Protein AF-0000000087109851 (afdb_homodimer)

InterPro domains:
  IPR004364 Aminoacyl-tRNA synthetase, class II (D/K/N) [PF00152] (60-387)
  IPR006195 Aminoacyl-tRNA synthetase, class II [PS50862] (151-385)
  IPR045864 Class II Aminoacyl-tRNA synthetase/Biotinyl protein ligase (BPL) and lipoyl protein ligase (LPL) [G3DSA:3.30.930.10] (51-392)
  IPR045864 Class II Aminoacyl-tRNA synthetase/Biotinyl protein ligase (BPL) and lipoyl protein ligase (LPL) [SSF55681] (63-388)

Sequence (788 aa):
MASQIEIVRAGDLIQPLSKCVVNTIVEAVDDVPFKTQAKVPPQNPIPRIWHLEDRFAMAALKSEWYKSLFAIQSTLFHTSIDFFRAPELDYRYLLVPLTTGSISSPMGLGCDPQPVSVRLHGEDTYLADSQQFLLEYALRYDDVPGTYYVGTSCRGEDHDSTHLNQFCHVECELRGGLEEGMEVANKYIIHLTKTLLEKHSETIAAYAGSTHHMTDLLELAAKGGGCFPTLTLDEALALPEMREGEGIMWDYTVAGRPECGRSLTRPGEQALVKRFGGACWVVEMDHLGVPFYQAYADGARRGKARCGDFLLGLGEVIGCGNRHTTADEALAALNQHGVNPADYKWYIDMRQLKPLHTTGWGIGSERFLSWVLQHDDIRDIQLLPRLKGLTCAPMASQIEIVRAGDLIQPLSKCVVNTIVEAVDDVPFKTQAKVPPQNPIPRIWHLEDRFAMAALKSEWYKSLFAIQSTLFHTSIDFFRAPELDYRYLLVPLTTGSISSPMGLGCDPQPVSVRLHGEDTYLADSQQFLLEYALRYDDVPGTYYVGTSCRGEDHDSTHLNQFCHVECELRGGLEEGMEVANKYIIHLTKTLLEKHSETIAAYAGSTHHMTDLLELAAKGGGCFPTLTLDEALALPEMREGEGIMWDYTVAGRPECGRSLTRPGEQALVKRFGGACWVVEMDHLGVPFYQAYADGARRGKARCGDFLLGLGEVIGCGNRHTTADEALAALNQHGVNPADYKWYIDMRQLKPLHTTGWGIGSERFLSWVLQHDDIRDIQLLPRLKGLTCAP

Secondary structure (DSSP, 8-state):
---------GGGG--------S--------------------PPP----TT-GGGHHHHHHT-HHHHHHHHHHHHHHHHHHHHHHSTTT-PEE----SEESS-SS---SS-----EEEEETTEEEEE-S--HHHHHHHHTTS--SEEEEEEEEE--SPP-SS--SEEEEEEEEEES-HHHHHHHHHHHHHHHHHHHHHHHHHHHHHHHS-SHHHHHHHHHHHHTTT---EEEHHHHHHSHHHHHSSS--EEESSTT-GGG-EEE-HHHHHHHHHHTTSEEEEE--BGGGS-TTBPBSSGGG--BBSEEEEEETTEEEEEEEEBP-SHHHHHHHHHHTT--GGGGHHHHHHHHHS---EEEEEEEHHHHHHHHTT-S-GGGS-SS---TT-----/---------GGGG--------S--------------------PPP----TT-GGGHHHHHHT-HHHHHHHHHHHHHHHHHHHHHHSTTT-PEE----SEESS-SS---SS-----EEEEETTEEEEE-S--HHHHHHHHTTS--SEEEEEEEEE--SPP-SS--SEEEEEEEEEES-HHHHHHHHHHHHHHHHHHHHHHHHHHHHHHHS-SHHHHHHHHHHHHTTT---EEEHHHHHTSHHHHHSSS--EEEEETTEEEEEEEE-HHHHHHHHHHTTTEEEEE--BGGGS-TTBPBSSGGG--BBSEEEEEETTEEEEEEEEBP-SHHHHHHHHHHTT--GGGGHHHHHHHHHS---EEEEEEEHHHHHHHHTT-S-GGGS-SS---TT-----

Solvent-accessible surface area (backbone atoms only — not comparable to full-atom values): 42271 Å² total; per-residue (Å²): 133,84,80,76,77,74,76,80,67,83,75,72,70,74,63,81,81,69,80,74,72,74,78,64,82,74,74,71,70,78,84,72,84,76,78,70,82,60,81,62,57,83,49,53,81,70,75,86,49,66,82,46,31,60,52,28,51,66,54,42,57,72,32,67,55,50,31,52,46,50,55,50,50,22,49,51,52,53,48,52,52,52,56,42,50,32,82,93,54,45,35,41,52,56,90,60,72,71,59,28,62,56,75,78,41,60,66,38,71,30,64,39,62,48,75,32,62,31,54,54,79,88,37,84,38,24,37,35,65,61,60,62,68,59,30,54,56,56,41,61,46,48,94,57,54,24,20,32,41,76,45,62,27,32,42,51,50,80,58,47,52,84,40,61,23,54,45,46,33,42,36,37,24,32,66,39,45,48,68,56,37,50,49,51,50,37,50,46,54,50,50,50,51,52,50,46,48,72,75,37,41,68,63,34,22,35,51,37,44,44,56,57,75,58,54,45,49,52,48,50,23,55,76,45,72,57,34,64,53,63,43,39,44,69,58,54,62,67,34,65,61,51,73,68,41,87,72,65,27,54,44,45,49,24,83,94,32,69,84,15,19,61,37,71,29,62,60,29,41,44,51,50,22,60,49,55,69,50,32,31,36,41,24,43,42,33,28,48,34,46,54,59,61,42,16,58,59,54,58,88,72,54,54,24,16,31,31,34,34,34,31,42,65,87,23,76,36,31,45,36,32,14,40,45,38,42,32,67,56,43,50,51,30,27,57,74,39,70,41,66,57,78,82,41,42,65,64,37,49,47,23,63,74,57,59,49,60,28,12,26,38,37,32,44,48,40,59,48,47,21,45,63,36,65,47,83,42,40,53,60,62,48,96,69,63,60,42,75,88,53,63,33,48,92,131,85,77,76,77,75,75,79,68,82,75,73,71,73,64,79,83,71,83,73,71,75,75,64,82,74,74,72,69,79,83,70,83,78,79,72,80,59,81,60,56,82,50,53,81,70,74,86,49,66,82,47,30,61,52,28,51,66,54,42,57,73,31,67,55,49,32,52,46,50,56,52,51,21,49,52,52,55,49,52,52,53,58,40,51,32,82,92,54,46,36,41,51,56,90,59,71,73,58,28,62,55,74,78,41,60,61,39,71,26,67,39,62,49,75,33,61,30,54,54,80,89,36,83,38,25,40,34,65,62,60,60,68,58,30,55,55,54,41,61,45,48,95,57,56,23,21,31,40,78,46,62,27,32,42,52,52,79,60,48,53,84,38,62,22,53,45,46,33,43,34,38,26,31,67,40,45,47,68,57,38,49,49,54,50,39,50,47,53,52,50,51,51,51,51,46,46,72,76,37,40,68,63,34,22,35,52,36,44,43,57,56,74,59,54,46,49,52,48,52,23,56,76,45,72,57,34,65,52,62,42,38,41,68,57,54,61,66,33,66,62,49,72,68,42,85,70,67,25,55,43,45,49,25,81,95,31,71,84,14,18,62,38,71,29,62,60,29,41,43,51,50,19,60,50,56,69,50,32,32,36,42,25,42,42,30,29,48,36,46,53,57,62,43,15,55,60,54,60,88,72,54,53,24,15,31,32,34,35,34,29,41,67,88,23,76,36,32,46,36,30,14,40,44,37,42,34,66,57,45,49,51,30,26,56,74,40,68,41,66,59,78,82,43,42,65,63,37,49,49,23,64,74,55,58,51,59,28,13,26,40,37,33,42,49,39,58,48,46,22,47,65,37,64,47,85,42,38,54,59,62,46,96,70,61,62,43,77,87,54,62,33,47,94

Structure (mmCIF, N/CA/C/O backbone):
data_AF-0000000087109851-model_v1
#
loop_
_entity.id
_entity.type
_entity.pdbx_description
1 polymer 'Asparaginyl-tRNA synthetase'
#
loop_
_atom_site.group_PDB
_atom_site.id
_atom_site.type_symbol
_atom_site.label_atom_id
_atom_site.label_alt_id
_atom_site.label_comp_id
_atom_site.label_asym_id
_atom_site.label_entity_id
_atom_site.label_seq_id
_atom_site.pdbx_PDB_ins_code
_atom_site.Cartn_x
_atom_site.Cartn_y
_atom_site.Cartn_z
_atom_site.occupancy
_atom_site.B_iso_or_equiv
_atom_site.auth_seq_id
_atom_site.auth_comp_id
_atom_site.auth_asym_id
_atom_site.auth_atom_id
_atom_site.pdbx_PDB_model_num
ATOM 1 N N . MET A 1 1 ? -23.438 18.953 -38.906 1 20.08 1 MET A N 1
ATOM 2 C CA . MET A 1 1 ? -22.375 19.812 -38.375 1 20.08 1 MET A CA 1
ATOM 3 C C . MET A 1 1 ? -21.688 19.172 -37.188 1 20.08 1 MET A C 1
ATOM 5 O O . MET A 1 1 ? -22.328 18.938 -36.156 1 20.08 1 MET A O 1
ATOM 9 N N . ALA A 1 2 ? -20.656 18.281 -37.469 1 24.84 2 ALA A N 1
ATOM 10 C CA . ALA A 1 2 ? -19.969 17.312 -36.625 1 24.84 2 ALA A CA 1
ATOM 11 C C . ALA A 1 2 ? -19.203 18.016 -35.5 1 24.84 2 ALA A C 1
ATOM 13 O O . ALA A 1 2 ? -18.328 18.844 -35.781 1 24.84 2 ALA A O 1
ATOM 14 N N . SER A 1 3 ? -19.844 18.359 -34.406 1 22.11 3 SER A N 1
ATOM 15 C CA . SER A 1 3 ? -19.359 19.172 -33.281 1 22.11 3 SER A CA 1
ATOM 16 C C . SER A 1 3 ? -18.047 18.625 -32.75 1 22.11 3 SER A C 1
ATOM 18 O O . SER A 1 3 ? -17.938 17.438 -32.438 1 22.11 3 SER A O 1
ATOM 20 N N . GLN A 1 4 ? -16.953 19.188 -33.219 1 22.47 4 GLN A N 1
ATOM 21 C CA . GLN A 1 4 ? -15.539 18.922 -32.969 1 22.47 4 GLN A CA 1
ATOM 22 C C . GLN A 1 4 ? -15.227 19.016 -31.469 1 22.47 4 GLN A C 1
ATOM 24 O O . GLN A 1 4 ? -15.383 20.078 -30.875 1 22.47 4 GLN A O 1
ATOM 29 N N . ILE A 1 5 ? -15.477 17.969 -30.719 1 25.64 5 ILE A N 1
ATOM 30 C CA . ILE A 1 5 ? -15.172 17.891 -29.297 1 25.64 5 ILE A CA 1
ATOM 31 C C . ILE A 1 5 ? -13.672 18.078 -29.078 1 25.64 5 ILE A C 1
ATOM 33 O O . ILE A 1 5 ? -12.867 17.297 -29.578 1 25.64 5 ILE A O 1
ATOM 37 N N . GLU A 1 6 ? -13.281 19.359 -29.047 1 23.75 6 GLU A N 1
ATOM 38 C CA . GLU A 1 6 ? -11.906 19.766 -28.797 1 23.75 6 GLU A CA 1
ATOM 39 C C . GLU A 1 6 ? -11.336 19.078 -27.562 1 23.75 6 GLU A C 1
ATOM 41 O O . GLU A 1 6 ? -11.922 19.172 -26.484 1 23.75 6 GLU A O 1
ATOM 46 N N . ILE A 1 7 ? -10.664 18.016 -27.734 1 25.83 7 ILE A N 1
ATOM 47 C CA . ILE A 1 7 ? -9.922 17.25 -26.734 1 25.83 7 ILE A CA 1
ATOM 48 C C . ILE A 1 7 ? -8.906 18.156 -26.047 1 25.83 7 ILE A C 1
ATOM 50 O O . ILE A 1 7 ? -7.992 18.688 -26.688 1 25.83 7 ILE A O 1
ATOM 54 N N . VAL A 1 8 ? -9.312 18.969 -25.062 1 23.5 8 VAL A N 1
ATOM 55 C CA . VAL A 1 8 ? -8.43 19.828 -24.281 1 23.5 8 VAL A CA 1
ATOM 56 C C . VAL A 1 8 ? -7.258 19.016 -23.734 1 23.5 8 VAL A C 1
ATOM 58 O O . VAL A 1 8 ? -7.461 18.062 -22.984 1 23.5 8 VAL A O 1
ATOM 61 N N . ARG A 1 9 ? -6.227 18.891 -24.469 1 24.28 9 ARG A N 1
ATOM 62 C CA . ARG A 1 9 ? -4.957 18.297 -24.047 1 24.28 9 ARG A CA 1
ATOM 63 C C . ARG A 1 9 ? -4.445 18.953 -22.766 1 24.28 9 ARG A C 1
ATOM 65 O O . ARG A 1 9 ? -4.531 20.172 -22.609 1 24.28 9 ARG A O 1
ATOM 72 N N . ALA A 1 10 ? -4.223 18.234 -21.719 1 25.34 10 ALA A N 1
ATOM 73 C CA . ALA A 1 10 ? -3.854 18.516 -20.328 1 25.34 10 ALA A CA 1
ATOM 74 C C . ALA A 1 10 ? -2.578 19.359 -20.266 1 25.34 10 ALA A C 1
ATOM 76 O O . ALA A 1 10 ? -2.195 19.844 -19.203 1 25.34 10 ALA A O 1
ATOM 77 N N . GLY A 1 11 ? -1.857 19.531 -21.391 1 27.95 11 GLY A N 1
ATOM 78 C CA . GLY A 1 11 ? -0.548 20.156 -21.281 1 27.95 11 GLY A CA 1
ATOM 79 C C . GLY A 1 11 ? -0.613 21.609 -20.844 1 27.95 11 GLY A C 1
ATOM 80 O O . GLY A 1 11 ? 0.408 22.203 -20.5 1 27.95 11 GLY A O 1
ATOM 81 N N . ASP A 1 12 ? -1.585 22.312 -21.266 1 28.06 12 ASP A N 1
ATOM 82 C CA . ASP A 1 12 ? -1.387 23.75 -21.375 1 28.06 12 ASP A CA 1
ATOM 83 C C . ASP A 1 12 ? -1.361 24.406 -20 1 28.06 12 ASP A C 1
ATOM 85 O O . ASP A 1 12 ? -1.16 25.625 -19.891 1 28.06 12 ASP A O 1
ATOM 89 N N . LEU A 1 13 ? -1.964 23.844 -19.031 1 26.41 13 LEU A N 1
ATOM 90 C CA . LEU A 1 13 ? -2.279 24.781 -17.953 1 26.41 13 LEU A CA 1
ATOM 91 C C . LEU A 1 13 ? -1.102 24.922 -17 1 26.41 13 LEU A C 1
ATOM 93 O O . LEU A 1 13 ? -1.25 25.469 -15.898 1 26.41 13 LEU A O 1
ATOM 97 N N . ILE A 1 14 ? 0.014 24.234 -17.266 1 28.59 14 ILE A N 1
ATOM 98 C CA . ILE A 1 14 ? 0.937 24.406 -16.156 1 28.59 14 ILE A CA 1
ATOM 99 C C . ILE A 1 14 ? 1.565 25.797 -16.188 1 28.59 14 ILE A C 1
ATOM 101 O O . ILE A 1 14 ? 2.371 26.094 -17.078 1 28.59 14 ILE A O 1
ATOM 105 N N . GLN A 1 15 ? 0.777 26.781 -15.984 1 28.66 15 GLN A N 1
ATOM 106 C CA . GLN A 1 15 ? 1.431 28.078 -15.828 1 28.66 15 GLN A CA 1
ATOM 107 C C . GLN A 1 15 ? 2.504 28.031 -14.742 1 28.66 15 GLN A C 1
ATOM 109 O O . GLN A 1 15 ? 2.422 27.219 -13.82 1 28.66 15 GLN A O 1
ATOM 114 N N . PRO A 1 16 ? 3.623 28.75 -14.953 1 30.69 16 PRO A N 1
ATOM 115 C CA . PRO A 1 16 ? 4.719 28.891 -13.992 1 30.69 16 PRO A CA 1
ATOM 116 C C . PRO A 1 16 ? 4.23 29.219 -12.586 1 30.69 16 PRO A C 1
ATOM 118 O O . PRO A 1 16 ? 3.186 29.844 -12.422 1 30.69 16 PRO A O 1
ATOM 121 N N . LEU A 1 17 ? 4.723 28.531 -11.586 1 33.09 17 LEU A N 1
ATOM 122 C CA . LEU A 1 17 ? 4.469 28.609 -10.148 1 33.09 17 LEU A CA 1
ATOM 123 C C . LEU A 1 17 ? 4.703 30.016 -9.625 1 33.09 17 LEU A C 1
ATOM 125 O O . LEU A 1 17 ? 5.832 30.516 -9.648 1 33.09 17 LEU A O 1
ATOM 129 N N . SER A 1 18 ? 3.844 30.969 -9.875 1 28.52 18 SER A N 1
ATOM 130 C CA . SER A 1 18 ? 4.039 32.219 -9.164 1 28.52 18 SER A CA 1
ATOM 131 C C . SER A 1 18 ? 4.172 32 -7.66 1 28.52 18 SER A C 1
ATOM 133 O O . SER A 1 18 ? 3.457 31.188 -7.086 1 28.52 18 SER A O 1
ATOM 135 N N . LYS A 1 19 ? 5.285 32.438 -7.086 1 34.81 19 LYS A N 1
ATOM 136 C CA . LYS A 1 19 ? 5.637 32.438 -5.668 1 34.81 19 LYS A CA 1
ATOM 137 C C . LYS A 1 19 ? 4.527 33.031 -4.82 1 34.81 19 LYS A C 1
ATOM 139 O O . LYS A 1 19 ? 4.152 34.188 -5.02 1 34.81 19 LYS A O 1
ATOM 144 N N . CYS A 1 20 ? 3.578 32.281 -4.262 1 32.84 20 CYS A N 1
ATOM 145 C CA . CYS A 1 20 ? 2.582 32.719 -3.289 1 32.84 20 CYS A CA 1
ATOM 146 C C . CYS A 1 20 ? 3.24 33.469 -2.125 1 32.84 20 CYS A C 1
ATOM 148 O O . CYS A 1 20 ? 3.982 32.844 -1.348 1 32.84 20 CYS A O 1
ATOM 150 N N . VAL A 1 21 ? 3.586 34.688 -2.24 1 34.62 21 VAL A N 1
ATOM 151 C CA . VAL A 1 21 ? 4.059 35.5 -1.111 1 34.62 21 VAL A CA 1
ATOM 152 C C . VAL A 1 21 ? 2.994 35.531 -0.018 1 34.62 21 VAL A C 1
ATOM 154 O O . VAL A 1 21 ? 1.827 35.812 -0.289 1 34.62 21 VAL A O 1
ATOM 157 N N . VAL A 1 22 ? 3.256 35 1.143 1 38.62 22 VAL A N 1
ATOM 158 C CA . VAL A 1 22 ? 2.447 34.75 2.33 1 38.62 22 VAL A CA 1
ATOM 159 C C . VAL A 1 22 ? 1.919 36.062 2.883 1 38.62 22 VAL A C 1
ATOM 161 O O . VAL A 1 22 ? 1.289 36.094 3.943 1 38.62 22 VAL A O 1
ATOM 164 N N . ASN A 1 23 ? 2.391 37.25 2.391 1 33.38 23 ASN A N 1
ATOM 165 C CA . ASN A 1 23 ? 2.027 38.312 3.297 1 33.38 23 ASN A CA 1
ATOM 166 C C . ASN A 1 23 ? 0.539 38.656 3.215 1 33.38 23 ASN A C 1
ATOM 168 O O . ASN A 1 23 ? 0.127 39.781 3.514 1 33.38 23 ASN A O 1
ATOM 172 N N . THR A 1 24 ? -0.292 38 2.469 1 35.72 24 THR A N 1
ATOM 173 C CA . THR A 1 24 ? -1.544 38.719 2.285 1 35.72 24 THR A CA 1
ATOM 174 C C . THR A 1 24 ? -2.479 38.5 3.471 1 35.72 24 THR A C 1
ATOM 176 O O . THR A 1 24 ? -2.879 37.375 3.746 1 35.72 24 THR A O 1
ATOM 179 N N . ILE A 1 25 ? -2.504 39.438 4.477 1 34.19 25 ILE A N 1
ATOM 180 C CA . ILE A 1 25 ? -3.537 39.562 5.5 1 34.19 25 ILE A CA 1
ATOM 181 C C . ILE A 1 25 ? -4.918 39.531 4.848 1 34.19 25 ILE A C 1
ATOM 183 O O . ILE A 1 25 ? -5.293 40.438 4.105 1 34.19 25 ILE A O 1
ATOM 187 N N . VAL A 1 26 ? -5.414 38.438 4.508 1 40.38 26 VAL A N 1
ATOM 188 C CA . VAL A 1 26 ? -6.773 38.375 3.969 1 40.38 26 VAL A CA 1
ATOM 189 C C . VAL A 1 26 ? -7.77 38.812 5.047 1 40.38 26 VAL A C 1
ATOM 191 O O . VAL A 1 26 ? -7.727 38.312 6.172 1 40.38 26 VAL A O 1
ATOM 194 N N . GLU A 1 27 ? -8.398 39.969 4.922 1 40.5 27 GLU A N 1
ATOM 195 C CA . GLU A 1 27 ? -9.5 40.5 5.738 1 40.5 27 GLU A CA 1
ATOM 196 C C . GLU A 1 27 ? -10.625 39.469 5.844 1 40.5 27 GLU A C 1
ATOM 198 O O . GLU A 1 27 ? -10.805 38.625 4.945 1 40.5 27 GLU A O 1
ATOM 203 N N . ALA A 1 28 ? -11.164 39.406 7.008 1 42.5 28 ALA A N 1
ATOM 204 C CA . ALA A 1 28 ? -12.289 38.562 7.391 1 42.5 28 ALA A CA 1
ATOM 205 C C . ALA A 1 28 ? -13.43 38.656 6.379 1 42.5 28 ALA A C 1
ATOM 207 O O . ALA A 1 28 ? -13.766 39.781 5.938 1 42.5 28 ALA A O 1
ATOM 208 N N . VAL A 1 29 ? -13.742 37.656 5.727 1 39.44 29 VAL A N 1
ATOM 209 C CA . VAL A 1 29 ? -14.914 37.656 4.855 1 39.44 29 VAL A CA 1
ATOM 210 C C . VAL A 1 29 ? -16.172 37.844 5.688 1 39.44 29 VAL A C 1
ATOM 212 O O . VAL A 1 29 ? -16.328 37.219 6.75 1 39.44 29 VAL A O 1
ATOM 215 N N . ASP A 1 30 ? -16.922 38.875 5.43 1 37.09 30 ASP A N 1
ATOM 216 C CA . ASP A 1 30 ? -18.219 39.219 6.035 1 37.09 30 ASP A CA 1
ATOM 217 C C . ASP A 1 30 ? -19.219 38.094 5.848 1 37.09 30 ASP A C 1
ATOM 219 O O . ASP A 1 30 ? -19.266 37.469 4.785 1 37.09 30 ASP A O 1
ATOM 223 N N . ASP A 1 31 ? -19.875 37.625 6.91 1 36.66 31 ASP A N 1
ATOM 224 C CA . ASP A 1 31 ? -20.875 36.594 7.098 1 36.66 31 ASP A CA 1
ATOM 225 C C . ASP A 1 31 ? -22.125 36.875 6.258 1 36.66 31 ASP A C 1
ATOM 227 O O . ASP A 1 31 ? -22.969 37.688 6.652 1 36.66 31 ASP A O 1
ATOM 231 N N . VAL A 1 32 ? -22.109 37 4.996 1 33.09 32 VAL A N 1
ATOM 232 C CA . VAL A 1 32 ? -23.469 37.125 4.469 1 33.09 32 VAL A CA 1
ATOM 233 C C . VAL A 1 32 ? -24.172 35.75 4.59 1 33.09 32 VAL A C 1
ATOM 235 O O . VAL A 1 32 ? -23.672 34.75 4.09 1 33.09 32 VAL A O 1
ATOM 238 N N . PRO A 1 33 ? -25.25 35.656 5.453 1 31.83 33 PRO A N 1
ATOM 239 C CA . PRO A 1 33 ? -26.062 34.438 5.543 1 31.83 33 PRO A CA 1
ATOM 240 C C . PRO A 1 33 ? -26.766 34.094 4.227 1 31.83 33 PRO A C 1
ATOM 242 O O . PRO A 1 33 ? -27.438 34.969 3.641 1 31.83 33 PRO A O 1
ATOM 245 N N . PHE A 1 34 ? -26.312 33.406 3.309 1 28.58 34 PHE A N 1
ATOM 246 C CA . PHE A 1 34 ? -27.078 32.969 2.148 1 28.58 34 PHE A CA 1
ATOM 247 C C . PHE A 1 34 ? -28.219 32.062 2.572 1 28.58 34 PHE A C 1
ATOM 249 O O . PHE A 1 34 ? -27.984 30.969 3.129 1 28.58 34 PHE A O 1
ATOM 256 N N . LYS A 1 35 ? -29.453 32.594 2.852 1 33.84 35 LYS A N 1
ATOM 257 C CA . LYS A 1 35 ? -30.672 31.812 3.076 1 33.84 35 LYS A CA 1
ATOM 258 C C . LYS A 1 35 ? -31.109 31.094 1.802 1 33.84 35 LYS A C 1
ATOM 260 O O . LYS A 1 35 ? -31.922 31.625 1.034 1 33.84 35 LYS A O 1
ATOM 265 N N . THR A 1 36 ? -30.234 30.625 0.901 1 33.12 36 THR A N 1
ATOM 266 C CA . THR A 1 36 ? -31.016 30 -0.156 1 33.12 36 THR A CA 1
ATOM 267 C C . THR A 1 36 ? -31.734 28.766 0.372 1 33.12 36 THR A C 1
ATOM 269 O O . THR A 1 36 ? -31.109 27.875 0.966 1 33.12 36 THR A O 1
ATOM 272 N N . GLN A 1 37 ? -32.938 28.938 0.705 1 34.31 37 GLN A N 1
ATOM 273 C CA . GLN A 1 37 ? -33.875 27.844 0.969 1 34.31 37 GLN A CA 1
ATOM 274 C C . GLN A 1 37 ? -33.844 26.812 -0.156 1 34.31 37 GLN A C 1
ATOM 276 O O . GLN A 1 37 ? -34.719 26.797 -1.021 1 34.31 37 GLN A O 1
ATOM 281 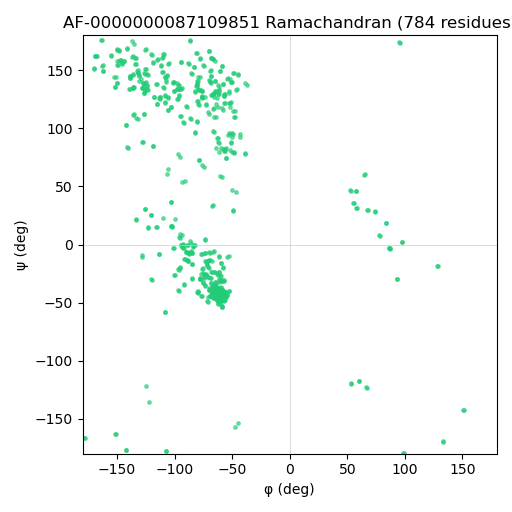N N . ALA A 1 38 ? -32.719 26.688 -0.798 1 34.62 38 ALA A N 1
ATOM 282 C CA . ALA A 1 38 ? -32.812 25.641 -1.817 1 34.62 38 ALA A CA 1
ATOM 283 C C . ALA A 1 38 ? -33.219 24.312 -1.205 1 34.62 38 ALA A C 1
ATOM 285 O O . ALA A 1 38 ? -32.75 23.938 -0.13 1 34.62 38 ALA A O 1
ATOM 286 N N . LYS A 1 39 ? -34.281 23.766 -1.66 1 37.62 39 LYS A N 1
ATOM 287 C CA . LYS A 1 39 ? -34.75 22.422 -1.365 1 37.62 39 LYS A CA 1
ATOM 288 C C . LYS A 1 39 ? -33.594 21.422 -1.287 1 37.62 39 LYS A C 1
ATOM 290 O O . LYS A 1 39 ? -32.906 21.203 -2.277 1 37.62 39 LYS A O 1
ATOM 295 N N . VAL A 1 40 ? -32.844 21.375 -0.17 1 45.56 40 VAL A N 1
ATOM 296 C CA . VAL A 1 40 ? -31.812 20.344 -0.002 1 45.56 40 VAL A CA 1
ATOM 297 C C . VAL A 1 40 ? -32.344 18.984 -0.456 1 45.56 40 VAL A C 1
ATOM 299 O O . VAL A 1 40 ? -33.375 18.516 0.066 1 45.56 40 VAL A O 1
ATOM 302 N N . PRO A 1 41 ? -32.156 18.594 -1.676 1 52.94 41 PRO A N 1
ATOM 303 C CA . PRO A 1 41 ? -32.625 17.266 -2.049 1 52.94 41 PRO A CA 1
ATOM 304 C C . PRO A 1 41 ? -32.438 16.234 -0.938 1 52.94 41 PRO A C 1
ATOM 306 O O . PRO A 1 41 ? -31.562 16.406 -0.082 1 52.94 41 PRO A O 1
ATOM 309 N N . PRO A 1 42 ? -33.438 15.438 -0.771 1 61.69 42 PRO A N 1
ATOM 310 C CA . PRO A 1 42 ? -33.344 14.414 0.268 1 61.69 42 PRO A CA 1
ATOM 311 C C . PRO A 1 42 ? -32.031 13.656 0.223 1 61.69 42 PRO A C 1
ATOM 313 O O . PRO A 1 42 ? -31.562 13.266 -0.854 1 61.69 42 PRO A O 1
ATOM 316 N N . GLN A 1 43 ? -31.109 13.875 1.252 1 75.06 43 GLN A N 1
ATOM 317 C CA . GLN A 1 43 ? -29.828 13.203 1.434 1 75.06 43 GLN A CA 1
ATOM 318 C C . GLN A 1 43 ? -30.031 11.703 1.635 1 75.06 43 GLN A C 1
ATOM 320 O O . GLN A 1 43 ? -30.984 11.273 2.279 1 75.06 43 GLN A O 1
ATOM 325 N N . ASN A 1 44 ? -29.281 10.977 0.863 1 84.94 44 ASN A N 1
ATOM 326 C CA . ASN A 1 44 ? -29.281 9.531 1.068 1 84.94 44 ASN A CA 1
ATOM 327 C C . ASN A 1 44 ? -28.859 9.164 2.488 1 84.94 44 ASN A C 1
ATOM 329 O O . ASN A 1 44 ? -27.969 9.797 3.059 1 84.94 44 ASN A O 1
ATOM 333 N N . PRO A 1 45 ? -29.547 8.242 3.021 1 86.56 45 PRO A N 1
ATOM 334 C CA . PRO A 1 45 ? -29.156 7.801 4.363 1 86.56 45 PRO A CA 1
ATOM 335 C C . PRO A 1 45 ? -27.781 7.141 4.391 1 86.56 45 PRO A C 1
ATOM 337 O O . PRO A 1 45 ? -27.406 6.449 3.443 1 86.56 45 PRO A O 1
ATOM 340 N N . ILE A 1 46 ? -27 7.406 5.402 1 89.12 46 ILE A N 1
ATOM 341 C CA . ILE A 1 46 ? -25.703 6.773 5.641 1 89.12 46 ILE A CA 1
ATOM 342 C C . ILE A 1 46 ? -25.828 5.773 6.785 1 89.12 46 ILE A C 1
ATOM 344 O O . ILE A 1 46 ? -26.25 6.129 7.887 1 89.12 46 ILE A O 1
ATOM 348 N N . PRO A 1 47 ? -25.391 4.59 6.387 1 85.75 47 PRO A N 1
ATOM 349 C CA . PRO A 1 47 ? -25.484 3.588 7.449 1 85.75 47 PRO A CA 1
ATOM 350 C C . PRO A 1 47 ? -24.422 3.777 8.531 1 85.75 47 PRO A C 1
ATOM 352 O O . PRO A 1 47 ? -23.281 4.145 8.234 1 85.75 47 PRO A O 1
ATOM 355 N N . ARG A 1 48 ? -24.766 3.854 9.797 1 92.56 48 ARG A N 1
ATOM 356 C CA . ARG A 1 48 ? -23.844 3.91 10.922 1 92.56 48 ARG A CA 1
ATOM 357 C C . ARG A 1 48 ? -23.641 2.529 11.539 1 92.56 48 ARG A C 1
ATOM 359 O O . ARG A 1 48 ? -24.172 2.244 12.617 1 92.56 48 ARG A O 1
ATOM 366 N N . ILE A 1 49 ? -22.781 1.719 10.797 1 92.81 49 ILE A N 1
ATOM 367 C CA . ILE A 1 49 ? -22.781 0.3 11.133 1 92.81 49 ILE A CA 1
ATOM 368 C C . ILE A 1 49 ? -21.375 -0.15 11.492 1 92.81 49 ILE A C 1
ATOM 370 O O . ILE A 1 49 ? -21.094 -1.35 11.539 1 92.81 49 ILE A O 1
ATOM 374 N N . TRP A 1 50 ? -20.484 0.745 11.734 1 91.44 50 TRP A N 1
ATOM 375 C CA . TRP A 1 50 ? -19.078 0.408 11.984 1 91.44 50 TRP A CA 1
ATOM 376 C C . TRP A 1 50 ? -18.938 -0.496 13.203 1 91.44 50 TRP A C 1
ATOM 378 O O . TRP A 1 50 ? -17.938 -1.192 13.359 1 91.44 50 TRP A O 1
ATOM 388 N N . HIS A 1 51 ? -19.984 -0.584 14.039 1 91.62 51 HIS A N 1
ATOM 389 C CA . HIS A 1 51 ? -19.922 -1.285 15.312 1 91.62 51 HIS A CA 1
ATOM 390 C C . HIS A 1 51 ? -20.438 -2.711 15.188 1 91.62 51 HIS A C 1
ATOM 392 O O . HIS A 1 51 ? -20.484 -3.449 16.172 1 91.62 51 HIS A O 1
ATOM 398 N N . LEU A 1 52 ? -20.75 -3.162 13.992 1 92.06 52 LEU A N 1
ATOM 399 C CA . LEU A 1 52 ? -21.469 -4.422 13.82 1 92.06 52 LEU A CA 1
ATOM 400 C C . LEU A 1 52 ? -20.5 -5.602 13.844 1 92.06 52 LEU A C 1
ATOM 402 O O . LEU A 1 52 ? -20.906 -6.754 13.703 1 92.06 52 LEU A O 1
ATOM 406 N N . GLU A 1 53 ? -19.25 -5.359 13.961 1 88.75 53 GLU A N 1
ATOM 407 C CA . GLU A 1 53 ? -18.234 -6.41 14.039 1 88.75 53 GLU A CA 1
ATOM 408 C C . GLU A 1 53 ? -18.359 -7.383 12.867 1 88.75 53 GLU A C 1
ATOM 410 O O . GLU A 1 53 ? -18.359 -6.965 11.703 1 88.75 53 GLU A O 1
ATOM 415 N N . ASP A 1 54 ? -18.609 -8.672 13.125 1 87.44 54 ASP A N 1
ATOM 416 C CA . ASP A 1 54 ? -18.594 -9.688 12.078 1 87.44 54 ASP A CA 1
ATOM 417 C C . ASP A 1 54 ? -19.797 -9.547 11.156 1 87.44 54 ASP A C 1
ATOM 419 O O . ASP A 1 54 ? -19.828 -10.133 10.07 1 87.44 54 ASP A O 1
ATOM 423 N N . ARG A 1 55 ? -20.75 -8.805 11.539 1 91.31 55 ARG A N 1
ATOM 424 C CA . ARG A 1 55 ? -21.922 -8.594 10.703 1 91.31 55 ARG A CA 1
ATOM 425 C C . ARG A 1 55 ? -21.703 -7.418 9.75 1 91.31 55 ARG A C 1
ATOM 427 O O . ARG A 1 55 ? -22.516 -7.199 8.844 1 91.31 55 ARG A O 1
ATOM 434 N N . PHE A 1 56 ? -20.641 -6.738 9.938 1 93.56 56 PHE A N 1
ATOM 435 C CA . PHE A 1 56 ? -20.391 -5.531 9.164 1 93.56 56 PHE A CA 1
ATOM 436 C C . PHE A 1 56 ? -20.297 -5.855 7.676 1 93.56 56 PHE A C 1
ATOM 438 O O . PHE A 1 56 ? -20.969 -5.219 6.855 1 93.56 56 PHE A O 1
ATOM 445 N N . ALA A 1 57 ? -19.531 -6.855 7.371 1 92.88 57 ALA A N 1
ATOM 446 C CA . ALA A 1 57 ? -19.219 -7.133 5.973 1 92.88 57 ALA A CA 1
ATOM 447 C C . ALA A 1 57 ? -20.469 -7.371 5.152 1 92.88 57 ALA A C 1
ATOM 449 O O . ALA A 1 57 ? -20.656 -6.773 4.09 1 92.88 57 ALA A O 1
ATOM 450 N N . MET A 1 58 ? -21.375 -8.172 5.668 1 94.5 58 MET A N 1
ATOM 451 C CA . MET A 1 58 ? -22.609 -8.492 4.941 1 94.5 58 MET A CA 1
ATOM 452 C C . MET A 1 58 ? -23.531 -7.273 4.871 1 94.5 58 MET A C 1
ATOM 454 O O . MET A 1 58 ? -24.156 -7.023 3.838 1 94.5 58 MET A O 1
ATOM 458 N N . ALA A 1 59 ? -23.547 -6.578 5.938 1 95.44 59 ALA A N 1
ATOM 459 C CA . ALA A 1 59 ? -24.375 -5.371 5.965 1 95.44 59 ALA A CA 1
ATOM 460 C C . ALA A 1 59 ? -23.844 -4.324 4.988 1 95.44 59 ALA A C 1
ATOM 462 O O . ALA A 1 59 ? -24.625 -3.666 4.293 1 95.44 59 ALA A O 1
ATOM 463 N N . ALA A 1 60 ? -22.578 -4.199 4.957 1 95.31 60 ALA A N 1
ATOM 464 C CA . ALA A 1 60 ? -21.953 -3.217 4.082 1 95.31 60 ALA A CA 1
ATOM 465 C C . ALA A 1 60 ? -22.188 -3.557 2.613 1 95.31 60 ALA A C 1
ATOM 467 O O . ALA A 1 60 ? -22.391 -2.664 1.79 1 95.31 60 ALA A O 1
ATOM 468 N N . LEU A 1 61 ? -22.141 -4.832 2.262 1 94.88 61 LEU A N 1
ATOM 469 C CA . LEU A 1 61 ? -22.328 -5.258 0.877 1 94.88 61 LEU A CA 1
ATOM 470 C C . LEU A 1 61 ? -23.703 -4.875 0.369 1 94.88 61 LEU A C 1
ATOM 472 O O . LEU A 1 61 ? -23.906 -4.711 -0.836 1 94.88 61 LEU A O 1
ATOM 476 N N . LYS A 1 62 ? -24.641 -4.688 1.263 1 94.25 62 LYS A N 1
ATOM 477 C CA . LYS A 1 62 ? -26.016 -4.355 0.895 1 94.25 62 LYS A CA 1
ATOM 478 C C . LYS A 1 62 ? -26.234 -2.846 0.86 1 94.25 62 LYS A C 1
ATOM 480 O O . LYS A 1 62 ? -27.297 -2.373 0.473 1 94.25 62 LYS A O 1
ATOM 485 N N . SER A 1 63 ? -25.234 -2.109 1.2 1 94.62 63 SER A N 1
ATOM 486 C CA . SER A 1 63 ? -25.375 -0.669 1.388 1 94.62 63 SER A CA 1
ATOM 487 C C . SER A 1 63 ? -24.875 0.099 0.167 1 94.62 63 SER A C 1
ATOM 489 O O . SER A 1 63 ? -23.75 -0.1 -0.28 1 94.62 63 SER A O 1
ATOM 491 N N . GLU A 1 64 ? -25.672 1.045 -0.292 1 95 64 GLU A N 1
ATOM 492 C CA . GLU A 1 64 ? -25.266 1.917 -1.39 1 95 64 GLU A CA 1
ATOM 493 C C . GLU A 1 64 ? -24.141 2.861 -0.958 1 95 64 GLU A C 1
ATOM 495 O O . GLU A 1 64 ? -23.312 3.252 -1.773 1 95 64 GLU A O 1
ATOM 500 N N . TRP A 1 65 ? -24.141 3.172 0.295 1 96.25 65 TRP A N 1
ATOM 501 C CA . TRP A 1 65 ? -23.109 4.039 0.84 1 96.25 65 TRP A CA 1
ATOM 502 C C . TRP A 1 65 ? -21.719 3.443 0.612 1 96.25 65 TRP A C 1
ATOM 504 O O . TRP A 1 65 ? -20.828 4.102 0.063 1 96.25 65 TRP A O 1
ATOM 514 N N . TYR A 1 66 ? -21.625 2.188 0.915 1 96.31 66 TYR A N 1
ATOM 515 C CA . TYR A 1 66 ? -20.312 1.57 0.853 1 96.31 66 TYR A CA 1
ATOM 516 C C . TYR A 1 66 ? -19.922 1.259 -0.587 1 96.31 66 TYR A C 1
ATOM 518 O O . TYR A 1 66 ? -18.734 1.308 -0.942 1 96.31 66 TYR A O 1
ATOM 526 N N . LYS A 1 67 ? -20.859 1.014 -1.382 1 95.69 67 LYS A N 1
ATOM 527 C CA . LYS A 1 67 ? -20.594 0.903 -2.812 1 95.69 67 LYS A CA 1
ATOM 528 C C . LYS A 1 67 ? -20.016 2.203 -3.365 1 95.69 67 LYS A C 1
ATOM 530 O O . LYS A 1 67 ? -19.016 2.191 -4.074 1 95.69 67 LYS A O 1
ATOM 535 N N . SER A 1 68 ? -20.625 3.289 -3.057 1 96.81 68 SER A N 1
ATOM 536 C CA . SER A 1 68 ? -20.188 4.609 -3.496 1 96.81 68 SER A CA 1
ATOM 537 C C . SER A 1 68 ? -18.828 4.965 -2.9 1 96.81 68 SER A C 1
ATOM 539 O O . SER A 1 68 ? -17.984 5.555 -3.578 1 96.81 68 SER A O 1
ATOM 541 N N . LEU A 1 69 ? -18.688 4.594 -1.644 1 97.06 69 LEU A N 1
ATOM 542 C CA . LEU A 1 69 ? -17.438 4.879 -0.958 1 97.06 69 LEU A CA 1
ATOM 543 C C . LEU A 1 69 ? -16.281 4.164 -1.637 1 97.06 69 LEU A C 1
ATOM 545 O O . LEU A 1 69 ? -15.203 4.746 -1.811 1 97.06 69 LEU A O 1
ATOM 549 N N . PHE A 1 70 ? -16.5 2.879 -2.023 1 97.25 70 PHE A N 1
ATOM 550 C CA . PHE A 1 70 ? -15.461 2.113 -2.709 1 97.25 70 PHE A CA 1
ATOM 551 C C . PHE A 1 70 ? -15.039 2.805 -4 1 97.25 70 PHE A C 1
ATOM 553 O O . PHE A 1 70 ? -13.852 2.932 -4.285 1 97.25 70 PHE A O 1
ATOM 560 N N . ALA A 1 71 ? -15.977 3.285 -4.742 1 97.44 71 ALA A N 1
ATOM 561 C CA . ALA A 1 71 ? -15.695 3.996 -5.984 1 97.44 71 ALA A CA 1
ATOM 562 C C . ALA A 1 71 ? -14.914 5.281 -5.723 1 97.44 71 ALA A C 1
ATOM 564 O O . ALA A 1 71 ? -13.945 5.578 -6.418 1 97.44 71 ALA A O 1
ATOM 565 N N . ILE A 1 72 ? -15.32 6.031 -4.742 1 98.12 72 ILE A N 1
ATOM 566 C CA . ILE A 1 72 ? -14.703 7.309 -4.398 1 98.12 72 ILE A CA 1
ATOM 567 C C . ILE A 1 72 ? -13.273 7.078 -3.916 1 98.12 72 ILE A C 1
ATOM 569 O O . ILE A 1 72 ? -12.352 7.801 -4.309 1 98.12 72 ILE A O 1
ATOM 573 N N . GLN A 1 73 ? -13.062 6.062 -3.102 1 97.62 73 GLN A N 1
ATOM 574 C CA . GLN A 1 73 ? -11.734 5.758 -2.58 1 97.62 73 GLN A CA 1
ATOM 575 C C . GLN A 1 73 ? -10.797 5.316 -3.695 1 97.62 73 GLN A C 1
ATOM 577 O O . GLN A 1 73 ? -9.617 5.668 -3.697 1 97.62 73 GLN A O 1
ATOM 582 N N . SER A 1 74 ? -11.289 4.5 -4.602 1 97.56 74 SER A N 1
ATOM 583 C CA . SER A 1 74 ? -10.492 4.113 -5.758 1 97.56 74 SER A CA 1
ATOM 584 C C . SER A 1 74 ? -10.078 5.328 -6.578 1 97.56 74 SER A C 1
ATOM 586 O O . SER A 1 74 ? -8.93 5.43 -7.02 1 97.56 74 SER A O 1
ATOM 588 N N . THR A 1 75 ? -11.016 6.262 -6.762 1 98 75 THR A N 1
ATOM 589 C CA . THR A 1 75 ? -10.719 7.496 -7.48 1 98 75 THR A CA 1
ATOM 590 C C . THR A 1 75 ? -9.656 8.312 -6.746 1 98 75 THR A C 1
ATOM 592 O O . THR A 1 75 ? -8.742 8.852 -7.371 1 98 75 THR A O 1
ATOM 595 N N . LEU A 1 76 ? -9.812 8.391 -5.43 1 98.5 76 LEU A N 1
ATOM 596 C CA . LEU A 1 76 ? -8.828 9.109 -4.625 1 98.5 76 LEU A CA 1
ATOM 597 C C . LEU A 1 76 ? -7.43 8.523 -4.824 1 98.5 76 LEU A C 1
ATOM 599 O O . LEU A 1 76 ? -6.469 9.266 -5.035 1 98.5 76 LEU A O 1
ATOM 603 N N . PHE A 1 77 ? -7.312 7.23 -4.773 1 98.31 77 PHE A N 1
ATOM 604 C CA . PHE A 1 77 ? -6.031 6.562 -4.961 1 98.31 77 PHE A CA 1
ATOM 605 C C . PHE A 1 77 ? -5.441 6.895 -6.328 1 98.31 77 PHE A C 1
ATOM 607 O O . PHE A 1 77 ? -4.301 7.352 -6.422 1 98.31 77 PHE A O 1
ATOM 614 N N . HIS A 1 78 ? -6.184 6.691 -7.395 1 98.31 78 HIS A N 1
ATOM 615 C CA . HIS A 1 78 ? -5.695 6.91 -8.75 1 98.31 78 HIS A CA 1
ATOM 616 C C . HIS A 1 78 ? -5.332 8.375 -8.977 1 98.31 78 HIS A C 1
ATOM 618 O O . HIS A 1 78 ? -4.336 8.672 -9.641 1 98.31 78 HIS A O 1
ATOM 624 N N . THR A 1 79 ? -6.164 9.25 -8.43 1 98.56 79 THR A N 1
ATOM 625 C CA . THR A 1 79 ? -5.895 10.68 -8.555 1 98.56 79 THR A CA 1
ATOM 626 C C . THR A 1 79 ? -4.578 11.039 -7.883 1 98.56 79 THR A C 1
ATOM 628 O O . THR A 1 79 ? -3.811 11.859 -8.398 1 98.56 79 THR A O 1
ATOM 631 N N . SER A 1 80 ? -4.332 10.445 -6.727 1 98.69 80 SER A N 1
ATOM 632 C CA . SER A 1 80 ? -3.086 10.695 -6.016 1 98.69 80 SER A CA 1
ATOM 633 C C . SER A 1 80 ? -1.881 10.242 -6.832 1 98.69 80 SER A C 1
ATOM 635 O O . SER A 1 80 ? -0.893 10.977 -6.945 1 98.69 80 SER A O 1
ATOM 637 N N . ILE A 1 81 ? -2.004 9.109 -7.402 1 98.31 81 ILE A N 1
ATOM 638 C CA . ILE A 1 81 ? -0.911 8.594 -8.219 1 98.31 81 ILE A CA 1
ATOM 639 C C . ILE A 1 81 ? -0.678 9.516 -9.414 1 98.31 81 ILE A C 1
ATOM 641 O O . ILE A 1 81 ? 0.46 9.898 -9.703 1 98.31 81 ILE A O 1
ATOM 645 N N . ASP A 1 82 ? -1.733 9.875 -10.086 1 97.81 82 ASP A N 1
ATOM 646 C CA . ASP A 1 82 ? -1.632 10.773 -11.234 1 97.81 82 ASP A CA 1
ATOM 647 C C . ASP A 1 82 ? -0.964 12.086 -10.844 1 97.81 82 ASP A C 1
ATOM 649 O O . ASP A 1 82 ? -0.148 12.617 -11.602 1 97.81 82 ASP A O 1
ATOM 653 N N . PHE A 1 83 ? -1.311 12.602 -9.742 1 98.62 83 PHE A N 1
ATOM 654 C CA . PHE A 1 83 ? -0.776 13.883 -9.289 1 98.62 83 PHE A CA 1
ATOM 655 C C . PHE A 1 83 ? 0.74 13.82 -9.156 1 98.62 83 PHE A C 1
ATOM 657 O O . PHE A 1 83 ? 1.453 14.664 -9.695 1 98.62 83 PHE A O 1
ATOM 664 N N . PHE A 1 84 ? 1.226 12.82 -8.43 1 98.5 84 PHE A N 1
ATOM 665 C CA . PHE A 1 84 ? 2.648 12.75 -8.117 1 98.5 84 PHE A CA 1
ATOM 666 C C . PHE A 1 84 ? 3.457 12.367 -9.352 1 98.5 84 PHE A C 1
ATOM 668 O O . PHE A 1 84 ? 4.625 12.742 -9.469 1 98.5 84 PHE A O 1
ATOM 675 N N . ARG A 1 85 ? 2.836 11.703 -10.227 1 96.56 85 ARG A N 1
ATOM 676 C CA . ARG A 1 85 ? 3.543 11.242 -11.422 1 96.56 85 ARG A CA 1
ATOM 677 C C . ARG A 1 85 ? 3.566 12.32 -12.5 1 96.56 85 ARG A C 1
ATOM 679 O O . ARG A 1 85 ? 4.293 12.203 -13.484 1 96.56 85 ARG A O 1
ATOM 686 N N . ALA A 1 86 ? 2.756 13.281 -12.406 1 96.62 86 ALA A N 1
ATOM 687 C CA . ALA A 1 86 ? 2.729 14.344 -13.406 1 96.62 86 ALA A CA 1
ATOM 688 C C . ALA A 1 86 ? 4.133 14.875 -13.68 1 96.62 86 ALA A C 1
ATOM 690 O O . ALA A 1 86 ? 4.953 14.984 -12.766 1 96.62 86 ALA A O 1
ATOM 691 N N . PRO A 1 87 ? 4.387 15.289 -14.883 1 93.69 87 PRO A N 1
ATOM 692 C CA . PRO A 1 87 ? 5.738 15.688 -15.281 1 93.69 87 PRO A CA 1
ATOM 693 C C . PRO A 1 87 ? 6.297 16.828 -14.43 1 93.69 87 PRO A C 1
ATOM 695 O O . PRO A 1 87 ? 7.508 16.906 -14.227 1 93.69 87 PRO A O 1
ATOM 698 N N . GLU A 1 88 ? 5.438 17.672 -13.977 1 94.62 88 GLU A N 1
ATOM 699 C CA . GLU A 1 88 ? 5.895 18.812 -13.203 1 94.62 88 GLU A CA 1
ATOM 700 C C . GLU A 1 88 ? 6.477 18.391 -11.859 1 94.62 88 GLU A C 1
ATOM 702 O O . GLU A 1 88 ? 7.277 19.109 -11.266 1 94.62 88 GLU A O 1
ATOM 707 N N . LEU A 1 89 ? 6.094 17.203 -11.328 1 96.69 89 LEU A N 1
ATOM 708 C CA . LEU A 1 89 ? 6.613 16.703 -10.062 1 96.69 89 LEU A CA 1
ATOM 709 C C . LEU A 1 89 ? 7.559 15.523 -10.281 1 96.69 89 LEU A C 1
ATOM 711 O O . LEU A 1 89 ? 8.734 15.594 -9.906 1 96.69 89 LEU A O 1
ATOM 715 N N . ASP A 1 90 ? 6.949 14.391 -10.992 1 96.5 90 ASP A N 1
ATOM 716 C CA . ASP A 1 90 ? 7.719 13.203 -11.328 1 96.5 90 ASP A CA 1
ATOM 717 C C . ASP A 1 90 ? 8.328 12.562 -10.086 1 96.5 90 ASP A C 1
ATOM 719 O O . ASP A 1 90 ? 9.539 12.328 -10.031 1 96.5 90 ASP A O 1
ATOM 723 N N . TYR A 1 91 ? 7.547 12.414 -9.047 1 98 91 TYR A N 1
ATOM 724 C CA . TYR A 1 91 ? 8.008 11.805 -7.805 1 98 91 TYR A CA 1
ATOM 725 C C . TYR A 1 91 ? 8.125 10.297 -7.949 1 98 91 TYR A C 1
ATOM 727 O O . TYR A 1 91 ? 7.449 9.688 -8.789 1 98 91 TYR A O 1
ATOM 735 N N . ARG A 1 92 ? 8.961 9.703 -7.176 1 97.56 92 ARG A N 1
ATOM 736 C CA . ARG A 1 92 ? 9.117 8.25 -7.152 1 97.56 92 ARG A CA 1
ATOM 737 C C . ARG A 1 92 ? 8.289 7.633 -6.031 1 97.56 92 ARG A C 1
ATOM 739 O O . ARG A 1 92 ? 8.219 8.172 -4.93 1 97.56 92 ARG A O 1
ATOM 746 N N . TYR A 1 93 ? 7.66 6.531 -6.418 1 97.5 93 TYR A N 1
ATOM 747 C CA . TYR A 1 93 ? 6.898 5.793 -5.418 1 97.5 93 TYR A CA 1
ATOM 748 C C . TYR A 1 93 ? 7.812 4.902 -4.586 1 97.5 93 TYR A C 1
ATOM 750 O O . TYR A 1 93 ? 8.695 4.234 -5.121 1 97.5 93 TYR A O 1
ATOM 758 N N . LEU A 1 94 ? 7.598 4.902 -3.275 1 96.19 94 LEU A N 1
ATOM 759 C CA . LEU A 1 94 ? 8.367 4.047 -2.379 1 96.19 94 LEU A CA 1
ATOM 760 C C . LEU A 1 94 ? 7.531 2.865 -1.899 1 96.19 94 LEU A C 1
ATOM 762 O O . LEU A 1 94 ? 6.516 3.053 -1.226 1 96.19 94 LEU A O 1
ATOM 766 N N . LEU A 1 95 ? 7.953 1.675 -2.273 1 92.94 95 LEU A N 1
ATOM 767 C CA . LEU A 1 95 ? 7.387 0.476 -1.665 1 92.94 95 LEU A CA 1
ATOM 768 C C . LEU A 1 95 ? 7.891 0.306 -0.235 1 92.94 95 LEU A C 1
ATOM 770 O O . LEU A 1 95 ? 9.094 0.187 -0.006 1 92.94 95 LEU A O 1
ATOM 774 N N . VAL A 1 96 ? 6.957 0.296 0.695 1 89.88 96 VAL A N 1
ATOM 775 C CA . VAL A 1 96 ? 7.371 0.318 2.096 1 89.88 96 VAL A CA 1
ATOM 776 C C . VAL A 1 96 ? 7.066 -1.031 2.744 1 89.88 96 VAL A C 1
ATOM 778 O O . VAL A 1 96 ? 6.113 -1.711 2.361 1 89.88 96 VAL A O 1
ATOM 781 N N . PRO A 1 97 ? 7.926 -1.364 3.707 1 88.19 97 PRO A N 1
ATOM 782 C CA . PRO A 1 97 ? 7.547 -2.504 4.547 1 88.19 97 PRO A CA 1
ATOM 783 C C . PRO A 1 97 ? 6.375 -2.189 5.477 1 88.19 97 PRO A C 1
ATOM 785 O O . PRO A 1 97 ? 6 -1.025 5.625 1 88.19 97 PRO A O 1
ATOM 788 N N . LEU A 1 98 ? 5.801 -3.248 6.055 1 84.25 98 LEU A N 1
ATOM 789 C CA . LEU A 1 98 ? 4.691 -3.08 6.984 1 84.25 98 LEU A CA 1
ATOM 790 C C . LEU A 1 98 ? 5.191 -2.629 8.352 1 84.25 98 LEU A C 1
ATOM 792 O O . LEU A 1 98 ? 4.48 -1.923 9.078 1 84.25 98 LEU A O 1
ATOM 796 N N . THR A 1 99 ? 6.391 -3.043 8.641 1 80.19 99 THR A N 1
ATOM 797 C CA . THR A 1 99 ? 6.934 -2.754 9.961 1 80.19 99 THR A CA 1
ATOM 798 C C . THR A 1 99 ? 8.062 -1.734 9.875 1 80.19 99 THR A C 1
ATOM 800 O O . THR A 1 99 ? 8.594 -1.485 8.789 1 80.19 99 THR A O 1
ATOM 803 N N . THR A 1 100 ? 8.344 -1.127 11.016 1 74.12 100 THR A N 1
ATOM 804 C CA . THR A 1 100 ? 9.43 -0.16 11.078 1 74.12 100 THR A CA 1
ATOM 805 C C . THR A 1 100 ? 10.273 -0.374 12.336 1 74.12 100 THR A C 1
ATOM 807 O O . THR A 1 100 ? 9.75 -0.782 13.375 1 74.12 100 THR A O 1
ATOM 810 N N . GLY A 1 101 ? 11.508 -0.104 12.125 1 71.69 101 GLY A N 1
ATOM 811 C CA . GLY A 1 101 ? 12.422 -0.173 13.258 1 71.69 101 GLY A CA 1
ATOM 812 C C . GLY A 1 101 ? 12.539 1.142 14.008 1 71.69 101 GLY A C 1
ATOM 813 O O . GLY A 1 101 ? 13.258 1.229 15.008 1 71.69 101 GLY A O 1
ATOM 814 N N . SER A 1 102 ? 11.93 2.143 13.469 1 72 102 SER A N 1
ATOM 815 C CA . SER A 1 102 ? 12.008 3.465 14.078 1 72 102 SER A CA 1
ATOM 816 C C . SER A 1 102 ? 10.648 4.148 14.109 1 72 102 SER A C 1
ATOM 818 O O . SER A 1 102 ? 9.945 4.184 13.102 1 72 102 SER A O 1
ATOM 820 N N . ILE A 1 103 ? 10.383 4.727 15.273 1 69.5 103 ILE A N 1
ATOM 821 C CA . ILE A 1 103 ? 9.094 5.383 15.438 1 69.5 103 ILE A CA 1
ATOM 822 C C . ILE A 1 103 ? 9.234 6.883 15.172 1 69.5 103 ILE A C 1
ATOM 824 O O . ILE A 1 103 ? 10.227 7.496 15.586 1 69.5 103 ILE A O 1
ATOM 828 N N . SER A 1 104 ? 8.438 7.402 14.352 1 63.69 104 SER A N 1
ATOM 829 C CA . SER A 1 104 ? 8.5 8.812 13.977 1 63.69 104 SER A CA 1
ATOM 830 C C . SER A 1 104 ? 7.98 9.703 15.102 1 63.69 104 SER A C 1
ATOM 832 O O . SER A 1 104 ? 8.359 10.867 15.203 1 63.69 104 SER A O 1
ATOM 834 N N . SER A 1 105 ? 7.031 9.234 15.773 1 59.5 105 SER A N 1
ATOM 835 C CA . SER A 1 105 ? 6.48 10.062 16.844 1 59.5 105 SER A CA 1
ATOM 836 C C . SER A 1 105 ? 6.902 9.547 18.219 1 59.5 105 SER A C 1
ATOM 838 O O . SER A 1 105 ? 6.125 8.875 18.891 1 59.5 105 SER A O 1
ATOM 840 N N . PRO A 1 106 ? 8.266 9.617 18.484 1 53.75 106 PRO A N 1
ATOM 841 C CA . PRO A 1 106 ? 8.578 9.164 19.844 1 53.75 106 PRO A CA 1
ATOM 842 C C . PRO A 1 106 ? 7.992 10.078 20.906 1 53.75 106 PRO A C 1
ATOM 844 O O . PRO A 1 106 ? 7.789 11.273 20.672 1 53.75 106 PRO A O 1
ATOM 847 N N . MET A 1 107 ? 7.246 9.531 21.844 1 51.16 107 MET A N 1
ATOM 848 C CA . MET A 1 107 ? 6.645 10.266 22.969 1 51.16 107 MET A CA 1
ATOM 849 C C . MET A 1 107 ? 7.66 11.195 23.625 1 51.16 107 MET A C 1
ATOM 851 O O . MET A 1 107 ? 8.469 10.758 24.438 1 51.16 107 MET A O 1
ATOM 855 N N . GLY A 1 108 ? 8.297 11.82 22.766 1 52.56 108 GLY A N 1
ATOM 856 C CA . GLY A 1 108 ? 9.008 12.82 23.547 1 52.56 108 GLY A CA 1
ATOM 857 C C . GLY A 1 108 ? 8.125 13.539 24.547 1 52.56 108 GLY A C 1
ATOM 858 O O . GLY A 1 108 ? 7.211 12.938 25.109 1 52.56 108 GLY A O 1
ATOM 859 N N . LEU A 1 109 ? 8.445 14.703 25 1 58.5 109 LEU A N 1
ATOM 860 C CA . LEU A 1 109 ? 7.758 15.477 26.031 1 58.5 109 LEU A CA 1
ATOM 861 C C . LEU A 1 109 ? 6.371 15.898 25.547 1 58.5 109 LEU A C 1
ATOM 863 O O . LEU A 1 109 ? 5.551 16.359 26.359 1 58.5 109 LEU A O 1
ATOM 867 N N . GLY A 1 110 ? 6.062 15.633 24.312 1 52.12 110 GLY A N 1
ATOM 868 C CA . GLY A 1 110 ? 4.797 16.25 23.922 1 52.12 110 GLY A CA 1
ATOM 869 C C . GLY A 1 110 ? 3.801 15.25 23.375 1 52.12 110 GLY A C 1
ATOM 870 O O . GLY A 1 110 ? 3.307 14.383 24.094 1 52.12 110 GLY A O 1
ATOM 871 N N . CYS A 1 111 ? 3.205 15.258 22.141 1 53.56 111 CYS A N 1
ATOM 872 C CA . CYS A 1 111 ? 1.896 14.922 21.594 1 53.56 111 CYS A CA 1
ATOM 873 C C . CYS A 1 111 ? 1.971 13.664 20.734 1 53.56 111 CYS A C 1
ATOM 875 O O . CYS A 1 111 ? 1.021 13.336 20.016 1 53.56 111 CYS A O 1
ATOM 877 N N . ASP A 1 112 ? 2.926 12.734 20.859 1 57.56 112 ASP A N 1
ATOM 878 C CA . ASP A 1 112 ? 2.812 11.867 19.688 1 57.56 112 ASP A CA 1
ATOM 879 C C . ASP A 1 112 ? 2.09 10.57 20.031 1 57.56 112 ASP A C 1
ATOM 881 O O . ASP A 1 112 ? 2.115 10.125 21.172 1 57.56 112 ASP A O 1
ATOM 885 N N . PRO A 1 113 ? 1.166 10.156 19.031 1 59.91 113 PRO A N 1
ATOM 886 C CA . PRO A 1 113 ? 0.493 8.867 19.219 1 59.91 113 PRO A CA 1
ATOM 887 C C . PRO A 1 113 ? 1.451 7.758 19.656 1 59.91 113 PRO A C 1
ATOM 889 O O . PRO A 1 113 ? 2.641 7.805 19.328 1 59.91 113 PRO A O 1
ATOM 892 N N . GLN A 1 114 ? 0.909 6.895 20.469 1 66.44 114 GLN A N 1
ATOM 893 C CA . GLN A 1 114 ? 1.675 5.727 20.891 1 66.44 114 GLN A CA 1
ATOM 894 C C . GLN A 1 114 ? 1.917 4.77 19.734 1 66.44 114 GLN A C 1
ATOM 896 O O . GLN A 1 114 ? 1.008 4.5 18.938 1 66.44 114 GLN A O 1
ATOM 901 N N . PRO A 1 115 ? 3.16 4.445 19.609 1 68.31 115 PRO A N 1
ATOM 902 C CA . PRO A 1 115 ? 3.451 3.445 18.578 1 68.31 115 PRO A CA 1
ATOM 903 C C . PRO A 1 115 ? 2.754 2.111 18.828 1 68.31 115 PRO A C 1
ATOM 905 O O . PRO A 1 115 ? 2.447 1.785 19.984 1 68.31 115 PRO A O 1
ATOM 908 N N . VAL A 1 116 ? 2.439 1.447 17.719 1 71.38 116 VAL A N 1
ATOM 909 C CA . VAL A 1 116 ? 1.872 0.108 17.844 1 71.38 116 VAL A CA 1
ATOM 910 C C . VAL A 1 116 ? 2.986 -0.934 17.781 1 71.38 116 VAL A C 1
ATOM 912 O O . VAL A 1 116 ? 3.545 -1.198 16.719 1 71.38 116 VAL A O 1
ATOM 915 N N . SER A 1 117 ? 3.25 -1.441 18.906 1 73.69 117 SER A N 1
ATOM 916 C CA . SER A 1 117 ? 4.281 -2.473 18.984 1 73.69 117 SER A CA 1
ATOM 917 C C . SER A 1 117 ? 3.721 -3.842 18.609 1 73.69 117 SER A C 1
ATOM 919 O O . SER A 1 117 ? 2.604 -4.188 19 1 73.69 117 SER A O 1
ATOM 921 N N . VAL A 1 118 ? 4.488 -4.508 17.734 1 71.56 118 VAL A N 1
ATOM 922 C CA . VAL A 1 118 ? 4.113 -5.875 17.375 1 71.56 118 VAL A CA 1
ATOM 923 C C . VAL A 1 118 ? 5.328 -6.793 17.5 1 71.56 118 VAL A C 1
ATOM 925 O O . VAL A 1 118 ? 6.469 -6.348 17.344 1 71.56 118 VAL A O 1
ATOM 928 N N . ARG A 1 119 ? 5.051 -7.957 17.984 1 70.69 119 ARG A N 1
ATOM 929 C CA . ARG A 1 119 ? 6.098 -8.977 18 1 70.69 119 ARG A CA 1
ATOM 930 C C . ARG A 1 119 ? 6.012 -9.867 16.766 1 70.69 119 ARG A C 1
ATOM 932 O O . ARG A 1 119 ? 5.023 -10.586 16.578 1 70.69 119 ARG A O 1
ATOM 939 N N . LEU A 1 120 ? 7.012 -9.656 15.961 1 67.5 120 LEU A N 1
ATOM 940 C CA . LEU A 1 120 ? 7.07 -10.445 14.734 1 67.5 120 LEU A CA 1
ATOM 941 C C . LEU A 1 120 ? 8.297 -11.359 14.734 1 67.5 120 LEU A C 1
ATOM 943 O O . LEU A 1 120 ? 9.43 -10.883 14.859 1 67.5 120 LEU A O 1
ATOM 947 N N . HIS A 1 121 ? 8.031 -12.656 14.633 1 66.38 121 HIS A N 1
ATOM 948 C CA . HIS A 1 121 ? 9.086 -13.656 14.586 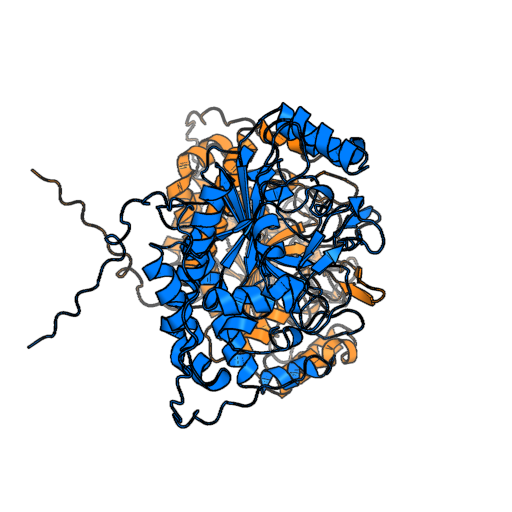1 66.38 121 HIS A CA 1
ATOM 949 C C . HIS A 1 121 ? 10.008 -13.539 15.797 1 66.38 121 HIS A C 1
ATOM 951 O O . HIS A 1 121 ? 11.234 -13.625 15.656 1 66.38 121 HIS A O 1
ATOM 957 N N . GLY A 1 122 ? 9.438 -13.203 16.906 1 65.06 122 GLY A N 1
ATOM 958 C CA . GLY A 1 122 ? 10.18 -13.141 18.156 1 65.06 122 GLY A CA 1
ATOM 959 C C . GLY A 1 122 ? 10.867 -11.805 18.375 1 65.06 122 GLY A C 1
ATOM 960 O O . GLY A 1 122 ? 11.508 -11.594 19.406 1 65.06 122 GLY A O 1
ATOM 961 N N . GLU A 1 123 ? 10.719 -10.961 17.344 1 67.94 123 GLU A N 1
ATOM 962 C CA . GLU A 1 123 ? 11.352 -9.648 17.469 1 67.94 123 GLU A CA 1
ATOM 963 C C . GLU A 1 123 ? 10.312 -8.555 17.688 1 67.94 123 GLU A C 1
ATOM 965 O O . GLU A 1 123 ? 9.234 -8.586 17.094 1 67.94 123 GLU A O 1
ATOM 970 N N . ASP A 1 124 ? 10.688 -7.668 18.516 1 70.56 124 ASP A N 1
ATOM 971 C CA . ASP A 1 124 ? 9.82 -6.52 18.766 1 70.56 124 ASP A CA 1
ATOM 972 C C . ASP A 1 124 ? 9.977 -5.473 17.656 1 70.56 124 ASP A C 1
ATOM 974 O O . ASP A 1 124 ? 11.094 -5.125 17.281 1 70.56 124 ASP A O 1
ATOM 978 N N . THR A 1 125 ? 8.922 -5.137 17.031 1 74.56 125 THR A N 1
ATOM 979 C CA . THR A 1 125 ? 8.891 -4.098 16.016 1 74.56 125 THR A CA 1
ATOM 980 C C . THR A 1 125 ? 7.602 -3.285 16.094 1 74.56 125 THR A C 1
ATOM 982 O O . THR A 1 125 ? 6.883 -3.359 17.094 1 74.56 125 THR A O 1
ATOM 985 N N . TYR A 1 126 ? 7.457 -2.312 15.109 1 75.88 126 TYR A N 1
ATOM 986 C CA . TYR A 1 126 ? 6.309 -1.414 15.164 1 75.88 126 TYR A CA 1
ATOM 987 C C . TYR A 1 126 ? 5.602 -1.347 13.82 1 75.88 126 TYR A C 1
ATOM 989 O O . TYR A 1 126 ? 6.219 -1.588 12.773 1 75.88 126 TYR A O 1
ATOM 997 N N . LEU A 1 127 ? 4.297 -1.207 13.922 1 79.81 127 LEU A N 1
ATOM 998 C CA . LEU A 1 127 ? 3.59 -0.747 12.734 1 79.81 127 LEU A CA 1
ATOM 999 C C . LEU A 1 127 ? 3.699 0.768 12.586 1 79.81 127 LEU A C 1
ATOM 1001 O O . LEU A 1 127 ? 3.611 1.498 13.578 1 79.81 127 LEU A O 1
ATOM 1005 N N . ALA A 1 128 ? 3.896 1.14 11.453 1 78.31 128 ALA A N 1
ATOM 1006 C CA . ALA A 1 128 ? 4.246 2.539 11.227 1 78.31 128 ALA A CA 1
ATOM 1007 C C . ALA A 1 128 ? 3.008 3.43 11.289 1 78.31 128 ALA A C 1
ATOM 1009 O O . ALA A 1 128 ? 1.974 3.111 10.695 1 78.31 128 ALA A O 1
ATOM 1010 N N . ASP A 1 129 ? 3.125 4.492 12 1 84.75 129 ASP A N 1
ATOM 1011 C CA . ASP A 1 129 ? 2.084 5.516 11.992 1 84.75 129 ASP A CA 1
ATOM 1012 C C . ASP A 1 129 ? 2.326 6.543 10.891 1 84.75 129 ASP A C 1
ATOM 1014 O O . ASP A 1 129 ? 1.455 7.363 10.594 1 84.75 129 ASP A O 1
ATOM 1018 N N . SER A 1 130 ? 3.451 6.52 10.352 1 88.81 130 SER A N 1
ATOM 1019 C CA . SER A 1 130 ? 3.881 7.371 9.25 1 88.81 130 SER A CA 1
ATOM 1020 C C . SER A 1 130 ? 5.117 6.801 8.562 1 88.81 130 SER A C 1
ATOM 1022 O O . SER A 1 130 ? 5.953 6.168 9.203 1 88.81 130 SER A O 1
ATOM 1024 N N . GLN A 1 131 ? 5.188 7.074 7.293 1 91.06 131 GLN A N 1
ATOM 1025 C CA . GLN A 1 131 ? 6.348 6.602 6.547 1 91.06 131 GLN A CA 1
ATOM 1026 C C . GLN A 1 131 ? 7.344 7.734 6.309 1 91.06 131 GLN A C 1
ATOM 1028 O O . GLN A 1 131 ? 8.227 7.621 5.449 1 91.06 131 GLN A O 1
ATOM 1033 N N . GLN A 1 132 ? 7.207 8.766 6.996 1 92.19 132 GLN A N 1
ATOM 1034 C CA . GLN A 1 132 ? 8.008 9.969 6.766 1 92.19 132 GLN A CA 1
ATOM 1035 C C . GLN A 1 132 ? 9.5 9.648 6.828 1 92.19 132 GLN A C 1
ATOM 1037 O O . GLN A 1 132 ? 10.273 10.117 5.992 1 92.19 132 GLN A O 1
ATOM 1042 N N . PHE A 1 133 ? 9.992 8.852 7.781 1 93.19 133 PHE A N 1
ATOM 1043 C CA . PHE A 1 133 ? 11.398 8.508 7.91 1 93.19 133 PHE A CA 1
ATOM 1044 C C . PHE A 1 133 ? 11.891 7.746 6.684 1 93.19 133 PHE A C 1
ATOM 1046 O O . PHE A 1 133 ? 12.977 8.016 6.172 1 93.19 133 PHE A O 1
ATOM 1053 N N . LEU A 1 134 ? 11.078 6.859 6.258 1 93.88 134 LEU A N 1
ATOM 1054 C CA . LEU A 1 134 ? 11.461 6.062 5.098 1 93.88 134 LEU A CA 1
ATOM 1055 C C . LEU A 1 134 ? 11.469 6.914 3.834 1 93.88 134 LEU A C 1
ATOM 1057 O O . LEU A 1 134 ? 12.297 6.699 2.943 1 93.88 134 LEU A O 1
ATOM 1061 N N . LEU A 1 135 ? 10.555 7.781 3.738 1 96 135 LEU A N 1
ATOM 1062 C CA . LEU A 1 135 ? 10.508 8.672 2.582 1 96 135 LEU A CA 1
ATOM 1063 C C . LEU A 1 135 ? 11.727 9.578 2.545 1 96 135 LEU A C 1
ATOM 1065 O O . LEU A 1 135 ? 12.289 9.828 1.478 1 96 135 LEU A O 1
ATOM 1069 N N . GLU A 1 136 ? 12.148 10.117 3.682 1 95.88 136 GLU A N 1
ATOM 1070 C CA . GLU A 1 136 ? 13.383 10.898 3.758 1 95.88 136 GLU A CA 1
ATOM 1071 C C . GLU A 1 136 ? 14.586 10.07 3.297 1 95.88 136 GLU A C 1
ATOM 1073 O O . GLU A 1 136 ? 15.438 10.57 2.564 1 95.88 136 GLU A O 1
ATOM 1078 N N . TYR A 1 137 ? 14.617 8.883 3.818 1 95.25 137 TYR A N 1
ATOM 1079 C CA . TYR A 1 137 ? 15.688 7.949 3.477 1 95.25 137 TYR A CA 1
ATOM 1080 C C . TYR A 1 137 ? 15.734 7.699 1.974 1 95.25 137 TYR A C 1
ATOM 1082 O O . TYR A 1 137 ? 16.797 7.809 1.351 1 95.25 137 TYR A O 1
ATOM 1090 N N . ALA A 1 138 ? 14.594 7.449 1.385 1 95.69 138 ALA A N 1
ATOM 1091 C CA . ALA A 1 138 ? 14.508 7.113 -0.034 1 95.69 138 ALA A CA 1
ATOM 1092 C C . ALA A 1 138 ? 14.914 8.297 -0.904 1 95.69 138 ALA A C 1
ATOM 1094 O O . ALA A 1 138 ? 15.484 8.125 -1.981 1 95.69 138 ALA A O 1
ATOM 1095 N N . LEU A 1 139 ? 14.578 9.469 -0.459 1 96.5 139 LEU A N 1
ATOM 1096 C CA . LEU A 1 139 ? 14.914 10.68 -1.202 1 96.5 139 LEU A CA 1
ATOM 1097 C C . LEU A 1 139 ? 16.422 10.789 -1.407 1 96.5 139 LEU A C 1
ATOM 1099 O O . LEU A 1 139 ? 16.875 11.492 -2.309 1 96.5 139 LEU A O 1
ATOM 1103 N N . ARG A 1 140 ? 17.188 10.109 -0.649 1 95.88 140 ARG A N 1
ATOM 1104 C CA . ARG A 1 140 ? 18.641 10.219 -0.67 1 95.88 140 ARG A CA 1
ATOM 1105 C C . ARG A 1 140 ? 19.266 9.203 -1.627 1 95.88 140 ARG A C 1
ATOM 1107 O O . ARG A 1 140 ? 20.453 9.258 -1.918 1 95.88 140 ARG A O 1
ATOM 1114 N N . TYR A 1 141 ? 18.547 8.172 -2.158 1 91.94 141 TYR A N 1
ATOM 1115 C CA . TYR A 1 141 ? 19.062 7.246 -3.154 1 91.94 141 TYR A CA 1
ATOM 1116 C C . TYR A 1 141 ? 19.438 7.977 -4.441 1 91.94 141 TYR A C 1
ATOM 1118 O O . TYR A 1 141 ? 20.406 7.621 -5.109 1 91.94 141 TYR A O 1
ATOM 1126 N N . ASP A 1 142 ? 18.578 8.836 -4.84 1 83.19 142 ASP A N 1
ATOM 1127 C CA . ASP A 1 142 ? 18.766 9.484 -6.133 1 83.19 142 ASP A CA 1
ATOM 1128 C C . ASP A 1 142 ? 18.469 10.977 -6.051 1 83.19 142 ASP A C 1
ATOM 1130 O O . ASP A 1 142 ? 18.141 11.492 -4.977 1 83.19 142 ASP A O 1
ATOM 1134 N N . ASP A 1 143 ? 18.734 11.547 -7.16 1 88.38 143 ASP A N 1
ATOM 1135 C CA . ASP A 1 143 ? 18.453 12.977 -7.262 1 88.38 143 ASP A CA 1
ATOM 1136 C C . ASP A 1 143 ? 17.062 13.227 -7.84 1 88.38 143 ASP A C 1
ATOM 1138 O O . ASP A 1 143 ? 16.922 13.992 -8.797 1 88.38 143 ASP A O 1
ATOM 1142 N N . VAL A 1 144 ? 16.141 12.578 -7.152 1 90.25 144 VAL A N 1
ATOM 1143 C CA . VAL A 1 144 ? 14.758 12.797 -7.566 1 90.25 144 VAL A CA 1
ATOM 1144 C C . VAL A 1 144 ? 14.188 14.016 -6.84 1 90.25 144 VAL A C 1
ATOM 1146 O O . VAL A 1 144 ? 14.641 14.359 -5.746 1 90.25 144 VAL A O 1
ATOM 1149 N N . PRO A 1 145 ? 13.188 14.633 -7.43 1 94.94 145 PRO A N 1
ATOM 1150 C CA . PRO A 1 145 ? 12.602 15.812 -6.789 1 94.94 145 PRO A CA 1
ATOM 1151 C C . PRO A 1 145 ? 11.797 15.461 -5.539 1 94.94 145 PRO A C 1
ATOM 1153 O O . PRO A 1 145 ? 11.633 16.312 -4.652 1 94.94 145 PRO A O 1
ATOM 1156 N N . GLY A 1 146 ? 11.266 14.234 -5.547 1 98 146 GLY A N 1
ATOM 1157 C CA . GLY A 1 146 ? 10.453 13.828 -4.41 1 98 146 GLY A CA 1
ATOM 1158 C C . GLY A 1 146 ? 10.125 12.352 -4.406 1 98 146 GLY A C 1
ATOM 1159 O O . GLY A 1 146 ? 10.32 11.664 -5.41 1 98 146 GLY A O 1
ATOM 1160 N N . THR A 1 147 ? 9.727 11.867 -3.252 1 98 147 THR A N 1
ATOM 1161 C CA . THR A 1 147 ? 9.242 10.516 -3.035 1 98 147 THR A CA 1
ATOM 1162 C C . THR A 1 147 ? 7.859 10.531 -2.379 1 98 147 THR A C 1
ATOM 1164 O O . THR A 1 147 ? 7.508 11.5 -1.701 1 98 147 THR A O 1
ATOM 1167 N N . TYR A 1 148 ? 7.078 9.516 -2.639 1 98.31 148 TYR A N 1
ATOM 1168 C CA . TYR A 1 148 ? 5.754 9.492 -2.031 1 98.31 148 TYR A CA 1
ATOM 1169 C C . TYR A 1 148 ? 5.281 8.062 -1.799 1 98.31 148 TYR A C 1
ATOM 1171 O O . TYR A 1 148 ? 5.922 7.109 -2.252 1 98.31 148 TYR A O 1
ATOM 1179 N N . TYR A 1 149 ? 4.227 8.047 -1.041 1 95.75 149 TYR A N 1
ATOM 1180 C CA . TYR A 1 149 ? 3.607 6.789 -0.644 1 95.75 149 TYR A CA 1
ATOM 1181 C C . TYR A 1 149 ? 2.109 6.965 -0.427 1 95.75 149 TYR A C 1
ATOM 1183 O O . TYR A 1 149 ? 1.665 8 0.076 1 95.75 149 TYR A O 1
ATOM 1191 N N . VAL A 1 150 ? 1.352 5.984 -0.889 1 97.31 150 VAL A N 1
ATOM 1192 C CA . VAL A 1 150 ? -0.078 5.887 -0.614 1 97.31 150 VAL A CA 1
ATOM 1193 C C . VAL A 1 150 ? -0.403 4.512 -0.034 1 97.31 150 VAL A C 1
ATOM 1195 O O . VAL A 1 150 ? -0.244 3.494 -0.709 1 97.31 150 VAL A O 1
ATOM 1198 N N . GLY A 1 151 ? -0.777 4.492 1.159 1 94.06 151 GLY A N 1
ATOM 1199 C CA . GLY A 1 151 ? -1.086 3.223 1.795 1 94.06 151 GLY A CA 1
ATOM 1200 C C . GLY A 1 151 ? -1.572 3.373 3.225 1 94.06 151 GLY A C 1
ATOM 1201 O O . GLY A 1 151 ? -1.943 4.469 3.646 1 94.06 151 GLY A O 1
ATOM 1202 N N . THR A 1 152 ? -1.609 2.279 3.979 1 92.5 152 THR A N 1
ATOM 1203 C CA . THR A 1 152 ? -2.246 2.246 5.289 1 92.5 152 THR A CA 1
ATOM 1204 C C . THR A 1 152 ? -1.225 2.508 6.395 1 92.5 152 THR A C 1
ATOM 1206 O O . THR A 1 152 ? -0.119 1.963 6.363 1 92.5 152 THR A O 1
ATOM 1209 N N . SER A 1 153 ? -1.586 3.346 7.293 1 89.19 153 SER A N 1
ATOM 1210 C CA . SER A 1 153 ? -0.832 3.609 8.516 1 89.19 153 SER A CA 1
ATOM 1211 C C . SER A 1 153 ? -1.607 3.164 9.75 1 89.19 153 SER A C 1
ATOM 1213 O O . SER A 1 153 ? -2.828 3.002 9.695 1 89.19 153 SER A O 1
ATOM 1215 N N . CYS A 1 154 ? -0.858 2.977 10.797 1 86.06 154 CYS A N 1
ATOM 1216 C CA . CYS A 1 154 ? -1.465 2.469 12.023 1 86.06 154 CYS A CA 1
ATOM 1217 C C . CYS A 1 154 ? -1.159 3.385 13.203 1 86.06 154 CYS A C 1
ATOM 1219 O O . CYS A 1 154 ? -0.038 3.879 13.336 1 86.06 154 CYS A O 1
ATOM 1221 N N . ARG A 1 155 ? -2.197 3.559 14.016 1 81.62 155 ARG A N 1
ATOM 1222 C CA . ARG A 1 155 ? -2.031 4.316 15.25 1 81.62 155 ARG A CA 1
ATOM 1223 C C . ARG A 1 155 ? -2.504 3.51 16.453 1 81.62 155 ARG A C 1
ATOM 1225 O O . ARG A 1 155 ? -3.479 2.762 16.359 1 81.62 155 ARG A O 1
ATOM 1232 N N . GLY A 1 156 ? -1.878 3.699 17.547 1 76.31 156 GLY A N 1
ATOM 1233 C CA . GLY A 1 156 ? -2.16 2.918 18.75 1 76.31 156 GLY A CA 1
ATOM 1234 C C . GLY A 1 156 ? -3.189 3.564 19.656 1 76.31 156 GLY A C 1
ATOM 1235 O O . GLY A 1 156 ? -3.621 2.963 20.641 1 76.31 156 GLY A O 1
ATOM 1236 N N . GLU A 1 157 ? -3.693 4.676 19.281 1 75.56 157 GLU A N 1
ATOM 1237 C CA . GLU A 1 157 ? -4.66 5.387 20.109 1 75.56 157 GLU A CA 1
ATOM 1238 C C . GLU A 1 157 ? -6.062 4.809 19.938 1 75.56 157 GLU A C 1
ATOM 1240 O O . GLU A 1 157 ? -6.305 4.004 19.031 1 75.56 157 GLU A O 1
ATOM 1245 N N . ASP A 1 158 ? -6.883 5.184 20.859 1 81.56 158 ASP A N 1
ATOM 1246 C CA . ASP A 1 158 ? -8.281 4.773 20.734 1 81.56 158 ASP A CA 1
ATOM 1247 C C . ASP A 1 158 ? -8.953 5.477 19.562 1 81.56 158 ASP A C 1
ATOM 1249 O O . ASP A 1 158 ? -8.617 6.617 19.234 1 81.56 158 ASP A O 1
ATOM 1253 N N . HIS A 1 159 ? -9.805 4.688 19.016 1 83.62 159 HIS A N 1
ATOM 1254 C CA . HIS A 1 159 ? -10.562 5.297 17.922 1 83.62 159 HIS A CA 1
ATOM 1255 C C . HIS A 1 159 ? -11.75 6.09 18.453 1 83.62 159 HIS A C 1
ATOM 1257 O O . HIS A 1 159 ? -12.242 5.82 19.547 1 83.62 159 HIS A O 1
ATOM 1263 N N . ASP A 1 160 ? -12.141 7.062 17.719 1 88.38 160 ASP A N 1
ATOM 1264 C CA . ASP A 1 160 ? -13.367 7.828 17.922 1 88.38 160 ASP A CA 1
ATOM 1265 C C . ASP A 1 160 ? -13.898 8.383 16.609 1 88.38 160 ASP A C 1
ATOM 1267 O O . ASP A 1 160 ? -13.586 7.859 15.539 1 88.38 160 ASP A O 1
ATOM 1271 N N . SER A 1 161 ? -14.727 9.289 16.656 1 87.44 161 SER A N 1
ATOM 1272 C CA . SER A 1 161 ? -15.375 9.789 15.453 1 87.44 161 SER A CA 1
ATOM 1273 C C . SER A 1 161 ? -14.383 10.539 14.57 1 87.44 161 SER A C 1
ATOM 1275 O O . SER A 1 161 ? -14.672 10.828 13.406 1 87.44 161 SER A O 1
ATOM 1277 N N . THR A 1 162 ? -13.148 10.773 15.055 1 84.38 162 THR A N 1
ATOM 1278 C CA . THR A 1 162 ? -12.203 11.562 14.273 1 84.38 162 THR A CA 1
ATOM 1279 C C . THR A 1 162 ? -10.875 10.82 14.117 1 84.38 162 THR A C 1
ATOM 1281 O O . THR A 1 162 ? -10.008 11.25 13.359 1 84.38 162 THR A O 1
ATOM 1284 N N . HIS A 1 163 ? -10.781 9.75 14.852 1 84 163 HIS A N 1
ATOM 1285 C CA . HIS A 1 163 ? -9.523 9.008 14.812 1 84 163 HIS A CA 1
ATOM 1286 C C . HIS A 1 163 ? -9.766 7.531 14.516 1 84 163 HIS A C 1
ATOM 1288 O O . HIS A 1 163 ? -10.727 6.941 15.023 1 84 163 HIS A O 1
ATOM 1294 N N . LEU A 1 164 ? -8.914 7.031 13.711 1 89.44 164 LEU A N 1
ATOM 1295 C CA . LEU A 1 164 ? -8.945 5.617 13.359 1 89.44 164 LEU A CA 1
ATOM 1296 C C . LEU A 1 164 ? -7.652 4.926 13.789 1 89.44 164 LEU A C 1
ATOM 1298 O O . LEU A 1 164 ? -6.617 5.574 13.93 1 89.44 164 LEU A O 1
ATOM 1302 N N . ASN A 1 165 ? -7.695 3.686 13.969 1 88.38 165 ASN A N 1
ATOM 1303 C CA . ASN A 1 165 ? -6.5 2.906 14.281 1 88.38 165 ASN A CA 1
ATOM 1304 C C . ASN A 1 165 ? -5.684 2.605 13.023 1 88.38 165 ASN A C 1
ATOM 1306 O O . ASN A 1 165 ? -4.453 2.574 13.07 1 88.38 165 ASN A O 1
ATOM 1310 N N . GLN A 1 166 ? -6.387 2.289 11.977 1 90.19 166 GLN A N 1
ATOM 1311 C CA . GLN A 1 166 ? -5.789 2.145 10.656 1 90.19 166 GLN A CA 1
ATOM 1312 C C . GLN A 1 166 ? -6.465 3.064 9.641 1 90.19 166 GLN A C 1
ATOM 1314 O O . GLN A 1 166 ? -7.691 3.18 9.625 1 90.19 166 GLN A O 1
ATOM 1319 N N . PHE A 1 167 ? -5.652 3.768 8.875 1 92.44 167 PHE A N 1
ATOM 1320 C CA . PHE A 1 167 ? -6.203 4.711 7.906 1 92.44 167 PHE A CA 1
ATOM 1321 C C . PHE A 1 167 ? -5.297 4.836 6.691 1 92.44 167 PHE A C 1
ATOM 1323 O O . PHE A 1 167 ? -4.102 4.551 6.77 1 92.44 167 PHE A O 1
ATOM 1330 N N . CYS A 1 168 ? -5.875 5.195 5.586 1 94.44 168 CYS A N 1
ATOM 1331 C CA . CYS A 1 168 ? -5.105 5.43 4.371 1 94.44 168 CYS A CA 1
ATOM 1332 C C . CYS A 1 168 ? -4.383 6.773 4.434 1 94.44 168 CYS A C 1
ATOM 1334 O O . CYS A 1 168 ? -5.012 7.812 4.645 1 94.44 168 CYS A O 1
ATOM 1336 N N . HIS A 1 169 ? -3.119 6.695 4.207 1 95.31 169 HIS A N 1
ATOM 1337 C CA . HIS A 1 169 ? -2.229 7.848 4.285 1 95.31 169 HIS A CA 1
ATOM 1338 C C . HIS A 1 169 ? -1.58 8.133 2.936 1 95.31 169 HIS A C 1
ATOM 1340 O O . HIS A 1 169 ? -1.078 7.223 2.275 1 95.31 169 HIS A O 1
ATOM 1346 N N . VAL A 1 170 ? -1.708 9.367 2.477 1 98.12 170 VAL A N 1
ATOM 1347 C CA . VAL A 1 170 ? -0.897 9.867 1.37 1 98.12 170 VAL A CA 1
ATOM 1348 C C . VAL A 1 170 ? 0.213 10.766 1.906 1 98.12 170 VAL A C 1
ATOM 1350 O O . VAL A 1 170 ? -0.061 11.797 2.531 1 98.12 170 VAL A O 1
ATOM 1353 N N . GLU A 1 171 ? 1.43 10.352 1.663 1 97.75 171 GLU A N 1
ATOM 1354 C CA . GLU A 1 171 ? 2.57 11.094 2.197 1 97.75 171 GLU A CA 1
ATOM 1355 C C . GLU A 1 171 ? 3.625 11.336 1.12 1 97.75 171 GLU A C 1
ATOM 1357 O O . GLU A 1 171 ? 3.773 10.523 0.199 1 97.75 171 GLU A O 1
ATOM 1362 N N . CYS A 1 172 ? 4.32 12.438 1.277 1 98.38 172 CYS A N 1
ATOM 1363 C CA . CYS A 1 172 ? 5.449 12.672 0.384 1 98.38 172 CYS A CA 1
ATOM 1364 C C . CYS A 1 172 ? 6.574 13.398 1.108 1 98.38 172 CYS A C 1
ATOM 1366 O O . CYS A 1 172 ? 6.363 13.961 2.182 1 98.38 172 CYS A O 1
ATOM 1368 N N . GLU A 1 173 ? 7.707 13.258 0.664 1 98.19 173 GLU A N 1
ATOM 1369 C CA . GLU A 1 173 ? 8.906 14.016 1.013 1 98.19 173 GLU A CA 1
ATOM 1370 C C . GLU A 1 173 ? 9.57 14.594 -0.23 1 98.19 173 GLU A C 1
ATOM 1372 O O . GLU A 1 173 ? 9.727 13.906 -1.242 1 98.19 173 GLU A O 1
ATOM 1377 N N . LEU A 1 174 ? 9.875 15.875 -0.193 1 98.5 174 LEU A N 1
ATOM 1378 C CA . LEU A 1 174 ? 10.438 16.531 -1.364 1 98.5 174 LEU A CA 1
ATOM 1379 C C . LEU A 1 174 ? 11.602 17.438 -0.97 1 98.5 174 LEU A C 1
ATOM 1381 O O . LEU A 1 174 ? 11.773 17.766 0.21 1 98.5 174 LEU A O 1
ATOM 1385 N N . ARG A 1 175 ? 12.375 17.766 -1.915 1 97.31 175 ARG A N 1
ATOM 1386 C CA . ARG A 1 175 ? 13.461 18.734 -1.725 1 97.31 175 ARG A CA 1
ATOM 1387 C C . ARG A 1 175 ? 12.922 20.156 -1.675 1 97.31 175 ARG A C 1
ATOM 1389 O O . ARG A 1 175 ? 12.047 20.516 -2.461 1 97.31 175 ARG A O 1
ATOM 1396 N N . GLY A 1 176 ? 13.352 20.875 -0.728 1 97.06 176 GLY A N 1
ATOM 1397 C CA . GLY A 1 176 ? 12.891 22.25 -0.572 1 97.06 176 GLY A CA 1
ATOM 1398 C C . GLY A 1 176 ? 12.484 22.594 0.85 1 97.06 176 GLY A C 1
ATOM 1399 O O . GLY A 1 176 ? 12.773 21.828 1.779 1 97.06 176 GLY A O 1
ATOM 1400 N N . GLY A 1 177 ? 11.844 23.766 0.977 1 97.62 177 GLY A N 1
ATOM 1401 C CA . GLY A 1 177 ? 11.406 24.234 2.281 1 97.62 177 GLY A CA 1
ATOM 1402 C C . GLY A 1 177 ? 9.906 24.156 2.471 1 97.62 177 GLY A C 1
ATOM 1403 O O . GLY A 1 177 ? 9.195 23.609 1.627 1 97.62 177 GLY A O 1
ATOM 1404 N N . LEU A 1 178 ? 9.523 24.641 3.656 1 98.19 178 LEU A N 1
ATOM 1405 C CA . LEU A 1 178 ? 8.117 24.578 4.047 1 98.19 178 LEU A CA 1
ATOM 1406 C C . LEU A 1 178 ? 7.227 25.188 2.973 1 98.19 178 LEU A C 1
ATOM 1408 O O . LEU A 1 178 ? 6.152 24.656 2.68 1 98.19 178 LEU A O 1
ATOM 1412 N N . GLU A 1 179 ? 7.66 26.25 2.406 1 97.38 179 GLU A N 1
ATOM 1413 C CA . GLU A 1 179 ? 6.867 26.922 1.377 1 97.38 179 GLU A CA 1
ATOM 1414 C C . GLU A 1 179 ? 6.613 25.984 0.188 1 97.38 179 GLU A C 1
ATOM 1416 O O . GLU A 1 179 ? 5.496 25.922 -0.321 1 97.38 179 GLU A O 1
ATOM 1421 N N . GLU A 1 180 ? 7.656 25.328 -0.279 1 97.69 180 GLU A N 1
ATOM 1422 C CA . GLU A 1 180 ? 7.512 24.375 -1.378 1 97.69 180 GLU A CA 1
ATOM 1423 C C . GLU A 1 180 ? 6.566 23.25 -1.002 1 97.69 180 GLU A C 1
ATOM 1425 O O . GLU A 1 180 ? 5.754 22.812 -1.819 1 97.69 180 GLU A O 1
ATOM 1430 N N . GLY A 1 181 ? 6.719 22.719 0.224 1 98.5 181 GLY A N 1
ATOM 1431 C CA . GLY A 1 181 ? 5.836 21.672 0.707 1 98.5 181 GLY A CA 1
ATOM 1432 C C . GLY A 1 181 ? 4.375 22.094 0.719 1 98.5 181 GLY A C 1
ATOM 1433 O O . GLY A 1 181 ? 3.51 21.344 0.254 1 98.5 181 GLY A O 1
ATOM 1434 N N . MET A 1 182 ? 4.145 23.266 1.228 1 98.62 182 MET A N 1
ATOM 1435 C CA . MET A 1 182 ? 2.777 23.781 1.287 1 98.62 182 MET A CA 1
ATOM 1436 C C . MET A 1 182 ? 2.215 23.984 -0.114 1 98.62 182 MET A C 1
ATOM 1438 O O . MET A 1 182 ? 1.03 23.75 -0.355 1 98.62 182 MET A O 1
ATOM 1442 N N . GLU A 1 183 ? 3.039 24.453 -0.963 1 98.38 183 GLU A N 1
ATOM 1443 C CA . GLU A 1 183 ? 2.604 24.656 -2.344 1 98.38 183 GLU A CA 1
ATOM 1444 C C . GLU A 1 183 ? 2.154 23.328 -2.971 1 98.38 183 GLU A C 1
ATOM 1446 O O . GLU A 1 183 ? 1.1 23.266 -3.605 1 98.38 183 GLU A O 1
ATOM 1451 N N . VAL A 1 184 ? 2.961 22.297 -2.838 1 98.62 184 VAL A N 1
ATOM 1452 C CA . VAL A 1 184 ? 2.619 21 -3.396 1 98.62 184 VAL A CA 1
ATOM 1453 C C . VAL A 1 184 ? 1.356 20.469 -2.725 1 98.62 184 VAL A C 1
ATOM 1455 O O . VAL A 1 184 ? 0.486 19.891 -3.389 1 98.62 184 VAL A O 1
ATOM 1458 N N . ALA A 1 185 ? 1.248 20.625 -1.464 1 98.75 185 ALA A N 1
ATOM 1459 C CA . ALA A 1 185 ? 0.062 20.188 -0.732 1 98.75 185 ALA A CA 1
ATOM 1460 C C . ALA A 1 185 ? -1.188 20.906 -1.239 1 98.75 185 ALA A C 1
ATOM 1462 O O . ALA A 1 185 ? -2.234 20.281 -1.424 1 98.75 185 ALA A O 1
ATOM 1463 N N . ASN A 1 186 ? -1.072 22.25 -1.428 1 98.75 186 ASN A N 1
ATOM 1464 C CA . ASN A 1 186 ? -2.184 23.016 -1.979 1 98.75 186 ASN A CA 1
ATOM 1465 C C . ASN A 1 186 ? -2.623 22.469 -3.336 1 98.75 186 ASN A C 1
ATOM 1467 O O . ASN A 1 186 ? -3.812 22.25 -3.561 1 98.75 186 ASN A O 1
ATOM 1471 N N . LYS A 1 187 ? -1.685 22.266 -4.148 1 98.69 187 LYS A N 1
ATOM 1472 C CA . LYS A 1 187 ? -1.983 21.75 -5.48 1 98.69 187 LYS A CA 1
ATOM 1473 C C . LYS A 1 187 ? -2.656 20.391 -5.402 1 98.69 187 LYS A C 1
ATOM 1475 O O . LYS A 1 187 ? -3.547 20.078 -6.199 1 98.69 187 LYS A O 1
ATOM 1480 N N . TYR A 1 188 ? -2.207 19.578 -4.496 1 98.69 188 TYR A N 1
ATOM 1481 C CA . TYR A 1 188 ? -2.779 18.25 -4.336 1 98.69 188 TYR A CA 1
ATOM 1482 C C . TYR A 1 188 ? -4.25 18.328 -3.938 1 98.69 188 TYR A C 1
ATOM 1484 O O . TYR A 1 188 ? -5.102 17.672 -4.543 1 98.69 188 TYR A O 1
ATOM 1492 N N . ILE A 1 189 ? -4.52 19.109 -2.916 1 98.38 189 ILE A N 1
ATOM 1493 C CA . ILE A 1 189 ? -5.883 19.219 -2.404 1 98.38 189 ILE A CA 1
ATOM 1494 C C . ILE A 1 189 ? -6.797 19.781 -3.492 1 98.38 189 ILE A C 1
ATOM 1496 O O . ILE A 1 189 ? -7.941 19.344 -3.637 1 98.38 189 ILE A O 1
ATOM 1500 N N . ILE A 1 190 ? -6.344 20.797 -4.164 1 98.56 190 ILE A N 1
ATOM 1501 C CA . ILE A 1 190 ? -7.113 21.406 -5.246 1 98.56 190 ILE A CA 1
ATOM 1502 C C . ILE A 1 190 ? -7.383 20.359 -6.332 1 98.56 190 ILE A C 1
ATOM 1504 O O . ILE A 1 190 ? -8.523 20.188 -6.766 1 98.56 190 ILE A O 1
ATOM 1508 N N . HIS A 1 191 ? -6.32 19.625 -6.73 1 98.56 191 HIS A N 1
ATOM 1509 C CA . HIS A 1 191 ? -6.434 18.625 -7.781 1 98.56 191 HIS A CA 1
ATOM 1510 C C . HIS A 1 191 ? -7.398 17.516 -7.379 1 98.56 191 HIS A C 1
ATOM 1512 O O . HIS A 1 191 ? -8.25 17.109 -8.172 1 98.56 191 HIS A O 1
ATOM 1518 N N . LEU A 1 192 ? -7.242 17 -6.207 1 98.75 192 LEU A N 1
ATOM 1519 C CA . LEU A 1 192 ? -8.094 15.93 -5.699 1 98.75 192 LEU A CA 1
ATOM 1520 C C . LEU A 1 192 ? -9.547 16.375 -5.625 1 98.75 192 LEU A C 1
ATOM 1522 O O . LEU A 1 192 ? -10.445 15.641 -6.027 1 98.75 192 LEU A O 1
ATOM 1526 N N . THR A 1 193 ? -9.758 17.562 -5.121 1 98.75 193 THR A N 1
ATOM 1527 C CA . THR A 1 193 ? -11.109 18.109 -5.012 1 98.75 193 THR A CA 1
ATOM 1528 C C . THR A 1 193 ? -11.75 18.25 -6.387 1 98.75 193 THR A C 1
ATOM 1530 O O . THR A 1 193 ? -12.898 17.844 -6.59 1 98.75 193 THR A O 1
ATOM 1533 N N . LYS A 1 194 ? -11.047 18.781 -7.316 1 98.75 194 LYS A N 1
ATOM 1534 C CA . LYS A 1 194 ? -11.547 18.953 -8.672 1 98.75 194 LYS A CA 1
ATOM 1535 C C . LYS A 1 194 ? -11.922 17.609 -9.289 1 98.75 194 LYS A C 1
ATOM 1537 O O . LYS A 1 194 ? -12.977 17.469 -9.906 1 98.75 194 LYS A O 1
ATOM 1542 N N . THR A 1 195 ? -11.047 16.625 -9.141 1 98.81 195 THR A N 1
ATOM 1543 C CA . THR A 1 195 ? -11.273 15.305 -9.734 1 98.81 195 THR A CA 1
ATOM 1544 C C . THR A 1 195 ? -12.5 14.641 -9.125 1 98.81 195 THR A C 1
ATOM 1546 O O . THR A 1 195 ? -13.312 14.047 -9.844 1 98.81 195 THR A O 1
ATOM 1549 N N . LEU A 1 196 ? -12.648 14.742 -7.824 1 98.75 196 LEU A N 1
ATOM 1550 C CA . LEU A 1 196 ? -13.805 14.141 -7.164 1 98.75 196 LEU A CA 1
ATOM 1551 C C . LEU A 1 196 ? -15.094 14.82 -7.605 1 98.75 196 LEU A C 1
ATOM 1553 O O . LEU A 1 196 ? -16.125 14.156 -7.77 1 98.75 196 LEU A O 1
ATOM 1557 N N . LEU A 1 197 ? -15.055 16.125 -7.766 1 98.69 197 LEU A N 1
ATOM 1558 C CA . LEU A 1 197 ? -16.219 16.844 -8.281 1 98.69 197 LEU A CA 1
ATOM 1559 C C . LEU A 1 197 ? -16.547 16.391 -9.695 1 98.69 197 LEU A C 1
ATOM 1561 O O . LEU A 1 197 ? -17.719 16.188 -10.023 1 98.69 197 LEU A O 1
ATOM 1565 N N . GLU A 1 198 ? -15.57 16.266 -10.469 1 98.56 198 GLU A N 1
ATOM 1566 C CA . GLU A 1 198 ? -15.766 15.875 -11.859 1 98.56 198 GLU A CA 1
ATOM 1567 C C . GLU A 1 198 ? -16.344 14.469 -11.961 1 98.56 198 GLU A C 1
ATOM 1569 O O . GLU A 1 198 ? -17.25 14.219 -12.766 1 98.56 198 GLU A O 1
ATOM 1574 N N . LYS A 1 199 ? -15.953 13.57 -11.164 1 98.12 199 LYS A N 1
ATOM 1575 C CA . LYS A 1 199 ? -16.266 12.156 -11.367 1 98.12 199 LYS A CA 1
ATOM 1576 C C . LYS A 1 199 ? -17.422 11.719 -10.477 1 98.12 199 LYS A C 1
ATOM 1578 O O . LYS A 1 199 ? -18.141 10.766 -10.797 1 98.12 199 LYS A O 1
ATOM 1583 N N . HIS A 1 200 ? -17.578 12.438 -9.344 1 98.25 200 HIS A N 1
ATOM 1584 C CA . HIS A 1 200 ? -18.516 11.898 -8.359 1 98.25 200 HIS A CA 1
ATOM 1585 C C . HIS A 1 200 ? -19.453 12.984 -7.84 1 98.25 200 HIS A C 1
ATOM 1587 O O . HIS A 1 200 ? -20.016 12.852 -6.75 1 98.25 200 HIS A O 1
ATOM 1593 N N . SER A 1 201 ? -19.656 14.062 -8.516 1 98.06 201 SER A N 1
ATOM 1594 C CA . SER A 1 201 ? -20.422 15.203 -8.016 1 98.06 201 SER A CA 1
ATOM 1595 C C . SER A 1 201 ? -21.828 14.797 -7.605 1 98.06 201 SER A C 1
ATOM 1597 O O . SER A 1 201 ? -22.312 15.211 -6.551 1 98.06 201 SER A O 1
ATOM 1599 N N . GLU A 1 202 ? -22.516 13.961 -8.398 1 97.62 202 GLU A N 1
ATOM 1600 C CA . GLU A 1 202 ? -23.891 13.555 -8.102 1 97.62 202 GLU A CA 1
ATOM 1601 C C . GLU A 1 202 ? -23.953 12.711 -6.836 1 97.62 202 GLU A C 1
ATOM 1603 O O . GLU A 1 202 ? -24.797 12.938 -5.973 1 97.62 202 GLU A O 1
ATOM 1608 N N . THR A 1 203 ? -23.047 11.789 -6.77 1 97.31 203 THR A N 1
ATOM 1609 C CA . THR A 1 203 ? -23 10.922 -5.598 1 97.31 203 THR A CA 1
ATOM 1610 C C . THR A 1 203 ? -22.688 11.727 -4.34 1 97.31 203 THR A C 1
ATOM 1612 O O . THR A 1 203 ? -23.328 11.531 -3.301 1 97.31 203 THR A O 1
ATOM 1615 N N . ILE A 1 204 ? -21.75 12.625 -4.441 1 98.19 204 ILE A N 1
ATOM 1616 C CA . ILE A 1 204 ? -21.359 13.445 -3.303 1 98.19 204 ILE A CA 1
ATOM 1617 C C . ILE A 1 204 ? -22.516 14.336 -2.873 1 98.19 204 ILE A C 1
ATOM 1619 O O . ILE A 1 204 ? -22.828 14.438 -1.684 1 98.19 204 ILE A O 1
ATOM 1623 N N . ALA A 1 205 ? -23.203 14.914 -3.803 1 97.88 205 ALA A N 1
ATOM 1624 C CA . ALA A 1 205 ? -24.344 15.766 -3.5 1 97.88 205 ALA A CA 1
ATOM 1625 C C . ALA A 1 205 ? -25.453 14.961 -2.836 1 97.88 205 ALA A C 1
ATOM 1627 O O . ALA A 1 205 ? -26.156 15.469 -1.952 1 97.88 205 ALA A O 1
ATOM 1628 N N . ALA A 1 206 ? -25.594 13.766 -3.281 1 96.81 206 ALA A N 1
ATOM 1629 C CA . ALA A 1 206 ? -26.656 12.914 -2.75 1 96.81 206 ALA A CA 1
ATOM 1630 C C . ALA A 1 206 ? -26.438 12.617 -1.27 1 96.81 206 ALA A C 1
ATOM 1632 O O . ALA A 1 206 ? -27.406 12.492 -0.507 1 96.81 206 ALA A O 1
ATOM 1633 N N . TYR A 1 207 ? -25.234 12.531 -0.844 1 96.5 207 TYR A N 1
ATOM 1634 C CA . TYR A 1 207 ? -24.938 12.195 0.545 1 96.5 207 TYR A CA 1
ATOM 1635 C C . TYR A 1 207 ? -24.688 13.445 1.369 1 96.5 207 TYR A C 1
ATOM 1637 O O . TYR A 1 207 ? -25.156 13.555 2.506 1 96.5 207 TYR A O 1
ATOM 1645 N N . ALA A 1 208 ? -24 14.406 0.79 1 95.69 208 ALA A N 1
ATOM 1646 C CA . ALA A 1 208 ? -23.578 15.602 1.516 1 95.69 208 ALA A CA 1
ATOM 1647 C C . ALA A 1 208 ? -24.656 16.688 1.455 1 95.69 208 ALA A C 1
ATOM 1649 O O . ALA A 1 208 ? -24.578 17.688 2.182 1 95.69 208 ALA A O 1
ATOM 1650 N N . GLY A 1 209 ? -25.594 16.578 0.625 1 95.06 209 GLY A N 1
ATOM 1651 C CA . GLY A 1 209 ? -26.641 17.578 0.414 1 95.06 209 GLY A CA 1
ATOM 1652 C C . GLY A 1 209 ? -26.312 18.562 -0.689 1 95.06 209 GLY A C 1
ATOM 1653 O O . GLY A 1 209 ? -27.203 19.109 -1.32 1 95.06 209 GLY A O 1
ATOM 1654 N N . SER A 1 210 ? -25.016 18.812 -0.87 1 96.19 210 SER A N 1
ATOM 1655 C CA . SER A 1 210 ? -24.516 19.672 -1.933 1 96.19 210 SER A CA 1
ATOM 1656 C C . SER A 1 210 ? -23.031 19.453 -2.164 1 96.19 210 SER A C 1
ATOM 1658 O O . SER A 1 210 ? -22.391 18.656 -1.471 1 96.19 210 SER A O 1
ATOM 1660 N N . THR A 1 211 ? -22.547 20.141 -3.164 1 97.81 211 THR A N 1
ATOM 1661 C CA . THR A 1 211 ? -21.109 20.156 -3.4 1 97.81 211 THR A CA 1
ATOM 1662 C C . THR A 1 211 ? -20.531 21.562 -3.215 1 97.81 211 THR A C 1
ATOM 1664 O O . THR A 1 211 ? -19.406 21.828 -3.611 1 97.81 211 THR A O 1
ATOM 1667 N N . HIS A 1 212 ? -21.266 22.422 -2.607 1 97.31 212 HIS A N 1
ATOM 1668 C CA . HIS A 1 212 ? -20.891 23.828 -2.51 1 97.31 212 HIS A CA 1
ATOM 1669 C C . HIS A 1 212 ? -19.641 24 -1.664 1 97.31 212 HIS A C 1
ATOM 1671 O O . HIS A 1 212 ? -18.812 24.875 -1.949 1 97.31 212 HIS A O 1
ATOM 1677 N N . HIS A 1 213 ? -19.562 23.234 -0.573 1 97 213 HIS A N 1
ATOM 1678 C CA . HIS A 1 213 ? -18.375 23.359 0.262 1 97 213 HIS A CA 1
ATOM 1679 C C . HIS A 1 213 ? -17.109 23.078 -0.54 1 97 213 HIS A C 1
ATOM 1681 O O . HIS A 1 213 ? -16.062 23.672 -0.28 1 97 213 HIS A O 1
ATOM 1687 N N . MET A 1 214 ? -17.188 22.234 -1.521 1 98.19 214 MET A N 1
ATOM 1688 C CA . MET A 1 214 ? -16.047 21.891 -2.369 1 98.19 214 MET A CA 1
ATOM 1689 C C . MET A 1 214 ? -15.766 23.016 -3.369 1 98.19 214 MET A C 1
ATOM 1691 O O . MET A 1 214 ? -14.617 23.391 -3.574 1 98.19 214 MET A O 1
ATOM 1695 N N . THR A 1 215 ? -16.797 23.531 -3.967 1 98.25 215 THR A N 1
ATOM 1696 C CA . THR A 1 215 ? -16.609 24.625 -4.906 1 98.25 215 THR A CA 1
ATOM 1697 C C . THR A 1 215 ? -16.109 25.875 -4.188 1 98.25 215 THR A C 1
ATOM 1699 O O . THR A 1 215 ? -15.305 26.625 -4.738 1 98.25 215 THR A O 1
ATOM 1702 N N . ASP A 1 216 ? -16.609 26.094 -2.984 1 97.69 216 ASP A N 1
ATOM 1703 C CA . ASP A 1 216 ? -16.141 27.219 -2.168 1 97.69 216 ASP A CA 1
ATOM 1704 C C . ASP A 1 216 ? -14.648 27.109 -1.88 1 97.69 216 ASP A C 1
ATOM 1706 O O . ASP A 1 216 ? -13.938 28.109 -1.895 1 97.69 216 ASP A O 1
ATOM 1710 N N . LEU A 1 217 ? -14.188 25.938 -1.561 1 98.31 217 LEU A N 1
ATOM 1711 C CA . LEU A 1 217 ? -12.766 25.719 -1.32 1 98.31 217 LEU A CA 1
ATOM 1712 C C . LEU A 1 217 ? -11.945 26.078 -2.555 1 98.31 217 LEU A C 1
ATOM 1714 O O . LEU A 1 217 ? -10.898 26.719 -2.441 1 98.31 217 LEU A O 1
ATOM 1718 N N . LEU A 1 218 ? -12.422 25.641 -3.705 1 98.5 218 LEU A N 1
ATOM 1719 C CA . LEU A 1 218 ? -11.719 25.922 -4.953 1 98.5 218 LEU A CA 1
ATOM 1720 C C . LEU A 1 218 ? -11.695 27.422 -5.242 1 98.5 218 LEU A C 1
ATOM 1722 O O . LEU A 1 218 ? -10.703 27.953 -5.738 1 98.5 218 LEU A O 1
ATOM 1726 N N . GLU A 1 219 ? -12.766 28.062 -4.914 1 98.25 219 GLU A N 1
ATOM 1727 C CA . GLU A 1 219 ? -12.82 29.516 -5.082 1 98.25 219 GLU A CA 1
ATOM 1728 C C . GLU A 1 219 ? -11.859 30.219 -4.137 1 98.25 219 GLU A C 1
ATOM 1730 O O . GLU A 1 219 ? -11.188 31.188 -4.527 1 98.25 219 GLU A O 1
ATOM 1735 N N . LEU A 1 220 ? -11.852 29.766 -2.93 1 98.12 220 LEU A N 1
ATOM 1736 C CA . LEU A 1 220 ? -10.914 30.312 -1.953 1 98.12 220 LEU A CA 1
ATOM 1737 C C . LEU A 1 220 ? -9.477 30.203 -2.449 1 98.12 220 LEU A C 1
ATOM 1739 O O . LEU A 1 220 ? -8.695 31.141 -2.342 1 98.12 220 LEU A O 1
ATOM 1743 N N . ALA A 1 221 ? -9.133 29.047 -2.994 1 97.88 221 ALA A N 1
ATOM 1744 C CA . ALA A 1 221 ? -7.797 28.828 -3.545 1 97.88 221 ALA A CA 1
ATOM 1745 C C . ALA A 1 221 ? -7.531 29.734 -4.738 1 97.88 221 ALA A C 1
ATOM 1747 O O . ALA A 1 221 ? -6.441 30.297 -4.867 1 97.88 221 ALA A O 1
ATOM 1748 N N . ALA A 1 222 ? -8.5 29.844 -5.578 1 97.75 222 ALA A N 1
ATOM 1749 C CA . ALA A 1 222 ? -8.359 30.672 -6.773 1 97.75 222 ALA A CA 1
ATOM 1750 C C . ALA A 1 222 ? -8.109 32.125 -6.406 1 97.75 222 ALA A C 1
ATOM 1752 O O . ALA A 1 222 ? -7.258 32.781 -7.004 1 97.75 222 ALA A O 1
ATOM 1753 N N . LYS A 1 223 ? -8.859 32.625 -5.449 1 97.12 223 LYS A N 1
ATOM 1754 C CA . LYS A 1 223 ? -8.703 34 -4.98 1 97.12 223 LYS A CA 1
ATOM 1755 C C . LYS A 1 223 ? -7.297 34.25 -4.434 1 97.12 223 LYS A C 1
ATOM 1757 O O . LYS A 1 223 ? -6.762 35.344 -4.543 1 97.12 223 LYS A O 1
ATOM 1762 N N . GLY A 1 224 ? -6.75 33.25 -3.9 1 96.88 224 GLY A N 1
ATOM 1763 C CA . GLY A 1 224 ? -5.422 33.344 -3.324 1 96.88 224 GLY A CA 1
ATOM 1764 C C . GLY A 1 224 ? -4.32 32.938 -4.289 1 96.88 224 GLY A C 1
ATOM 1765 O O . GLY A 1 224 ? -3.164 32.781 -3.889 1 96.88 224 GLY A O 1
ATOM 1766 N N . GLY A 1 225 ? -4.609 32.688 -5.602 1 96.44 225 GLY A N 1
ATOM 1767 C CA . GLY A 1 225 ? -3.611 32.25 -6.574 1 96.44 225 GLY A CA 1
ATOM 1768 C C . GLY A 1 225 ? -3.078 30.875 -6.324 1 96.44 225 GLY A C 1
ATOM 1769 O O . GLY A 1 225 ? -1.891 30.609 -6.527 1 96.44 225 GLY A O 1
ATOM 1770 N N . GLY A 1 226 ? -3.887 30.078 -5.758 1 96.75 226 GLY A N 1
ATOM 1771 C CA . GLY A 1 226 ? -3.494 28.703 -5.465 1 96.75 226 GLY A CA 1
ATOM 1772 C C . GLY A 1 226 ? -3.035 28.516 -4.031 1 96.75 226 GLY A C 1
ATOM 1773 O O . GLY A 1 226 ? -2.641 27.406 -3.646 1 96.75 226 GLY A O 1
ATOM 1774 N N . CYS A 1 227 ? -3.105 29.578 -3.273 1 96.94 227 CYS A N 1
ATOM 1775 C CA . CYS A 1 227 ? -2.715 29.531 -1.869 1 96.94 227 CYS A CA 1
ATOM 1776 C C . CYS A 1 227 ? -3.922 29.703 -0.959 1 96.94 227 CYS A C 1
ATOM 1778 O O . CYS A 1 227 ? -4.914 30.328 -1.353 1 96.94 227 CYS A O 1
ATOM 1780 N N . PHE A 1 228 ? -3.82 29.188 0.212 1 98.44 228 PHE A N 1
ATOM 1781 C CA . PHE A 1 228 ? -4.848 29.391 1.226 1 98.44 228 PHE A CA 1
ATOM 1782 C C . PHE A 1 228 ? -4.375 30.375 2.285 1 98.44 228 PHE A C 1
ATOM 1784 O O . PHE A 1 228 ? -3.174 30.578 2.471 1 98.44 228 PHE A O 1
ATOM 1791 N N . PRO A 1 229 ? -5.328 31.031 2.957 1 98.25 229 PRO A N 1
ATOM 1792 C CA . PRO A 1 229 ? -4.922 31.906 4.066 1 98.25 229 PRO A CA 1
ATOM 1793 C C . PRO A 1 229 ? -3.986 31.203 5.047 1 98.25 229 PRO A C 1
ATOM 1795 O O . PRO A 1 229 ? -4.164 30.016 5.336 1 98.25 229 PRO A O 1
ATOM 1798 N N . THR A 1 230 ? -2.979 31.953 5.508 1 98.5 230 THR A N 1
ATOM 1799 C CA . THR A 1 230 ? -1.956 31.391 6.375 1 98.5 230 THR A CA 1
ATOM 1800 C C . THR A 1 230 ? -1.636 32.312 7.531 1 98.5 230 THR A C 1
ATOM 1802 O O . THR A 1 230 ? -1.519 33.531 7.34 1 98.5 230 THR A O 1
ATOM 1805 N N . LEU A 1 231 ? -1.544 31.766 8.703 1 98.19 231 LEU A N 1
ATOM 1806 C CA . LEU A 1 231 ? -1.113 32.531 9.867 1 98.19 231 LEU A CA 1
ATOM 1807 C C . LEU A 1 231 ? -0.265 31.672 10.797 1 98.19 231 LEU A C 1
ATOM 1809 O O . LEU A 1 231 ? -0.356 30.438 10.773 1 98.19 231 LEU A O 1
ATOM 1813 N N . THR A 1 232 ? 0.523 32.25 11.602 1 98.19 232 THR A N 1
ATOM 1814 C CA . THR A 1 232 ? 1.301 31.531 12.602 1 98.19 232 THR A CA 1
ATOM 1815 C C . THR A 1 232 ? 0.426 31.156 13.789 1 98.19 232 THR A C 1
ATOM 1817 O O . THR A 1 232 ? -0.643 31.734 13.992 1 98.19 232 THR A O 1
ATOM 1820 N N . LEU A 1 233 ? 0.864 30.188 14.547 1 97.5 233 LEU A N 1
ATOM 1821 C CA . LEU A 1 233 ? 0.154 29.844 15.766 1 97.5 233 LEU A CA 1
ATOM 1822 C C . LEU A 1 233 ? 0.022 31.047 16.688 1 97.5 233 LEU A C 1
ATOM 1824 O O . LEU A 1 233 ? -1.042 31.281 17.266 1 97.5 233 LEU A O 1
ATOM 1828 N N . ASP A 1 234 ? 1.095 31.859 16.797 1 96.94 234 ASP A N 1
ATOM 1829 C CA . ASP A 1 234 ? 1.067 33.062 17.625 1 96.94 234 ASP A CA 1
ATOM 1830 C C . ASP A 1 234 ? -0.018 34.031 17.172 1 96.94 234 ASP A C 1
ATOM 1832 O O . ASP A 1 234 ? -0.759 34.562 17.984 1 96.94 234 ASP A O 1
ATOM 1836 N N . GLU A 1 235 ? -0.104 34.219 15.883 1 97.44 235 GLU A N 1
ATOM 1837 C CA . GLU A 1 235 ? -1.133 35.094 15.328 1 97.44 235 GLU A CA 1
ATOM 1838 C C . GLU A 1 235 ? -2.529 34.531 15.586 1 97.44 235 GLU A C 1
ATOM 1840 O O . GLU A 1 235 ? -3.457 35.281 15.891 1 97.44 235 GLU A O 1
ATOM 1845 N N . ALA A 1 236 ? -2.664 33.219 15.414 1 97.12 236 ALA A N 1
ATOM 1846 C CA . ALA A 1 236 ? -3.953 32.562 15.633 1 97.12 236 ALA A CA 1
ATOM 1847 C C . ALA A 1 236 ? -4.426 32.781 17.078 1 97.12 236 ALA A C 1
ATOM 1849 O O . ALA A 1 236 ? -5.59 33.094 17.312 1 97.12 236 ALA A O 1
ATOM 1850 N N . LEU A 1 237 ? -3.525 32.625 18 1 95.69 237 LEU A N 1
ATOM 1851 C CA . LEU A 1 237 ? -3.869 32.688 19.422 1 95.69 237 LEU A CA 1
ATOM 1852 C C . LEU A 1 237 ? -4.176 34.094 19.844 1 95.69 237 LEU A C 1
ATOM 1854 O O . LEU A 1 237 ? -4.777 34.344 20.891 1 95.69 237 LEU A O 1
ATOM 1858 N N . ALA A 1 238 ? -3.76 35.062 19.047 1 95.56 238 ALA A N 1
ATOM 1859 C CA . ALA A 1 238 ? -3.977 36.469 19.359 1 95.56 238 ALA A CA 1
ATOM 1860 C C . ALA A 1 238 ? -5.316 36.969 18.812 1 95.56 238 ALA A C 1
ATOM 1862 O O . ALA A 1 238 ? -5.758 38.062 19.141 1 95.56 238 ALA A O 1
ATOM 1863 N N . LEU A 1 239 ? -5.918 36.125 18.062 1 95.06 239 LEU A N 1
ATOM 1864 C CA . LEU A 1 239 ? -7.199 36.531 17.484 1 95.06 239 LEU A CA 1
ATOM 1865 C C . LEU A 1 239 ? -8.273 36.656 18.562 1 95.06 239 LEU A C 1
ATOM 1867 O O . LEU A 1 239 ? -8.258 35.906 19.547 1 95.06 239 LEU A O 1
ATOM 1871 N N . PRO A 1 240 ? -9.266 37.531 18.391 1 93.06 240 PRO A N 1
ATOM 1872 C CA . PRO A 1 240 ? -10.32 37.75 19.375 1 93.06 240 PRO A CA 1
ATOM 1873 C C . PRO A 1 240 ? -11.133 36.469 19.641 1 93.06 240 PRO A C 1
ATOM 1875 O O . PRO A 1 240 ? -11.555 36.25 20.781 1 93.06 240 PRO A O 1
ATOM 1878 N N . GLU A 1 241 ? -11.352 35.719 18.609 1 89.88 241 GLU A N 1
ATOM 1879 C CA . GLU A 1 241 ? -12.133 34.5 18.75 1 89.88 241 GLU A CA 1
ATOM 1880 C C . GLU A 1 241 ? -11.461 33.531 19.719 1 89.88 241 GLU A C 1
ATOM 1882 O O . GLU A 1 241 ? -12.141 32.75 20.406 1 89.88 241 GLU A O 1
ATOM 1887 N N . MET A 1 242 ? -10.172 33.531 19.781 1 89.62 242 MET A N 1
ATOM 1888 C CA . MET A 1 242 ? -9.43 32.625 20.641 1 89.62 242 MET A CA 1
ATOM 1889 C C . MET A 1 242 ? -9.508 33.062 22.094 1 89.62 242 MET A C 1
ATOM 1891 O O . MET A 1 242 ? -9.414 32.219 23 1 89.62 242 MET A O 1
ATOM 1895 N N . ARG A 1 243 ? -9.727 34.281 22.312 1 85.19 243 ARG A N 1
ATOM 1896 C CA . ARG A 1 243 ? -9.773 34.844 23.656 1 85.19 243 ARG A CA 1
ATOM 1897 C C . ARG A 1 243 ? -11.195 34.844 24.203 1 85.19 243 ARG A C 1
ATOM 1899 O O . ARG A 1 243 ? -11.414 34.625 25.391 1 85.19 243 ARG A O 1
ATOM 1906 N N . GLU A 1 244 ? -12.07 35.062 23.312 1 84.69 244 GLU A N 1
ATOM 1907 C CA . GLU A 1 244 ? -13.43 35.344 23.75 1 84.69 244 GLU A CA 1
ATOM 1908 C C . GLU A 1 244 ? -14.391 34.219 23.328 1 84.69 244 GLU A C 1
ATOM 1910 O O . GLU A 1 244 ? -15.578 34.25 23.656 1 84.69 244 GLU A O 1
ATOM 1915 N N . GLY A 1 245 ? -13.891 33.375 22.562 1 78.88 245 GLY A N 1
ATOM 1916 C CA . GLY A 1 245 ? -14.766 32.312 22.062 1 78.88 245 GLY A CA 1
ATOM 1917 C C . GLY A 1 245 ? -15.273 31.391 23.141 1 78.88 245 GLY A C 1
ATOM 1918 O O . GLY A 1 245 ? -14.75 31.391 24.266 1 78.88 245 GLY A O 1
ATOM 1919 N N . GLU A 1 246 ? -16.375 30.75 22.812 1 80.75 246 GLU A N 1
ATOM 1920 C CA . GLU A 1 246 ? -16.969 29.781 23.734 1 80.75 246 GLU A CA 1
ATOM 1921 C C . GLU A 1 246 ? -16.172 28.469 23.719 1 80.75 246 GLU A C 1
ATOM 1923 O O . GLU A 1 246 ? -15.867 27.922 22.656 1 80.75 246 GLU A O 1
ATOM 1928 N N . GLY A 1 247 ? -15.805 28.047 24.875 1 84.75 247 GLY A N 1
ATOM 1929 C CA . GLY A 1 247 ? -15.078 26.797 25.016 1 84.75 247 GLY A CA 1
ATOM 1930 C C . GLY A 1 247 ? -13.578 26.984 25.156 1 84.75 247 GLY A C 1
ATOM 1931 O O . GLY A 1 247 ? -13.102 28.109 25.312 1 84.75 247 GLY A O 1
ATOM 1932 N N . ILE A 1 248 ? -12.93 25.938 25.266 1 89.5 248 ILE A N 1
ATOM 1933 C CA . ILE A 1 248 ? -11.477 25.953 25.344 1 89.5 248 ILE A CA 1
ATOM 1934 C C . ILE A 1 248 ? -10.875 25.953 23.938 1 89.5 248 ILE A C 1
ATOM 1936 O O . ILE A 1 248 ? -10.945 24.953 23.234 1 89.5 248 ILE A O 1
ATOM 1940 N N . MET A 1 249 ? -10.312 27.078 23.516 1 93.62 249 MET A N 1
ATOM 1941 C CA . MET A 1 249 ? -9.883 27.281 22.125 1 93.62 249 MET A CA 1
ATOM 1942 C C . MET A 1 249 ? -8.484 26.719 21.906 1 93.62 249 MET A C 1
ATOM 1944 O O . MET A 1 249 ? -8.102 26.406 20.781 1 93.62 249 MET A O 1
ATOM 1948 N N . TRP A 1 250 ? -7.766 26.719 22.906 1 93 250 TRP A N 1
ATOM 1949 C CA . TRP A 1 250 ? -6.418 26.156 22.875 1 93 250 TRP A CA 1
ATOM 1950 C C . TRP A 1 250 ? -6.027 25.609 24.25 1 93 250 TRP A C 1
ATOM 1952 O O . TRP A 1 250 ? -6.676 25.906 25.25 1 93 250 TRP A O 1
ATOM 1962 N N . ASP A 1 251 ? -5.094 24.719 24.234 1 91.81 251 ASP A N 1
ATOM 1963 C CA . ASP A 1 251 ? -4.52 24.156 25.453 1 91.81 251 ASP A CA 1
ATOM 1964 C C . ASP A 1 251 ? -3.047 23.797 25.25 1 91.81 251 ASP A C 1
ATOM 1966 O O . ASP A 1 251 ? -2.52 23.922 24.141 1 91.81 251 ASP A O 1
ATOM 1970 N N . TYR A 1 252 ? -2.463 23.547 26.406 1 87.94 252 TYR A N 1
ATOM 1971 C CA . TYR A 1 252 ? -1.104 23.031 26.281 1 87.94 252 TYR A CA 1
ATOM 1972 C C . TYR A 1 252 ? -1.104 21.609 25.719 1 87.94 252 TYR A C 1
ATOM 1974 O O . TYR A 1 252 ? -1.995 20.812 26.016 1 87.94 252 TYR A O 1
ATOM 1982 N N . THR A 1 253 ? -0.137 21.328 24.875 1 83.5 253 THR A N 1
ATOM 1983 C CA . THR A 1 253 ? -0.051 20.047 24.188 1 83.5 253 THR A CA 1
ATOM 1984 C C . THR A 1 253 ? -0.068 18.891 25.203 1 83.5 253 THR A C 1
ATOM 1986 O O . THR A 1 253 ? -0.673 17.844 24.938 1 83.5 253 THR A O 1
ATOM 1989 N N . VAL A 1 254 ? 0.711 19.141 26.234 1 79.88 254 VAL A N 1
ATOM 1990 C CA . VAL A 1 254 ? 0.654 18.234 27.375 1 79.88 254 VAL A CA 1
ATOM 1991 C C . VAL A 1 254 ? 0.06 18.953 28.594 1 79.88 254 VAL A C 1
ATOM 1993 O O . VAL A 1 254 ? 0.558 20 29 1 79.88 254 VAL A O 1
ATOM 1996 N N . ALA A 1 255 ? -0.92 18.344 29.062 1 78.94 255 ALA A N 1
ATOM 1997 C CA . ALA A 1 255 ? -1.643 18.984 30.172 1 78.94 255 ALA A CA 1
ATOM 1998 C C . ALA A 1 255 ? -0.704 19.297 31.328 1 78.94 255 ALA A C 1
ATOM 2000 O O . ALA A 1 255 ? 0.059 18.422 31.766 1 78.94 255 ALA A O 1
ATOM 2001 N N . GLY A 1 256 ? -0.781 20.5 31.75 1 80.25 256 GLY A N 1
ATOM 2002 C CA . GLY A 1 256 ? -0.039 20.938 32.906 1 80.25 256 GLY A CA 1
ATOM 2003 C C . GLY A 1 256 ? 1.428 21.203 32.625 1 80.25 256 GLY A C 1
ATOM 2004 O O . GLY A 1 256 ? 2.201 21.484 33.562 1 80.25 256 GLY A O 1
ATOM 2005 N N . ARG A 1 257 ? 1.735 21.156 31.344 1 85.88 257 ARG A N 1
ATOM 2006 C CA . ARG A 1 257 ? 3.133 21.359 30.984 1 85.88 257 ARG A CA 1
ATOM 2007 C C . ARG A 1 257 ? 3.266 22.453 29.922 1 85.88 257 ARG A C 1
ATOM 2009 O O . ARG A 1 257 ? 3.402 22.141 28.734 1 85.88 257 ARG A O 1
ATOM 2016 N N . PRO A 1 258 ? 3.377 23.625 30.344 1 88.62 258 PRO A N 1
ATOM 2017 C CA . PRO A 1 258 ? 3.451 24.734 29.406 1 88.62 258 PRO A CA 1
ATOM 2018 C C . PRO A 1 258 ? 4.691 24.672 28.516 1 88.62 258 PRO A C 1
ATOM 2020 O O . PRO A 1 258 ? 4.68 25.188 27.391 1 88.62 258 PRO A O 1
ATOM 2023 N N . GLU A 1 259 ? 5.703 24.031 29.016 1 84.94 259 GLU A N 1
ATOM 2024 C CA . GLU A 1 259 ? 6.953 23.953 28.266 1 84.94 259 GLU A CA 1
ATOM 2025 C C . GLU A 1 259 ? 6.785 23.094 27 1 84.94 259 GLU A C 1
ATOM 2027 O O . GLU A 1 259 ? 7.59 23.188 26.078 1 84.94 259 GLU A O 1
ATOM 2032 N N . CYS A 1 260 ? 5.66 22.359 26.984 1 86.5 260 CYS A N 1
ATOM 2033 C CA . CYS A 1 260 ? 5.438 21.453 25.859 1 86.5 260 CYS A CA 1
ATOM 2034 C C . CYS A 1 260 ? 4.719 22.156 24.719 1 86.5 260 CYS A C 1
ATOM 2036 O O . CYS A 1 260 ? 4.434 21.547 23.688 1 86.5 260 CYS A O 1
ATOM 2038 N N . GLY A 1 261 ? 4.445 23.391 24.984 1 91.25 261 GLY A N 1
ATOM 2039 C CA . GLY A 1 261 ? 3.912 24.188 23.891 1 91.25 261 GLY A CA 1
ATOM 2040 C C . GLY A 1 261 ? 2.395 24.25 23.875 1 91.25 261 GLY A C 1
ATOM 2041 O O . GLY A 1 261 ? 1.738 23.625 24.719 1 91.25 261 GLY A O 1
ATOM 2042 N N . ARG A 1 262 ? 1.885 25.031 23 1 92.06 262 ARG A N 1
ATOM 2043 C CA . ARG A 1 262 ? 0.458 25.297 22.859 1 92.06 262 ARG A CA 1
ATOM 2044 C C . ARG A 1 262 ? -0.109 24.609 21.625 1 92.06 262 ARG A C 1
ATOM 2046 O O . ARG A 1 262 ? 0.583 24.469 20.609 1 92.06 262 ARG A O 1
ATOM 2053 N N . SER A 1 263 ? -1.345 24.156 21.703 1 92.19 263 SER A N 1
ATOM 2054 C CA . SER A 1 263 ? -2.047 23.547 20.578 1 92.19 263 SER A CA 1
ATOM 2055 C C . SER A 1 263 ? -3.5 24 20.516 1 92.19 263 SER A C 1
ATOM 2057 O O . SER A 1 263 ? -4.141 24.188 21.562 1 92.19 263 SER A O 1
ATOM 2059 N N . LEU A 1 264 ? -3.959 24.172 19.359 1 93.88 264 LEU A N 1
ATOM 2060 C CA . LEU A 1 264 ? -5.371 24.469 19.172 1 93.88 264 LEU A CA 1
ATOM 2061 C C . LEU A 1 264 ? -6.238 23.266 19.5 1 93.88 264 LEU A C 1
ATOM 2063 O O . LEU A 1 264 ? -5.871 22.125 19.188 1 93.88 264 LEU A O 1
ATOM 2067 N N . THR A 1 265 ? -7.34 23.516 20.141 1 91.94 265 THR A N 1
ATOM 2068 C CA . THR A 1 265 ? -8.367 22.484 20.312 1 91.94 265 THR A CA 1
ATOM 2069 C C . THR A 1 265 ? -9.312 22.469 19.109 1 91.94 265 THR A C 1
ATOM 2071 O O . THR A 1 265 ? -9.18 23.297 18.203 1 91.94 265 THR A O 1
ATOM 2074 N N . ARG A 1 266 ? -10.211 21.531 19.125 1 89.75 266 ARG A N 1
ATOM 2075 C CA . ARG A 1 266 ? -11.148 21.422 18.016 1 89.75 266 ARG A CA 1
ATOM 2076 C C . ARG A 1 266 ? -11.961 22.688 17.844 1 89.75 266 ARG A C 1
ATOM 2078 O O . ARG A 1 266 ? -12.094 23.219 16.734 1 89.75 266 ARG A O 1
ATOM 2085 N N . PRO A 1 267 ? -12.508 23.281 18.906 1 92.81 267 PRO A N 1
ATOM 2086 C CA . PRO A 1 267 ? -13.234 24.547 18.766 1 92.81 267 PRO A CA 1
ATOM 2087 C C . PRO A 1 267 ? -12.359 25.656 18.203 1 92.81 267 PRO A C 1
ATOM 2089 O O . PRO A 1 267 ? -12.828 26.469 17.406 1 92.81 267 PRO A O 1
ATOM 2092 N N . GLY A 1 268 ? -11.125 25.656 18.672 1 95.06 268 GLY A N 1
ATOM 2093 C CA . GLY A 1 268 ? -10.195 26.641 18.141 1 95.06 268 GLY A CA 1
ATOM 2094 C C . GLY A 1 268 ? -9.953 26.5 16.641 1 95.06 268 GLY A C 1
ATOM 2095 O O . GLY A 1 268 ? -9.938 27.484 15.914 1 95.06 268 GLY A O 1
ATOM 2096 N N . GLU A 1 269 ? -9.758 25.266 16.203 1 95 269 GLU A N 1
ATOM 2097 C CA . GLU A 1 269 ? -9.57 24.984 14.789 1 95 269 GLU A CA 1
ATOM 2098 C C . GLU A 1 269 ? -10.797 25.406 13.977 1 95 269 GLU A C 1
ATOM 2100 O O . GLU A 1 269 ? -10.672 26 12.906 1 95 269 GLU A O 1
ATOM 2105 N N . GLN A 1 270 ? -11.922 25.125 14.523 1 93.06 270 GLN A N 1
ATOM 2106 C CA . GLN A 1 270 ? -13.164 25.453 13.836 1 93.06 270 GLN A CA 1
ATOM 2107 C C . GLN A 1 270 ? -13.344 26.969 13.703 1 93.06 270 GLN A C 1
ATOM 2109 O O . GLN A 1 270 ? -13.867 27.453 12.703 1 93.06 270 GLN A O 1
ATOM 2114 N N . ALA A 1 271 ? -12.984 27.656 14.719 1 94.69 271 ALA A N 1
ATOM 2115 C CA . ALA A 1 271 ? -13.07 29.109 14.688 1 94.69 271 ALA A CA 1
ATOM 2116 C C . ALA A 1 271 ? -12.219 29.688 13.562 1 94.69 271 ALA A C 1
ATOM 2118 O O . ALA A 1 271 ? -12.633 30.625 12.883 1 94.69 271 ALA A O 1
ATOM 2119 N N . LEU A 1 272 ? -11.062 29.125 13.383 1 96.44 272 LEU A N 1
ATOM 2120 C CA . LEU A 1 272 ? -10.172 29.594 12.32 1 96.44 272 LEU A CA 1
ATOM 2121 C C . LEU A 1 272 ? -10.734 29.266 10.945 1 96.44 272 LEU A C 1
ATOM 2123 O O . LEU A 1 272 ? -10.695 30.094 10.031 1 96.44 272 LEU A O 1
ATOM 2127 N N . VAL A 1 273 ? -11.211 28.062 10.805 1 96.31 273 VAL A N 1
ATOM 2128 C CA . VAL A 1 273 ? -11.789 27.625 9.531 1 96.31 273 VAL A CA 1
ATOM 2129 C C . VAL A 1 273 ? -12.93 28.547 9.133 1 96.31 273 VAL A C 1
ATOM 2131 O O . VAL A 1 273 ? -13.016 28.984 7.977 1 96.31 273 VAL A O 1
ATOM 2134 N N . LYS A 1 274 ? -13.742 28.906 10.078 1 93.75 274 LYS A N 1
ATOM 2135 C CA . LYS A 1 274 ? -14.852 29.812 9.828 1 93.75 274 LYS A CA 1
ATOM 2136 C C . LYS A 1 274 ? -14.359 31.203 9.461 1 93.75 274 LYS A C 1
ATOM 2138 O O . LYS A 1 274 ? -14.844 31.812 8.5 1 93.75 274 LYS A O 1
ATOM 2143 N N . ARG A 1 275 ? -13.445 31.656 10.156 1 94.88 275 ARG A N 1
ATOM 2144 C CA . ARG A 1 275 ? -12.93 33 9.945 1 94.88 275 ARG A CA 1
ATOM 2145 C C . ARG A 1 275 ? -12.398 33.156 8.531 1 94.88 275 ARG A C 1
ATOM 2147 O O . ARG A 1 275 ? -12.578 34.219 7.914 1 94.88 275 ARG A O 1
ATOM 2154 N N . PHE A 1 276 ? -11.758 32.125 8.031 1 96.62 276 PHE A N 1
ATOM 2155 C CA . PHE A 1 276 ? -11.016 32.281 6.789 1 96.62 276 PHE A CA 1
ATOM 2156 C C . PHE A 1 276 ? -11.781 31.672 5.621 1 96.62 276 PHE A C 1
ATOM 2158 O O . PHE A 1 276 ? -11.195 31.391 4.574 1 96.62 276 PHE A O 1
ATOM 2165 N N . GLY A 1 277 ? -12.938 31.438 5.793 1 93.62 277 GLY A N 1
ATOM 2166 C CA . GLY A 1 277 ? -13.805 31.062 4.684 1 93.62 277 GLY A CA 1
ATOM 2167 C C . GLY A 1 277 ? -13.75 29.594 4.344 1 93.62 277 GLY A C 1
ATOM 2168 O O . GLY A 1 277 ? -14.016 29.203 3.205 1 93.62 277 GLY A O 1
ATOM 2169 N N . GLY A 1 278 ? -13.258 28.766 5.266 1 95.88 278 GLY A N 1
ATOM 2170 C CA . GLY A 1 278 ? -13.438 27.344 5.055 1 95.88 278 GLY A CA 1
ATOM 2171 C C . GLY A 1 278 ? -12.141 26.562 5.18 1 95.88 278 GLY A C 1
ATOM 2172 O O . GLY A 1 278 ? -12.164 25.328 5.324 1 95.88 278 GLY A O 1
ATOM 2173 N N . ALA A 1 279 ? -10.969 27.266 5.078 1 98.25 279 ALA A N 1
ATOM 2174 C CA . ALA A 1 279 ? -9.688 26.578 5.203 1 98.25 279 ALA A CA 1
ATOM 2175 C C . ALA A 1 279 ? -8.555 27.562 5.48 1 98.25 279 ALA A C 1
ATOM 2177 O O . ALA A 1 279 ? -8.617 28.719 5.07 1 98.25 279 ALA A O 1
ATOM 2178 N N . CYS A 1 280 ? -7.57 27.078 6.09 1 98.44 280 CYS A N 1
ATOM 2179 C CA . CYS A 1 280 ? -6.379 27.891 6.293 1 98.44 280 CYS A CA 1
ATOM 2180 C C . CYS A 1 280 ? -5.211 27.047 6.77 1 98.44 280 CYS A C 1
ATOM 2182 O O . CYS A 1 280 ? -5.398 25.906 7.188 1 98.44 280 CYS A O 1
ATOM 2184 N N . TRP A 1 281 ? -4.02 27.562 6.641 1 98.69 281 TRP A N 1
ATOM 2185 C CA . TRP A 1 281 ? -2.805 27 7.223 1 98.69 281 TRP A CA 1
ATOM 2186 C C . TRP A 1 281 ? -2.479 27.672 8.555 1 98.69 281 TRP A C 1
ATOM 2188 O O . TRP A 1 281 ? -2.553 28.906 8.672 1 98.69 281 TRP A O 1
ATOM 2198 N N . VAL A 1 282 ? -2.162 26.891 9.539 1 98.44 282 VAL A N 1
ATOM 2199 C CA . VAL A 1 282 ? -1.496 27.375 10.742 1 98.44 282 VAL A CA 1
ATOM 2200 C C . VAL A 1 282 ? -0.047 26.891 10.766 1 98.44 282 VAL A C 1
ATOM 2202 O O . VAL A 1 282 ? 0.214 25.688 10.727 1 98.44 282 VAL A O 1
ATOM 2205 N N . VAL A 1 283 ? 0.881 27.844 10.836 1 98.44 283 VAL A N 1
ATOM 2206 C CA . VAL A 1 283 ? 2.283 27.469 10.703 1 98.44 283 VAL A CA 1
ATOM 2207 C C . VAL A 1 283 ? 3.043 27.859 11.969 1 98.44 283 VAL A C 1
ATOM 2209 O O . VAL A 1 283 ? 2.51 28.562 12.828 1 98.44 283 VAL A O 1
ATOM 2212 N N . GLU A 1 284 ? 4.23 27.297 12.164 1 97.81 284 GLU A N 1
ATOM 2213 C CA . GLU A 1 284 ? 5.184 27.625 13.219 1 97.81 284 GLU A CA 1
ATOM 2214 C C . GLU A 1 284 ? 4.613 27.281 14.594 1 97.81 284 GLU A C 1
ATOM 2216 O O . GLU A 1 284 ? 4.582 28.141 15.492 1 97.81 284 GLU A O 1
ATOM 2221 N N . MET A 1 285 ? 4.336 26.062 14.758 1 95.94 285 MET A N 1
ATOM 2222 C CA . MET A 1 285 ? 3.916 25.562 16.062 1 95.94 285 MET A CA 1
ATOM 2223 C C . MET A 1 285 ? 5.059 25.625 17.062 1 95.94 285 MET A C 1
ATOM 2225 O O . MET A 1 285 ? 6.219 25.797 16.688 1 95.94 285 MET A O 1
ATOM 2229 N N . ASP A 1 286 ? 4.68 25.578 18.328 1 95.12 286 ASP A N 1
ATOM 2230 C CA . ASP A 1 286 ? 5.715 25.469 19.359 1 95.12 286 ASP A CA 1
ATOM 2231 C C . ASP A 1 286 ? 6.504 24.172 19.188 1 95.12 286 ASP A C 1
ATOM 2233 O O . ASP A 1 286 ? 5.918 23.094 19.062 1 95.12 286 ASP A O 1
ATOM 2237 N N . HIS A 1 287 ? 7.801 24.219 19.234 1 94.25 287 HIS A N 1
ATOM 2238 C CA . HIS A 1 287 ? 8.641 23.109 18.781 1 94.25 287 HIS A CA 1
ATOM 2239 C C . HIS A 1 287 ? 8.445 21.875 19.641 1 94.25 287 HIS A C 1
ATOM 2241 O O . HIS A 1 287 ? 8.398 20.75 19.141 1 94.25 287 HIS A O 1
ATOM 2247 N N . LEU A 1 288 ? 8.344 22.031 20.938 1 91.69 288 LEU A N 1
ATOM 2248 C CA . LEU A 1 288 ? 8.242 20.875 21.844 1 91.69 288 LEU A CA 1
ATOM 2249 C C . LEU A 1 288 ? 6.859 20.25 21.75 1 91.69 288 LEU A C 1
ATOM 2251 O O . LEU A 1 288 ? 6.633 19.172 22.297 1 91.69 288 LEU A O 1
ATOM 2255 N N . GLY A 1 289 ? 5.98 20.906 21.031 1 89.31 289 GLY A N 1
ATOM 2256 C CA . GLY A 1 289 ? 4.645 20.375 20.828 1 89.31 289 GLY A CA 1
ATOM 2257 C C . GLY A 1 289 ? 4.516 19.562 19.562 1 89.31 289 GLY A C 1
ATOM 2258 O O . GLY A 1 289 ? 3.443 19.031 19.266 1 89.31 289 GLY A O 1
ATOM 2259 N N . VAL A 1 290 ? 5.578 19.469 18.797 1 91.25 290 VAL A N 1
ATOM 2260 C CA . VAL A 1 290 ? 5.59 18.719 17.547 1 91.25 290 VAL A CA 1
ATOM 2261 C C . VAL A 1 290 ? 6.719 17.703 17.562 1 91.25 290 VAL A C 1
ATOM 2263 O O . VAL A 1 290 ? 7.566 17.719 18.469 1 91.25 290 VAL A O 1
ATOM 2266 N N . PRO A 1 291 ? 6.719 16.766 16.609 1 89.88 291 PRO A N 1
ATOM 2267 C CA . PRO A 1 291 ? 7.797 15.766 16.594 1 89.88 291 PRO A CA 1
ATOM 2268 C C . PRO A 1 291 ? 9.18 16.406 16.469 1 89.88 291 PRO A C 1
ATOM 2270 O O . PRO A 1 291 ? 9.344 17.406 15.758 1 89.88 291 PRO A O 1
ATOM 2273 N N . PHE A 1 292 ? 10.211 15.742 16.969 1 91.88 292 PHE A N 1
ATOM 2274 C CA . PHE A 1 292 ? 11.555 16.297 17.094 1 91.88 292 PHE A CA 1
ATOM 2275 C C . PHE A 1 292 ? 12.156 16.578 15.719 1 91.88 292 PHE A C 1
ATOM 2277 O O . PHE A 1 292 ? 13.047 17.406 15.586 1 91.88 292 PHE A O 1
ATOM 2284 N N . TYR A 1 293 ? 11.656 15.875 14.727 1 93.62 293 TYR A N 1
ATOM 2285 C CA . TYR A 1 293 ? 12.344 15.898 13.438 1 93.62 293 TYR A CA 1
ATOM 2286 C C . TYR A 1 293 ? 11.938 17.125 12.625 1 93.62 293 TYR A C 1
ATOM 2288 O O . TYR A 1 293 ? 12.438 17.344 11.523 1 93.62 293 TYR A O 1
ATOM 2296 N N . GLN A 1 294 ? 11.07 17.922 13.172 1 95.31 294 GLN A N 1
ATOM 2297 C CA . GLN A 1 294 ? 10.719 19.156 12.492 1 95.31 294 GLN A CA 1
ATOM 2298 C C . GLN A 1 294 ? 11.781 20.234 12.711 1 95.31 294 GLN A C 1
ATOM 2300 O O . GLN A 1 294 ? 12.195 20.469 13.852 1 95.31 294 GLN A O 1
ATOM 2305 N N . ALA A 1 295 ? 12.172 20.891 11.703 1 97.44 295 ALA A N 1
ATOM 2306 C CA . ALA A 1 295 ? 13.219 21.906 11.781 1 97.44 295 ALA A CA 1
ATOM 2307 C C . ALA A 1 295 ? 12.75 23.125 12.578 1 97.44 295 ALA A C 1
ATOM 2309 O O . ALA A 1 295 ? 11.547 23.359 12.711 1 97.44 295 ALA A O 1
ATOM 2310 N N . TYR A 1 296 ? 13.727 23.875 13.023 1 97.06 296 TYR A N 1
ATOM 2311 C CA . TYR A 1 296 ? 13.43 25.109 13.758 1 97.06 296 TYR A CA 1
ATOM 2312 C C . TYR A 1 296 ? 13.086 26.234 12.797 1 97.06 296 TYR A C 1
ATOM 2314 O O . TYR A 1 296 ? 13.703 26.375 11.734 1 97.06 296 TYR A O 1
ATOM 2322 N N . ALA A 1 297 ? 12.141 27 13.188 1 96.12 297 ALA A N 1
ATOM 2323 C CA . ALA A 1 297 ? 11.742 28.141 12.375 1 96.12 297 ALA A CA 1
ATOM 2324 C C . ALA A 1 297 ? 12.445 29.406 12.836 1 96.12 297 ALA A C 1
ATOM 2326 O O . ALA A 1 297 ? 12.547 30.375 12.078 1 96.12 297 ALA A O 1
ATOM 2327 N N . ASP A 1 298 ? 12.969 29.453 14.062 1 91.88 298 ASP A N 1
ATOM 2328 C CA . ASP A 1 298 ? 13.492 30.688 14.648 1 91.88 298 ASP A CA 1
ATOM 2329 C C . ASP A 1 298 ? 14.969 30.531 15.008 1 91.88 298 ASP A C 1
ATOM 2331 O O . ASP A 1 298 ? 15.445 31.156 15.961 1 91.88 298 ASP A O 1
ATOM 2335 N N . GLY A 1 299 ? 15.602 29.625 14.297 1 88.56 299 GLY A N 1
ATOM 2336 C CA . GLY A 1 299 ? 17.047 29.484 14.438 1 88.56 299 GLY A CA 1
ATOM 2337 C C . GLY A 1 299 ? 17.469 28.984 15.805 1 88.56 299 GLY A C 1
ATOM 2338 O O . GLY A 1 299 ? 16.953 27.969 16.297 1 88.56 299 GLY A O 1
ATOM 2339 N N . ALA A 1 300 ? 18.266 29.734 16.438 1 84.81 300 ALA A N 1
ATOM 2340 C CA . ALA A 1 300 ? 18.906 29.312 17.688 1 84.81 300 ALA A CA 1
ATOM 2341 C C . ALA A 1 300 ? 17.938 29.375 18.844 1 84.81 300 ALA A C 1
ATOM 2343 O O . ALA A 1 300 ? 18.156 28.766 19.891 1 84.81 300 ALA A O 1
ATOM 2344 N N . ARG A 1 301 ? 16.891 30.141 18.719 1 90.06 301 ARG A N 1
ATOM 2345 C CA . ARG A 1 301 ? 15.898 30.219 19.797 1 90.06 301 ARG A CA 1
ATOM 2346 C C . ARG A 1 301 ? 15.211 28.859 20 1 90.06 301 ARG A C 1
ATOM 2348 O O . ARG A 1 301 ? 14.867 28.5 21.125 1 90.06 301 ARG A O 1
ATOM 2355 N N . ARG A 1 302 ? 14.992 28.109 18.938 1 93.56 302 ARG A N 1
ATOM 2356 C CA . ARG A 1 302 ? 14.492 26.734 18.922 1 93.56 302 ARG A CA 1
ATOM 2357 C C . ARG A 1 302 ? 13.133 26.641 19.609 1 93.56 302 ARG A C 1
ATOM 2359 O O . ARG A 1 302 ? 12.844 25.656 20.297 1 93.56 302 ARG A O 1
ATOM 2366 N N . GLY A 1 303 ? 12.352 27.703 19.531 1 95.06 303 GLY A N 1
ATOM 2367 C CA . GLY A 1 303 ? 11.047 27.719 20.172 1 95.06 303 GLY A CA 1
ATOM 2368 C C . GLY A 1 303 ? 9.914 27.359 19.203 1 95.06 303 GLY A C 1
ATOM 2369 O O . GLY A 1 303 ? 8.828 26.984 19.641 1 95.06 303 GLY A O 1
ATOM 2370 N N . LYS A 1 304 ? 10.203 27.531 17.984 1 97.12 304 LYS A N 1
ATOM 2371 C CA . LYS A 1 304 ? 9.18 27.328 16.953 1 97.12 304 LYS A CA 1
ATOM 2372 C C . LYS A 1 304 ? 9.633 26.297 15.922 1 97.12 304 LYS A C 1
ATOM 2374 O O . LYS A 1 304 ? 10.828 26.219 15.609 1 97.12 304 LYS A O 1
ATOM 2379 N N . ALA A 1 305 ? 8.68 25.547 15.438 1 96.62 305 ALA A N 1
ATOM 2380 C CA . ALA A 1 305 ? 8.953 24.547 14.406 1 96.62 305 ALA A CA 1
ATOM 2381 C C . ALA A 1 305 ? 8.547 25.062 13.031 1 96.62 305 ALA A C 1
ATOM 2383 O O . ALA A 1 305 ? 7.527 25.734 12.891 1 96.62 305 ALA A O 1
ATOM 2384 N N . ARG A 1 306 ? 9.336 24.781 12.055 1 98.19 306 ARG A N 1
ATOM 2385 C CA . ARG A 1 306 ? 9.016 25.094 10.664 1 98.19 306 ARG A CA 1
ATOM 2386 C C . ARG A 1 306 ? 8.039 24.078 10.078 1 98.19 306 ARG A C 1
ATOM 2388 O O . ARG A 1 306 ? 8.414 23.266 9.242 1 98.19 306 ARG A O 1
ATOM 2395 N N . CYS A 1 307 ? 6.805 24.125 10.477 1 97.88 307 CYS A N 1
ATOM 2396 C CA . CYS A 1 307 ? 5.754 23.172 10.117 1 97.88 307 CYS A CA 1
ATOM 2397 C C . CYS A 1 307 ? 4.426 23.891 9.898 1 97.88 307 CYS A C 1
ATOM 2399 O O . CYS A 1 307 ? 4.332 25.109 10.102 1 97.88 307 CYS A O 1
ATOM 2401 N N . GLY A 1 308 ? 3.5 23.172 9.367 1 97.81 308 GLY A N 1
ATOM 2402 C CA . GLY A 1 308 ? 2.168 23.703 9.133 1 97.81 308 GLY A CA 1
ATOM 2403 C C . GLY A 1 308 ? 1.088 22.641 9.148 1 97.81 308 GLY A C 1
ATOM 2404 O O . GLY A 1 308 ? 1.314 21.516 8.703 1 97.81 308 GLY A O 1
ATOM 2405 N N . ASP A 1 309 ? -0.052 23.016 9.672 1 97.56 309 ASP A N 1
ATOM 2406 C CA . ASP A 1 309 ? -1.266 22.203 9.625 1 97.56 309 ASP A CA 1
ATOM 2407 C C . ASP A 1 309 ? -2.328 22.859 8.742 1 97.56 309 ASP A C 1
ATOM 2409 O O . ASP A 1 309 ? -2.641 24.031 8.914 1 97.56 309 ASP A O 1
ATOM 2413 N N . PHE A 1 310 ? -2.777 22.094 7.855 1 98.56 310 PHE A N 1
ATOM 2414 C CA . PHE A 1 310 ? -3.885 22.578 7.035 1 98.56 310 PHE A CA 1
ATOM 2415 C C . PHE A 1 310 ? -5.223 22.219 7.676 1 98.56 310 PHE A C 1
ATOM 2417 O O . PHE A 1 310 ? -5.531 21.047 7.875 1 98.56 310 PHE A O 1
ATOM 2424 N N . LEU A 1 311 ? -5.98 23.234 7.988 1 98.06 311 LEU A N 1
ATOM 2425 C CA . LEU A 1 311 ? -7.277 23.062 8.633 1 98.06 311 LEU A CA 1
ATOM 2426 C C . LEU A 1 311 ? -8.406 23.109 7.613 1 98.06 311 LEU A C 1
ATOM 2428 O O . LEU A 1 311 ? -8.516 24.078 6.852 1 98.06 311 LEU A O 1
ATOM 2432 N N . LEU A 1 312 ? -9.18 22.109 7.609 1 96.56 312 LEU A N 1
ATOM 2433 C CA . LEU A 1 312 ? -10.312 21.906 6.711 1 96.56 312 LEU A CA 1
ATOM 2434 C C . LEU A 1 312 ? -11.383 21.047 7.371 1 96.56 312 LEU A C 1
ATOM 2436 O O . LEU A 1 312 ? -11.062 20.031 8.016 1 96.56 312 LEU A O 1
ATOM 2440 N N . GLY A 1 313 ? -12.648 21.438 7.234 1 88.56 313 GLY A N 1
ATOM 2441 C CA . GLY A 1 313 ? -13.719 20.641 7.82 1 88.56 313 GLY A CA 1
ATOM 2442 C C . GLY A 1 313 ? -13.602 20.5 9.328 1 88.56 313 GLY A C 1
ATOM 2443 O O . GLY A 1 313 ? -13.531 21.5 10.047 1 88.56 313 GLY A O 1
ATOM 2444 N N . LEU A 1 314 ? -13.438 19.281 9.812 1 80.44 314 LEU A N 1
ATOM 2445 C CA . LEU A 1 314 ? -13.445 18.984 11.242 1 80.44 314 LEU A CA 1
ATOM 2446 C C . LEU A 1 314 ? -12.133 19.406 11.891 1 80.44 314 LEU A C 1
ATOM 2448 O O . LEU A 1 314 ? -12.039 19.469 13.117 1 80.44 314 LEU A O 1
ATOM 2452 N N . GLY A 1 315 ? -11.156 19.797 11.062 1 89.81 315 GLY A N 1
ATOM 2453 C CA . GLY A 1 315 ? -9.875 20.188 11.641 1 89.81 315 GLY A CA 1
ATOM 2454 C C . GLY A 1 315 ? -8.703 19.938 10.703 1 89.81 315 GLY A C 1
ATOM 2455 O O . GLY A 1 315 ? -8.789 20.219 9.508 1 89.81 315 GLY A O 1
ATOM 2456 N N . GLU A 1 316 ? -7.613 19.516 11.367 1 92.94 316 GLU A N 1
ATOM 2457 C CA . GLU A 1 316 ? -6.398 19.266 10.602 1 92.94 316 GLU A CA 1
ATOM 2458 C C . GLU A 1 316 ? -6.574 18.094 9.648 1 92.94 316 GLU A C 1
ATOM 2460 O O . GLU A 1 316 ? -6.938 17 10.062 1 92.94 316 GLU A O 1
ATOM 2465 N N . VAL A 1 317 ? -6.195 18.312 8.383 1 95.25 317 VAL A N 1
ATOM 2466 C CA . VAL A 1 317 ? -6.297 17.266 7.383 1 95.25 317 VAL A CA 1
ATOM 2467 C C . VAL A 1 317 ? -4.914 16.953 6.812 1 95.25 317 VAL A C 1
ATOM 2469 O O . VAL A 1 317 ? -4.641 15.82 6.41 1 95.25 317 VAL A O 1
ATOM 2472 N N . ILE A 1 318 ? -4.094 17.953 6.781 1 97.38 318 ILE A N 1
ATOM 2473 C CA . ILE A 1 318 ? -2.723 17.781 6.309 1 97.38 318 ILE A CA 1
ATOM 2474 C C . ILE A 1 318 ? -1.745 18.297 7.359 1 97.38 318 ILE A C 1
ATOM 2476 O O . ILE A 1 318 ? -1.96 19.359 7.941 1 97.38 318 ILE A O 1
ATOM 2480 N N . GLY A 1 319 ? -0.764 17.562 7.582 1 96.88 319 GLY A N 1
ATOM 2481 C CA . GLY A 1 319 ? 0.424 18.047 8.273 1 96.88 319 GLY A CA 1
ATOM 2482 C C . GLY A 1 319 ? 1.631 18.172 7.363 1 96.88 319 GLY A C 1
ATOM 2483 O O . GLY A 1 319 ? 1.873 17.312 6.516 1 96.88 319 GLY A O 1
ATOM 2484 N N . CYS A 1 320 ? 2.312 19.281 7.508 1 98.19 320 CYS A N 1
ATOM 2485 C CA . CYS A 1 320 ? 3.496 19.578 6.707 1 98.19 320 CYS A CA 1
ATOM 2486 C C . CYS A 1 320 ? 4.648 20.047 7.59 1 98.19 320 CYS A C 1
ATOM 2488 O O . CYS A 1 320 ? 4.426 20.672 8.625 1 98.19 320 CYS A O 1
ATOM 2490 N N . GLY A 1 321 ? 5.871 19.703 7.141 1 97.69 321 GLY A N 1
ATOM 2491 C CA . GLY A 1 321 ? 6.977 20.188 7.961 1 97.69 321 GLY A CA 1
ATOM 2492 C C . GLY A 1 321 ? 8.328 20 7.297 1 97.69 321 GLY A C 1
ATOM 2493 O O . GLY A 1 321 ? 8.531 19.047 6.547 1 97.69 321 GLY A O 1
ATOM 2494 N N . ASN A 1 322 ? 9.203 20.906 7.676 1 98.12 322 ASN A N 1
ATOM 2495 C CA . ASN A 1 322 ? 10.602 20.797 7.266 1 98.12 322 ASN A CA 1
ATOM 2496 C C . ASN A 1 322 ? 11.391 19.891 8.211 1 98.12 322 ASN A C 1
ATOM 2498 O O . ASN A 1 322 ? 11.125 19.859 9.414 1 98.12 322 ASN A O 1
ATOM 2502 N N . ARG A 1 323 ? 12.352 19.219 7.582 1 97.44 323 ARG A N 1
ATOM 2503 C CA . ARG A 1 323 ? 13.273 18.438 8.383 1 97.44 323 ARG A CA 1
ATOM 2504 C C . ARG A 1 323 ? 14.531 19.219 8.711 1 97.44 323 ARG A C 1
ATOM 2506 O O . ARG A 1 323 ? 14.836 20.219 8.047 1 97.44 323 ARG A O 1
ATOM 2513 N N . HIS A 1 324 ? 15.18 18.766 9.805 1 97.06 324 HIS A N 1
ATOM 2514 C CA . HIS A 1 324 ? 16.516 19.281 10.023 1 97.06 324 HIS A CA 1
ATOM 2515 C C . HIS A 1 324 ? 17.453 18.891 8.875 1 97.06 324 HIS A C 1
ATOM 2517 O O . HIS A 1 324 ? 17.453 17.75 8.43 1 97.06 324 HIS A O 1
ATOM 2523 N N . THR A 1 325 ? 18.25 19.828 8.445 1 97.25 325 THR A N 1
ATOM 2524 C CA . THR A 1 325 ? 19.125 19.562 7.312 1 97.25 325 THR A CA 1
ATOM 2525 C C . THR A 1 325 ? 20.375 18.797 7.762 1 97.25 325 THR A C 1
ATOM 2527 O O . THR A 1 325 ? 20.797 17.859 7.098 1 97.25 325 THR A O 1
ATOM 2530 N N . THR A 1 326 ? 20.922 19.203 8.922 1 97 326 THR A N 1
ATOM 2531 C CA . THR A 1 326 ? 22.203 18.672 9.328 1 97 326 THR A CA 1
ATOM 2532 C C . THR A 1 326 ? 22.047 17.734 10.523 1 97 326 THR A C 1
ATOM 2534 O O . THR A 1 326 ? 21.062 17.812 11.25 1 97 326 THR A O 1
ATOM 2537 N N . ALA A 1 327 ? 23.109 16.938 10.742 1 97.81 327 ALA A N 1
ATOM 2538 C CA . ALA A 1 327 ? 23.156 16.047 11.898 1 97.81 327 ALA A CA 1
ATOM 2539 C C . ALA A 1 327 ? 23.156 16.828 13.203 1 97.81 327 ALA A C 1
ATOM 2541 O O . ALA A 1 327 ? 22.5 16.438 14.172 1 97.81 327 ALA A O 1
ATOM 2542 N N . ASP A 1 328 ? 23.828 17.938 13.219 1 97 328 ASP A N 1
ATOM 2543 C CA . ASP A 1 328 ? 23.922 18.766 14.422 1 97 328 ASP A CA 1
ATOM 2544 C C . ASP A 1 328 ? 22.547 19.297 14.82 1 97 328 ASP A C 1
ATOM 2546 O O . ASP A 1 328 ? 22.188 19.297 16 1 97 328 ASP A O 1
ATOM 2550 N N . GLU A 1 329 ? 21.812 19.766 13.891 1 96.56 329 GLU A N 1
ATOM 2551 C CA . GLU A 1 329 ? 20.469 20.266 14.164 1 96.56 329 GLU A CA 1
ATOM 2552 C C . GLU A 1 329 ? 19.578 19.156 14.711 1 96.56 329 GLU A C 1
ATOM 2554 O O . GLU A 1 329 ? 18.812 19.375 15.656 1 96.56 329 GLU A O 1
ATOM 2559 N N . ALA A 1 330 ? 19.656 17.984 14.094 1 96.31 330 ALA A N 1
ATOM 2560 C CA . ALA A 1 330 ? 18.859 16.844 14.539 1 96.31 330 ALA A CA 1
ATOM 2561 C C . ALA A 1 330 ? 19.25 16.422 15.953 1 96.31 330 ALA A C 1
ATOM 2563 O O . ALA A 1 330 ? 18.375 16.125 16.781 1 96.31 330 ALA A O 1
ATOM 2564 N N . LEU A 1 331 ? 20.516 16.469 16.203 1 96.62 331 LEU A N 1
ATOM 2565 C CA . LEU A 1 331 ? 21 16.109 17.531 1 96.62 331 LEU A CA 1
ATOM 2566 C C . LEU A 1 331 ? 20.516 17.094 18.578 1 96.62 331 LEU A C 1
ATOM 2568 O O . LEU A 1 331 ? 20.109 16.703 19.688 1 96.62 331 LEU A O 1
ATOM 2572 N N . ALA A 1 332 ? 20.562 18.328 18.25 1 96.19 332 ALA A N 1
ATOM 2573 C CA . ALA A 1 332 ? 20.062 19.359 19.156 1 96.19 332 ALA A CA 1
ATOM 2574 C C . ALA A 1 332 ? 18.594 19.141 19.484 1 96.19 332 ALA A C 1
ATOM 2576 O O . ALA A 1 332 ? 18.172 19.281 20.641 1 96.19 332 ALA A O 1
ATOM 2577 N N . ALA A 1 333 ? 17.828 18.797 18.531 1 94.81 333 ALA A N 1
ATOM 2578 C CA . ALA A 1 333 ? 16.406 18.578 18.719 1 94.81 333 ALA A CA 1
ATOM 2579 C C . ALA A 1 333 ? 16.141 17.344 19.578 1 94.81 333 ALA A C 1
ATOM 2581 O O . ALA A 1 333 ? 15.289 17.375 20.469 1 94.81 333 ALA A O 1
ATOM 2582 N N . LEU A 1 334 ? 16.875 16.266 19.297 1 94.25 334 LEU A N 1
ATOM 2583 C CA . LEU A 1 334 ? 16.75 15.07 20.109 1 94.25 334 LEU A CA 1
ATOM 2584 C C . LEU A 1 334 ? 17 15.391 21.578 1 94.25 334 LEU A C 1
ATOM 2586 O O . LEU A 1 334 ? 16.25 14.969 22.453 1 94.25 334 LEU A O 1
ATOM 2590 N N . ASN A 1 335 ? 18.031 16.156 21.812 1 93.81 335 ASN A N 1
ATOM 2591 C CA . ASN A 1 335 ? 18.359 16.547 23.172 1 93.81 335 ASN A CA 1
ATOM 2592 C C . ASN A 1 335 ? 17.266 17.406 23.797 1 93.81 335 ASN A C 1
ATOM 2594 O O . ASN A 1 335 ? 16.875 17.203 24.938 1 93.81 335 ASN A O 1
ATOM 2598 N N . GLN A 1 336 ? 16.812 18.312 23.062 1 92.25 336 GLN A N 1
ATOM 2599 C CA . GLN A 1 336 ? 15.773 19.203 23.531 1 92.25 336 GLN A CA 1
ATOM 2600 C C . GLN A 1 336 ? 14.508 18.438 23.906 1 92.25 336 GLN A C 1
ATOM 2602 O O . GLN A 1 336 ? 13.812 18.797 24.859 1 92.25 336 GLN A O 1
ATOM 2607 N N . HIS A 1 337 ? 14.156 17.422 23.172 1 91.62 337 HIS A N 1
ATOM 2608 C CA . HIS A 1 337 ? 12.953 16.641 23.375 1 91.62 337 HIS A CA 1
ATOM 2609 C C . HIS A 1 337 ? 13.18 15.547 24.406 1 91.62 337 HIS A C 1
ATOM 2611 O O . HIS A 1 337 ? 12.25 14.805 24.75 1 91.62 337 HIS A O 1
ATOM 2617 N N . GLY A 1 338 ? 14.398 15.383 24.828 1 88.56 338 GLY A N 1
ATOM 2618 C CA . GLY A 1 338 ? 14.711 14.344 25.797 1 88.56 338 GLY A CA 1
ATOM 2619 C C . GLY A 1 338 ? 14.695 12.953 25.203 1 88.56 338 GLY A C 1
ATOM 2620 O O . GLY A 1 338 ? 14.289 11.992 25.859 1 88.56 338 GLY A O 1
ATOM 2621 N N . VAL A 1 339 ? 14.984 12.859 23.922 1 88.56 339 VAL A N 1
ATOM 2622 C CA . VAL A 1 339 ? 15.031 11.578 23.234 1 88.56 339 VAL A CA 1
ATOM 2623 C C . VAL A 1 339 ? 16.484 11.102 23.141 1 88.56 339 VAL A C 1
ATOM 2625 O O . VAL A 1 339 ? 17.375 11.867 22.781 1 88.56 339 VAL A O 1
ATOM 2628 N N . ASN A 1 340 ? 16.719 9.852 23.453 1 89.38 340 ASN A N 1
ATOM 2629 C CA . ASN A 1 340 ? 18.062 9.289 23.391 1 89.38 340 ASN A CA 1
ATOM 2630 C C . ASN A 1 340 ? 18.594 9.227 21.953 1 89.38 340 ASN A C 1
ATOM 2632 O O . ASN A 1 340 ? 18.062 8.477 21.141 1 89.38 340 ASN A O 1
ATOM 2636 N N . PRO A 1 341 ? 19.625 9.922 21.703 1 92.06 341 PRO A N 1
ATOM 2637 C CA . PRO A 1 341 ? 20.141 9.945 20.344 1 92.06 341 PRO A CA 1
ATOM 2638 C C . PRO A 1 341 ? 20.562 8.562 19.844 1 92.06 341 PRO A C 1
ATOM 2640 O O . PRO A 1 341 ? 20.516 8.297 18.641 1 92.06 341 PRO A O 1
ATOM 2643 N N . ALA A 1 342 ? 20.906 7.695 20.688 1 89.88 342 ALA A N 1
ATOM 2644 C CA . ALA A 1 342 ? 21.328 6.352 20.312 1 89.88 342 ALA A CA 1
ATOM 2645 C C . ALA A 1 342 ? 20.219 5.605 19.578 1 89.88 342 ALA A C 1
ATOM 2647 O O . ALA A 1 342 ? 20.469 4.801 18.688 1 89.88 342 ALA A O 1
ATOM 2648 N N . ASP A 1 343 ? 18.984 5.926 19.922 1 86.12 343 ASP A N 1
ATOM 2649 C CA . ASP A 1 343 ? 17.828 5.277 19.312 1 86.12 343 ASP A CA 1
ATOM 2650 C C . ASP A 1 343 ? 17.609 5.766 17.891 1 86.12 343 ASP A C 1
ATOM 2652 O O . ASP A 1 343 ? 16.875 5.141 17.109 1 86.12 343 ASP A O 1
ATOM 2656 N N . TYR A 1 344 ? 18.266 6.848 17.578 1 91.69 344 TYR A N 1
ATOM 2657 C CA . TYR A 1 344 ? 18.109 7.438 16.25 1 91.69 344 TYR A CA 1
ATOM 2658 C C . TYR A 1 344 ? 19.469 7.617 15.578 1 91.69 344 TYR A C 1
ATOM 2660 O O . TYR A 1 344 ? 19.672 8.586 14.836 1 91.69 344 TYR A O 1
ATOM 2668 N N . LYS A 1 345 ? 20.359 6.746 15.906 1 92.88 345 LYS A N 1
ATOM 2669 C CA . LYS A 1 345 ? 21.703 6.816 15.344 1 92.88 345 LYS A CA 1
ATOM 2670 C C . LYS A 1 345 ? 21.672 6.766 13.82 1 92.88 345 LYS A C 1
ATOM 2672 O O . LYS A 1 345 ? 22.391 7.504 13.156 1 92.88 345 LYS A O 1
ATOM 2677 N N . TRP A 1 346 ? 20.859 5.887 13.273 1 92.69 346 TRP A N 1
ATOM 2678 C CA . TRP A 1 346 ? 20.75 5.781 11.828 1 92.69 346 TRP A CA 1
ATOM 2679 C C . TRP A 1 346 ? 20.344 7.117 11.211 1 92.69 346 TRP A C 1
ATOM 2681 O O . TRP A 1 346 ? 20.844 7.496 10.148 1 92.69 346 TRP A O 1
ATOM 2691 N N . TYR A 1 347 ? 19.438 7.781 11.859 1 94.62 347 TYR A N 1
ATOM 2692 C CA . TYR A 1 347 ? 18.875 9.047 11.391 1 94.62 347 TYR A CA 1
ATOM 2693 C C . TYR A 1 347 ? 19.938 10.141 11.383 1 94.62 347 TYR A C 1
ATOM 2695 O O . TYR A 1 347 ? 20 10.945 10.445 1 94.62 347 TYR A O 1
ATOM 2703 N N . ILE A 1 348 ? 20.766 10.125 12.391 1 96.31 348 ILE A N 1
ATOM 2704 C CA . ILE A 1 348 ? 21.875 11.062 12.492 1 96.31 348 ILE A CA 1
ATOM 2705 C C . ILE A 1 348 ? 22.938 10.719 11.453 1 96.31 348 ILE A C 1
ATOM 2707 O O . ILE A 1 348 ? 23.406 11.602 10.727 1 96.31 348 ILE A O 1
ATOM 2711 N N . ASP A 1 349 ? 23.234 9.445 11.352 1 96.38 349 ASP A N 1
ATOM 2712 C CA . ASP A 1 349 ? 24.234 8.984 10.383 1 96.38 349 ASP A CA 1
ATOM 2713 C C . ASP A 1 349 ? 23.812 9.336 8.953 1 96.38 349 ASP A C 1
ATOM 2715 O O . ASP A 1 349 ? 24.641 9.711 8.133 1 96.38 349 ASP A O 1
ATOM 2719 N N . MET A 1 350 ? 22.547 9.141 8.688 1 95.94 350 MET A N 1
ATOM 2720 C CA . MET A 1 350 ? 22.016 9.453 7.367 1 95.94 350 MET A CA 1
ATOM 2721 C C . MET A 1 350 ? 22.281 10.906 7.004 1 95.94 350 MET A C 1
ATOM 2723 O O . MET A 1 350 ? 22.672 11.211 5.879 1 95.94 350 MET A O 1
ATOM 2727 N N . ARG A 1 351 ? 22.125 11.82 7.926 1 96.81 351 ARG A N 1
ATOM 2728 C CA . ARG A 1 351 ? 22.312 13.25 7.691 1 96.81 351 ARG A CA 1
ATOM 2729 C C . ARG A 1 351 ? 23.797 13.609 7.609 1 96.81 351 ARG A C 1
ATOM 2731 O O . ARG A 1 351 ? 24.172 14.555 6.922 1 96.81 351 ARG A O 1
ATOM 2738 N N . GLN A 1 352 ? 24.562 12.844 8.375 1 97.12 352 GLN A N 1
ATOM 2739 C CA . GLN A 1 352 ? 26.016 13.039 8.242 1 97.12 352 GLN A CA 1
ATOM 2740 C C . GLN A 1 352 ? 26.5 12.625 6.859 1 97.12 352 GLN A C 1
ATOM 2742 O O . GLN A 1 352 ? 27.344 13.305 6.266 1 97.12 352 GLN A O 1
ATOM 2747 N N . LEU A 1 353 ? 25.984 11.586 6.422 1 95.88 353 LEU A N 1
ATOM 2748 C CA . LEU A 1 353 ? 26.391 11.047 5.125 1 95.88 353 LEU A CA 1
ATOM 2749 C C . LEU A 1 353 ? 25.891 11.93 3.988 1 95.88 353 LEU A C 1
ATOM 2751 O O . LEU A 1 353 ? 26.641 12.25 3.068 1 95.88 353 LEU A O 1
ATOM 2755 N N . LYS A 1 354 ? 24.594 12.273 4.02 1 95.5 354 LYS A N 1
ATOM 2756 C CA . LYS A 1 354 ? 23.969 13.047 2.947 1 95.5 354 LYS A CA 1
ATOM 2757 C C . LYS A 1 354 ? 22.984 14.07 3.506 1 95.5 354 LYS A C 1
ATOM 2759 O O . LYS A 1 354 ? 21.781 13.836 3.525 1 95.5 354 LYS A O 1
ATOM 2764 N N . PRO A 1 355 ? 23.531 15.211 3.912 1 96.62 355 PRO A N 1
ATOM 2765 C CA . PRO A 1 355 ? 22.609 16.281 4.332 1 96.62 355 PRO A CA 1
ATOM 2766 C C . PRO A 1 355 ? 21.734 16.766 3.191 1 96.62 355 PRO A C 1
ATOM 2768 O O . PRO A 1 355 ? 22.203 16.953 2.068 1 96.62 355 PRO A O 1
ATOM 2771 N N . LEU A 1 356 ? 20.453 16.875 3.445 1 96.44 356 LEU A N 1
ATOM 2772 C CA . LEU A 1 356 ? 19.5 17.328 2.441 1 96.44 356 LEU A CA 1
ATOM 2773 C C . LEU A 1 356 ? 18.469 18.266 3.061 1 96.44 356 LEU A C 1
ATOM 2775 O O . LEU A 1 356 ? 17.984 18.016 4.164 1 96.44 356 LEU A O 1
ATOM 2779 N N . HIS A 1 357 ? 18.203 19.391 2.402 1 97.31 357 HIS A N 1
ATOM 2780 C CA . HIS A 1 357 ? 17.109 20.281 2.764 1 97.31 357 HIS A CA 1
ATOM 2781 C C . HIS A 1 357 ? 15.789 19.766 2.217 1 97.31 357 HIS A C 1
ATOM 2783 O O . HIS A 1 357 ? 15.531 19.859 1.013 1 97.31 357 HIS A O 1
ATOM 2789 N N . THR A 1 358 ? 14.938 19.203 3.162 1 97.94 358 THR A N 1
ATOM 2790 C CA . THR A 1 358 ? 13.727 18.547 2.68 1 97.94 358 THR A CA 1
ATOM 2791 C C . THR A 1 358 ? 12.516 18.969 3.5 1 97.94 358 THR A C 1
ATOM 2793 O O . THR A 1 358 ? 12.656 19.469 4.621 1 97.94 358 THR A O 1
ATOM 2796 N N . THR A 1 359 ? 11.375 18.875 2.932 1 98.5 359 THR A N 1
ATOM 2797 C CA . THR A 1 359 ? 10.07 19.031 3.557 1 98.5 359 THR A CA 1
ATOM 2798 C C . THR A 1 359 ? 9.125 17.906 3.127 1 98.5 359 THR A C 1
ATOM 2800 O O . THR A 1 359 ? 9.438 17.141 2.217 1 98.5 359 THR A O 1
ATOM 2803 N N . GLY A 1 360 ? 8.086 17.688 3.887 1 98.06 360 GLY A N 1
ATOM 2804 C CA . GLY A 1 360 ? 7.109 16.656 3.568 1 98.06 360 GLY A CA 1
ATOM 2805 C C . GLY A 1 360 ? 5.738 16.922 4.16 1 98.06 360 GLY A C 1
ATOM 2806 O O . GLY A 1 360 ? 5.59 17.812 5.016 1 98.06 360 GLY A O 1
ATOM 2807 N N . TRP A 1 361 ? 4.828 16.266 3.631 1 98.38 361 TRP A N 1
ATOM 2808 C CA . TRP A 1 361 ? 3.473 16.375 4.164 1 98.38 361 TRP A CA 1
ATOM 2809 C C . TRP A 1 361 ? 2.721 15.055 4.031 1 98.38 361 TRP A C 1
ATOM 2811 O O . TRP A 1 361 ? 3.143 14.164 3.295 1 98.38 361 TRP A O 1
ATOM 2821 N N . GLY A 1 362 ? 1.687 14.891 4.84 1 97.5 362 GLY A N 1
ATOM 2822 C CA . GLY A 1 362 ? 0.789 13.75 4.828 1 97.5 362 GLY A CA 1
ATOM 2823 C C . GLY A 1 362 ? -0.667 14.133 5.016 1 97.5 362 GLY A C 1
ATOM 2824 O O . GLY A 1 362 ? -0.979 15.078 5.738 1 97.5 362 GLY A O 1
ATOM 2825 N N . ILE A 1 363 ? -1.498 13.414 4.355 1 97.12 363 ILE A N 1
ATOM 2826 C CA . ILE A 1 363 ? -2.936 13.633 4.484 1 97.12 363 ILE A CA 1
ATOM 2827 C C . ILE A 1 363 ? -3.623 12.32 4.855 1 97.12 363 ILE A C 1
ATOM 2829 O O . ILE A 1 363 ? -3.275 11.258 4.336 1 97.12 363 ILE A O 1
ATOM 2833 N N . GLY A 1 364 ? -4.484 12.383 5.84 1 94.19 364 GLY A N 1
ATOM 2834 C CA . GLY A 1 364 ? -5.387 11.281 6.105 1 94.19 364 GLY A CA 1
ATOM 2835 C C . GLY A 1 364 ? -6.582 11.242 5.172 1 94.19 364 GLY A C 1
ATOM 2836 O O . GLY A 1 364 ? -7.441 12.125 5.223 1 94.19 364 GLY A O 1
ATOM 2837 N N . SER A 1 365 ? -6.715 10.203 4.465 1 95.56 365 SER A N 1
ATOM 2838 C CA . SER A 1 365 ? -7.719 10.133 3.408 1 95.56 365 SER A CA 1
ATOM 2839 C C . SER A 1 365 ? -9.133 10.133 3.986 1 95.56 365 SER A C 1
ATOM 2841 O O . SER A 1 365 ? -10.031 10.781 3.443 1 95.56 365 SER A O 1
ATOM 2843 N N . GLU A 1 366 ? -9.32 9.406 5.066 1 95.25 366 GLU A N 1
ATOM 2844 C CA . GLU A 1 366 ? -10.664 9.312 5.641 1 95.25 366 GLU A CA 1
ATOM 2845 C C . GLU A 1 366 ? -11.117 10.656 6.199 1 95.25 366 GLU A C 1
ATOM 2847 O O . GLU A 1 366 ? -12.289 11.008 6.109 1 95.25 366 GLU A O 1
ATOM 2852 N N . ARG A 1 367 ? -10.188 11.406 6.777 1 94.38 367 ARG A N 1
ATOM 2853 C CA . ARG A 1 367 ? -10.547 12.734 7.262 1 94.38 367 ARG A CA 1
ATOM 2854 C C . ARG A 1 367 ? -10.93 13.656 6.105 1 94.38 367 ARG A C 1
ATOM 2856 O O . ARG A 1 367 ? -11.914 14.391 6.191 1 94.38 367 ARG A O 1
ATOM 2863 N N . PHE A 1 368 ? -10.172 13.664 5.098 1 97.69 368 PHE A N 1
ATOM 2864 C CA . PHE A 1 368 ? -10.492 14.469 3.926 1 97.69 368 PHE A CA 1
ATOM 2865 C C . PHE A 1 368 ? -11.844 14.078 3.35 1 97.69 368 PHE A C 1
ATOM 2867 O O . PHE A 1 368 ? -12.664 14.938 3.021 1 97.69 368 PHE A O 1
ATOM 2874 N N . LEU A 1 369 ? -12.086 12.75 3.236 1 97.56 369 LEU A N 1
ATOM 2875 C CA . LEU A 1 369 ? -13.336 12.266 2.666 1 97.56 369 LEU A CA 1
ATOM 2876 C C . LEU A 1 369 ? -14.508 12.586 3.584 1 97.56 369 LEU A C 1
ATOM 2878 O O . LEU A 1 369 ? -15.633 12.797 3.115 1 97.56 369 LEU A O 1
ATOM 2882 N N . SER A 1 370 ? -14.242 12.578 4.883 1 95.88 370 SER A N 1
ATOM 2883 C CA . SER A 1 370 ? -15.281 13.023 5.801 1 95.88 370 SER A CA 1
ATOM 2884 C C . SER A 1 370 ? -15.727 14.445 5.477 1 95.88 370 SER A C 1
ATOM 2886 O O . SER A 1 370 ? -16.922 14.758 5.547 1 95.88 370 SER A O 1
ATOM 2888 N N . TRP A 1 371 ? -14.773 15.281 5.207 1 97.06 371 TRP A N 1
ATOM 2889 C CA . TRP A 1 371 ? -15.102 16.641 4.793 1 97.06 371 TRP A CA 1
ATOM 2890 C C . TRP A 1 371 ? -15.844 16.641 3.463 1 97.06 371 TRP A C 1
ATOM 2892 O O . TRP A 1 371 ? -16.859 17.312 3.316 1 97.06 371 TRP A O 1
ATOM 2902 N N . VAL A 1 372 ? -15.422 15.859 2.465 1 98.19 372 VAL A N 1
ATOM 2903 C CA . VAL A 1 372 ? -16.016 15.797 1.136 1 98.19 372 VAL A CA 1
ATOM 2904 C C . VAL A 1 372 ? -17.484 15.359 1.248 1 98.19 372 VAL A C 1
ATOM 2906 O O . VAL A 1 372 ? -18.359 15.953 0.618 1 98.19 372 VAL A O 1
ATOM 2909 N N . LEU A 1 373 ? -17.688 14.391 2.057 1 97.38 373 LEU A N 1
ATOM 2910 C CA . LEU A 1 373 ? -19 13.781 2.152 1 97.38 373 LEU A CA 1
ATOM 2911 C C . LEU A 1 373 ? -19.812 14.414 3.275 1 97.38 373 LEU A C 1
ATOM 2913 O O . LEU A 1 373 ? -20.953 14.016 3.518 1 97.38 373 LEU A O 1
ATOM 2917 N N . GLN A 1 374 ? -19.188 15.375 3.957 1 95.31 374 GLN A N 1
ATOM 2918 C CA . GLN A 1 374 ? -19.828 16.078 5.055 1 95.31 374 GLN A CA 1
ATOM 2919 C C . GLN A 1 374 ? -20.391 15.109 6.09 1 95.31 374 GLN A C 1
ATOM 2921 O O . GLN A 1 374 ? -21.562 15.211 6.473 1 95.31 374 GLN A O 1
ATOM 2926 N N . HIS A 1 375 ? -19.531 14.172 6.41 1 94.12 375 HIS A N 1
ATOM 2927 C CA . HIS A 1 375 ? -19.906 13.141 7.371 1 94.12 375 HIS A CA 1
ATOM 2928 C C . HIS A 1 375 ? -19.172 13.328 8.695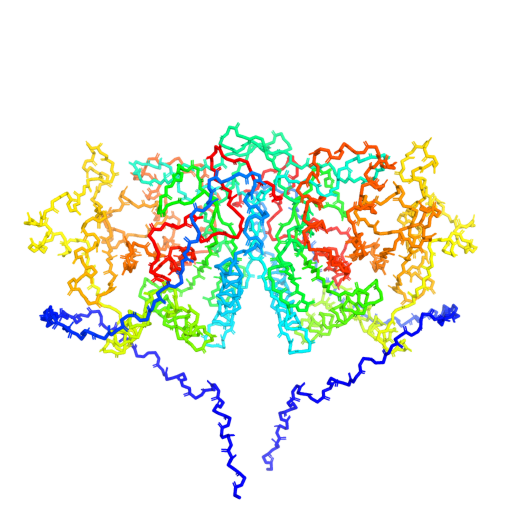 1 94.12 375 HIS A C 1
ATOM 2930 O O . HIS A 1 375 ? -17.984 13.664 8.711 1 94.12 375 HIS A O 1
ATOM 2936 N N . ASP A 1 376 ? -19.781 13.055 9.812 1 91.5 376 ASP A N 1
ATOM 2937 C CA . ASP A 1 376 ? -19.281 13.469 11.117 1 91.5 376 ASP A CA 1
ATOM 2938 C C . ASP A 1 376 ? -18.578 12.312 11.828 1 91.5 376 ASP A C 1
ATOM 2940 O O . ASP A 1 376 ? -18.094 12.469 12.953 1 91.5 376 ASP A O 1
ATOM 2944 N N . ASP A 1 377 ? -18.594 11.156 11.211 1 94 377 ASP A N 1
ATOM 2945 C CA . ASP A 1 377 ? -17.969 9.992 11.836 1 94 377 ASP A CA 1
ATOM 2946 C C . ASP A 1 377 ? -17.062 9.25 10.852 1 94 377 ASP A C 1
ATOM 2948 O O . ASP A 1 377 ? -17.547 8.547 9.961 1 94 377 ASP A O 1
ATOM 2952 N N . ILE A 1 378 ? -15.758 9.367 11.07 1 93.44 378 ILE A N 1
ATOM 2953 C CA . ILE A 1 378 ? -14.789 8.836 10.117 1 93.44 378 ILE A CA 1
ATOM 2954 C C . ILE A 1 378 ? -14.82 7.309 10.148 1 93.44 378 ILE A C 1
ATOM 2956 O O . ILE A 1 378 ? -14.289 6.652 9.25 1 93.44 378 ILE A O 1
ATOM 2960 N N . ARG A 1 379 ? -15.445 6.707 11.148 1 93.88 379 ARG A N 1
ATOM 2961 C CA . ARG A 1 379 ? -15.523 5.254 11.258 1 93.88 379 ARG A CA 1
ATOM 2962 C C . ARG A 1 379 ? -16.453 4.676 10.203 1 93.88 379 ARG A C 1
ATOM 2964 O O . ARG A 1 379 ? -16.359 3.496 9.859 1 93.88 379 ARG A O 1
ATOM 2971 N N . ASP A 1 380 ? -17.297 5.516 9.68 1 95.06 380 ASP A N 1
ATOM 2972 C CA . ASP A 1 380 ? -18.203 5.098 8.617 1 95.06 380 ASP A CA 1
ATOM 2973 C C . ASP A 1 380 ? -17.531 5.207 7.25 1 95.06 380 ASP A C 1
ATOM 2975 O O . ASP A 1 380 ? -18.109 4.793 6.238 1 95.06 380 ASP A O 1
ATOM 2979 N N . ILE A 1 381 ? -16.344 5.738 7.184 1 95.38 381 ILE A N 1
ATOM 2980 C CA . ILE A 1 381 ? -15.633 5.965 5.93 1 95.38 381 ILE A CA 1
ATOM 2981 C C . ILE A 1 381 ? -14.555 4.898 5.742 1 95.38 381 ILE A C 1
ATOM 2983 O O . ILE A 1 381 ? -13.422 5.207 5.375 1 95.38 381 ILE A O 1
ATOM 2987 N N . GLN A 1 382 ? -14.797 3.748 6.113 1 93.94 382 GLN A N 1
ATOM 2988 C CA . GLN A 1 382 ? -13.945 2.578 5.926 1 93.94 382 GLN A CA 1
ATOM 2989 C C . GLN A 1 382 ? -14.727 1.429 5.293 1 93.94 382 GLN A C 1
ATOM 2991 O O . GLN A 1 382 ? -15.844 1.122 5.715 1 93.94 382 GLN A O 1
ATOM 2996 N N . LEU A 1 383 ? -14.156 0.807 4.328 1 92.56 383 LEU A N 1
ATOM 2997 C CA . LEU A 1 383 ? -14.812 -0.332 3.691 1 92.56 383 LEU A CA 1
ATOM 2998 C C . LEU A 1 383 ? -14.75 -1.564 4.586 1 92.56 383 LEU A C 1
ATOM 3000 O O . LEU A 1 383 ? -15.57 -2.477 4.453 1 92.56 383 LEU A O 1
ATOM 3004 N N . LEU A 1 384 ? -13.695 -1.587 5.402 1 87.62 384 LEU A N 1
ATOM 3005 C CA . LEU A 1 384 ? -13.523 -2.633 6.402 1 87.62 384 LEU A CA 1
ATOM 3006 C C . LEU A 1 384 ? -12.93 -2.061 7.688 1 87.62 384 LEU A C 1
ATOM 3008 O O . LEU A 1 384 ? -11.711 -1.929 7.809 1 87.62 384 LEU A O 1
ATOM 3012 N N . PRO A 1 385 ? -13.781 -1.893 8.656 1 87.25 385 PRO A N 1
ATOM 3013 C CA . PRO A 1 385 ? -13.297 -1.271 9.891 1 87.25 385 PRO A CA 1
ATOM 3014 C C . PRO A 1 385 ? -12.297 -2.148 10.641 1 87.25 385 PRO A C 1
ATOM 3016 O O . PRO A 1 385 ? -12.516 -3.354 10.789 1 87.25 385 PRO A O 1
ATOM 3019 N N . ARG A 1 386 ? -11.18 -1.611 11 1 86.31 386 ARG A N 1
ATOM 3020 C CA . ARG A 1 386 ? -10.203 -2.199 11.914 1 86.31 386 ARG A CA 1
ATOM 3021 C C . ARG A 1 386 ? -10.016 -1.32 13.148 1 86.31 386 ARG A C 1
ATOM 3023 O O . ARG A 1 386 ? -9.086 -0.512 13.203 1 86.31 386 ARG A O 1
ATOM 3030 N N . LEU A 1 387 ? -10.883 -1.536 14.078 1 84.06 387 LEU A N 1
ATOM 3031 C CA . LEU A 1 387 ? -10.961 -0.685 15.266 1 84.06 387 LEU A CA 1
ATOM 3032 C C . LEU A 1 387 ? -10.617 -1.472 16.516 1 84.06 387 LEU A C 1
ATOM 3034 O O . LEU A 1 387 ? -11.039 -2.623 16.672 1 84.06 387 LEU A O 1
ATOM 3038 N N . LYS A 1 388 ? -9.898 -0.83 17.297 1 80.62 388 LYS A N 1
ATOM 3039 C CA . LYS A 1 388 ? -9.508 -1.423 18.562 1 80.62 388 LYS A CA 1
ATOM 3040 C C . LYS A 1 388 ? -10.727 -1.925 19.344 1 80.62 388 LYS A C 1
ATOM 3042 O O . LYS A 1 388 ? -11.727 -1.218 19.453 1 80.62 388 LYS A O 1
ATOM 3047 N N . GLY A 1 389 ? -10.594 -3.092 19.781 1 75.88 389 GLY A N 1
ATOM 3048 C CA . GLY A 1 389 ? -11.648 -3.676 20.594 1 75.88 389 GLY A CA 1
ATOM 3049 C C . GLY A 1 389 ? -12.734 -4.336 19.766 1 75.88 389 GLY A C 1
ATOM 3050 O O . GLY A 1 389 ? -13.695 -4.883 20.312 1 75.88 389 GLY A O 1
ATOM 3051 N N . LEU A 1 390 ? -12.602 -4.23 18.453 1 77.69 390 LEU A N 1
ATOM 3052 C CA . LEU A 1 390 ? -13.586 -4.844 17.562 1 77.69 390 LEU A CA 1
ATOM 3053 C C . LEU A 1 390 ? -12.914 -5.797 16.578 1 77.69 390 LEU A C 1
ATOM 3055 O O . LEU A 1 390 ? -11.828 -5.516 16.078 1 77.69 390 LEU A O 1
ATOM 3059 N N . THR A 1 391 ? -13.594 -6.969 16.422 1 76.19 391 THR A N 1
ATOM 3060 C CA . THR A 1 391 ? -13.133 -7.926 15.414 1 76.19 391 THR A CA 1
ATOM 3061 C C . THR A 1 391 ? -14.102 -7.973 14.234 1 76.19 391 THR A C 1
ATOM 3063 O O . THR A 1 391 ? -15.32 -7.977 14.422 1 76.19 391 THR A O 1
ATOM 3066 N N . CYS A 1 392 ? -13.523 -7.816 13.078 1 79.94 392 CYS A N 1
ATOM 3067 C CA . CYS A 1 392 ? -14.336 -7.812 11.867 1 79.94 392 CYS A CA 1
ATOM 3068 C C . CYS A 1 392 ? -13.695 -8.656 10.773 1 79.94 392 CYS A C 1
ATOM 3070 O O . CYS A 1 392 ? -12.57 -8.383 10.359 1 79.94 392 CYS A O 1
ATOM 3072 N N . ALA A 1 393 ? -14.305 -9.773 10.422 1 81.81 393 ALA A N 1
ATOM 3073 C CA . ALA A 1 393 ? -13.898 -10.523 9.234 1 81.81 393 ALA A CA 1
ATOM 3074 C C . ALA A 1 393 ? -14.461 -9.891 7.965 1 81.81 393 ALA A C 1
ATOM 3076 O O . ALA A 1 393 ? -15.547 -9.312 7.98 1 81.81 393 ALA A O 1
ATOM 3077 N N . PRO A 1 394 ? -13.766 -9.875 6.809 1 83.81 394 PRO A N 1
ATOM 3078 C CA . PRO A 1 394 ? -12.5 -10.578 6.633 1 83.81 394 PRO A CA 1
ATOM 3079 C C . PRO A 1 394 ? -11.305 -9.781 7.145 1 83.81 394 PRO A C 1
ATOM 3081 O O . PRO A 1 394 ? -11.172 -8.594 6.844 1 83.81 394 PRO A O 1
ATOM 3084 N N . MET B 1 1 ? 13.633 20.578 -42.656 1 20.58 1 MET B N 1
ATOM 3085 C CA . MET B 1 1 ? 12.578 19.578 -42.844 1 20.58 1 MET B CA 1
ATOM 3086 C C . MET B 1 1 ? 12.18 18.953 -41.5 1 20.58 1 MET B C 1
ATOM 3088 O O . MET B 1 1 ? 13.016 18.375 -40.812 1 20.58 1 MET B O 1
ATOM 3092 N N . ALA B 1 2 ? 11.164 19.672 -40.844 1 25.17 2 ALA B N 1
ATOM 3093 C CA . ALA B 1 2 ? 10.672 19.562 -39.469 1 25.17 2 ALA B CA 1
ATOM 3094 C C . ALA B 1 2 ? 10.094 18.172 -39.219 1 25.17 2 ALA B C 1
ATOM 3096 O O . ALA B 1 2 ? 9.133 17.766 -39.844 1 25.17 2 ALA B O 1
ATOM 3097 N N . SER B 1 3 ? 10.93 17.156 -38.969 1 22.69 3 SER B N 1
ATOM 3098 C CA . SER B 1 3 ? 10.617 15.734 -38.844 1 22.69 3 SER B CA 1
ATOM 3099 C C . SER B 1 3 ? 9.492 15.5 -37.844 1 22.69 3 SER B C 1
ATOM 3101 O O . SER B 1 3 ? 9.547 15.984 -36.719 1 22.69 3 SER B O 1
ATOM 3103 N N . GLN B 1 4 ? 8.273 15.414 -38.375 1 22.58 4 GLN B N 1
ATOM 3104 C CA . GLN B 1 4 ? 6.977 15.227 -37.719 1 22.58 4 GLN B CA 1
ATOM 3105 C C . GLN B 1 4 ? 6.969 13.977 -36.844 1 22.58 4 GLN B C 1
ATOM 3107 O O . GLN B 1 4 ? 7.172 12.867 -37.344 1 22.58 4 GLN B O 1
ATOM 3112 N N . ILE B 1 5 ? 7.477 14.086 -35.625 1 26.47 5 ILE B N 1
ATOM 3113 C CA . ILE B 1 5 ? 7.484 13.008 -34.656 1 26.47 5 ILE B CA 1
ATOM 3114 C C . ILE B 1 5 ? 6.055 12.531 -34.375 1 26.47 5 ILE B C 1
ATOM 3116 O O . ILE B 1 5 ? 5.211 13.305 -33.938 1 26.47 5 ILE B O 1
ATOM 3120 N N . GLU B 1 6 ? 5.602 11.672 -35.281 1 23.55 6 GLU B N 1
ATOM 3121 C CA . GLU B 1 6 ? 4.281 11.055 -35.188 1 23.55 6 GLU B CA 1
ATOM 3122 C C . GLU B 1 6 ? 4.047 10.453 -33.812 1 23.55 6 GLU B C 1
ATOM 3124 O O . GLU B 1 6 ? 4.844 9.641 -33.344 1 23.55 6 GLU B O 1
ATOM 3129 N N . ILE B 1 7 ? 3.418 11.156 -32.969 1 26.09 7 ILE B N 1
ATOM 3130 C CA . ILE B 1 7 ? 2.967 10.789 -31.641 1 26.09 7 ILE B CA 1
ATOM 3131 C C . ILE B 1 7 ? 2.061 9.562 -31.719 1 26.09 7 ILE B C 1
ATOM 3133 O O . ILE B 1 7 ? 1 9.609 -32.344 1 26.09 7 ILE B O 1
ATOM 3137 N N . VAL B 1 8 ? 2.598 8.359 -31.828 1 24.27 8 VAL B N 1
ATOM 3138 C CA . VAL B 1 8 ? 1.83 7.121 -31.859 1 24.27 8 VAL B CA 1
ATOM 3139 C C . VAL B 1 8 ? 0.859 7.078 -30.688 1 24.27 8 VAL B C 1
ATOM 3141 O O . VAL B 1 8 ? 1.278 7.129 -29.531 1 24.27 8 VAL B O 1
ATOM 3144 N N . ARG B 1 9 ? -0.292 7.59 -30.828 1 24.47 9 ARG B N 1
ATOM 3145 C CA . ARG B 1 9 ? -1.409 7.508 -29.891 1 24.47 9 ARG B CA 1
ATOM 3146 C C . ARG B 1 9 ? -1.693 6.059 -29.5 1 24.47 9 ARG B C 1
ATOM 3148 O O . ARG B 1 9 ? -1.687 5.172 -30.359 1 24.47 9 ARG B O 1
ATOM 3155 N N . ALA B 1 10 ? -1.592 5.672 -28.266 1 25.09 10 ALA B N 1
ATOM 3156 C CA . ALA B 1 10 ? -1.688 4.391 -27.562 1 25.09 10 ALA B CA 1
ATOM 3157 C C . ALA B 1 10 ? -2.998 3.684 -27.906 1 25.09 10 ALA B C 1
ATOM 3159 O O . ALA B 1 10 ? -3.205 2.531 -27.516 1 25.09 10 ALA B O 1
ATOM 3160 N N . GLY B 1 11 ? -3.93 4.367 -28.594 1 27.86 11 GLY B N 1
ATOM 3161 C CA . GLY B 1 11 ? -5.242 3.754 -28.734 1 27.86 11 GLY B CA 1
ATOM 3162 C C . GLY B 1 11 ? -5.219 2.486 -29.578 1 27.86 11 GLY B C 1
ATOM 3163 O O . GLY B 1 11 ? -6.195 1.735 -29.594 1 27.86 11 GLY B O 1
ATOM 3164 N N . ASP B 1 12 ? -4.41 2.439 -30.547 1 27.41 12 ASP B N 1
ATOM 3165 C CA . ASP B 1 12 ? -4.758 1.576 -31.672 1 27.41 12 ASP B CA 1
ATOM 3166 C C . ASP B 1 12 ? -4.562 0.104 -31.312 1 27.41 12 ASP B C 1
ATOM 3168 O O . ASP B 1 12 ? -4.852 -0.779 -32.125 1 27.41 12 ASP B O 1
ATOM 3172 N N . LEU B 1 13 ? -3.715 -0.207 -30.391 1 26.03 13 LEU B N 1
ATOM 3173 C CA . LEU B 1 13 ? -3.275 -1.593 -30.516 1 26.03 13 LEU B CA 1
ATOM 3174 C C . LEU B 1 13 ? -4.23 -2.531 -29.781 1 26.03 13 LEU B C 1
ATOM 3176 O O . LEU B 1 13 ? -3.912 -3.701 -29.562 1 26.03 13 LEU B O 1
ATOM 3180 N N . ILE B 1 14 ? -5.312 -1.989 -29.203 1 28.78 14 ILE B N 1
ATOM 3181 C CA . ILE B 1 14 ? -5.988 -3.043 -28.453 1 28.78 14 ILE B CA 1
ATOM 3182 C C . ILE B 1 14 ? -6.75 -3.955 -29.406 1 28.78 14 ILE B C 1
ATOM 3184 O O . ILE B 1 14 ? -7.746 -3.545 -30 1 28.78 14 ILE B O 1
ATOM 3188 N N . GLN B 1 15 ? -6.047 -4.684 -30.188 1 29.03 15 GLN B N 1
ATOM 3189 C CA . GLN B 1 15 ? -6.766 -5.695 -30.953 1 29.03 15 GLN B CA 1
ATOM 3190 C C . GLN B 1 15 ? -7.586 -6.598 -30.047 1 29.03 15 GLN B C 1
ATOM 3192 O O . GLN B 1 15 ? -7.242 -6.781 -28.875 1 29.03 15 GLN B O 1
ATOM 3197 N N . PRO B 1 16 ? -8.789 -7.004 -30.484 1 31.41 16 PRO B N 1
ATOM 3198 C CA . PRO B 1 16 ? -9.68 -7.941 -29.797 1 31.41 16 PRO B CA 1
ATOM 3199 C C . PRO B 1 16 ? -8.945 -9.18 -29.281 1 31.41 16 PRO B C 1
ATOM 3201 O O . PRO B 1 16 ? -7.949 -9.602 -29.859 1 31.41 16 PRO B O 1
ATOM 3204 N N . LEU B 1 17 ? -9.188 -9.578 -28.047 1 33.78 17 LEU B N 1
ATOM 3205 C CA . LEU B 1 17 ? -8.672 -10.703 -27.281 1 33.78 17 LEU B CA 1
ATOM 3206 C C . LEU B 1 17 ? -8.914 -12.016 -28.016 1 33.78 17 LEU B C 1
ATOM 3208 O O . LEU B 1 17 ? -10.055 -12.422 -28.219 1 33.78 17 LEU B O 1
ATOM 3212 N N . SER B 1 18 ? -8.203 -12.344 -29.062 1 28.8 18 SER B N 1
ATOM 3213 C CA . SER B 1 18 ? -8.352 -13.711 -29.578 1 28.8 18 SER B CA 1
ATOM 3214 C C . SER B 1 18 ? -8.172 -14.734 -28.453 1 28.8 18 SER B C 1
ATOM 3216 O O . SER B 1 18 ? -7.285 -14.586 -27.609 1 28.8 18 SER B O 1
ATOM 3218 N N . LYS B 1 19 ? -9.203 -15.562 -28.266 1 36 19 LYS B N 1
ATOM 3219 C CA . LYS B 1 19 ? -9.273 -16.672 -27.312 1 36 19 LYS B CA 1
ATOM 3220 C C . LYS B 1 19 ? -8.086 -17.625 -27.484 1 36 19 LYS B C 1
ATOM 3222 O O . LYS B 1 19 ? -7.871 -18.156 -28.562 1 36 19 LYS B O 1
ATOM 3227 N N . CYS B 1 20 ? -6.969 -17.5 -26.734 1 33 20 CYS B N 1
ATOM 3228 C CA . CYS B 1 20 ? -5.844 -18.438 -26.672 1 33 20 CYS B CA 1
ATOM 3229 C C . CYS B 1 20 ? -6.328 -19.859 -26.391 1 33 20 CYS B C 1
ATOM 3231 O O . CYS B 1 20 ? -6.855 -20.141 -25.328 1 33 20 CYS B O 1
ATOM 3233 N N . VAL B 1 21 ? -6.781 -20.578 -27.359 1 35.25 21 VAL B N 1
ATOM 3234 C CA . VAL B 1 21 ? -7.102 -22 -27.203 1 35.25 21 VAL B CA 1
ATOM 3235 C C . VAL B 1 21 ? -5.855 -22.766 -26.75 1 35.25 21 VAL B C 1
ATOM 3237 O O . VAL B 1 21 ? -4.789 -22.625 -27.359 1 35.25 21 VAL B O 1
ATOM 3240 N N . VAL B 1 22 ? -5.855 -23.375 -25.594 1 38.94 22 VAL B N 1
ATOM 3241 C CA . VAL B 1 22 ? -4.828 -24.062 -24.828 1 38.94 22 VAL B CA 1
ATOM 3242 C C . VAL B 1 22 ? -4.309 -25.266 -25.625 1 38.94 22 VAL B C 1
ATOM 3244 O O . VAL B 1 22 ? -3.484 -26.031 -25.125 1 38.94 22 VAL B O 1
ATOM 3247 N N . ASN B 1 23 ? -4.957 -25.656 -26.734 1 33.97 23 ASN B N 1
ATOM 3248 C CA . ASN B 1 23 ? -4.516 -27 -27.094 1 33.97 23 ASN B CA 1
ATOM 3249 C C . ASN B 1 23 ? -3.111 -27 -27.688 1 33.97 23 ASN B C 1
ATOM 3251 O O . ASN B 1 23 ? -2.75 -27.891 -28.453 1 33.97 23 ASN B O 1
ATOM 3255 N N . THR B 1 24 ? -2.375 -25.953 -27.766 1 36.06 24 THR B N 1
ATOM 3256 C CA . THR B 1 24 ? -1.26 -26.125 -28.703 1 36.06 24 THR B CA 1
ATOM 3257 C C . THR B 1 24 ? -0.105 -26.859 -28.016 1 36.06 24 THR B C 1
ATOM 3259 O O . THR B 1 24 ? 0.453 -26.359 -27.031 1 36.06 24 THR B O 1
ATOM 3262 N N . ILE B 1 25 ? 0.01 -28.219 -28.203 1 34.72 25 ILE B N 1
ATOM 3263 C CA . ILE B 1 25 ? 1.194 -29.016 -27.906 1 34.72 25 ILE B CA 1
ATOM 3264 C C . ILE B 1 25 ? 2.43 -28.344 -28.5 1 34.72 25 ILE B C 1
ATOM 3266 O O . ILE B 1 25 ? 2.574 -28.266 -29.719 1 34.72 25 ILE B O 1
ATOM 3270 N N . VAL B 1 26 ? 2.967 -27.375 -27.922 1 40.53 26 VAL B N 1
ATOM 3271 C CA . VAL B 1 26 ? 4.199 -26.797 -28.453 1 40.53 26 VAL B CA 1
ATOM 3272 C C . VAL B 1 26 ? 5.332 -27.812 -28.344 1 40.53 26 VAL B C 1
ATOM 3274 O O . VAL B 1 26 ? 5.551 -28.391 -27.266 1 40.53 26 VAL B O 1
ATOM 3277 N N . GLU B 1 27 ? 5.82 -28.375 -29.453 1 40.56 27 GLU B N 1
ATOM 3278 C CA . GLU B 1 27 ? 7.008 -29.219 -29.562 1 40.56 27 GLU B CA 1
ATOM 3279 C C . GLU B 1 27 ? 8.219 -28.547 -28.922 1 40.56 27 GLU B C 1
ATOM 3281 O O . GLU B 1 27 ? 8.297 -27.328 -28.859 1 40.56 27 GLU B O 1
ATOM 3286 N N . ALA B 1 28 ? 8.992 -29.359 -28.297 1 42.44 28 ALA B N 1
ATOM 3287 C CA . ALA B 1 28 ? 10.242 -29.016 -27.625 1 42.44 28 ALA B CA 1
ATOM 3288 C C . ALA B 1 28 ? 11.141 -28.188 -28.531 1 42.44 28 ALA B C 1
ATOM 3290 O O . ALA B 1 28 ? 11.297 -28.5 -29.719 1 42.44 28 ALA B O 1
ATOM 3291 N N . VAL B 1 29 ? 11.406 -27 -28.203 1 39.12 29 VAL B N 1
ATOM 3292 C CA . VAL B 1 29 ? 12.375 -26.203 -28.922 1 39.12 29 VAL B CA 1
ATOM 3293 C C . VAL B 1 29 ? 13.758 -26.844 -28.828 1 39.12 29 VAL B C 1
ATOM 3295 O O . VAL B 1 29 ? 14.172 -27.266 -27.734 1 39.12 29 VAL B O 1
ATOM 3298 N N . ASP B 1 30 ? 14.359 -27.234 -29.938 1 36.97 30 ASP B N 1
ATOM 3299 C CA . ASP B 1 30 ? 15.703 -27.781 -30.078 1 36.97 30 ASP B CA 1
ATOM 3300 C C . ASP B 1 30 ? 16.75 -26.828 -29.516 1 36.97 30 ASP B C 1
ATOM 3302 O O . ASP B 1 30 ? 16.641 -25.609 -29.672 1 36.97 30 ASP B O 1
ATOM 3306 N N . ASP B 1 31 ? 17.625 -27.297 -28.641 1 36.66 31 ASP B N 1
ATOM 3307 C CA . ASP B 1 31 ? 18.734 -26.688 -27.906 1 36.66 31 ASP B CA 1
ATOM 3308 C C . ASP B 1 31 ? 19.781 -26.125 -28.859 1 36.66 31 ASP B C 1
ATOM 3310 O O . ASP B 1 31 ? 20.609 -26.859 -29.406 1 36.66 31 ASP B O 1
ATOM 3314 N N . VAL B 1 32 ? 19.531 -25.219 -29.75 1 33.09 32 VAL B N 1
ATOM 3315 C CA . VAL B 1 32 ? 20.75 -24.75 -30.391 1 33.09 32 VAL B CA 1
ATOM 3316 C C . VAL B 1 32 ? 21.578 -23.938 -29.406 1 33.09 32 VAL B C 1
ATOM 3318 O O . VAL B 1 32 ? 21.078 -22.953 -28.844 1 33.09 32 VAL B O 1
ATOM 3321 N N . PRO B 1 33 ? 22.781 -24.438 -28.969 1 31.59 33 PRO B N 1
ATOM 3322 C CA . PRO B 1 33 ? 23.703 -23.656 -28.141 1 31.59 33 PRO B CA 1
ATOM 3323 C C . PRO B 1 33 ? 24.203 -22.375 -28.828 1 31.59 33 PRO B C 1
ATOM 3325 O O . PRO B 1 33 ? 24.703 -22.438 -29.938 1 31.59 33 PRO B O 1
ATOM 3328 N N . PHE B 1 34 ? 23.656 -21.281 -28.812 1 28.92 34 PHE B N 1
ATOM 3329 C CA . PHE B 1 34 ? 24.234 -20.047 -29.328 1 28.92 34 PHE B CA 1
ATOM 3330 C C . PHE B 1 34 ? 25.5 -19.688 -28.547 1 28.92 34 PHE B C 1
ATOM 3332 O O . PHE B 1 34 ? 25.438 -19.422 -27.344 1 28.92 34 PHE B O 1
ATOM 3339 N N . LYS B 1 35 ? 26.719 -20.125 -29 1 34.28 35 LYS B N 1
ATOM 3340 C CA . LYS B 1 35 ? 28.016 -19.703 -28.484 1 34.28 35 LYS B CA 1
ATOM 3341 C C . LYS B 1 35 ? 28.281 -18.234 -28.797 1 34.28 35 LYS B C 1
ATOM 3343 O O . LYS B 1 35 ? 28.906 -17.922 -29.812 1 34.28 35 LYS B O 1
ATOM 3348 N N . THR B 1 36 ? 27.297 -17.312 -28.844 1 32.97 36 THR B N 1
ATOM 3349 C CA . THR B 1 36 ? 27.922 -16.031 -29.141 1 32.97 36 THR B CA 1
ATOM 3350 C C . THR B 1 36 ? 28.828 -15.586 -28 1 32.97 36 THR B C 1
ATOM 3352 O O . THR B 1 36 ? 28.391 -15.523 -26.844 1 32.97 36 THR B O 1
ATOM 3355 N N . GLN B 1 37 ? 30.062 -15.852 -28.156 1 35.03 37 GLN B N 1
ATOM 3356 C CA . GLN B 1 37 ? 31.094 -15.281 -27.312 1 35.03 37 GLN B CA 1
ATOM 3357 C C . GLN B 1 37 ? 30.938 -13.773 -27.188 1 35.03 37 GLN B C 1
ATOM 3359 O O . GLN B 1 37 ? 31.625 -13.016 -27.875 1 35.03 37 GLN B O 1
ATOM 3364 N N . ALA B 1 38 ? 29.75 -13.297 -27.281 1 35.06 38 ALA B N 1
ATOM 3365 C CA . ALA B 1 38 ? 29.734 -11.844 -27.109 1 35.06 38 ALA B CA 1
ATOM 3366 C C . ALA B 1 38 ? 30.359 -11.43 -25.797 1 35.06 38 ALA B C 1
ATOM 3368 O O . ALA B 1 38 ? 30.125 -12.055 -24.75 1 35.06 38 ALA B O 1
ATOM 3369 N N . LYS B 1 39 ? 31.344 -10.633 -25.891 1 38.78 39 LYS B N 1
ATOM 3370 C CA . LYS B 1 39 ? 32 -9.953 -24.766 1 38.78 39 LYS B CA 1
ATOM 3371 C C . LYS B 1 39 ? 30.969 -9.5 -23.734 1 38.78 39 LYS B C 1
ATOM 3373 O O . LYS B 1 39 ? 30.125 -8.633 -24.016 1 38.78 39 LYS B O 1
ATOM 3378 N N . VAL B 1 40 ? 30.406 -10.375 -22.844 1 45.5 40 VAL B N 1
ATOM 3379 C CA . VAL B 1 40 ? 29.516 -9.953 -21.766 1 45.5 40 VAL B CA 1
ATOM 3380 C C . VAL B 1 40 ? 30.094 -8.703 -21.109 1 45.5 40 VAL B C 1
ATOM 3382 O O . VAL B 1 40 ? 31.219 -8.719 -20.609 1 45.5 40 VAL B O 1
ATOM 3385 N N . PRO B 1 41 ? 29.688 -7.539 -21.484 1 52.78 41 PRO B N 1
ATOM 3386 C CA . PRO B 1 41 ? 30.203 -6.375 -20.766 1 52.78 41 PRO B CA 1
ATOM 3387 C C . PRO B 1 41 ? 30.328 -6.602 -19.266 1 52.78 41 PRO B C 1
ATOM 3389 O O . PRO B 1 41 ? 29.609 -7.445 -18.703 1 52.78 41 PRO B O 1
ATOM 3392 N N . PRO B 1 42 ? 31.406 -6.121 -18.734 1 61.66 42 PRO B N 1
ATOM 3393 C CA . PRO B 1 42 ? 31.594 -6.289 -17.297 1 61.66 42 PRO B CA 1
ATOM 3394 C C . PRO B 1 42 ? 30.359 -5.898 -16.484 1 61.66 42 PRO B C 1
ATOM 3396 O O . PRO B 1 42 ? 29.75 -4.859 -16.75 1 61.66 42 PRO B O 1
ATOM 3399 N N . GLN B 1 43 ? 29.641 -6.926 -15.852 1 75.12 43 GLN B N 1
ATOM 3400 C CA . GLN B 1 43 ? 28.484 -6.754 -14.977 1 75.12 43 GLN B CA 1
ATOM 3401 C C . GLN B 1 43 ? 28.859 -5.945 -13.734 1 75.12 43 GLN B C 1
ATOM 3403 O O . GLN B 1 43 ? 29.953 -6.082 -13.203 1 75.12 43 GLN B O 1
ATOM 3408 N N . ASN B 1 44 ? 28.047 -4.953 -13.5 1 85 44 ASN B N 1
ATOM 3409 C CA . ASN B 1 44 ? 28.219 -4.199 -12.266 1 85 44 ASN B CA 1
ATOM 3410 C C . ASN B 1 44 ? 28.109 -5.098 -11.039 1 85 44 ASN B C 1
ATOM 3412 O O . ASN B 1 44 ? 27.297 -6.02 -11.008 1 85 44 ASN B O 1
ATOM 3416 N N . PRO B 1 45 ? 28.969 -4.855 -10.125 1 86.62 45 PRO B N 1
ATOM 3417 C CA . PRO B 1 45 ? 28.875 -5.645 -8.891 1 86.62 45 PRO B CA 1
ATOM 3418 C C . PRO B 1 45 ? 27.594 -5.383 -8.109 1 86.62 45 PRO B C 1
ATOM 3420 O O . PRO B 1 45 ? 27.109 -4.25 -8.078 1 86.62 45 PRO B O 1
ATOM 3423 N N . ILE B 1 46 ? 27 -6.398 -7.547 1 89.12 46 ILE B N 1
ATOM 3424 C CA . ILE B 1 46 ? 25.844 -6.309 -6.668 1 89.12 46 ILE B CA 1
ATOM 3425 C C . ILE B 1 46 ? 26.281 -6.547 -5.223 1 89.12 46 ILE B C 1
ATOM 3427 O O . ILE B 1 46 ? 26.875 -7.578 -4.91 1 89.12 46 ILE B O 1
ATOM 3431 N N . PRO B 1 47 ? 25.844 -5.535 -4.477 1 84.44 47 PRO B N 1
ATOM 3432 C CA . PRO B 1 47 ? 26.25 -5.715 -3.076 1 84.44 47 PRO B CA 1
ATOM 3433 C C . PRO B 1 47 ? 25.406 -6.762 -2.354 1 84.44 47 PRO B C 1
ATOM 3435 O O . PRO B 1 47 ? 24.188 -6.848 -2.574 1 84.44 47 PRO B O 1
ATOM 3438 N N . ARG B 1 48 ? 25.953 -7.766 -1.732 1 92.5 48 ARG B N 1
ATOM 3439 C CA . ARG B 1 48 ? 25.281 -8.766 -0.914 1 92.5 48 ARG B CA 1
ATOM 3440 C C . ARG B 1 48 ? 25.328 -8.391 0.563 1 92.5 48 ARG B C 1
ATOM 3442 O O . ARG B 1 48 ? 26.047 -9.008 1.344 1 92.5 48 ARG B O 1
ATOM 3449 N N . ILE B 1 49 ? 24.422 -7.355 0.893 1 92.75 49 ILE B N 1
ATOM 3450 C CA . ILE B 1 49 ? 24.625 -6.73 2.193 1 92.75 49 ILE B CA 1
ATOM 3451 C C . ILE B 1 49 ? 23.359 -6.844 3.027 1 92.75 49 ILE B C 1
ATOM 3453 O O . ILE B 1 49 ? 23.203 -6.148 4.035 1 92.75 49 ILE B O 1
ATOM 3457 N N . TRP B 1 50 ? 22.438 -7.676 2.656 1 91.69 50 TRP B N 1
ATOM 3458 C CA . TRP B 1 50 ? 21.156 -7.777 3.334 1 91.69 50 TRP B CA 1
ATOM 3459 C C . TRP B 1 50 ? 21.344 -8.156 4.801 1 91.69 50 TRP B C 1
ATOM 3461 O O . TRP B 1 50 ? 20.453 -7.926 5.625 1 91.69 50 TRP B O 1
ATOM 3471 N N . HIS B 1 51 ? 22.531 -8.648 5.18 1 91.81 51 HIS B N 1
ATOM 3472 C CA . HIS B 1 51 ? 22.766 -9.188 6.512 1 91.81 51 HIS B CA 1
ATOM 3473 C C . HIS B 1 51 ? 23.391 -8.148 7.43 1 91.81 51 HIS B C 1
ATOM 3475 O O . HIS B 1 51 ? 23.688 -8.43 8.586 1 91.81 51 HIS B O 1
ATOM 3481 N N . LEU B 1 52 ? 23.516 -6.91 6.984 1 92.25 52 LEU B N 1
ATOM 3482 C CA . LEU B 1 52 ? 24.297 -5.922 7.715 1 92.25 52 LEU B CA 1
ATOM 3483 C C . LEU B 1 52 ? 23.453 -5.281 8.82 1 92.25 52 LEU B C 1
ATOM 3485 O O . LEU B 1 52 ? 23.938 -4.406 9.547 1 92.25 52 LEU B O 1
ATOM 3489 N N . GLU B 1 53 ? 22.234 -5.637 8.945 1 88.88 53 GLU B N 1
ATOM 3490 C CA . GLU B 1 53 ? 21.359 -5.117 9.992 1 88.88 53 GLU B CA 1
ATOM 3491 C C . GLU B 1 53 ? 21.344 -3.592 10 1 88.88 53 GLU B C 1
ATOM 3493 O O . GLU B 1 53 ? 21.109 -2.963 8.961 1 88.88 53 GLU B O 1
ATOM 3498 N N . ASP B 1 54 ? 21.75 -2.961 11.102 1 87.44 54 ASP B N 1
ATOM 3499 C CA . ASP B 1 54 ? 21.625 -1.514 11.242 1 87.44 54 ASP B CA 1
ATOM 3500 C C . ASP B 1 54 ? 22.609 -0.782 10.344 1 87.44 54 ASP B C 1
ATOM 3502 O O . ASP B 1 54 ? 22.484 0.426 10.125 1 87.44 54 ASP B O 1
ATOM 3506 N N . ARG B 1 55 ? 23.547 -1.462 9.836 1 91.5 55 ARG B N 1
ATOM 3507 C CA . ARG B 1 55 ? 24.516 -0.846 8.938 1 91.5 55 ARG B CA 1
ATOM 3508 C C . ARG B 1 55 ? 24.031 -0.873 7.496 1 91.5 55 ARG B C 1
ATOM 3510 O O . ARG B 1 55 ? 24.609 -0.239 6.617 1 91.5 55 ARG B O 1
ATOM 3517 N N . PHE B 1 56 ? 22.953 -1.543 7.289 1 93.69 56 PHE B N 1
ATOM 3518 C CA . PHE B 1 56 ? 22.453 -1.729 5.934 1 93.69 56 PHE B CA 1
ATOM 3519 C C . PHE B 1 56 ? 22.109 -0.389 5.293 1 93.69 56 PHE B C 1
ATOM 3521 O O . PHE B 1 56 ? 22.547 -0.101 4.176 1 93.69 56 PHE B O 1
ATOM 3528 N N . ALA B 1 57 ? 21.406 0.405 6.027 1 93 57 ALA B N 1
ATOM 3529 C CA . ALA B 1 57 ? 20.844 1.626 5.457 1 93 57 ALA B CA 1
ATOM 3530 C C . ALA B 1 57 ? 21.938 2.523 4.895 1 93 57 ALA B C 1
ATOM 3532 O O . ALA B 1 57 ? 21.859 2.98 3.754 1 93 57 ALA B O 1
ATOM 3533 N N . MET B 1 58 ? 22.984 2.711 5.652 1 94.56 58 MET B N 1
ATOM 3534 C CA . MET B 1 58 ? 24.078 3.58 5.219 1 94.56 58 MET B CA 1
ATOM 3535 C C . MET B 1 58 ? 24.859 2.951 4.062 1 94.56 58 MET B C 1
ATOM 3537 O O . MET B 1 58 ? 25.234 3.643 3.119 1 94.56 58 MET B O 1
ATOM 3541 N N . ALA B 1 59 ? 25.016 1.689 4.176 1 95.44 59 ALA B N 1
ATOM 3542 C CA . ALA B 1 59 ? 25.719 0.981 3.107 1 95.44 59 ALA B CA 1
ATOM 3543 C C . ALA B 1 59 ? 24.922 1.025 1.807 1 95.44 59 ALA B C 1
ATOM 3545 O O . ALA B 1 59 ? 25.484 1.217 0.73 1 95.44 59 ALA B O 1
ATOM 3546 N N . ALA B 1 60 ? 23.672 0.856 1.926 1 95.38 60 ALA B N 1
ATOM 3547 C CA . ALA B 1 60 ? 22.797 0.851 0.756 1 95.38 60 ALA B CA 1
ATOM 3548 C C . ALA B 1 60 ? 22.781 2.219 0.078 1 95.38 60 ALA B C 1
ATOM 3550 O O . ALA B 1 60 ? 22.75 2.309 -1.151 1 95.38 60 ALA B O 1
ATOM 3551 N N . LEU B 1 61 ? 22.781 3.289 0.857 1 94.88 61 LEU B N 1
ATOM 3552 C CA . LEU B 1 61 ? 22.734 4.641 0.308 1 94.88 61 LEU B CA 1
ATOM 3553 C C . LEU B 1 61 ? 23.953 4.918 -0.562 1 94.88 61 LEU B C 1
ATOM 3555 O O . LEU B 1 61 ? 23.906 5.758 -1.462 1 94.88 61 LEU B O 1
ATOM 3559 N N . LYS B 1 62 ? 25.031 4.195 -0.334 1 94.25 62 LYS B N 1
ATOM 3560 C CA . LYS B 1 62 ? 26.266 4.398 -1.073 1 94.25 62 LYS B CA 1
ATOM 3561 C C . LYS B 1 62 ? 26.328 3.49 -2.299 1 94.25 62 LYS B C 1
ATOM 3563 O O . LYS B 1 62 ? 27.266 3.586 -3.102 1 94.25 62 LYS B O 1
ATOM 3568 N N . SER B 1 63 ? 25.359 2.668 -2.475 1 94.62 63 SER B N 1
ATOM 3569 C CA . SER B 1 63 ? 25.406 1.628 -3.496 1 94.62 63 SER B CA 1
ATOM 3570 C C . SER B 1 63 ? 24.609 2.039 -4.738 1 94.62 63 SER B C 1
ATOM 3572 O O . SER B 1 63 ? 23.438 2.41 -4.641 1 94.62 63 SER B O 1
ATOM 3574 N N . GLU B 1 64 ? 25.219 1.867 -5.898 1 94.94 64 GLU B N 1
ATOM 3575 C CA . GLU B 1 64 ? 24.531 2.123 -7.16 1 94.94 64 GLU B CA 1
ATOM 3576 C C . GLU B 1 64 ? 23.438 1.092 -7.41 1 94.94 64 GLU B C 1
ATOM 3578 O O . GLU B 1 64 ? 22.422 1.396 -8.047 1 94.94 64 GLU B O 1
ATOM 3583 N N . TRP B 1 65 ? 23.641 -0.069 -6.887 1 96.25 65 TRP B N 1
ATOM 3584 C CA . TRP B 1 65 ? 22.641 -1.132 -7.023 1 96.25 65 TRP B CA 1
ATOM 3585 C C . TRP B 1 65 ? 21.297 -0.704 -6.441 1 96.25 65 TRP B C 1
ATOM 3587 O O . TRP B 1 65 ? 20.281 -0.779 -7.113 1 96.25 65 TRP B O 1
ATOM 3597 N N . TYR B 1 66 ? 21.391 -0.153 -5.273 1 96.31 66 TYR B N 1
ATOM 3598 C CA . TYR B 1 66 ? 20.141 0.167 -4.586 1 96.31 66 TYR B CA 1
ATOM 3599 C C . TYR B 1 66 ? 19.516 1.435 -5.152 1 96.31 66 TYR B C 1
ATOM 3601 O O . TYR B 1 66 ? 18.281 1.568 -5.184 1 96.31 66 TYR B O 1
ATOM 3609 N N . LYS B 1 67 ? 20.312 2.283 -5.629 1 95.62 67 LYS B N 1
ATOM 3610 C CA . LYS B 1 67 ? 19.781 3.43 -6.363 1 95.62 67 LYS B CA 1
ATOM 3611 C C . LYS B 1 67 ? 19 2.98 -7.59 1 95.62 67 LYS B C 1
ATOM 3613 O O . LYS B 1 67 ? 17.875 3.443 -7.82 1 95.62 67 LYS B O 1
ATOM 3618 N N . SER B 1 68 ? 19.547 2.115 -8.352 1 96.81 68 SER B N 1
ATOM 3619 C CA . SER B 1 68 ? 18.922 1.579 -9.547 1 96.81 68 SER B CA 1
ATOM 3620 C C . SER B 1 68 ? 17.672 0.773 -9.203 1 96.81 68 SER B C 1
ATOM 3622 O O . SER B 1 68 ? 16.656 0.85 -9.906 1 96.81 68 SER B O 1
ATOM 3624 N N . LEU B 1 69 ? 17.812 0.024 -8.133 1 97.06 69 LEU B N 1
ATOM 3625 C CA . LEU B 1 69 ? 16.703 -0.798 -7.691 1 97.06 69 LEU B CA 1
ATOM 3626 C C . LEU B 1 69 ? 15.492 0.07 -7.332 1 97.06 69 LEU B C 1
ATOM 3628 O O . LEU B 1 69 ? 14.359 -0.259 -7.684 1 97.06 69 LEU B O 1
ATOM 3632 N N . PHE B 1 70 ? 15.75 1.205 -6.625 1 97.25 70 PHE B N 1
ATOM 3633 C CA . PHE B 1 70 ? 14.68 2.123 -6.258 1 97.25 70 PHE B CA 1
ATOM 3634 C C . PHE B 1 70 ? 13.961 2.643 -7.496 1 97.25 70 PHE B C 1
ATOM 3636 O O . PHE B 1 70 ? 12.727 2.67 -7.543 1 97.25 70 PHE B O 1
ATOM 3643 N N . ALA B 1 71 ? 14.688 2.998 -8.492 1 97.38 71 ALA B N 1
ATOM 3644 C CA . ALA B 1 71 ? 14.109 3.484 -9.742 1 97.38 71 ALA B CA 1
ATOM 3645 C C . ALA B 1 71 ? 13.281 2.4 -10.422 1 97.38 71 ALA B C 1
ATOM 3647 O O . ALA B 1 71 ? 12.172 2.66 -10.891 1 97.38 71 ALA B O 1
ATOM 3648 N N . ILE B 1 72 ? 13.797 1.205 -10.477 1 98.12 72 ILE B N 1
ATOM 3649 C CA . ILE B 1 72 ? 13.141 0.081 -11.141 1 98.12 72 ILE B CA 1
ATOM 3650 C C . ILE B 1 72 ? 11.859 -0.277 -10.398 1 98.12 72 ILE B C 1
ATOM 3652 O O . ILE B 1 72 ? 10.82 -0.514 -11.016 1 98.12 72 ILE B O 1
ATOM 3656 N N . GLN B 1 73 ? 11.898 -0.288 -9.078 1 97.69 73 GLN B N 1
ATOM 3657 C CA . GLN B 1 73 ? 10.727 -0.62 -8.281 1 97.69 73 GLN B CA 1
ATOM 3658 C C . GLN B 1 73 ? 9.633 0.435 -8.438 1 97.69 73 GLN B C 1
ATOM 3660 O O . GLN B 1 73 ? 8.445 0.105 -8.484 1 97.69 73 GLN B O 1
ATOM 3665 N N . SER B 1 74 ? 10.023 1.698 -8.445 1 97.56 74 SER B N 1
ATOM 3666 C CA . SER B 1 74 ? 9.055 2.762 -8.703 1 97.56 74 SER B CA 1
ATOM 3667 C C . SER B 1 74 ? 8.383 2.588 -10.055 1 97.56 74 SER B C 1
ATOM 3669 O O . SER B 1 74 ? 7.168 2.758 -10.188 1 97.56 74 SER B O 1
ATOM 3671 N N . THR B 1 75 ? 9.18 2.225 -11.062 1 98.06 75 THR B N 1
ATOM 3672 C CA . THR B 1 75 ? 8.648 1.978 -12.398 1 98.06 75 THR B CA 1
ATOM 3673 C C . THR B 1 75 ? 7.672 0.801 -12.383 1 98.06 75 THR B C 1
ATOM 3675 O O . THR B 1 75 ? 6.613 0.856 -13.008 1 98.06 75 THR B O 1
ATOM 3678 N N . LEU B 1 76 ? 8.062 -0.256 -11.672 1 98.5 76 LEU B N 1
ATOM 3679 C CA . LEU B 1 76 ? 7.184 -1.417 -11.555 1 98.5 76 LEU B CA 1
ATOM 3680 C C . LEU B 1 76 ? 5.836 -1.022 -10.961 1 98.5 76 LEU B C 1
ATOM 3682 O O . LEU B 1 76 ? 4.789 -1.417 -11.477 1 98.5 76 LEU B O 1
ATOM 3686 N N . PHE B 1 77 ? 5.852 -0.258 -9.906 1 98.31 77 PHE B N 1
ATOM 3687 C CA . PHE B 1 77 ? 4.621 0.192 -9.266 1 98.31 77 PHE B CA 1
ATOM 3688 C C . PHE B 1 77 ? 3.758 0.981 -10.242 1 98.31 77 PHE B C 1
ATOM 3690 O O . PHE B 1 77 ? 2.584 0.661 -10.438 1 98.31 77 PHE B O 1
ATOM 3697 N N . HIS B 1 78 ? 4.297 1.999 -10.867 1 98.31 78 HIS B N 1
ATOM 3698 C CA . HIS B 1 78 ? 3.549 2.863 -11.773 1 98.31 78 HIS B CA 1
ATOM 3699 C C . HIS B 1 78 ? 3.016 2.078 -12.969 1 98.31 78 HIS B C 1
ATOM 3701 O O . HIS B 1 78 ? 1.888 2.307 -13.414 1 98.31 78 HIS B O 1
ATOM 3707 N N . THR B 1 79 ? 3.855 1.18 -13.477 1 98.56 79 THR B N 1
ATOM 3708 C CA . THR B 1 79 ? 3.439 0.352 -14.602 1 98.56 79 THR B CA 1
ATOM 3709 C C . THR B 1 79 ? 2.246 -0.519 -14.219 1 98.56 79 THR B C 1
ATOM 3711 O O . THR B 1 79 ? 1.325 -0.705 -15.023 1 98.56 79 THR B O 1
ATOM 3714 N N . SER B 1 80 ? 2.277 -1.058 -13.008 1 98.69 80 SER B N 1
ATOM 3715 C CA . SER B 1 80 ? 1.169 -1.879 -12.531 1 98.69 80 SER B CA 1
ATOM 3716 C C . SER B 1 80 ? -0.124 -1.074 -12.453 1 98.69 80 SER B C 1
ATOM 3718 O O . SER B 1 80 ? -1.176 -1.536 -12.898 1 98.69 80 SER B O 1
ATOM 3720 N N . ILE B 1 81 ? -0.011 0.101 -11.945 1 98.31 81 ILE B N 1
ATOM 3721 C CA . ILE B 1 81 ? -1.188 0.957 -11.836 1 98.31 81 ILE B CA 1
ATOM 3722 C C . ILE B 1 81 ? -1.725 1.27 -13.234 1 98.31 81 ILE B C 1
ATOM 3724 O O . ILE B 1 81 ? -2.926 1.146 -13.484 1 98.31 81 ILE B O 1
ATOM 3728 N N . ASP B 1 82 ? -0.848 1.655 -14.117 1 97.81 82 ASP B N 1
ATOM 3729 C CA . ASP B 1 82 ? -1.246 1.969 -15.484 1 97.81 82 ASP B CA 1
ATOM 3730 C C . ASP B 1 82 ? -1.947 0.78 -16.141 1 97.81 82 ASP B C 1
ATOM 3732 O O . ASP B 1 82 ? -2.938 0.952 -16.859 1 97.81 82 ASP B O 1
ATOM 3736 N N . PHE B 1 83 ? -1.446 -0.372 -15.938 1 98.62 83 PHE B N 1
ATOM 3737 C CA . PHE B 1 83 ? -1.998 -1.579 -16.531 1 98.62 83 PHE B CA 1
ATOM 3738 C C . PHE B 1 83 ? -3.449 -1.778 -16.125 1 98.62 83 PHE B C 1
ATOM 3740 O O . PHE B 1 83 ? -4.324 -1.962 -16.969 1 98.62 83 PHE B O 1
ATOM 3747 N N . PHE B 1 84 ? -3.701 -1.748 -14.82 1 98.5 84 PHE B N 1
ATOM 3748 C CA . PHE B 1 84 ? -5.027 -2.074 -14.305 1 98.5 84 PHE B CA 1
ATOM 3749 C C . PHE B 1 84 ? -6.016 -0.957 -14.609 1 98.5 84 PHE B C 1
ATOM 3751 O O . PHE B 1 84 ? -7.215 -1.205 -14.758 1 98.5 84 PHE B O 1
ATOM 3758 N N . ARG B 1 85 ? -5.516 0.203 -14.742 1 96.5 85 ARG B N 1
ATOM 3759 C CA . ARG B 1 85 ? -6.387 1.348 -14.977 1 96.5 85 ARG B CA 1
ATOM 3760 C C . ARG B 1 85 ? -6.711 1.492 -16.453 1 96.5 85 ARG B C 1
ATOM 3762 O O . ARG B 1 85 ? -7.602 2.262 -16.828 1 96.5 85 ARG B O 1
ATOM 3769 N N . ALA B 1 86 ? -5.988 0.884 -17.312 1 96.62 86 ALA B N 1
ATOM 3770 C CA . ALA B 1 86 ? -6.25 0.98 -18.734 1 96.62 86 ALA B CA 1
ATOM 3771 C C . ALA B 1 86 ? -7.723 0.729 -19.047 1 96.62 86 ALA B C 1
ATOM 3773 O O . ALA B 1 86 ? -8.359 -0.115 -18.422 1 96.62 86 ALA B O 1
ATOM 3774 N N . PRO B 1 87 ? -8.242 1.369 -20.047 1 93.69 87 PRO B N 1
ATOM 3775 C CA . PRO B 1 87 ? -9.68 1.308 -20.344 1 93.69 87 PRO B CA 1
ATOM 3776 C C . PRO B 1 87 ? -10.172 -0.116 -20.594 1 93.69 87 PRO B C 1
ATOM 3778 O O . PRO B 1 87 ? -11.32 -0.437 -20.297 1 93.69 87 PRO B O 1
ATOM 3781 N N . GLU B 1 88 ? -9.32 -0.923 -21.125 1 94.62 88 GLU B N 1
ATOM 3782 C CA . GLU B 1 88 ? -9.727 -2.287 -21.453 1 94.62 88 GLU B CA 1
ATOM 3783 C C . GLU B 1 88 ? -9.992 -3.098 -20.188 1 94.62 88 GLU B C 1
ATOM 3785 O O . GLU B 1 88 ? -10.734 -4.086 -20.219 1 94.62 88 GLU B O 1
ATOM 3790 N N . LEU B 1 89 ? -9.406 -2.725 -19.031 1 96.75 89 LEU B N 1
ATOM 3791 C CA . LEU B 1 89 ? -9.625 -3.438 -17.781 1 96.75 89 LEU B CA 1
ATOM 3792 C C . LEU B 1 89 ? -10.484 -2.613 -16.828 1 96.75 89 LEU B C 1
ATOM 3794 O O . LEU B 1 89 ? -11.562 -3.049 -16.422 1 96.75 89 LEU B O 1
ATOM 3798 N N . ASP B 1 90 ? -9.914 -1.292 -16.5 1 96.5 90 ASP B N 1
ATOM 3799 C CA . ASP B 1 90 ? -10.625 -0.347 -15.648 1 96.5 90 ASP B CA 1
ATOM 3800 C C . ASP B 1 90 ? -10.93 -0.96 -14.281 1 96.5 90 ASP B C 1
ATOM 3802 O O . ASP B 1 90 ? -12.078 -0.959 -13.836 1 96.5 90 ASP B O 1
ATOM 3806 N N . TYR B 1 91 ? -9.961 -1.592 -13.695 1 98 91 TYR B N 1
ATOM 3807 C CA . TYR B 1 91 ? -10.109 -2.207 -12.383 1 98 91 TYR B CA 1
ATOM 3808 C C . TYR B 1 91 ? -10.117 -1.151 -11.281 1 98 91 TYR B C 1
ATOM 3810 O O . TYR B 1 91 ? -9.555 -0.065 -11.453 1 98 91 TYR B O 1
ATOM 3818 N N . ARG B 1 92 ? -10.734 -1.45 -10.188 1 97.56 92 ARG B N 1
ATOM 3819 C CA . ARG B 1 92 ? -10.742 -0.56 -9.031 1 97.56 92 ARG B CA 1
ATOM 3820 C C . ARG B 1 92 ? -9.672 -0.955 -8.023 1 97.56 92 ARG B C 1
ATOM 3822 O O . ARG B 1 92 ? -9.445 -2.143 -7.777 1 97.56 92 ARG B O 1
ATOM 3829 N N . TYR B 1 93 ? -9.031 0.09 -7.539 1 97.5 93 TYR B N 1
ATOM 3830 C CA . TYR B 1 93 ? -8.031 -0.145 -6.504 1 97.5 93 TYR B CA 1
ATOM 3831 C C . TYR B 1 93 ? -8.68 -0.305 -5.137 1 97.5 93 TYR B C 1
ATOM 3833 O O . TYR B 1 93 ? -9.586 0.452 -4.781 1 97.5 93 TYR B O 1
ATOM 3841 N N . LEU B 1 94 ? -8.219 -1.295 -4.375 1 96.25 94 LEU B N 1
ATOM 3842 C CA . LEU B 1 94 ? -8.727 -1.517 -3.027 1 96.25 94 LEU B CA 1
ATOM 3843 C C . LEU B 1 94 ? -7.711 -1.064 -1.983 1 96.25 94 LEU B C 1
ATOM 3845 O O . LEU B 1 94 ? -6.609 -1.611 -1.908 1 96.25 94 LEU B O 1
ATOM 3849 N N . LEU B 1 95 ? -8.086 -0.059 -1.223 1 92.94 95 LEU B N 1
ATOM 3850 C CA . LEU B 1 95 ? -7.305 0.281 -0.036 1 92.94 95 LEU B CA 1
ATOM 3851 C C . LEU B 1 95 ? -7.512 -0.755 1.064 1 92.94 95 LEU B C 1
ATOM 3853 O O . LEU B 1 95 ? -8.641 -0.968 1.519 1 92.94 95 LEU B O 1
ATOM 3857 N N . VAL B 1 96 ? -6.426 -1.376 1.473 1 89.88 96 VAL B N 1
ATOM 3858 C CA . VAL B 1 96 ? -6.566 -2.504 2.387 1 89.88 96 VAL B CA 1
ATOM 3859 C C . VAL B 1 96 ? -6.027 -2.125 3.764 1 89.88 96 VAL B C 1
ATOM 3861 O O . VAL B 1 96 ? -5.102 -1.319 3.873 1 89.88 96 VAL B O 1
ATOM 3864 N N . PRO B 1 97 ? -6.652 -2.727 4.77 1 88.19 97 PRO B N 1
ATOM 3865 C CA . PRO B 1 97 ? -6.02 -2.625 6.086 1 88.19 97 PRO B CA 1
ATOM 3866 C C . PRO B 1 97 ? -4.73 -3.436 6.184 1 88.19 97 PRO B C 1
ATOM 3868 O O . PRO B 1 97 ? -4.441 -4.254 5.305 1 88.19 97 PRO B O 1
ATOM 3871 N N . LEU B 1 98 ? -3.959 -3.174 7.238 1 84.25 98 LEU B N 1
ATOM 3872 C CA . LEU B 1 98 ? -2.713 -3.898 7.461 1 84.25 98 LEU B CA 1
ATOM 3873 C C . LEU B 1 98 ? -2.986 -5.281 8.039 1 84.25 98 LEU B C 1
ATOM 3875 O O . LEU B 1 98 ? -2.221 -6.219 7.805 1 84.25 98 LEU B O 1
ATOM 3879 N N . THR B 1 99 ? -4.07 -5.344 8.758 1 80.31 99 THR B N 1
ATOM 3880 C CA . THR B 1 99 ? -4.379 -6.594 9.445 1 80.31 99 THR B CA 1
ATOM 3881 C C . THR B 1 99 ? -5.598 -7.27 8.82 1 80.31 99 THR B C 1
ATOM 3883 O O . THR B 1 99 ? -6.348 -6.637 8.07 1 80.31 99 THR B O 1
ATOM 3886 N N . THR B 1 100 ? -5.703 -8.555 9.102 1 74.94 100 THR B N 1
ATOM 3887 C CA . THR B 1 100 ? -6.848 -9.312 8.609 1 74.94 100 THR B CA 1
ATOM 3888 C C . THR B 1 100 ? -7.41 -10.219 9.695 1 74.94 100 THR B C 1
ATOM 3890 O O . THR B 1 100 ? -6.664 -10.719 10.547 1 74.94 100 THR B O 1
ATOM 3893 N N . GLY B 1 101 ? -8.688 -10.344 9.594 1 72.06 101 GLY B N 1
ATOM 3894 C CA . GLY B 1 101 ? -9.352 -11.25 10.516 1 72.06 101 GLY B CA 1
ATOM 3895 C C . GLY B 1 101 ? -9.445 -12.672 9.992 1 72.06 101 GLY B C 1
ATOM 3896 O O . GLY B 1 101 ? -9.945 -13.562 10.688 1 72.06 101 GLY B O 1
ATOM 3897 N N . SER B 1 102 ? -9.047 -12.836 8.773 1 72.94 102 SER B N 1
ATOM 3898 C CA . SER B 1 102 ? -9.125 -14.156 8.156 1 72.94 102 SER B CA 1
ATOM 3899 C C . SER B 1 102 ? -7.844 -14.484 7.398 1 72.94 102 SER B C 1
ATOM 3901 O O . SER B 1 102 ? -7.348 -13.664 6.625 1 72.94 102 SER B O 1
ATOM 3903 N N . ILE B 1 103 ? -7.418 -15.719 7.621 1 69.5 103 ILE B N 1
ATOM 3904 C CA . ILE B 1 103 ? -6.184 -16.141 6.969 1 69.5 103 ILE B CA 1
ATOM 3905 C C . ILE B 1 103 ? -6.512 -16.891 5.68 1 69.5 103 ILE B C 1
ATOM 3907 O O . ILE B 1 103 ? -7.453 -17.688 5.637 1 69.5 103 ILE B O 1
ATOM 3911 N N . SER B 1 104 ? -5.938 -16.5 4.621 1 63.72 104 SER B N 1
ATOM 3912 C CA . SER B 1 104 ? -6.195 -17.109 3.318 1 63.72 104 SER B CA 1
ATOM 3913 C C . SER B 1 104 ? -5.551 -18.484 3.217 1 63.72 104 SER B C 1
ATOM 3915 O O . SER B 1 104 ? -6.016 -19.344 2.455 1 63.72 104 SER B O 1
ATOM 3917 N N . SER B 1 105 ? -4.445 -18.641 3.795 1 59.28 105 SER B N 1
ATOM 3918 C CA . SER B 1 105 ? -3.779 -19.938 3.682 1 59.28 105 SER B CA 1
ATOM 3919 C C . SER B 1 105 ? -3.877 -20.719 4.984 1 59.28 105 SER B C 1
ATOM 3921 O O . SER B 1 105 ? -2.916 -20.781 5.754 1 59.28 105 SER B O 1
ATOM 3923 N N . PRO B 1 106 ? -5.188 -21.031 5.418 1 53.25 106 PRO B N 1
ATOM 3924 C CA . PRO B 1 106 ? -5.152 -21.859 6.629 1 53.25 106 PRO B CA 1
ATOM 3925 C C . PRO B 1 106 ? -4.488 -23.219 6.402 1 53.25 106 PRO B C 1
ATOM 3927 O O . PRO B 1 106 ? -4.504 -23.734 5.285 1 53.25 106 PRO B O 1
ATOM 3930 N N . MET B 1 107 ? -3.504 -23.562 7.195 1 51.22 107 MET B N 1
ATOM 3931 C CA . MET B 1 107 ? -2.781 -24.828 7.141 1 51.22 107 MET B CA 1
ATOM 3932 C C . MET B 1 107 ? -3.75 -26 7.121 1 51.22 107 MET B C 1
ATOM 3934 O O . MET B 1 107 ? -4.23 -26.438 8.172 1 51.22 107 MET B O 1
ATOM 3938 N N . GLY B 1 108 ? -4.652 -25.828 6.309 1 53.16 108 GLY B N 1
ATOM 3939 C CA . GLY B 1 108 ? -5.297 -27.125 6.219 1 53.16 108 GLY B CA 1
ATOM 3940 C C . GLY B 1 108 ? -4.309 -28.281 6.109 1 53.16 108 GLY B C 1
ATOM 3941 O O . GLY B 1 108 ? -3.252 -28.25 6.742 1 53.16 108 GLY B O 1
ATOM 3942 N N . LEU B 1 109 ? -4.656 -29.375 5.535 1 58.97 109 LEU B N 1
ATOM 3943 C CA . LEU B 1 109 ? -3.857 -30.594 5.422 1 58.97 109 LEU B CA 1
ATOM 3944 C C . LEU B 1 109 ? -2.637 -30.359 4.539 1 58.97 109 LEU B C 1
ATOM 3946 O O . LEU B 1 109 ? -1.718 -31.172 4.516 1 58.97 109 LEU B O 1
ATOM 3950 N N . GLY B 1 110 ? -2.582 -29.156 3.918 1 52.81 110 GLY B N 1
ATOM 3951 C CA . GLY B 1 110 ? -1.483 -29.078 2.969 1 52.81 110 GLY B CA 1
ATOM 3952 C C . GLY B 1 110 ? -0.529 -27.938 3.27 1 52.81 110 GLY B C 1
ATOM 3953 O O . GLY B 1 110 ? -0.406 -27.5 4.422 1 52.81 110 GLY B O 1
ATOM 3954 N N . CYS B 1 111 ? -0.007 -27.062 2.322 1 53.75 111 CYS B N 1
ATOM 3955 C CA . CYS B 1 111 ? 1.223 -26.312 2.078 1 53.75 111 CYS B CA 1
ATOM 3956 C C . CYS B 1 111 ? 1.074 -24.859 2.51 1 53.75 111 CYS B C 1
ATOM 3958 O O . CYS B 1 111 ? 1.922 -24.016 2.193 1 53.75 111 CYS B O 1
ATOM 3960 N N . ASP B 1 112 ? 0.201 -24.375 3.389 1 57.56 112 ASP B N 1
ATOM 3961 C CA . ASP B 1 112 ? 0.188 -22.922 3.301 1 57.56 112 ASP B CA 1
ATOM 3962 C C . ASP B 1 112 ? 1.061 -22.297 4.387 1 57.56 112 ASP B C 1
ATOM 3964 O O . ASP B 1 112 ? 1.269 -22.906 5.445 1 57.56 112 ASP B O 1
ATOM 3968 N N . PRO B 1 113 ? 1.817 -21.203 3.941 1 59.69 113 PRO B N 1
ATOM 3969 C CA . PRO B 1 113 ? 2.627 -20.484 4.93 1 59.69 113 PRO B CA 1
ATOM 3970 C C . PRO B 1 113 ? 1.866 -20.203 6.223 1 59.69 113 PRO B C 1
ATOM 3972 O O . PRO B 1 113 ? 0.637 -20.094 6.211 1 59.69 113 PRO B O 1
ATOM 3975 N N . GLN B 1 114 ? 2.629 -20.234 7.281 1 66.38 114 GLN B N 1
ATOM 3976 C CA . GLN B 1 114 ? 2.064 -19.906 8.586 1 66.38 114 GLN B CA 1
ATOM 3977 C C . GLN B 1 114 ? 1.696 -18.422 8.664 1 66.38 114 GLN B C 1
ATOM 3979 O O . GLN B 1 114 ? 2.469 -17.562 8.234 1 66.38 114 GLN B O 1
ATOM 3984 N N . PRO B 1 115 ? 0.476 -18.234 9.062 1 68.31 115 PRO B N 1
ATOM 3985 C CA . PRO B 1 115 ? 0.091 -16.828 9.258 1 68.31 115 PRO B CA 1
ATOM 3986 C C . PRO B 1 115 ? 0.94 -16.125 10.312 1 68.31 115 PRO B C 1
ATOM 3988 O O . PRO B 1 115 ? 1.482 -16.781 11.203 1 68.31 115 PRO B O 1
ATOM 3991 N N . VAL B 1 116 ? 1.107 -14.82 10.094 1 71.12 116 VAL B N 1
ATOM 3992 C CA . VAL B 1 116 ? 1.805 -14.016 11.094 1 71.12 116 VAL B CA 1
ATOM 3993 C C . VAL B 1 116 ? 0.797 -13.422 12.07 1 71.12 116 VAL B C 1
ATOM 3995 O O . VAL B 1 116 ? 0.075 -12.477 11.734 1 71.12 116 VAL B O 1
ATOM 3998 N N . SER B 1 117 ? 0.794 -14 13.188 1 73.56 117 SER B N 1
ATOM 3999 C CA . SER B 1 117 ? -0.102 -13.508 14.227 1 73.56 117 SER B CA 1
ATOM 4000 C C . SER B 1 117 ? 0.499 -12.305 14.953 1 73.56 117 SER B C 1
ATOM 4002 O O . SER B 1 117 ? 1.692 -12.297 15.266 1 73.56 117 SER B O 1
ATOM 4004 N N . VAL B 1 118 ? -0.35 -11.258 15.062 1 71.5 118 VAL B N 1
ATOM 4005 C CA . VAL B 1 118 ? 0.074 -10.094 15.836 1 71.5 118 VAL B CA 1
ATOM 4006 C C . VAL B 1 118 ? -1.009 -9.719 16.844 1 71.5 118 VAL B C 1
ATOM 4008 O O . VAL B 1 118 ? -2.193 -9.984 16.625 1 71.5 118 VAL B O 1
ATOM 4011 N N . ARG B 1 119 ? -0.54 -9.32 17.984 1 70.75 119 ARG B N 1
ATOM 4012 C CA . ARG B 1 119 ? -1.467 -8.789 18.969 1 70.75 119 ARG B CA 1
ATOM 4013 C C . ARG B 1 119 ? -1.534 -7.266 18.891 1 70.75 119 ARG B C 1
ATOM 4015 O O . ARG B 1 119 ? -0.539 -6.582 19.141 1 70.75 119 ARG B O 1
ATOM 4022 N N . LEU B 1 120 ? -2.682 -6.859 18.422 1 67.81 120 LEU B N 1
ATOM 4023 C CA . LEU B 1 120 ? -2.896 -5.422 18.297 1 67.81 120 LEU B CA 1
ATOM 4024 C C . LEU B 1 120 ? -4.008 -4.957 19.234 1 67.81 120 LEU B C 1
ATOM 4026 O O . LEU B 1 120 ? -5.133 -5.453 19.156 1 67.81 120 LEU B O 1
ATOM 4030 N N . HIS B 1 121 ? -3.643 -4.043 20.109 1 66.44 121 HIS B N 1
ATOM 4031 C CA . HIS B 1 121 ? -4.586 -3.473 21.062 1 66.44 121 HIS B CA 1
ATOM 4032 C C . HIS B 1 121 ? -5.273 -4.562 21.891 1 66.44 121 HIS B C 1
ATOM 4034 O O . HIS B 1 121 ? -6.484 -4.512 22.094 1 66.44 121 HIS B O 1
ATOM 4040 N N . GLY B 1 122 ? -4.547 -5.574 22.188 1 65.12 122 GLY B N 1
ATOM 4041 C CA . GLY B 1 122 ? -5.043 -6.645 23.047 1 65.12 122 GLY B CA 1
ATOM 4042 C C . GLY B 1 122 ? -5.793 -7.719 22.281 1 65.12 122 GLY B C 1
ATOM 4043 O O . GLY B 1 122 ? -6.25 -8.703 22.859 1 65.12 122 GLY B O 1
ATOM 4044 N N . GLU B 1 123 ? -5.926 -7.445 20.984 1 68.19 123 GLU B N 1
ATOM 4045 C CA . GLU B 1 123 ? -6.641 -8.414 20.156 1 68.19 123 GLU B CA 1
ATOM 4046 C C . GLU B 1 123 ? -5.684 -9.18 19.25 1 68.19 123 GLU B C 1
ATOM 4048 O O . GLU B 1 123 ? -4.738 -8.602 18.719 1 68.19 123 GLU B O 1
ATOM 4053 N N . ASP B 1 124 ? -5.98 -10.422 19.156 1 70.88 124 ASP B N 1
ATOM 4054 C CA . ASP B 1 124 ? -5.191 -11.25 18.25 1 70.88 124 ASP B CA 1
ATOM 4055 C C . ASP B 1 124 ? -5.648 -11.078 16.797 1 70.88 124 ASP B C 1
ATOM 4057 O O . ASP B 1 124 ? -6.848 -11.109 16.516 1 70.88 124 ASP B O 1
ATOM 4061 N N . THR B 1 125 ? -4.766 -10.719 15.969 1 74.69 125 THR B N 1
ATOM 4062 C CA . THR B 1 125 ? -5.027 -10.578 14.539 1 74.69 125 THR B CA 1
ATOM 4063 C C . THR B 1 125 ? -3.824 -11.047 13.719 1 74.69 125 THR B C 1
ATOM 4065 O O . THR B 1 125 ? -2.924 -11.695 14.25 1 74.69 125 THR B O 1
ATOM 4068 N N . TYR B 1 126 ? -3.955 -10.883 12.344 1 75.75 126 TYR B N 1
ATOM 4069 C CA . TYR B 1 126 ? -2.904 -11.391 11.469 1 75.75 126 TYR B CA 1
ATOM 4070 C C . TYR B 1 126 ? -2.473 -10.32 10.469 1 75.75 126 TYR B C 1
ATOM 4072 O O . TYR B 1 126 ? -3.248 -9.422 10.133 1 75.75 126 TYR B O 1
ATOM 4080 N N . LEU B 1 127 ? -1.185 -10.375 10.188 1 79.75 127 LEU B N 1
ATOM 4081 C CA . LEU B 1 127 ? -0.757 -9.68 8.977 1 79.75 127 LEU B CA 1
ATOM 4082 C C . LEU B 1 127 ? -1.03 -10.531 7.738 1 79.75 127 LEU B C 1
ATOM 4084 O O . LEU B 1 127 ? -0.826 -11.742 7.754 1 79.75 127 LEU B O 1
ATOM 4088 N N . ALA B 1 128 ? -1.479 -9.898 6.805 1 78.44 128 ALA B N 1
ATOM 4089 C CA . ALA B 1 128 ? -1.991 -10.633 5.648 1 78.44 128 ALA B CA 1
ATOM 4090 C C . ALA B 1 128 ? -0.851 -11.141 4.77 1 78.44 128 ALA B C 1
ATOM 4092 O O . ALA B 1 128 ? 0.079 -10.391 4.457 1 78.44 128 ALA B O 1
ATOM 4093 N N . ASP B 1 129 ? -0.925 -12.375 4.398 1 84.69 129 ASP B N 1
ATOM 4094 C CA . ASP B 1 129 ? -0 -12.93 3.416 1 84.69 129 ASP B CA 1
ATOM 4095 C C . ASP B 1 129 ? -0.537 -12.75 1.997 1 84.69 129 ASP B C 1
ATOM 4097 O O . ASP B 1 129 ? 0.186 -12.969 1.022 1 84.69 129 ASP B O 1
ATOM 4101 N N . SER B 1 130 ? -1.736 -12.422 1.898 1 88.81 130 SER B N 1
ATOM 4102 C CA . SER B 1 130 ? -2.439 -12.148 0.65 1 88.81 130 SER B CA 1
ATOM 4103 C C . SER B 1 130 ? -3.727 -11.367 0.899 1 88.81 130 SER B C 1
ATOM 4105 O O . SER B 1 130 ? -4.367 -11.539 1.938 1 88.81 130 SER B O 1
ATOM 4107 N N . GLN B 1 131 ? -4.059 -10.57 -0.069 1 91.06 131 GLN B N 1
ATOM 4108 C CA . GLN B 1 131 ? -5.293 -9.805 0.058 1 91.06 131 GLN B CA 1
ATOM 4109 C C . GLN B 1 131 ? -6.414 -10.422 -0.769 1 91.06 131 GLN B C 1
ATOM 4111 O O . GLN B 1 131 ? -7.426 -9.773 -1.037 1 91.06 131 GLN B O 1
ATOM 4116 N N . GLN B 1 132 ? -6.246 -11.602 -1.163 1 92.19 132 GLN B N 1
ATOM 4117 C CA . GLN B 1 132 ? -7.184 -12.258 -2.068 1 92.19 132 GLN B CA 1
ATOM 4118 C C . GLN B 1 132 ? -8.602 -12.234 -1.502 1 92.19 132 GLN B C 1
ATOM 4120 O O . GLN B 1 132 ? -9.562 -11.961 -2.225 1 92.19 132 GLN B O 1
ATOM 4125 N N . PHE B 1 133 ? -8.828 -12.516 -0.218 1 93.12 133 PHE B N 1
ATOM 4126 C CA . PHE B 1 133 ? -10.148 -12.531 0.389 1 93.12 133 PHE B CA 1
ATOM 4127 C C . PHE B 1 133 ? -10.797 -11.148 0.322 1 93.12 133 PHE B C 1
ATOM 4129 O O . PHE B 1 133 ? -11.977 -11.023 0.01 1 93.12 133 PHE B O 1
ATOM 4136 N N . LEU B 1 134 ? -10 -10.18 0.588 1 93.81 134 LEU B N 1
ATOM 4137 C CA . LEU B 1 134 ? -10.523 -8.82 0.567 1 93.81 134 LEU B CA 1
ATOM 4138 C C . LEU B 1 134 ? -10.844 -8.383 -0.858 1 93.81 134 LEU B C 1
ATOM 4140 O O . LEU B 1 134 ? -11.805 -7.641 -1.081 1 93.81 134 LEU B O 1
ATOM 4144 N N . LEU B 1 135 ? -10.047 -8.773 -1.753 1 96 135 LEU B N 1
ATOM 4145 C CA . LEU B 1 135 ? -10.305 -8.445 -3.15 1 96 135 LEU B CA 1
ATOM 4146 C C . LEU B 1 135 ? -11.586 -9.102 -3.643 1 96 135 LEU B C 1
ATOM 4148 O O . LEU B 1 135 ? -12.359 -8.492 -4.379 1 96 135 LEU B O 1
ATOM 4152 N N . GLU B 1 136 ? -11.828 -10.359 -3.281 1 95.81 136 GLU B N 1
ATOM 4153 C CA . GLU B 1 136 ? -13.094 -11.023 -3.598 1 95.81 136 GLU B CA 1
ATOM 4154 C C . GLU B 1 136 ? -14.281 -10.266 -3.018 1 95.81 136 GLU B C 1
ATOM 4156 O O . GLU B 1 136 ? -15.297 -10.094 -3.688 1 95.81 136 GLU B O 1
ATOM 4161 N N . TYR B 1 137 ? -14.109 -9.898 -1.777 1 95.19 137 TYR B N 1
ATOM 4162 C CA . TYR B 1 137 ? -15.133 -9.148 -1.068 1 95.19 137 TYR B CA 1
ATOM 4163 C C . TYR B 1 137 ? -15.438 -7.836 -1.781 1 95.19 137 TYR B C 1
ATOM 4165 O O . TYR B 1 137 ? -16.609 -7.523 -2.047 1 95.19 137 TYR B O 1
ATOM 4173 N N . ALA B 1 138 ? -14.406 -7.125 -2.158 1 95.62 138 ALA B N 1
ATOM 4174 C CA . ALA B 1 138 ? -14.57 -5.812 -2.781 1 95.62 138 ALA B CA 1
ATOM 4175 C C . ALA B 1 138 ? -15.234 -5.934 -4.148 1 95.62 138 ALA B C 1
ATOM 4177 O O . ALA B 1 138 ? -15.992 -5.043 -4.559 1 95.62 138 ALA B O 1
ATOM 4178 N N . LEU B 1 139 ? -14.93 -6.977 -4.852 1 96.5 139 LEU B N 1
ATOM 4179 C CA . LEU B 1 139 ? -15.508 -7.203 -6.168 1 96.5 139 LEU B CA 1
ATOM 4180 C C . LEU B 1 139 ? -17.031 -7.25 -6.09 1 96.5 139 LEU B C 1
ATOM 4182 O O . LEU B 1 139 ? -17.719 -7.039 -7.094 1 96.5 139 LEU B O 1
ATOM 4186 N N . ARG B 1 140 ? -17.578 -7.484 -4.961 1 95.94 140 ARG B N 1
ATOM 4187 C CA . ARG B 1 140 ? -19.016 -7.672 -4.781 1 95.94 140 ARG B CA 1
ATOM 4188 C C . ARG B 1 140 ? -19.703 -6.348 -4.465 1 95.94 140 ARG B C 1
ATOM 4190 O O . ARG B 1 140 ? -20.938 -6.27 -4.461 1 95.94 140 ARG B O 1
ATOM 4197 N N . TYR B 1 141 ? -19.016 -5.227 -4.129 1 91.94 141 TYR B N 1
ATOM 4198 C CA . TYR B 1 141 ? -19.641 -3.924 -3.926 1 91.94 141 TYR B CA 1
ATOM 4199 C C . TYR B 1 141 ? -20.312 -3.432 -5.203 1 91.94 141 TYR B C 1
ATOM 4201 O O . TYR B 1 141 ? -21.359 -2.793 -5.156 1 91.94 141 TYR B O 1
ATOM 4209 N N . ASP B 1 142 ? -19.609 -3.562 -6.262 1 83.06 142 ASP B N 1
ATOM 4210 C CA . ASP B 1 142 ? -20.094 -2.988 -7.512 1 83.06 142 ASP B CA 1
ATOM 4211 C C . ASP B 1 142 ? -19.922 -3.967 -8.672 1 83.06 142 ASP B C 1
ATOM 4213 O O . ASP B 1 142 ? -19.438 -5.082 -8.484 1 83.06 142 ASP B O 1
ATOM 4217 N N . ASP B 1 143 ? -20.484 -3.512 -9.727 1 88.38 143 ASP B N 1
ATOM 4218 C CA . ASP B 1 143 ? -20.359 -4.309 -10.945 1 88.38 143 ASP B CA 1
ATOM 4219 C C . ASP B 1 143 ? -19.125 -3.889 -11.75 1 88.38 143 ASP B C 1
ATOM 4221 O O . ASP B 1 143 ? -19.234 -3.605 -12.945 1 88.38 143 ASP B O 1
ATOM 4225 N N . VAL B 1 144 ? -18.016 -3.934 -11.008 1 90.25 144 VAL B N 1
ATOM 4226 C CA . VAL B 1 144 ? -16.766 -3.627 -11.688 1 90.25 144 VAL B CA 1
ATOM 4227 C C . VAL B 1 144 ? -16.188 -4.902 -12.297 1 90.25 144 VAL B C 1
ATOM 4229 O O . VAL B 1 144 ? -16.453 -6.004 -11.812 1 90.25 144 VAL B O 1
ATOM 4232 N N . PRO B 1 145 ? -15.375 -4.734 -13.32 1 95 145 PRO B N 1
ATOM 4233 C CA . PRO B 1 145 ? -14.789 -5.922 -13.953 1 95 145 PRO B CA 1
ATOM 4234 C C . PRO B 1 145 ? -13.734 -6.594 -13.078 1 95 145 PRO B C 1
ATOM 4236 O O . PRO B 1 145 ? -13.477 -7.789 -13.227 1 95 145 PRO B O 1
ATOM 4239 N N . GLY B 1 146 ? -13.102 -5.77 -12.242 1 98 146 GLY B N 1
ATOM 4240 C CA . GLY B 1 146 ? -12.055 -6.316 -11.391 1 98 146 GLY B CA 1
ATOM 4241 C C . GLY B 1 146 ? -11.594 -5.355 -10.312 1 98 146 GLY B C 1
ATOM 4242 O O . GLY B 1 146 ? -11.914 -4.164 -10.359 1 98 146 GLY B O 1
ATOM 4243 N N . THR B 1 147 ? -10.945 -5.906 -9.32 1 98.06 147 THR B N 1
ATOM 4244 C CA . THR B 1 147 ? -10.297 -5.172 -8.234 1 98.06 147 THR B CA 1
ATOM 4245 C C . THR B 1 147 ? -8.828 -5.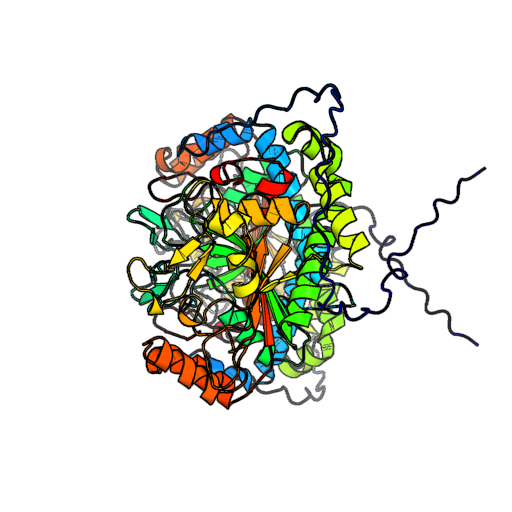566 -8.109 1 98.06 147 THR B C 1
ATOM 4247 O O . THR B 1 147 ? -8.438 -6.668 -8.508 1 98.06 147 THR B O 1
ATOM 4250 N N . TYR B 1 148 ? -8.016 -4.652 -7.633 1 98.31 148 TYR B N 1
ATOM 4251 C CA . TYR B 1 148 ? -6.602 -4.984 -7.5 1 98.31 148 TYR B CA 1
ATOM 4252 C C . TYR B 1 148 ? -5.965 -4.219 -6.348 1 98.31 148 TYR B C 1
ATOM 4254 O O . TYR B 1 148 ? -6.59 -3.324 -5.77 1 98.31 148 TYR B O 1
ATOM 4262 N N . TYR B 1 149 ? -4.793 -4.695 -6.066 1 95.88 149 TYR B N 1
ATOM 4263 C CA . TYR B 1 149 ? -3.996 -4.148 -4.977 1 95.88 149 TYR B CA 1
ATOM 4264 C C . TYR B 1 149 ? -2.506 -4.293 -5.262 1 95.88 149 TYR B C 1
ATOM 4266 O O . TYR B 1 149 ? -2.07 -5.293 -5.832 1 95.88 149 TYR B O 1
ATOM 4274 N N . VAL B 1 150 ? -1.764 -3.244 -4.934 1 97.31 150 VAL B N 1
ATOM 4275 C CA . VAL B 1 150 ? -0.305 -3.266 -4.969 1 97.31 150 VAL B CA 1
ATOM 4276 C C . VAL B 1 150 ? 0.249 -2.816 -3.617 1 97.31 150 VAL B C 1
ATOM 4278 O O . VAL B 1 150 ? 0.054 -1.668 -3.211 1 97.31 150 VAL B O 1
ATOM 4281 N N . GLY B 1 151 ? 0.847 -3.686 -2.945 1 94.06 151 GLY B N 1
ATOM 4282 C CA . GLY B 1 151 ? 1.389 -3.342 -1.641 1 94.06 151 GLY B CA 1
ATOM 4283 C C . GLY B 1 151 ? 2.117 -4.492 -0.975 1 94.06 151 GLY B C 1
ATOM 4284 O O . GLY B 1 151 ? 2.453 -5.484 -1.629 1 94.06 151 GLY B O 1
ATOM 4285 N N . THR B 1 152 ? 2.396 -4.371 0.31 1 92.5 152 THR B N 1
ATOM 4286 C CA . THR B 1 152 ? 3.27 -5.305 1.016 1 92.5 152 THR B CA 1
ATOM 4287 C C . THR B 1 152 ? 2.455 -6.41 1.682 1 92.5 152 THR B C 1
ATOM 4289 O O . THR B 1 152 ? 1.415 -6.141 2.287 1 92.5 152 THR B O 1
ATOM 4292 N N . SER B 1 153 ? 2.908 -7.605 1.525 1 89.25 153 SER B N 1
ATOM 4293 C CA . SER B 1 153 ? 2.377 -8.781 2.211 1 89.25 153 SER B CA 1
ATOM 4294 C C . SER B 1 153 ? 3.408 -9.383 3.158 1 89.25 153 SER B C 1
ATOM 4296 O O . SER B 1 153 ? 4.609 -9.133 3.02 1 89.25 153 SER B O 1
ATOM 4298 N N . CYS B 1 154 ? 2.889 -10.133 4.086 1 85.88 154 CYS B N 1
ATOM 4299 C CA . CYS B 1 154 ? 3.76 -10.703 5.109 1 85.88 154 CYS B CA 1
ATOM 4300 C C . CYS B 1 154 ? 3.605 -12.219 5.168 1 85.88 154 CYS B C 1
ATOM 4302 O O . CYS B 1 154 ? 2.494 -12.742 5.07 1 85.88 154 CYS B O 1
ATOM 4304 N N . ARG B 1 155 ? 4.758 -12.867 5.348 1 81.5 155 ARG B N 1
ATOM 4305 C CA . ARG B 1 155 ? 4.762 -14.312 5.543 1 81.5 155 ARG B CA 1
ATOM 4306 C C . ARG B 1 155 ? 5.523 -14.688 6.809 1 81.5 155 ARG B C 1
ATOM 4308 O O . ARG B 1 155 ? 6.527 -14.062 7.148 1 81.5 155 ARG B O 1
ATOM 4315 N N . GLY B 1 156 ? 5.109 -15.719 7.441 1 76.12 156 GLY B N 1
ATOM 4316 C CA . GLY B 1 156 ? 5.68 -16.125 8.719 1 76.12 156 GLY B CA 1
ATOM 4317 C C . GLY B 1 156 ? 6.805 -17.125 8.57 1 76.12 156 GLY B C 1
ATOM 4318 O O . GLY B 1 156 ? 7.48 -17.453 9.547 1 76.12 156 GLY B O 1
ATOM 4319 N N . GLU B 1 157 ? 7.113 -17.5 7.391 1 75.56 157 GLU B N 1
ATOM 4320 C CA . GLU B 1 157 ? 8.156 -18.5 7.164 1 75.56 157 GLU B CA 1
ATOM 4321 C C . GLU B 1 157 ? 9.547 -17.875 7.242 1 75.56 157 GLU B C 1
ATOM 4323 O O . GLU B 1 157 ? 9.68 -16.656 7.262 1 75.56 157 GLU B O 1
ATOM 4328 N N . ASP B 1 158 ? 10.492 -18.75 7.363 1 81.56 158 ASP B N 1
ATOM 4329 C CA . ASP B 1 158 ? 11.867 -18.266 7.34 1 81.56 158 ASP B CA 1
ATOM 4330 C C . ASP B 1 158 ? 12.242 -17.75 5.953 1 81.56 158 ASP B C 1
ATOM 4332 O O . ASP B 1 158 ? 11.75 -18.25 4.941 1 81.56 158 ASP B O 1
ATOM 4336 N N . HIS B 1 159 ? 13.031 -16.75 6.066 1 83.69 159 HIS B N 1
ATOM 4337 C CA . HIS B 1 159 ? 13.508 -16.219 4.789 1 83.69 159 HIS B CA 1
ATOM 4338 C C . HIS B 1 159 ? 14.703 -17.016 4.277 1 83.69 159 HIS B C 1
ATOM 4340 O O . HIS B 1 159 ? 15.422 -17.641 5.059 1 83.69 159 HIS B O 1
ATOM 4346 N N . ASP B 1 160 ? 14.852 -17.031 3.006 1 88.31 160 ASP B N 1
ATOM 4347 C CA . ASP B 1 160 ? 16.016 -17.562 2.309 1 88.31 160 ASP B CA 1
ATOM 4348 C C . ASP B 1 160 ? 16.234 -16.844 0.98 1 88.31 160 ASP B C 1
ATOM 4350 O O . ASP B 1 160 ? 15.781 -15.719 0.793 1 88.31 160 ASP B O 1
ATOM 4354 N N . SER B 1 161 ? 16.969 -17.391 0.156 1 87.5 161 SER B N 1
ATOM 4355 C CA . SER B 1 161 ? 17.328 -16.703 -1.09 1 87.5 161 SER B CA 1
ATOM 4356 C C . SER B 1 161 ? 16.125 -16.594 -2.016 1 87.5 161 SER B C 1
ATOM 4358 O O . SER B 1 161 ? 16.156 -15.852 -3 1 87.5 161 SER B O 1
ATOM 4360 N N . THR B 1 162 ? 14.984 -17.219 -1.66 1 84.5 162 THR B N 1
ATOM 4361 C CA . THR B 1 162 ? 13.836 -17.219 -2.562 1 84.5 162 THR B CA 1
ATOM 4362 C C . THR B 1 162 ? 12.578 -16.75 -1.83 1 84.5 162 THR B C 1
ATOM 4364 O O . THR B 1 162 ? 11.539 -16.531 -2.455 1 84.5 162 THR B O 1
ATOM 4367 N N . HIS B 1 163 ? 12.719 -16.656 -0.54 1 84.06 163 HIS B N 1
ATOM 4368 C CA . HIS B 1 163 ? 11.555 -16.281 0.253 1 84.06 163 HIS B CA 1
ATOM 4369 C C . HIS B 1 163 ? 11.875 -15.094 1.157 1 84.06 163 HIS B C 1
ATOM 4371 O O . HIS B 1 163 ? 12.961 -15.016 1.734 1 84.06 163 HIS B O 1
ATOM 4377 N N . LEU B 1 164 ? 10.938 -14.234 1.22 1 89.38 164 LEU B N 1
ATOM 4378 C CA . LEU B 1 164 ? 11.031 -13.062 2.086 1 89.38 164 LEU B CA 1
ATOM 4379 C C . LEU B 1 164 ? 9.914 -13.062 3.123 1 89.38 164 LEU B C 1
ATOM 4381 O O . LEU B 1 164 ? 8.859 -13.664 2.906 1 89.38 164 LEU B O 1
ATOM 4385 N N . ASN B 1 165 ? 10.109 -12.414 4.176 1 88.44 165 ASN B N 1
ATOM 4386 C CA . ASN B 1 165 ? 9.07 -12.266 5.191 1 88.44 165 ASN B CA 1
ATOM 4387 C C . ASN B 1 165 ? 8.062 -11.188 4.816 1 88.44 165 ASN B C 1
ATOM 4389 O O . ASN B 1 165 ? 6.875 -11.312 5.109 1 88.44 165 ASN B O 1
ATOM 4393 N N . GLN B 1 166 ? 8.578 -10.125 4.281 1 90.19 166 GLN B N 1
ATOM 4394 C CA . GLN B 1 166 ? 7.754 -9.07 3.697 1 90.19 166 GLN B CA 1
ATOM 4395 C C . GLN B 1 166 ? 8.141 -8.812 2.244 1 90.19 166 GLN B C 1
ATOM 4397 O O . GLN B 1 166 ? 9.32 -8.758 1.91 1 90.19 166 GLN B O 1
ATOM 4402 N N . PHE B 1 167 ? 7.133 -8.727 1.39 1 92.5 167 PHE B N 1
ATOM 4403 C CA . PHE B 1 167 ? 7.406 -8.523 -0.029 1 92.5 167 PHE B CA 1
ATOM 4404 C C . PHE B 1 167 ? 6.277 -7.746 -0.695 1 92.5 167 PHE B C 1
ATOM 4406 O O . PHE B 1 167 ? 5.148 -7.738 -0.204 1 92.5 167 PHE B O 1
ATOM 4413 N N . CYS B 1 168 ? 6.609 -7.07 -1.757 1 94.5 168 CYS B N 1
ATOM 4414 C CA . CYS B 1 168 ? 5.602 -6.359 -2.535 1 94.5 168 CYS B CA 1
ATOM 4415 C C . CYS B 1 168 ? 4.785 -7.324 -3.387 1 94.5 168 CYS B C 1
ATOM 4417 O O . CYS B 1 168 ? 5.344 -8.094 -4.172 1 94.5 168 CYS B O 1
ATOM 4419 N N . HIS B 1 169 ? 3.514 -7.211 -3.225 1 95.31 169 HIS B N 1
ATOM 4420 C CA . HIS B 1 169 ? 2.553 -8.078 -3.895 1 95.31 169 HIS B CA 1
ATOM 4421 C C . HIS B 1 169 ? 1.636 -7.281 -4.816 1 95.31 169 HIS B C 1
ATOM 4423 O O . HIS B 1 169 ? 1.104 -6.242 -4.422 1 95.31 169 HIS B O 1
ATOM 4429 N N . VAL B 1 170 ? 1.563 -7.699 -6.07 1 98.12 170 VAL B N 1
ATOM 4430 C CA . VAL B 1 170 ? 0.515 -7.234 -6.973 1 98.12 170 VAL B CA 1
ATOM 4431 C C . VAL B 1 170 ? -0.55 -8.32 -7.129 1 98.12 170 VAL B C 1
ATOM 4433 O O . VAL B 1 170 ? -0.257 -9.422 -7.59 1 98.12 170 VAL B O 1
ATOM 4436 N N . GLU B 1 171 ? -1.754 -7.984 -6.73 1 97.75 171 GLU B N 1
ATOM 4437 C CA . GLU B 1 171 ? -2.836 -8.961 -6.758 1 97.75 171 GLU B CA 1
ATOM 4438 C C . GLU B 1 171 ? -4.094 -8.383 -7.398 1 97.75 171 GLU B C 1
ATOM 4440 O O . GLU B 1 171 ? -4.34 -7.176 -7.309 1 97.75 171 GLU B O 1
ATOM 4445 N N . CYS B 1 172 ? -4.844 -9.258 -8.016 1 98.38 172 CYS B N 1
ATOM 4446 C CA . CYS B 1 172 ? -6.137 -8.82 -8.523 1 98.38 172 CYS B CA 1
ATOM 4447 C C . CYS B 1 172 ? -7.168 -9.945 -8.43 1 98.38 172 CYS B C 1
ATOM 4449 O O . CYS B 1 172 ? -6.809 -11.109 -8.25 1 98.38 172 CYS B O 1
ATOM 4451 N N . GLU B 1 173 ? -8.352 -9.609 -8.383 1 98.19 173 GLU B N 1
ATOM 4452 C CA . GLU B 1 173 ? -9.523 -10.469 -8.523 1 98.19 173 GLU B CA 1
ATOM 4453 C C . GLU B 1 173 ? -10.461 -9.945 -9.609 1 98.19 173 GLU B C 1
ATOM 4455 O O . GLU B 1 173 ? -10.734 -8.742 -9.672 1 98.19 173 GLU B O 1
ATOM 4460 N N . LEU B 1 174 ? -10.867 -10.812 -10.5 1 98.5 174 LEU B N 1
ATOM 4461 C CA . LEU B 1 174 ? -11.695 -10.375 -11.617 1 98.5 174 LEU B CA 1
ATOM 4462 C C . LEU B 1 174 ? -12.844 -11.359 -11.859 1 98.5 174 LEU B C 1
ATOM 4464 O O . LEU B 1 174 ? -12.812 -12.484 -11.352 1 98.5 174 LEU B O 1
ATOM 4468 N N . ARG B 1 175 ? -13.812 -10.906 -12.531 1 97.31 175 ARG B N 1
ATOM 4469 C CA . ARG B 1 175 ? -14.922 -11.758 -12.953 1 97.31 175 ARG B CA 1
ATOM 4470 C C . ARG B 1 175 ? -14.516 -12.648 -14.125 1 97.31 175 ARG B C 1
ATOM 4472 O O . ARG B 1 175 ? -13.844 -12.195 -15.047 1 97.31 175 ARG B O 1
ATOM 4479 N N . GLY B 1 176 ? -14.82 -13.883 -14.023 1 97.12 176 GLY B N 1
ATOM 4480 C CA . GLY B 1 176 ? -14.469 -14.82 -15.078 1 97.12 176 GLY B CA 1
ATOM 4481 C C . GLY B 1 176 ? -13.828 -16.094 -14.555 1 97.12 176 GLY B C 1
ATOM 4482 O O . GLY B 1 176 ? -13.867 -16.359 -13.352 1 97.12 176 GLY B O 1
ATOM 4483 N N . GLY B 1 177 ? -13.305 -16.859 -15.508 1 97.69 177 GLY B N 1
ATOM 4484 C CA . GLY B 1 177 ? -12.672 -18.125 -15.156 1 97.69 177 GLY B CA 1
ATOM 4485 C C . GLY B 1 177 ? -11.156 -18.094 -15.266 1 97.69 177 GLY B C 1
ATOM 4486 O O . GLY B 1 177 ? -10.57 -17.031 -15.477 1 97.69 177 GLY B O 1
ATOM 4487 N N . LEU B 1 178 ? -10.602 -19.281 -14.984 1 98.25 178 LEU B N 1
ATOM 4488 C CA . LEU B 1 178 ? -9.148 -19.406 -14.953 1 98.25 178 LEU B CA 1
ATOM 4489 C C . LEU B 1 178 ? -8.531 -18.875 -16.25 1 98.25 178 LEU B C 1
ATOM 4491 O O . LEU B 1 178 ? -7.488 -18.219 -16.219 1 98.25 178 LEU B O 1
ATOM 4495 N N . GLU B 1 179 ? -9.148 -19.156 -17.344 1 97.44 179 GLU B N 1
ATOM 4496 C CA . GLU B 1 179 ? -8.625 -18.703 -18.625 1 97.44 179 GLU B CA 1
ATOM 4497 C C . GLU B 1 179 ? -8.523 -17.188 -18.688 1 97.44 179 GLU B C 1
ATOM 4499 O O . GLU B 1 179 ? -7.52 -16.641 -19.156 1 97.44 179 GLU B O 1
ATOM 4504 N N . GLU B 1 180 ? -9.57 -16.516 -18.266 1 97.69 180 GLU B N 1
ATOM 4505 C CA . GLU B 1 180 ? -9.547 -15.047 -18.234 1 97.69 180 GLU B CA 1
ATOM 4506 C C . GLU B 1 180 ? -8.453 -14.531 -17.297 1 97.69 180 GLU B C 1
ATOM 4508 O O . GLU B 1 180 ? -7.773 -13.555 -17.609 1 97.69 180 GLU B O 1
ATOM 4513 N N . GLY B 1 181 ? -8.32 -15.164 -16.125 1 98.5 181 GLY B N 1
ATOM 4514 C CA . GLY B 1 181 ? -7.273 -14.797 -15.195 1 98.5 181 GLY B CA 1
ATOM 4515 C C . GLY B 1 181 ? -5.879 -14.93 -15.781 1 98.5 181 GLY B C 1
ATOM 4516 O O . GLY B 1 181 ? -5.055 -14.023 -15.648 1 98.5 181 GLY B O 1
ATOM 4517 N N . MET B 1 182 ? -5.668 -16.047 -16.422 1 98.62 182 MET B N 1
ATOM 4518 C CA . MET B 1 182 ? -4.367 -16.297 -17.031 1 98.62 182 MET B CA 1
ATOM 4519 C C . MET B 1 182 ? -4.102 -15.297 -18.156 1 98.62 182 MET B C 1
ATOM 4521 O O . MET B 1 182 ? -2.965 -14.852 -18.344 1 98.62 182 MET B O 1
ATOM 4525 N N . GLU B 1 183 ? -5.102 -15.016 -18.875 1 98.38 183 GLU B N 1
ATOM 4526 C CA . GLU B 1 183 ? -4.953 -14.031 -19.953 1 98.38 183 GLU B CA 1
ATOM 4527 C C . GLU B 1 183 ? -4.516 -12.68 -19.406 1 98.38 183 GLU B C 1
ATOM 4529 O O . GLU B 1 183 ? -3.596 -12.055 -19.938 1 98.38 183 GLU B O 1
ATOM 4534 N N . VAL B 1 184 ? -5.184 -12.203 -18.375 1 98.62 184 VAL B N 1
ATOM 4535 C CA . VAL B 1 184 ? -4.84 -10.922 -17.781 1 98.62 184 VAL B CA 1
ATOM 4536 C C . VAL B 1 184 ? -3.428 -10.984 -17.188 1 98.62 184 VAL B C 1
ATOM 4538 O O . VAL B 1 184 ? -2.65 -10.039 -17.328 1 98.62 184 VAL B O 1
ATOM 4541 N N . ALA B 1 185 ? -3.104 -12.055 -16.578 1 98.75 185 ALA B N 1
ATOM 4542 C CA . ALA B 1 185 ? -1.767 -12.234 -16.031 1 98.75 185 ALA B CA 1
ATOM 4543 C C . ALA B 1 185 ? -0.705 -12.18 -17.125 1 98.75 185 ALA B C 1
ATOM 4545 O O . ALA B 1 185 ? 0.34 -11.547 -16.953 1 98.75 185 ALA B O 1
ATOM 4546 N N . ASN B 1 186 ? -0.974 -12.898 -18.25 1 98.75 186 ASN B N 1
ATOM 4547 C CA . ASN B 1 186 ? -0.063 -12.852 -19.391 1 98.75 186 ASN B CA 1
ATOM 4548 C C . ASN B 1 186 ? 0.16 -11.43 -19.875 1 98.75 186 ASN B C 1
ATOM 4550 O O . ASN B 1 186 ? 1.301 -11 -20.062 1 98.75 186 ASN B O 1
ATOM 4554 N N . LYS B 1 187 ? -0.892 -10.75 -20.031 1 98.69 187 LYS B N 1
ATOM 4555 C CA . LYS B 1 187 ? -0.806 -9.367 -20.516 1 98.69 187 LYS B CA 1
ATOM 4556 C C . LYS B 1 187 ? -0.009 -8.508 -19.531 1 98.69 187 LYS B C 1
ATOM 4558 O O . LYS B 1 187 ? 0.737 -7.617 -19.953 1 98.69 187 LYS B O 1
ATOM 4563 N N . TYR B 1 188 ? -0.204 -8.734 -18.266 1 98.69 188 TYR B N 1
ATOM 4564 C CA . TYR B 1 188 ? 0.506 -7.969 -17.25 1 98.69 188 TYR B CA 1
ATOM 4565 C C . TYR B 1 188 ? 2.01 -8.195 -17.344 1 98.69 188 TYR B C 1
ATOM 4567 O O . TYR B 1 188 ? 2.787 -7.234 -17.375 1 98.69 188 TYR B O 1
ATOM 4575 N N . ILE B 1 189 ? 2.4 -9.453 -17.391 1 98.38 189 ILE B N 1
ATOM 4576 C CA . ILE B 1 189 ? 3.82 -9.789 -17.422 1 98.38 189 ILE B CA 1
ATOM 4577 C C . ILE B 1 189 ? 4.457 -9.219 -18.688 1 98.38 189 ILE B C 1
ATOM 4579 O O . ILE B 1 189 ? 5.586 -8.727 -18.656 1 98.38 189 ILE B O 1
ATOM 4583 N N . ILE B 1 190 ? 3.799 -9.375 -19.797 1 98.56 190 ILE B N 1
ATOM 4584 C CA . ILE B 1 190 ? 4.293 -8.859 -21.062 1 98.56 190 ILE B CA 1
ATOM 4585 C C . ILE B 1 190 ? 4.441 -7.34 -20.984 1 98.56 190 ILE B C 1
ATOM 4587 O O . ILE B 1 190 ? 5.492 -6.793 -21.328 1 98.56 190 ILE B O 1
ATOM 4591 N N . HIS B 1 191 ? 3.396 -6.676 -20.453 1 98.62 191 HIS B N 1
ATOM 4592 C CA . HIS B 1 191 ? 3.396 -5.223 -20.344 1 98.62 191 HIS B CA 1
ATOM 4593 C C . HIS B 1 191 ? 4.516 -4.742 -19.422 1 98.62 191 HIS B C 1
ATOM 4595 O O . HIS B 1 191 ? 5.238 -3.799 -19.75 1 98.62 191 HIS B O 1
ATOM 4601 N N . LEU B 1 192 ? 4.629 -5.336 -18.297 1 98.75 192 LEU B N 1
ATOM 4602 C CA . LEU B 1 192 ? 5.652 -4.973 -17.312 1 98.75 192 LEU B CA 1
ATOM 4603 C C . LEU B 1 192 ? 7.051 -5.18 -17.891 1 98.75 192 LEU B C 1
ATOM 4605 O O . LEU B 1 192 ? 7.922 -4.32 -17.75 1 98.75 192 LEU B O 1
ATOM 4609 N N . THR B 1 193 ? 7.25 -6.293 -18.547 1 98.75 193 THR B N 1
ATOM 4610 C CA . THR B 1 193 ? 8.539 -6.598 -19.156 1 98.75 193 THR B CA 1
ATOM 4611 C C . THR B 1 193 ? 8.891 -5.566 -20.219 1 98.75 193 THR B C 1
ATOM 4613 O O . THR B 1 193 ? 10.016 -5.051 -20.25 1 98.75 193 THR B O 1
ATOM 4616 N N . LYS B 1 194 ? 7.98 -5.258 -21.047 1 98.81 194 LYS B N 1
ATOM 4617 C CA . LYS B 1 194 ? 8.203 -4.266 -22.109 1 98.81 194 LYS B CA 1
ATOM 4618 C C . LYS B 1 194 ? 8.57 -2.91 -21.5 1 98.81 194 LYS B C 1
ATOM 4620 O O . LYS B 1 194 ? 9.5 -2.254 -21.969 1 98.81 194 LYS B O 1
ATOM 4625 N N . THR B 1 195 ? 7.832 -2.492 -20.5 1 98.81 195 THR B N 1
ATOM 4626 C CA . THR B 1 195 ? 8.055 -1.186 -19.891 1 98.81 195 THR B CA 1
ATOM 4627 C C . THR B 1 195 ? 9.43 -1.119 -19.234 1 98.81 195 THR B C 1
ATOM 4629 O O . THR B 1 195 ? 10.141 -0.119 -19.375 1 98.81 195 THR B O 1
ATOM 4632 N N . LEU B 1 196 ? 9.805 -2.164 -18.547 1 98.75 196 LEU B N 1
ATOM 4633 C CA . LEU B 1 196 ? 11.117 -2.186 -17.906 1 98.75 196 LEU B CA 1
ATOM 4634 C C . LEU B 1 196 ? 12.234 -2.16 -18.938 1 98.75 196 LEU B C 1
ATOM 4636 O O . LEU B 1 196 ? 13.266 -1.523 -18.734 1 98.75 196 LEU B O 1
ATOM 4640 N N . LEU B 1 197 ? 12.047 -2.861 -20.047 1 98.69 197 LEU B N 1
ATOM 4641 C CA . LEU B 1 197 ? 13.016 -2.816 -21.125 1 98.69 197 LEU B CA 1
ATOM 4642 C C . LEU B 1 197 ? 13.117 -1.41 -21.703 1 98.69 197 LEU B C 1
ATOM 4644 O O . LEU B 1 197 ? 14.219 -0.922 -21.969 1 98.69 197 LEU B O 1
ATOM 4648 N N . GLU B 1 198 ? 12.023 -0.828 -21.891 1 98.56 198 GLU B N 1
ATOM 4649 C CA . GLU B 1 198 ? 11.977 0.511 -22.469 1 98.56 198 GLU B CA 1
ATOM 4650 C C . GLU B 1 198 ? 12.664 1.528 -21.562 1 98.56 198 GLU B C 1
ATOM 4652 O O . GLU B 1 198 ? 13.406 2.389 -22.031 1 98.56 198 GLU B O 1
ATOM 4657 N N . LYS B 1 199 ? 12.5 1.449 -20.312 1 98.12 199 LYS B N 1
ATOM 4658 C CA . LYS B 1 199 ? 12.898 2.525 -19.406 1 98.12 199 LYS B CA 1
ATOM 4659 C C . LYS B 1 199 ? 14.242 2.223 -18.75 1 98.12 199 LYS B C 1
ATOM 4661 O O . LYS B 1 199 ? 14.953 3.139 -18.344 1 98.12 199 LYS B O 1
ATOM 4666 N N . HIS B 1 200 ? 14.547 0.913 -18.641 1 98.25 200 HIS B N 1
ATOM 4667 C CA . HIS B 1 200 ? 15.695 0.585 -17.797 1 98.25 200 HIS B CA 1
ATOM 4668 C C . HIS B 1 200 ? 16.609 -0.413 -18.5 1 98.25 200 HIS B C 1
ATOM 4670 O O . HIS B 1 200 ? 17.391 -1.117 -17.844 1 98.25 200 HIS B O 1
ATOM 4676 N N . SER B 1 201 ? 16.594 -0.555 -19.781 1 98.06 201 SER B N 1
ATOM 4677 C CA . SER B 1 201 ? 17.312 -1.591 -20.5 1 98.06 201 SER B CA 1
ATOM 4678 C C . SER B 1 201 ? 18.812 -1.518 -20.203 1 98.06 201 SER B C 1
ATOM 4680 O O . SER B 1 201 ? 19.453 -2.543 -19.969 1 98.06 201 SER B O 1
ATOM 4682 N N . GLU B 1 202 ? 19.422 -0.329 -20.172 1 97.56 202 GLU B N 1
ATOM 4683 C CA . GLU B 1 202 ? 20.844 -0.172 -19.938 1 97.56 202 GLU B CA 1
ATOM 4684 C C . GLU B 1 202 ? 21.219 -0.608 -18.531 1 97.56 202 GLU B C 1
ATOM 4686 O O . GLU B 1 202 ? 22.203 -1.339 -18.344 1 97.56 202 GLU B O 1
ATOM 4691 N N . THR B 1 203 ? 20.438 -0.163 -17.609 1 97.31 203 THR B N 1
ATOM 4692 C CA . THR B 1 203 ? 20.688 -0.522 -16.219 1 97.31 203 THR B CA 1
ATOM 4693 C C . THR B 1 203 ? 20.562 -2.029 -16.016 1 97.31 203 THR B C 1
ATOM 4695 O O . THR B 1 203 ? 21.391 -2.648 -15.344 1 97.31 203 THR B O 1
ATOM 4698 N N . ILE B 1 204 ? 19.547 -2.602 -16.594 1 98.19 204 ILE B N 1
ATOM 4699 C CA . ILE B 1 204 ? 19.297 -4.031 -16.453 1 98.19 204 ILE B CA 1
ATOM 4700 C C . ILE B 1 204 ? 20.438 -4.82 -17.109 1 98.19 204 ILE B C 1
ATOM 4702 O O . ILE B 1 204 ? 20.938 -5.773 -16.516 1 98.19 204 ILE B O 1
ATOM 4706 N N . ALA B 1 205 ? 20.875 -4.402 -18.234 1 97.88 205 ALA B N 1
ATOM 4707 C CA . ALA B 1 205 ? 21.969 -5.066 -18.922 1 97.88 205 ALA B CA 1
ATOM 4708 C C . ALA B 1 205 ? 23.266 -4.973 -18.109 1 97.88 205 ALA B C 1
ATOM 4710 O O . ALA B 1 205 ? 24.062 -5.914 -18.094 1 97.88 205 ALA B O 1
ATOM 4711 N N . ALA B 1 206 ? 23.422 -3.865 -17.484 1 96.75 206 ALA B N 1
ATOM 4712 C CA . ALA B 1 206 ? 24.641 -3.641 -16.719 1 96.75 206 ALA B CA 1
ATOM 4713 C C . ALA B 1 206 ? 24.734 -4.613 -15.547 1 96.75 206 ALA B C 1
ATOM 4715 O O . ALA B 1 206 ? 25.828 -5.031 -15.156 1 96.75 206 ALA B O 1
ATOM 4716 N N . TYR B 1 207 ? 23.625 -5 -14.992 1 96.5 207 TYR B N 1
ATOM 4717 C CA . TYR B 1 207 ? 23.641 -5.883 -13.836 1 96.5 207 TYR B CA 1
ATOM 4718 C C . TYR B 1 207 ? 23.438 -7.336 -14.25 1 96.5 207 TYR B C 1
ATOM 4720 O O . TYR B 1 207 ? 24.094 -8.242 -13.727 1 96.5 207 TYR B O 1
ATOM 4728 N N . ALA B 1 208 ? 22.562 -7.551 -15.211 1 95.62 208 ALA B N 1
ATOM 4729 C CA . ALA B 1 208 ? 22.172 -8.906 -15.609 1 95.62 208 ALA B CA 1
ATOM 4730 C C . ALA B 1 208 ? 23.125 -9.445 -16.688 1 95.62 208 ALA B C 1
ATOM 4732 O O . ALA B 1 208 ? 23.094 -10.641 -17 1 95.62 208 ALA B O 1
ATOM 4733 N N . GLY B 1 209 ? 23.891 -8.656 -17.281 1 95 209 GLY B N 1
ATOM 4734 C CA . GLY B 1 209 ? 24.781 -9.031 -18.375 1 95 209 GLY B CA 1
ATOM 4735 C C . GLY B 1 209 ? 24.172 -8.828 -19.734 1 95 209 GLY B C 1
ATOM 4736 O O . GLY B 1 209 ? 24.875 -8.625 -20.719 1 95 209 GLY B O 1
ATOM 4737 N N . SER B 1 210 ? 22.859 -8.953 -19.797 1 96.19 210 SER B N 1
ATOM 4738 C CA . SER B 1 210 ? 22.078 -8.719 -21.016 1 96.19 210 SER B CA 1
ATOM 4739 C C . SER B 1 210 ? 20.594 -8.547 -20.719 1 96.19 210 SER B C 1
ATOM 4741 O O . SER B 1 210 ? 20.188 -8.633 -19.547 1 96.19 210 SER B O 1
ATOM 4743 N N . THR B 1 211 ? 19.875 -8.258 -21.766 1 97.75 211 THR B N 1
ATOM 4744 C CA . THR B 1 211 ? 18.422 -8.211 -21.641 1 97.75 211 THR B CA 1
ATOM 4745 C C . THR B 1 211 ? 17.781 -9.297 -22.5 1 97.75 211 THR B C 1
ATOM 4747 O O . THR B 1 211 ? 16.562 -9.266 -22.75 1 97.75 211 THR B O 1
ATOM 4750 N N . HIS B 1 212 ? 18.531 -10.242 -22.938 1 97.31 212 HIS B N 1
ATOM 4751 C CA . HIS B 1 212 ? 18.062 -11.234 -23.875 1 97.31 212 HIS B CA 1
ATOM 4752 C C . HIS B 1 212 ? 16.969 -12.117 -23.266 1 97.31 212 HIS B C 1
ATOM 4754 O O . HIS B 1 212 ? 16.031 -12.516 -23.953 1 97.31 212 HIS B O 1
ATOM 4760 N N . HIS B 1 213 ? 17.172 -12.477 -22 1 97 213 HIS B N 1
ATOM 4761 C CA . HIS B 1 213 ? 16.156 -13.305 -21.359 1 97 213 HIS B CA 1
ATOM 4762 C C . HIS B 1 213 ? 14.797 -12.633 -21.391 1 97 213 HIS B C 1
ATOM 4764 O O . HIS B 1 213 ? 13.766 -13.305 -21.5 1 97 213 HIS B O 1
ATOM 4770 N N . MET B 1 214 ? 14.766 -11.328 -21.359 1 98.19 214 MET B N 1
ATOM 4771 C CA . MET B 1 214 ? 13.523 -10.57 -21.391 1 98.19 214 MET B CA 1
ATOM 4772 C C . MET B 1 214 ? 12.953 -10.531 -22.812 1 98.19 214 MET B C 1
ATOM 4774 O O . MET B 1 214 ? 11.75 -10.727 -23 1 98.19 214 MET B O 1
ATOM 4778 N N . THR B 1 215 ? 13.797 -10.297 -23.766 1 98.25 215 THR B N 1
ATOM 4779 C CA . THR B 1 215 ? 13.344 -10.289 -25.141 1 98.25 215 THR B CA 1
ATOM 4780 C C . THR B 1 215 ? 12.867 -11.68 -25.578 1 98.25 215 THR B C 1
ATOM 4782 O O . THR B 1 215 ? 11.914 -11.805 -26.344 1 98.25 215 THR B O 1
ATOM 4785 N N . ASP B 1 216 ? 13.57 -12.703 -25.094 1 97.69 216 ASP B N 1
ATOM 4786 C CA . ASP B 1 216 ? 13.172 -14.086 -25.375 1 97.69 216 ASP B CA 1
ATOM 4787 C C . ASP B 1 216 ? 11.773 -14.375 -24.828 1 97.69 216 ASP B C 1
ATOM 4789 O O . ASP B 1 216 ? 10.977 -15.055 -25.484 1 97.69 216 ASP B O 1
ATOM 4793 N N . LEU B 1 217 ? 11.484 -13.922 -23.656 1 98.31 217 LEU B N 1
ATOM 4794 C CA . LEU B 1 217 ? 10.156 -14.102 -23.078 1 98.31 217 LEU B CA 1
ATOM 4795 C C . LEU B 1 217 ? 9.086 -13.453 -23.953 1 98.31 217 LEU B C 1
ATOM 4797 O O . LEU B 1 217 ? 8.031 -14.047 -24.172 1 98.31 217 LEU B O 1
ATOM 4801 N N . LEU B 1 218 ? 9.375 -12.242 -24.406 1 98.5 218 LEU B N 1
ATOM 4802 C CA . LEU B 1 218 ? 8.43 -11.523 -25.25 1 98.5 218 LEU B CA 1
ATOM 4803 C C . LEU B 1 218 ? 8.219 -12.25 -26.578 1 98.5 218 LEU B C 1
ATOM 4805 O O . LEU B 1 218 ? 7.105 -12.289 -27.094 1 98.5 218 LEU B O 1
ATOM 4809 N N . GLU B 1 219 ? 9.266 -12.812 -27.062 1 98.31 219 GLU B N 1
ATOM 4810 C CA . GLU B 1 219 ? 9.164 -13.594 -28.297 1 98.31 219 GLU B CA 1
ATOM 4811 C C . GLU B 1 219 ? 8.336 -14.859 -28.078 1 98.31 219 GLU B C 1
ATOM 4813 O O . GLU B 1 219 ? 7.516 -15.227 -28.922 1 98.31 219 GLU B O 1
ATOM 4818 N N . LEU B 1 220 ? 8.602 -15.5 -27 1 98.12 220 LEU B N 1
ATOM 4819 C CA . LEU B 1 220 ? 7.82 -16.688 -26.641 1 98.12 220 LEU B CA 1
ATOM 4820 C C . LEU B 1 220 ? 6.332 -16.359 -26.578 1 98.12 220 LEU B C 1
ATOM 4822 O O . LEU B 1 220 ? 5.504 -17.109 -27.094 1 98.12 220 LEU B O 1
ATOM 4826 N N . ALA B 1 221 ? 5.988 -15.242 -25.969 1 97.88 221 ALA B N 1
ATOM 4827 C CA . ALA B 1 221 ? 4.598 -14.797 -25.875 1 97.88 221 ALA B CA 1
ATOM 4828 C C . ALA B 1 221 ? 4.031 -14.477 -27.25 1 97.88 221 ALA B C 1
ATOM 4830 O O . ALA B 1 221 ? 2.887 -14.828 -27.547 1 97.88 221 ALA B O 1
ATOM 4831 N N . ALA B 1 222 ? 4.812 -13.812 -28.031 1 97.75 222 ALA B N 1
ATOM 4832 C CA . ALA B 1 222 ? 4.371 -13.422 -29.375 1 97.75 222 ALA 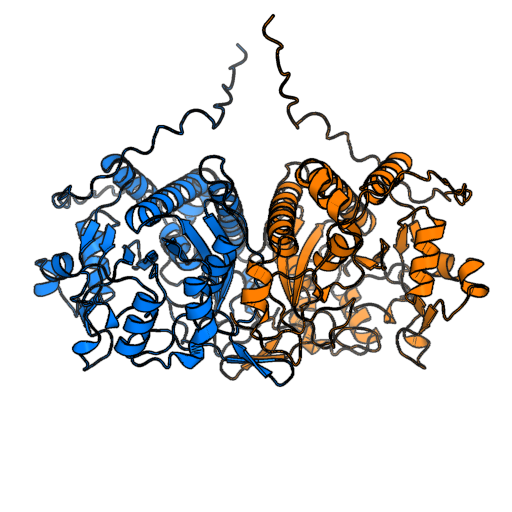B CA 1
ATOM 4833 C C . ALA B 1 222 ? 4.062 -14.656 -30.219 1 97.75 222 ALA B C 1
ATOM 4835 O O . ALA B 1 222 ? 3.053 -14.688 -30.922 1 97.75 222 ALA B O 1
ATOM 4836 N N . LYS B 1 223 ? 4.938 -15.648 -30.172 1 97.19 223 LYS B N 1
ATOM 4837 C CA . LYS B 1 223 ? 4.75 -16.891 -30.906 1 97.19 223 LYS B CA 1
ATOM 4838 C C . LYS B 1 223 ? 3.461 -17.594 -30.5 1 97.19 223 LYS B C 1
ATOM 4840 O O . LYS B 1 223 ? 2.818 -18.25 -31.312 1 97.19 223 LYS B O 1
ATOM 4845 N N . GLY B 1 224 ? 3.111 -17.406 -29.297 1 96.88 224 GLY B N 1
ATOM 4846 C CA . GLY B 1 224 ? 1.911 -18.047 -28.766 1 96.88 224 GLY B CA 1
ATOM 4847 C C . GLY B 1 224 ? 0.688 -17.141 -28.828 1 96.88 224 GLY B C 1
ATOM 4848 O O . GLY B 1 224 ? -0.351 -17.469 -28.25 1 96.88 224 GLY B O 1
ATOM 4849 N N . GLY B 1 225 ? 0.747 -15.945 -29.5 1 96.44 225 GLY B N 1
ATOM 4850 C CA . GLY B 1 225 ? -0.377 -15.023 -29.578 1 96.44 225 GLY B CA 1
ATOM 4851 C C . GLY B 1 225 ? -0.724 -14.383 -28.25 1 96.44 225 GLY B C 1
ATOM 4852 O O . GLY B 1 225 ? -1.898 -14.164 -27.953 1 96.44 225 GLY B O 1
ATOM 4853 N N . GLY B 1 226 ? 0.258 -14.242 -27.453 1 96.69 226 GLY B N 1
ATOM 4854 C CA . GLY B 1 226 ? 0.055 -13.641 -26.141 1 96.69 226 GLY B CA 1
ATOM 4855 C C . GLY B 1 226 ? -0.107 -14.656 -25.031 1 96.69 226 GLY B C 1
ATOM 4856 O O . GLY B 1 226 ? -0.313 -14.297 -23.875 1 96.69 226 GLY B O 1
ATOM 4857 N N . CYS B 1 227 ? 0.004 -15.914 -25.406 1 96.94 227 CYS B N 1
ATOM 4858 C CA . CYS B 1 227 ? -0.109 -17 -24.438 1 96.94 227 CYS B CA 1
ATOM 4859 C C . CYS B 1 227 ? 1.228 -17.703 -24.25 1 96.94 227 CYS B C 1
ATOM 4861 O O . CYS B 1 227 ? 2.062 -17.703 -25.156 1 96.94 227 CYS B O 1
ATOM 4863 N N . PHE B 1 228 ? 1.394 -18.281 -23.109 1 98.44 228 PHE B N 1
ATOM 4864 C CA . PHE B 1 228 ? 2.572 -19.094 -22.844 1 98.44 228 PHE B CA 1
ATOM 4865 C C . PHE B 1 228 ? 2.223 -20.578 -22.875 1 98.44 228 PHE B C 1
ATOM 4867 O O . PHE B 1 228 ? 1.064 -20.953 -22.672 1 98.44 228 PHE B O 1
ATOM 4874 N N . PRO B 1 229 ? 3.221 -21.422 -23.141 1 98.25 229 PRO B N 1
ATOM 4875 C CA . PRO B 1 229 ? 2.953 -22.859 -23.062 1 98.25 229 PRO B CA 1
ATOM 4876 C C . PRO B 1 229 ? 2.291 -23.266 -21.75 1 98.25 229 PRO B C 1
ATOM 4878 O O . PRO B 1 229 ? 2.627 -22.719 -20.688 1 98.25 229 PRO B O 1
ATOM 4881 N N . THR B 1 230 ? 1.316 -24.188 -21.859 1 98.5 230 THR B N 1
ATOM 4882 C CA . THR B 1 230 ? 0.532 -24.578 -20.703 1 98.5 230 THR B CA 1
ATOM 4883 C C . THR B 1 230 ? 0.35 -26.094 -20.656 1 98.5 230 THR B C 1
ATOM 4885 O O . THR B 1 230 ? 0.087 -26.719 -21.688 1 98.5 230 THR B O 1
ATOM 4888 N N . LEU B 1 231 ? 0.541 -26.656 -19.484 1 98.19 231 LEU B N 1
ATOM 4889 C CA . LEU B 1 231 ? 0.272 -28.078 -19.297 1 98.19 231 LEU B CA 1
ATOM 4890 C C . LEU B 1 231 ? -0.303 -28.328 -17.906 1 98.19 231 LEU B C 1
ATOM 4892 O O . LEU B 1 231 ? -0.106 -27.516 -16.984 1 98.19 231 LEU B O 1
ATOM 4896 N N . THR B 1 232 ? -0.984 -29.391 -17.719 1 98.25 232 THR B N 1
ATOM 4897 C CA . THR B 1 232 ? -1.487 -29.766 -16.391 1 98.25 232 THR B CA 1
ATOM 4898 C C . THR B 1 232 ? -0.371 -30.359 -15.547 1 98.25 232 THR B C 1
ATOM 4900 O O . THR B 1 232 ? 0.661 -30.781 -16.062 1 98.25 232 THR B O 1
ATOM 4903 N N . LEU B 1 233 ? -0.566 -30.375 -14.258 1 97.56 233 LEU B N 1
ATOM 4904 C CA . LEU B 1 233 ? 0.394 -31.031 -13.375 1 97.56 233 LEU B CA 1
ATOM 4905 C C . LEU B 1 233 ? 0.589 -32.5 -13.781 1 97.56 233 LEU B C 1
ATOM 4907 O O . LEU B 1 233 ? 1.719 -33 -13.805 1 97.56 233 LEU B O 1
ATOM 4911 N N . ASP B 1 234 ? -0.516 -33.188 -14.133 1 96.94 234 ASP B N 1
ATOM 4912 C CA . ASP B 1 234 ? -0.438 -34.594 -14.555 1 96.94 234 ASP B CA 1
ATOM 4913 C C . ASP B 1 234 ? 0.447 -34.75 -15.789 1 96.94 234 ASP B C 1
ATOM 4915 O O . ASP B 1 234 ? 1.278 -35.656 -15.852 1 96.94 234 ASP B O 1
ATOM 4919 N N . GLU B 1 235 ? 0.278 -33.875 -16.734 1 97.44 235 GLU B N 1
ATOM 4920 C CA . GLU B 1 235 ? 1.101 -33.875 -17.938 1 97.44 235 GLU B CA 1
ATOM 4921 C C . GLU B 1 235 ? 2.564 -33.594 -17.609 1 97.44 235 GLU B C 1
ATOM 4923 O O . GLU B 1 235 ? 3.463 -34.25 -18.172 1 97.44 235 GLU B O 1
ATOM 4928 N N . ALA B 1 236 ? 2.779 -32.625 -16.734 1 97.19 236 ALA B N 1
ATOM 4929 C CA . ALA B 1 236 ? 4.141 -32.281 -16.328 1 97.19 236 ALA B CA 1
ATOM 4930 C C . ALA B 1 236 ? 4.855 -33.469 -15.703 1 97.19 236 ALA B C 1
ATOM 4932 O O . ALA B 1 236 ? 6.008 -33.75 -16.031 1 97.19 236 ALA B O 1
ATOM 4933 N N . LEU B 1 237 ? 4.156 -34.156 -14.852 1 95.75 237 LEU B N 1
ATOM 4934 C CA . LEU B 1 237 ? 4.758 -35.281 -14.102 1 95.75 237 LEU B CA 1
ATOM 4935 C C . LEU B 1 237 ? 5.008 -36.469 -15 1 95.75 237 LEU B C 1
ATOM 4937 O O . LEU B 1 237 ? 5.77 -37.375 -14.648 1 95.75 237 LEU B O 1
ATOM 4941 N N . ALA B 1 238 ? 4.367 -36.5 -16.156 1 95.56 238 ALA B N 1
ATOM 4942 C CA . ALA B 1 238 ? 4.508 -37.625 -17.078 1 95.56 238 ALA B CA 1
ATOM 4943 C C . ALA B 1 238 ? 5.668 -37.375 -18.047 1 95.56 238 ALA B C 1
ATOM 4945 O O . ALA B 1 238 ? 6.055 -38.281 -18.797 1 95.56 238 ALA B O 1
ATOM 4946 N N . LEU B 1 239 ? 6.203 -36.219 -17.969 1 95.12 239 LEU B N 1
ATOM 4947 C CA . LEU B 1 239 ? 7.305 -35.906 -18.875 1 95.12 239 LEU B CA 1
ATOM 4948 C C . LEU B 1 239 ? 8.547 -36.719 -18.516 1 95.12 239 LEU B C 1
ATOM 4950 O O . LEU B 1 239 ? 8.789 -37 -17.344 1 95.12 239 LEU B O 1
ATOM 4954 N N . PRO B 1 240 ? 9.406 -37.062 -19.516 1 93.06 240 PRO B N 1
ATOM 4955 C CA . PRO B 1 240 ? 10.602 -37.844 -19.266 1 93.06 240 PRO B CA 1
ATOM 4956 C C . PRO B 1 240 ? 11.57 -37.188 -18.281 1 93.06 240 PRO B C 1
ATOM 4958 O O . PRO B 1 240 ? 12.227 -37.875 -17.5 1 93.06 240 PRO B O 1
ATOM 4961 N N . GLU B 1 241 ? 11.656 -35.875 -18.375 1 89.81 241 GLU B N 1
ATOM 4962 C CA . GLU B 1 241 ? 12.57 -35.156 -17.484 1 89.81 241 GLU B CA 1
ATOM 4963 C C . GLU B 1 241 ? 12.188 -35.344 -16.031 1 89.81 241 GLU B C 1
ATOM 4965 O O . GLU B 1 241 ? 13.055 -35.312 -15.148 1 89.81 241 GLU B O 1
ATOM 4970 N N . MET B 1 242 ? 10.93 -35.531 -15.75 1 89.69 242 MET B N 1
ATOM 4971 C CA . MET B 1 242 ? 10.461 -35.656 -14.375 1 89.69 242 MET B CA 1
ATOM 4972 C C . MET B 1 242 ? 10.781 -37.062 -13.828 1 89.69 242 MET B C 1
ATOM 4974 O O . MET B 1 242 ? 10.961 -37.219 -12.625 1 89.69 242 MET B O 1
ATOM 4978 N N . ARG B 1 243 ? 10.898 -37.969 -14.68 1 85.38 243 ARG B N 1
ATOM 4979 C CA . ARG B 1 243 ? 11.156 -39.344 -14.297 1 85.38 243 ARG B CA 1
ATOM 4980 C C . ARG B 1 243 ? 12.656 -39.656 -14.25 1 85.38 243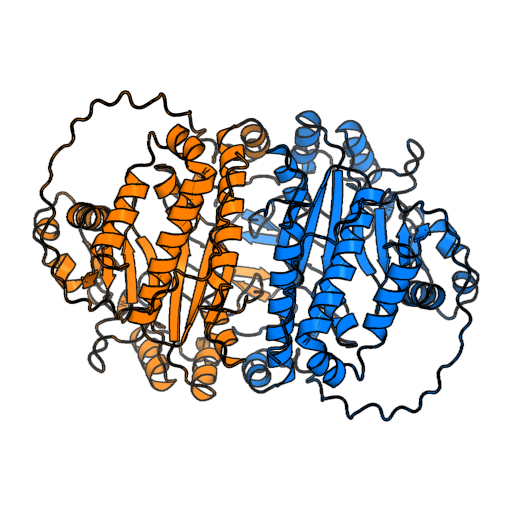 ARG B C 1
ATOM 4982 O O . ARG B 1 243 ? 13.125 -40.375 -13.383 1 85.38 243 ARG B O 1
ATOM 4989 N N . GLU B 1 244 ? 13.328 -39.031 -15.125 1 85 244 GLU B N 1
ATOM 4990 C CA . GLU B 1 244 ? 14.719 -39.406 -15.344 1 85 244 GLU B CA 1
ATOM 4991 C C . GLU B 1 244 ? 15.672 -38.281 -14.922 1 85 244 GLU B C 1
ATOM 4993 O O . GLU B 1 244 ? 16.891 -38.438 -14.969 1 85 244 GLU B O 1
ATOM 4998 N N . GLY B 1 245 ? 15.109 -37.188 -14.617 1 79.38 245 GLY B N 1
ATOM 4999 C CA . GLY B 1 245 ? 15.961 -36.062 -14.289 1 79.38 245 GLY B CA 1
ATOM 5000 C C . GLY B 1 245 ? 16.75 -36.281 -13 1 79.38 245 GLY B C 1
ATOM 5001 O O . GLY B 1 245 ? 16.438 -37.156 -12.219 1 79.38 245 GLY B O 1
ATOM 5002 N N . GLU B 1 246 ? 17.812 -35.5 -12.922 1 81 246 GLU B N 1
ATOM 5003 C CA . GLU B 1 246 ? 18.656 -35.531 -11.727 1 81 246 GLU B CA 1
ATOM 5004 C C . GLU B 1 246 ? 18 -34.781 -10.57 1 81 246 GLU B C 1
ATOM 5006 O O . GLU B 1 246 ? 17.531 -33.656 -10.75 1 81 246 GLU B O 1
ATOM 5011 N N . GLY B 1 247 ? 17.891 -35.438 -9.477 1 84.75 247 GLY B N 1
ATOM 5012 C CA . GLY B 1 247 ? 17.312 -34.844 -8.289 1 84.75 247 GLY B CA 1
ATOM 5013 C C . GLY B 1 247 ? 15.867 -35.188 -8.07 1 84.75 247 GLY B C 1
ATOM 5014 O O . GLY B 1 247 ? 15.328 -36.062 -8.766 1 84.75 247 GLY B O 1
ATOM 5015 N N . ILE B 1 248 ? 15.344 -34.688 -7.074 1 89.38 248 ILE B N 1
ATOM 5016 C CA . ILE B 1 248 ? 13.938 -34.906 -6.766 1 89.38 248 ILE B CA 1
ATOM 5017 C C . ILE B 1 248 ? 13.086 -33.875 -7.5 1 89.38 248 ILE B C 1
ATOM 5019 O O . ILE B 1 248 ? 13.117 -32.688 -7.168 1 89.38 248 ILE B O 1
ATOM 5023 N N . MET B 1 249 ? 12.352 -34.312 -8.516 1 93.56 249 MET B N 1
ATOM 5024 C CA . MET B 1 249 ? 11.648 -33.406 -9.43 1 93.56 249 MET B CA 1
ATOM 5025 C C . MET B 1 249 ? 10.289 -33 -8.859 1 93.56 249 MET B C 1
ATOM 5027 O O . MET B 1 249 ? 9.734 -31.969 -9.242 1 93.56 249 MET B O 1
ATOM 5031 N N . TRP B 1 250 ? 9.773 -33.844 -8.125 1 92.88 250 TRP B N 1
ATOM 5032 C CA . TRP B 1 250 ? 8.5 -33.594 -7.457 1 92.88 250 TRP B CA 1
ATOM 5033 C C . TRP B 1 250 ? 8.43 -34.312 -6.129 1 92.88 250 TRP B C 1
ATOM 5035 O O . TRP B 1 250 ? 9.227 -35.219 -5.871 1 92.88 250 TRP B O 1
ATOM 5045 N N . ASP B 1 251 ? 7.602 -33.844 -5.27 1 91.69 251 ASP B N 1
ATOM 5046 C CA . ASP B 1 251 ? 7.324 -34.469 -3.984 1 91.69 251 ASP B CA 1
ATOM 5047 C C . ASP B 1 251 ? 5.879 -34.219 -3.555 1 91.69 251 ASP B C 1
ATOM 5049 O O . ASP B 1 251 ? 5.141 -33.5 -4.215 1 91.69 251 ASP B O 1
ATOM 5053 N N . TYR B 1 252 ? 5.547 -35 -2.553 1 87.69 252 TYR B N 1
ATOM 5054 C CA . TYR B 1 252 ? 4.242 -34.719 -1.96 1 87.69 252 TYR B CA 1
ATOM 5055 C C . TYR B 1 252 ? 4.266 -33.375 -1.219 1 87.69 252 TYR B C 1
ATOM 5057 O O . TYR B 1 252 ? 5.266 -33.031 -0.59 1 87.69 252 TYR B O 1
ATOM 5065 N N . THR B 1 253 ? 3.182 -32.625 -1.327 1 83 253 THR B N 1
ATOM 5066 C CA . THR B 1 253 ? 3.082 -31.312 -0.736 1 83 253 THR B CA 1
ATOM 5067 C C . THR B 1 253 ? 3.387 -31.359 0.759 1 83 253 THR B C 1
ATOM 5069 O O . THR B 1 253 ? 4.027 -30.453 1.298 1 83 253 THR B O 1
ATOM 5072 N N . VAL B 1 254 ? 2.787 -32.406 1.344 1 79.44 254 VAL B N 1
ATOM 5073 C CA . VAL B 1 254 ? 3.135 -32.688 2.73 1 79.44 254 VAL B CA 1
ATOM 5074 C C . VAL B 1 254 ? 3.879 -34.031 2.805 1 79.44 254 VAL B C 1
ATOM 5076 O O . VAL B 1 254 ? 3.379 -35.062 2.336 1 79.44 254 VAL B O 1
ATOM 5079 N N . ALA B 1 255 ? 4.984 -33.938 3.395 1 78.5 255 ALA B N 1
ATOM 5080 C CA . ALA B 1 255 ? 5.84 -35.125 3.453 1 78.5 255 ALA B CA 1
ATOM 5081 C C . ALA B 1 255 ? 5.109 -36.281 4.094 1 78.5 255 ALA B C 1
ATOM 5083 O O . ALA B 1 255 ? 4.508 -36.156 5.16 1 78.5 255 ALA B O 1
ATOM 5084 N N . GLY B 1 256 ? 5.16 -37.375 3.404 1 79.81 256 GLY B N 1
ATOM 5085 C CA . GLY B 1 256 ? 4.613 -38.594 3.922 1 79.81 256 GLY B CA 1
ATOM 5086 C C . GLY B 1 256 ? 3.102 -38.688 3.814 1 79.81 256 GLY B C 1
ATOM 5087 O O . GLY B 1 256 ? 2.49 -39.656 4.289 1 79.81 256 GLY B O 1
ATOM 5088 N N . ARG B 1 257 ? 2.566 -37.688 3.107 1 85.62 257 ARG B N 1
ATOM 5089 C CA . ARG B 1 257 ? 1.111 -37.656 2.98 1 85.62 257 ARG B CA 1
ATOM 5090 C C . ARG B 1 257 ? 0.69 -37.531 1.521 1 85.62 257 ARG B C 1
ATOM 5092 O O . ARG B 1 257 ? 0.359 -36.438 1.058 1 85.62 257 ARG B O 1
ATOM 5099 N N . PRO B 1 258 ? 0.563 -38.625 0.894 1 88.19 258 PRO B N 1
ATOM 5100 C CA . PRO B 1 258 ? 0.218 -38.625 -0.53 1 88.19 258 PRO B CA 1
ATOM 5101 C C . PRO B 1 258 ? -1.155 -38 -0.793 1 88.19 258 PRO B C 1
ATOM 5103 O O . PRO B 1 258 ? -1.396 -37.469 -1.875 1 88.19 258 PRO B O 1
ATOM 5106 N N . GLU B 1 259 ? -1.999 -38.062 0.191 1 84.62 259 GLU B N 1
ATOM 5107 C CA . GLU B 1 259 ? -3.354 -37.562 0.024 1 84.62 259 GLU B CA 1
ATOM 5108 C C . GLU B 1 259 ? -3.352 -36.031 -0.109 1 84.62 259 GLU B C 1
ATOM 5110 O O . GLU B 1 259 ? -4.32 -35.438 -0.59 1 84.62 259 GLU B O 1
ATOM 5115 N N . CYS B 1 260 ? -2.188 -35.469 0.232 1 86.44 260 CYS B N 1
ATOM 5116 C CA . CYS B 1 260 ? -2.102 -34 0.217 1 86.44 260 CYS B CA 1
ATOM 5117 C C . CYS B 1 260 ? -1.675 -33.5 -1.155 1 86.44 260 CYS B C 1
ATOM 5119 O O . CYS B 1 260 ? -1.54 -32.281 -1.361 1 86.44 260 CYS B O 1
ATOM 5121 N N . GLY B 1 261 ? -1.468 -34.438 -1.996 1 91.12 261 GLY B N 1
ATOM 5122 C CA . GLY B 1 261 ? -1.224 -34.031 -3.375 1 91.12 261 GLY B CA 1
ATOM 5123 C C . GLY B 1 261 ? 0.251 -33.938 -3.711 1 91.12 261 GLY B C 1
ATOM 5124 O O . GLY B 1 261 ? 1.107 -34.125 -2.846 1 91.12 261 GLY B O 1
ATOM 5125 N N . ARG B 1 262 ? 0.517 -33.719 -4.938 1 91.94 262 ARG B N 1
ATOM 5126 C CA . ARG B 1 262 ? 1.862 -33.656 -5.5 1 91.94 262 ARG B CA 1
ATOM 5127 C C . ARG B 1 262 ? 2.242 -32.219 -5.832 1 91.94 262 ARG B C 1
ATOM 5129 O O . ARG B 1 262 ? 1.387 -31.406 -6.211 1 91.94 262 ARG B O 1
ATOM 5136 N N . SER B 1 263 ? 3.508 -31.875 -5.66 1 92.06 263 SER B N 1
ATOM 5137 C CA . SER B 1 263 ? 4.035 -30.547 -6.008 1 92.06 263 SER B CA 1
ATOM 5138 C C . SER B 1 263 ? 5.402 -30.672 -6.672 1 92.06 263 SER B C 1
ATOM 5140 O O . SER B 1 263 ? 6.211 -31.516 -6.301 1 92.06 263 SER B O 1
ATOM 5142 N N . LEU B 1 264 ? 5.617 -29.844 -7.605 1 93.88 264 LEU B N 1
ATOM 5143 C CA . LEU B 1 264 ? 6.938 -29.75 -8.227 1 93.88 264 LEU B CA 1
ATOM 5144 C C . LEU B 1 264 ? 7.957 -29.172 -7.254 1 93.88 264 LEU B C 1
ATOM 5146 O O . LEU B 1 264 ? 7.645 -28.25 -6.504 1 93.88 264 LEU B O 1
ATOM 5150 N N . THR B 1 265 ? 9.125 -29.719 -7.262 1 91.88 265 THR B N 1
ATOM 5151 C CA . THR B 1 265 ? 10.258 -29.109 -6.57 1 91.88 265 THR B CA 1
ATOM 5152 C C . THR B 1 265 ? 10.953 -28.094 -7.469 1 91.88 265 THR B C 1
ATOM 5154 O O . THR B 1 265 ? 10.586 -27.922 -8.633 1 91.88 265 THR B O 1
ATOM 5157 N N . ARG B 1 266 ? 11.914 -27.422 -6.91 1 89.75 266 ARG B N 1
ATOM 5158 C CA . ARG B 1 266 ? 12.633 -26.406 -7.676 1 89.75 266 ARG B CA 1
ATOM 5159 C C . ARG B 1 266 ? 13.281 -27.016 -8.914 1 89.75 266 ARG B C 1
ATOM 5161 O O . ARG B 1 266 ? 13.148 -26.469 -10.016 1 89.75 266 ARG B O 1
ATOM 5168 N N . PRO B 1 267 ? 13.961 -28.156 -8.805 1 92.81 267 PRO B N 1
ATOM 5169 C CA . PRO B 1 267 ? 14.531 -28.781 -10.008 1 92.81 267 PRO B CA 1
ATOM 5170 C C . PRO B 1 267 ? 13.469 -29.141 -11.047 1 92.81 267 PRO B C 1
ATOM 5172 O O . PRO B 1 267 ? 13.703 -28.984 -12.25 1 92.81 267 PRO B O 1
ATOM 5175 N N . GLY B 1 268 ? 12.344 -29.609 -10.523 1 95.06 268 GLY B N 1
ATOM 5176 C CA . GLY B 1 268 ? 11.25 -29.906 -11.43 1 95.06 268 GLY B CA 1
ATOM 5177 C C . GLY B 1 268 ? 10.75 -28.688 -12.18 1 95.06 268 GLY B C 1
ATOM 5178 O O . GLY B 1 268 ? 10.5 -28.75 -13.391 1 95.06 268 GLY B O 1
ATOM 5179 N N . GLU B 1 269 ? 10.594 -27.594 -11.469 1 95 269 GLU B N 1
ATOM 5180 C CA . GLU B 1 269 ? 10.164 -26.344 -12.086 1 95 269 GLU B CA 1
ATOM 5181 C C . GLU B 1 269 ? 11.172 -25.859 -13.133 1 95 269 GLU B C 1
ATOM 5183 O O . GLU B 1 269 ? 10.789 -25.422 -14.219 1 95 269 GLU B O 1
ATOM 5188 N N . GLN B 1 270 ? 12.398 -26.016 -12.797 1 93.06 270 GLN B N 1
ATOM 5189 C CA . GLN B 1 270 ? 13.453 -25.578 -13.703 1 93.06 270 GLN B CA 1
ATOM 5190 C C . GLN B 1 270 ? 13.469 -26.406 -14.984 1 93.06 270 GLN B C 1
ATOM 5192 O O . GLN B 1 270 ? 13.742 -25.891 -16.062 1 93.06 270 GLN B O 1
ATOM 5197 N N . ALA B 1 271 ? 13.242 -27.656 -14.828 1 94.75 271 ALA B N 1
ATOM 5198 C CA . ALA B 1 271 ? 13.188 -28.547 -15.984 1 94.75 271 ALA B CA 1
ATOM 5199 C C . ALA B 1 271 ? 12.094 -28.125 -16.953 1 94.75 271 ALA B C 1
ATOM 5201 O O . ALA B 1 271 ? 12.281 -28.156 -18.172 1 94.75 271 ALA B O 1
ATOM 5202 N N . LEU B 1 272 ? 10.969 -27.734 -16.406 1 96.44 272 LEU B N 1
ATOM 5203 C CA . LEU B 1 272 ? 9.859 -27.297 -17.25 1 96.44 272 LEU B CA 1
ATOM 5204 C C . LEU B 1 272 ? 10.18 -25.969 -17.938 1 96.44 272 LEU B C 1
ATOM 5206 O O . LEU B 1 272 ? 9.898 -25.797 -19.125 1 96.44 272 LEU B O 1
ATOM 5210 N N . VAL B 1 273 ? 10.734 -25.047 -17.188 1 96.25 273 VAL B N 1
ATOM 5211 C CA . VAL B 1 273 ? 11.094 -23.75 -17.734 1 96.25 273 VAL B CA 1
ATOM 5212 C C . VAL B 1 273 ? 12.047 -23.922 -18.906 1 96.25 273 VAL B C 1
ATOM 5214 O O . VAL B 1 273 ? 11.883 -23.297 -19.953 1 96.25 273 VAL B O 1
ATOM 5217 N N . LYS B 1 274 ? 12.992 -24.797 -18.766 1 93.75 274 LYS B N 1
ATOM 5218 C CA . LYS B 1 274 ? 13.953 -25.078 -19.828 1 93.75 274 LYS B CA 1
ATOM 5219 C C . LYS B 1 274 ? 13.266 -25.719 -21.031 1 93.75 274 LYS B C 1
ATOM 5221 O O . LYS B 1 274 ? 13.5 -25.312 -22.172 1 93.75 274 LYS B O 1
ATOM 5226 N N . ARG B 1 275 ? 12.461 -26.625 -20.781 1 94.81 275 ARG B N 1
ATOM 5227 C CA . ARG B 1 275 ? 11.789 -27.359 -21.844 1 94.81 275 ARG B CA 1
ATOM 5228 C C . ARG B 1 275 ? 10.984 -26.422 -22.734 1 94.81 275 ARG B C 1
ATOM 5230 O O . ARG B 1 275 ? 10.945 -26.609 -23.953 1 94.81 275 ARG B O 1
ATOM 5237 N N . PHE B 1 276 ? 10.359 -25.453 -22.109 1 96.62 276 PHE B N 1
ATOM 5238 C CA . PHE B 1 276 ? 9.375 -24.656 -22.844 1 96.62 276 PHE B CA 1
ATOM 5239 C C . PHE B 1 276 ? 9.961 -23.297 -23.234 1 96.62 276 PHE B C 1
ATOM 5241 O O . PHE B 1 276 ? 9.219 -22.359 -23.531 1 96.62 276 PHE B O 1
ATOM 5248 N N . GLY B 1 277 ? 11.148 -23.172 -23.172 1 93.62 277 GLY B N 1
ATOM 5249 C CA . GLY B 1 277 ? 11.828 -22 -23.734 1 93.62 277 GLY B CA 1
ATOM 5250 C C . GLY B 1 277 ? 11.844 -20.812 -22.797 1 93.62 277 GLY B C 1
ATOM 5251 O O . GLY B 1 277 ? 11.922 -19.672 -23.234 1 93.62 277 GLY B O 1
ATOM 5252 N N . GLY B 1 278 ? 11.617 -21.062 -21.5 1 95.88 278 GLY B N 1
ATOM 5253 C CA . GLY B 1 278 ? 11.875 -19.984 -20.562 1 95.88 278 GLY B CA 1
ATOM 5254 C C . GLY B 1 278 ? 10.703 -19.703 -19.641 1 95.88 278 GLY B C 1
ATOM 5255 O O . GLY B 1 278 ? 10.867 -19.031 -18.609 1 95.88 278 GLY B O 1
ATOM 5256 N N . ALA B 1 279 ? 9.469 -20.172 -20.031 1 98.25 279 ALA B N 1
ATOM 5257 C CA . ALA B 1 279 ? 8.305 -19.953 -19.172 1 98.25 279 ALA B CA 1
ATOM 5258 C C . ALA B 1 279 ? 7.164 -20.891 -19.547 1 98.25 279 ALA B C 1
ATOM 5260 O O . ALA B 1 279 ? 7.039 -21.297 -20.703 1 98.25 279 ALA B O 1
ATOM 5261 N N . CYS B 1 280 ? 6.359 -21.141 -18.609 1 98.44 280 CYS B N 1
ATOM 5262 C CA . CYS B 1 280 ? 5.156 -21.922 -18.891 1 98.44 280 CYS B CA 1
ATOM 5263 C C . CYS B 1 280 ? 4.184 -21.859 -17.719 1 98.44 280 CYS B C 1
ATOM 5265 O O . CYS B 1 280 ? 4.551 -21.438 -16.625 1 98.44 280 CYS B O 1
ATOM 5267 N N . TRP B 1 281 ? 2.949 -22.203 -17.984 1 98.69 281 TRP B N 1
ATOM 5268 C CA . TRP B 1 281 ? 1.924 -22.406 -16.969 1 98.69 281 TRP B CA 1
ATOM 5269 C C . TRP B 1 281 ? 1.795 -23.875 -16.609 1 98.69 281 TRP B C 1
ATOM 5271 O O . TRP B 1 281 ? 1.779 -24.734 -17.5 1 98.69 281 TRP B O 1
ATOM 5281 N N . VAL B 1 282 ? 1.745 -24.172 -15.344 1 98.44 282 VAL B N 1
ATOM 5282 C CA . VAL B 1 282 ? 1.277 -25.469 -14.859 1 98.44 282 VAL B CA 1
ATOM 5283 C C . VAL B 1 282 ? -0.093 -25.297 -14.203 1 98.44 282 VAL B C 1
ATOM 5285 O O . VAL B 1 282 ? -0.249 -24.531 -13.25 1 98.44 282 VAL B O 1
ATOM 5288 N N . VAL B 1 283 ? -1.078 -26.047 -14.711 1 98.44 283 VAL B N 1
ATOM 5289 C CA . VAL B 1 283 ? -2.439 -25.828 -14.234 1 98.44 283 VAL B CA 1
ATOM 5290 C C . VAL B 1 283 ? -2.977 -27.125 -13.617 1 98.44 283 VAL B C 1
ATOM 5292 O O . VAL B 1 283 ? -2.357 -28.188 -13.742 1 98.44 283 VAL B O 1
ATOM 5295 N N . GLU B 1 284 ? -4.039 -27.031 -12.852 1 97.81 284 GLU B N 1
ATOM 5296 C CA . GLU B 1 284 ? -4.801 -28.141 -12.273 1 97.81 284 GLU B CA 1
ATOM 5297 C C . GLU B 1 284 ? -3.955 -28.922 -11.281 1 97.81 284 GLU B C 1
ATOM 5299 O O . GLU B 1 284 ? -3.838 -30.156 -11.391 1 97.81 284 GLU B O 1
ATOM 5304 N N . MET B 1 285 ? -3.535 -28.25 -10.305 1 95.94 285 MET B N 1
ATOM 5305 C CA . MET B 1 285 ? -2.832 -28.891 -9.195 1 95.94 285 MET B CA 1
ATOM 5306 C C . MET B 1 285 ? -3.768 -29.812 -8.414 1 95.94 285 MET B C 1
ATOM 5308 O O . MET B 1 285 ? -4.988 -29.734 -8.562 1 95.94 285 MET B O 1
ATOM 5312 N N . ASP B 1 286 ? -3.154 -30.734 -7.688 1 95.12 286 ASP B N 1
ATOM 5313 C CA . ASP B 1 286 ? -3.965 -31.531 -6.785 1 95.12 286 ASP B CA 1
ATOM 5314 C C . ASP B 1 286 ? -4.652 -30.672 -5.73 1 95.12 286 ASP B C 1
ATOM 5316 O O . ASP B 1 286 ? -4.004 -29.844 -5.09 1 95.12 286 ASP B O 1
ATOM 5320 N N . HIS B 1 287 ? -5.914 -30.844 -5.508 1 94.25 287 HIS B N 1
ATOM 5321 C CA . HIS B 1 287 ? -6.723 -29.875 -4.773 1 94.25 287 HIS B CA 1
ATOM 5322 C C . HIS B 1 287 ? -6.254 -29.75 -3.326 1 94.25 287 HIS B C 1
ATOM 5324 O O . HIS B 1 287 ? -6.199 -28.641 -2.781 1 94.25 287 HIS B O 1
ATOM 5330 N N . LEU B 1 288 ? -5.922 -30.828 -2.668 1 91.62 288 LEU B N 1
ATOM 5331 C CA . LEU B 1 288 ? -5.543 -30.781 -1.26 1 91.62 288 LEU B CA 1
ATOM 5332 C C . LEU B 1 288 ? -4.148 -30.188 -1.088 1 91.62 288 LEU B C 1
ATOM 5334 O O . LEU B 1 288 ? -3.721 -29.922 0.035 1 91.62 288 LEU B O 1
ATOM 5338 N N . GLY B 1 289 ? -3.477 -29.969 -2.201 1 89.19 289 GLY B N 1
ATOM 5339 C CA . GLY B 1 289 ? -2.16 -29.359 -2.166 1 89.19 289 GLY B CA 1
ATOM 5340 C C . GLY B 1 289 ? -2.203 -27.859 -2.34 1 89.19 289 GLY B C 1
ATOM 5341 O O . GLY B 1 289 ? -1.162 -27.188 -2.326 1 89.19 289 GLY B O 1
ATOM 5342 N N . VAL B 1 290 ? -3.387 -27.328 -2.529 1 91.19 290 VAL B N 1
ATOM 5343 C CA . VAL B 1 290 ? -3.564 -25.891 -2.711 1 91.19 290 VAL B CA 1
ATOM 5344 C C . VAL B 1 290 ? -4.57 -25.359 -1.691 1 91.19 290 VAL B C 1
ATOM 5346 O O . VAL B 1 290 ? -5.238 -26.141 -1.006 1 91.19 290 VAL B O 1
ATOM 5349 N N . PRO B 1 291 ? -4.668 -24.016 -1.548 1 89.75 291 PRO B N 1
ATOM 5350 C CA . PRO B 1 291 ? -5.637 -23.484 -0.59 1 89.75 291 PRO B CA 1
ATOM 5351 C C . PRO B 1 291 ? -7.07 -23.906 -0.897 1 89.75 291 PRO B C 1
ATOM 5353 O O . PRO B 1 291 ? -7.453 -24.016 -2.066 1 89.75 291 PRO B O 1
ATOM 5356 N N . PHE B 1 292 ? -7.922 -23.969 0.112 1 91.81 292 PHE B N 1
ATOM 5357 C CA . PHE B 1 292 ? -9.258 -24.547 0.011 1 91.81 292 PHE B CA 1
ATOM 5358 C C . PHE B 1 292 ? -10.133 -23.719 -0.925 1 91.81 292 PHE B C 1
ATOM 5360 O O . PHE B 1 292 ? -11.102 -24.219 -1.49 1 91.81 292 PHE B O 1
ATOM 5367 N N . TYR B 1 293 ? -9.781 -22.453 -1.082 1 93.5 293 TYR B N 1
ATOM 5368 C CA . TYR B 1 293 ? -10.695 -21.547 -1.759 1 93.5 293 TYR B CA 1
ATOM 5369 C C . TYR B 1 293 ? -10.562 -21.656 -3.273 1 93.5 293 TYR B C 1
ATOM 5371 O O . TYR B 1 293 ? -11.281 -21 -4.02 1 93.5 293 TYR B O 1
ATOM 5379 N N . GLN B 1 294 ? -9.68 -22.5 -3.717 1 95.31 294 GLN B N 1
ATOM 5380 C CA . GLN B 1 294 ? -9.578 -22.734 -5.152 1 95.31 294 GLN B CA 1
ATOM 5381 C C . GLN B 1 294 ? -10.664 -23.672 -5.641 1 95.31 294 GLN B C 1
ATOM 5383 O O . GLN B 1 294 ? -10.875 -24.75 -5.062 1 95.31 294 GLN B O 1
ATOM 5388 N N . ALA B 1 295 ? -11.312 -23.359 -6.688 1 97.44 295 ALA B N 1
ATOM 5389 C CA . ALA B 1 295 ? -12.414 -24.156 -7.227 1 97.44 295 ALA B CA 1
ATOM 5390 C C . ALA B 1 295 ? -11.914 -25.484 -7.766 1 97.44 295 ALA B C 1
ATOM 5392 O O . ALA B 1 295 ? -10.734 -25.625 -8.102 1 97.44 295 ALA B O 1
ATOM 5393 N N . TYR B 1 296 ? -12.852 -26.391 -7.883 1 97.12 296 TYR B N 1
ATOM 5394 C CA . TYR B 1 296 ? -12.539 -27.703 -8.445 1 97.12 296 TYR B CA 1
ATOM 5395 C C . TYR B 1 296 ? -12.484 -27.656 -9.961 1 97.12 296 TYR B C 1
ATOM 5397 O O . TYR B 1 296 ? -13.297 -26.969 -10.594 1 97.12 296 TYR B O 1
ATOM 5405 N N . ALA B 1 297 ? -11.562 -28.344 -10.492 1 96.25 297 ALA B N 1
ATOM 5406 C CA . ALA B 1 297 ? -11.422 -28.391 -11.945 1 96.25 297 ALA B CA 1
ATOM 5407 C C . ALA B 1 297 ? -12.141 -29.625 -12.516 1 96.25 297 ALA B C 1
ATOM 5409 O O . ALA B 1 297 ? -12.461 -29.656 -13.703 1 96.25 297 ALA B O 1
ATOM 5410 N N . ASP B 1 298 ? -12.422 -30.656 -11.711 1 92.5 298 ASP B N 1
ATOM 5411 C CA . ASP B 1 298 ? -12.93 -31.922 -12.203 1 92.5 298 ASP B CA 1
ATOM 5412 C C . ASP B 1 298 ? -14.289 -32.25 -11.594 1 92.5 298 ASP B C 1
ATOM 5414 O O . ASP B 1 298 ? -14.633 -33.406 -11.414 1 92.5 298 ASP B O 1
ATOM 5418 N N . GLY B 1 299 ? -14.961 -31.172 -11.203 1 89.06 299 GLY B N 1
ATOM 5419 C CA . GLY B 1 299 ? -16.328 -31.328 -10.742 1 89.06 299 GLY B CA 1
ATOM 5420 C C . GLY B 1 299 ? -16.438 -32.094 -9.438 1 89.06 299 GLY B C 1
ATOM 5421 O O . GLY B 1 299 ? -15.758 -31.781 -8.461 1 89.06 299 GLY B O 1
ATOM 5422 N N . ALA B 1 300 ? -17.188 -33.125 -9.477 1 85.69 300 ALA B N 1
ATOM 5423 C CA . ALA B 1 300 ? -17.531 -33.875 -8.258 1 85.69 300 ALA B CA 1
ATOM 5424 C C . ALA B 1 300 ? -16.359 -34.719 -7.785 1 85.69 300 ALA B C 1
ATOM 5426 O O . ALA B 1 300 ? -16.344 -35.156 -6.637 1 85.69 300 ALA B O 1
ATOM 5427 N N . ARG B 1 301 ? -15.422 -35 -8.656 1 90.44 301 ARG B N 1
ATOM 5428 C CA . ARG B 1 301 ? -14.258 -35.781 -8.242 1 90.44 301 ARG B CA 1
ATOM 5429 C C . ARG B 1 301 ? -13.43 -35.031 -7.211 1 90.44 301 ARG B C 1
ATOM 5431 O O . ARG B 1 301 ? -12.844 -35.656 -6.312 1 90.44 301 ARG B O 1
ATOM 5438 N N . ARG B 1 302 ? -13.352 -33.75 -7.305 1 93.75 302 ARG B N 1
ATOM 5439 C CA . ARG B 1 302 ? -12.742 -32.812 -6.355 1 93.75 302 ARG B CA 1
ATOM 5440 C C . ARG B 1 302 ? -11.273 -33.156 -6.121 1 93.75 302 ARG B C 1
ATOM 5442 O O . ARG B 1 302 ? -10.773 -33.031 -4.996 1 93.75 302 ARG B O 1
ATOM 5449 N N . GLY B 1 303 ? -10.617 -33.688 -7.133 1 95.06 303 GLY B N 1
ATOM 5450 C CA . GLY B 1 303 ? -9.219 -34.062 -7 1 95.06 303 GLY B CA 1
ATOM 5451 C C . GLY B 1 303 ? -8.266 -33 -7.523 1 95.06 303 GLY B C 1
ATOM 5452 O O . GLY B 1 303 ? -7.086 -33 -7.176 1 95.06 303 GLY B O 1
ATOM 5453 N N . LYS B 1 304 ? -8.797 -32.188 -8.352 1 97.12 304 LYS B N 1
ATOM 5454 C CA . LYS B 1 304 ? -7.969 -31.172 -9.008 1 97.12 304 LYS B CA 1
ATOM 5455 C C . LYS B 1 304 ? -8.516 -29.781 -8.758 1 97.12 304 LYS B C 1
ATOM 5457 O O . LYS B 1 304 ? -9.734 -29.594 -8.656 1 97.12 304 LYS B O 1
ATOM 5462 N N . ALA B 1 305 ? -7.609 -28.844 -8.664 1 96.62 305 ALA B N 1
ATOM 5463 C CA . ALA B 1 305 ? -7.984 -27.438 -8.477 1 96.62 305 ALA B CA 1
ATOM 5464 C C . ALA B 1 305 ? -7.895 -26.656 -9.781 1 96.62 305 ALA B C 1
ATOM 5466 O O . ALA B 1 305 ? -6.98 -26.891 -10.578 1 96.62 305 ALA B O 1
ATOM 5467 N N . ARG B 1 306 ? -8.828 -25.797 -10.008 1 98.25 306 ARG B N 1
ATOM 5468 C CA . ARG B 1 306 ? -8.805 -24.906 -11.164 1 98.25 306 ARG B CA 1
ATOM 5469 C C . ARG B 1 306 ? -7.871 -23.734 -10.922 1 98.25 306 ARG B C 1
ATOM 5471 O O . ARG B 1 306 ? -8.32 -22.594 -10.734 1 98.25 306 ARG B O 1
ATOM 5478 N N . CYS B 1 307 ? -6.59 -23.953 -10.938 1 97.88 307 CYS B N 1
ATOM 5479 C CA . CYS B 1 307 ? -5.547 -22.984 -10.633 1 97.88 307 CYS B CA 1
ATOM 5480 C C . CYS B 1 307 ? -4.355 -23.156 -11.562 1 97.88 307 CYS B C 1
ATOM 5482 O O . CYS B 1 307 ? -4.332 -24.078 -12.383 1 97.88 307 CYS B O 1
ATOM 5484 N N . GLY B 1 308 ? -3.49 -22.203 -11.523 1 97.81 308 GLY B N 1
ATOM 5485 C CA . GLY B 1 308 ? -2.277 -22.234 -12.32 1 97.81 308 GLY B CA 1
ATOM 5486 C C . GLY B 1 308 ? -1.124 -21.484 -11.695 1 97.81 308 GLY B C 1
ATOM 5487 O O . GLY B 1 308 ? -1.329 -20.438 -11.055 1 97.81 308 GLY B O 1
ATOM 5488 N N . ASP B 1 309 ? 0.055 -22.016 -11.883 1 97.62 309 ASP B N 1
ATOM 5489 C CA . ASP B 1 309 ? 1.306 -21.359 -11.516 1 97.62 309 ASP B CA 1
ATOM 5490 C C . ASP B 1 309 ? 2.123 -21 -12.758 1 97.62 309 ASP B C 1
ATOM 5492 O O . ASP B 1 309 ? 2.355 -21.844 -13.617 1 97.62 309 ASP B O 1
ATOM 5496 N N . PHE B 1 310 ? 2.467 -19.781 -12.789 1 98.56 310 PHE B N 1
ATOM 5497 C CA . PHE B 1 310 ? 3.35 -19.344 -13.867 1 98.56 310 PHE B CA 1
ATOM 5498 C C . PHE B 1 310 ? 4.812 -19.5 -13.461 1 98.56 310 PHE B C 1
ATOM 5500 O O . PHE B 1 310 ? 5.258 -18.891 -12.492 1 98.56 310 PHE B O 1
ATOM 5507 N N . LEU B 1 311 ? 5.523 -20.312 -14.195 1 98.06 311 LEU B N 1
ATOM 5508 C CA . LEU B 1 311 ? 6.93 -20.578 -13.922 1 98.06 311 LEU B CA 1
ATOM 5509 C C . LEU B 1 311 ? 7.832 -19.719 -14.797 1 98.06 311 LEU B C 1
ATOM 5511 O O . LEU B 1 311 ? 7.707 -19.734 -16.016 1 98.06 311 LEU B O 1
ATOM 5515 N N . LEU B 1 312 ? 8.68 -19.016 -14.172 1 96.56 312 LEU B N 1
ATOM 5516 C CA . LEU B 1 312 ? 9.633 -18.094 -14.781 1 96.56 312 LEU B CA 1
ATOM 5517 C C . LEU B 1 312 ? 10.883 -17.953 -13.914 1 96.56 312 LEU B C 1
ATOM 5519 O O . LEU B 1 312 ? 10.781 -17.844 -12.688 1 96.56 312 LEU B O 1
ATOM 5523 N N . GLY B 1 313 ? 12.055 -17.984 -14.539 1 88.69 313 GLY B N 1
ATOM 5524 C CA . GLY B 1 313 ? 13.281 -17.844 -13.766 1 88.69 313 GLY B CA 1
ATOM 5525 C C . GLY B 1 313 ? 13.469 -18.922 -12.719 1 88.69 313 GLY B C 1
ATOM 5526 O O . GLY B 1 313 ? 13.445 -20.109 -13.031 1 88.69 313 GLY B O 1
ATOM 5527 N N . LEU B 1 314 ? 13.5 -18.531 -11.453 1 80.56 314 LEU B N 1
ATOM 5528 C CA . LEU B 1 314 ? 13.812 -19.453 -10.352 1 80.56 314 LEU B CA 1
ATOM 5529 C C . LEU B 1 314 ? 12.617 -20.344 -10.031 1 80.56 314 LEU B C 1
ATOM 5531 O O . LEU B 1 314 ? 12.75 -21.344 -9.328 1 80.56 314 LEU B O 1
ATOM 5535 N N . GLY B 1 315 ? 11.469 -20.031 -10.664 1 89.94 315 GLY B N 1
ATOM 5536 C CA . GLY B 1 315 ? 10.297 -20.844 -10.375 1 89.94 315 GLY B CA 1
ATOM 5537 C C . GLY B 1 315 ? 8.992 -20.078 -10.523 1 89.94 315 GLY B C 1
ATOM 5538 O O . GLY B 1 315 ? 8.82 -19.328 -11.492 1 89.94 315 GLY B O 1
ATOM 5539 N N . GLU B 1 316 ? 8.094 -20.422 -9.594 1 93.12 316 GLU B N 1
ATOM 5540 C CA . GLU B 1 316 ? 6.777 -19.797 -9.641 1 93.12 316 GLU B CA 1
ATOM 5541 C C . GLU B 1 316 ? 6.875 -18.297 -9.352 1 93.12 316 GLU B C 1
ATOM 5543 O O . GLU B 1 316 ? 7.41 -17.891 -8.32 1 93.12 316 GLU B O 1
ATOM 5548 N N . VAL B 1 317 ? 6.25 -17.5 -10.211 1 95.31 317 VAL B N 1
ATOM 5549 C CA . VAL B 1 317 ? 6.258 -16.047 -10.023 1 95.31 317 VAL B CA 1
ATOM 5550 C C . VAL B 1 317 ? 4.828 -15.539 -9.875 1 95.31 317 VAL B C 1
ATOM 5552 O O . VAL B 1 317 ? 4.59 -14.539 -9.195 1 95.31 317 VAL B O 1
ATOM 5555 N N . ILE B 1 318 ? 3.92 -16.234 -10.508 1 97.38 318 ILE B N 1
ATOM 5556 C CA . ILE B 1 318 ? 2.508 -15.875 -10.406 1 97.38 318 ILE B CA 1
ATOM 5557 C C . ILE B 1 318 ? 1.701 -17.109 -9.984 1 97.38 318 ILE B C 1
ATOM 5559 O O . ILE B 1 318 ? 1.928 -18.203 -10.484 1 97.38 318 ILE B O 1
ATOM 5563 N N . GLY B 1 319 ? 0.853 -16.891 -9.094 1 96.88 319 GLY B N 1
ATOM 5564 C CA . GLY B 1 319 ? -0.222 -17.828 -8.812 1 96.88 319 GLY B CA 1
ATOM 5565 C C . GLY B 1 319 ? -1.585 -17.328 -9.242 1 96.88 319 GLY B C 1
ATOM 5566 O O . GLY B 1 319 ? -1.903 -16.156 -9.047 1 96.88 319 GLY B O 1
ATOM 5567 N N . CYS B 1 320 ? -2.332 -18.188 -9.883 1 98.19 320 CYS B N 1
ATOM 5568 C CA . CYS B 1 320 ? -3.668 -17.875 -10.367 1 98.19 320 CYS B CA 1
ATOM 5569 C C . CYS B 1 320 ? -4.668 -18.953 -9.977 1 98.19 320 CYS B C 1
ATOM 5571 O O . CYS B 1 320 ? -4.316 -20.125 -9.891 1 98.19 320 CYS B O 1
ATOM 5573 N N . GLY B 1 321 ? -5.914 -18.5 -9.758 1 97.69 321 GLY B N 1
ATOM 5574 C CA . GLY B 1 321 ? -6.883 -19.531 -9.422 1 97.69 321 GLY B CA 1
ATOM 5575 C C . GLY B 1 321 ? -8.312 -19.031 -9.422 1 97.69 321 GLY B C 1
ATOM 5576 O O . GLY B 1 321 ? -8.57 -17.875 -9.109 1 97.69 321 GLY B O 1
ATOM 5577 N N . ASN B 1 322 ? -9.188 -19.984 -9.711 1 98.19 322 ASN B N 1
ATOM 5578 C CA . ASN B 1 322 ? -10.617 -19.719 -9.609 1 98.19 322 ASN B CA 1
ATOM 5579 C C . ASN B 1 322 ? -11.133 -19.953 -8.188 1 98.19 322 ASN B C 1
ATOM 5581 O O . ASN B 1 322 ? -10.641 -20.828 -7.484 1 98.19 322 ASN B O 1
ATOM 5585 N N . ARG B 1 323 ? -12.117 -19.141 -7.875 1 97.44 323 ARG B N 1
ATOM 5586 C CA . ARG B 1 323 ? -12.797 -19.344 -6.602 1 97.44 323 ARG B CA 1
ATOM 5587 C C . ARG B 1 323 ? -14.039 -20.203 -6.781 1 97.44 323 ARG B C 1
ATOM 5589 O O . ARG B 1 323 ? -14.555 -20.344 -7.891 1 97.44 323 ARG B O 1
ATOM 5596 N N . HIS B 1 324 ? -14.414 -20.828 -5.633 1 97.06 324 HIS B N 1
ATOM 5597 C CA . HIS B 1 324 ? -15.734 -21.438 -5.645 1 97.06 324 HIS B CA 1
ATOM 5598 C C . HIS B 1 324 ? -16.828 -20.406 -5.863 1 97.06 324 HIS B C 1
ATOM 5600 O O . HIS B 1 324 ? -16.812 -19.328 -5.25 1 97.06 324 HIS B O 1
ATOM 5606 N N . THR B 1 325 ? -17.766 -20.719 -6.703 1 97.25 325 THR B N 1
ATOM 5607 C CA . THR B 1 325 ? -18.812 -19.766 -7.016 1 97.25 325 THR B CA 1
ATOM 5608 C C . THR B 1 325 ? -19.875 -19.75 -5.922 1 97.25 325 THR B C 1
ATOM 5610 O O . THR B 1 325 ? -20.344 -18.672 -5.512 1 97.25 325 THR B O 1
ATOM 5613 N N . THR B 1 326 ? -20.234 -20.953 -5.426 1 97.06 326 THR B N 1
ATOM 5614 C CA . THR B 1 326 ? -21.359 -21.031 -4.516 1 97.06 326 THR B CA 1
ATOM 5615 C C . THR B 1 326 ? -20.906 -21.359 -3.098 1 97.06 326 THR B C 1
ATOM 5617 O O . THR B 1 326 ? -19.797 -21.859 -2.9 1 97.06 326 THR B O 1
ATOM 5620 N N . ALA B 1 327 ? -21.828 -21.109 -2.141 1 97.81 327 ALA B N 1
ATOM 5621 C CA . ALA B 1 327 ? -21.562 -21.438 -0.741 1 97.81 327 ALA B CA 1
ATOM 5622 C C . ALA B 1 327 ? -21.391 -22.938 -0.558 1 97.81 327 ALA B C 1
ATOM 5624 O O . ALA B 1 327 ? -20.531 -23.375 0.213 1 97.81 327 ALA B O 1
ATOM 5625 N N . ASP B 1 328 ? -22.141 -23.719 -1.267 1 97.06 328 ASP B N 1
ATOM 5626 C CA . ASP B 1 328 ? -22.078 -25.172 -1.148 1 97.06 328 ASP B CA 1
ATOM 5627 C C . ASP B 1 328 ? -20.703 -25.688 -1.579 1 97.06 328 ASP B C 1
ATOM 5629 O O . ASP B 1 328 ? -20.141 -26.562 -0.926 1 97.06 328 ASP B O 1
ATOM 5633 N N . GLU B 1 329 ? -20.219 -25.219 -2.646 1 96.56 329 GLU B N 1
ATOM 5634 C CA . GLU B 1 329 ? -18.891 -25.609 -3.119 1 96.56 329 GLU B CA 1
ATOM 5635 C C . GLU B 1 329 ? -17.812 -25.25 -2.104 1 96.56 329 GLU B C 1
ATOM 5637 O O . GLU B 1 329 ? -16.906 -26.047 -1.846 1 96.56 329 GLU B O 1
ATOM 5642 N N . ALA B 1 330 ? -17.906 -24.031 -1.559 1 96.31 330 ALA B N 1
ATOM 5643 C CA . ALA B 1 330 ? -16.938 -23.578 -0.563 1 96.31 330 ALA B CA 1
ATOM 5644 C C . ALA B 1 330 ? -17 -24.453 0.694 1 96.31 330 ALA B C 1
ATOM 5646 O O . ALA B 1 330 ? -15.969 -24.812 1.258 1 96.31 330 ALA B O 1
ATOM 5647 N N . LEU B 1 331 ? -18.203 -24.781 1.056 1 96.56 331 LEU B N 1
ATOM 5648 C CA . LEU B 1 331 ? -18.391 -25.625 2.234 1 96.56 331 LEU B CA 1
ATOM 5649 C C . LEU B 1 331 ? -17.797 -27.016 2.016 1 96.56 331 LEU B C 1
ATOM 5651 O O . LEU B 1 331 ? -17.156 -27.562 2.914 1 96.56 331 LEU B O 1
ATOM 5655 N N . ALA B 1 332 ? -18.016 -27.547 0.88 1 96.19 332 ALA B N 1
ATOM 5656 C CA . ALA B 1 332 ? -17.453 -28.844 0.543 1 96.19 332 ALA B CA 1
ATOM 5657 C C . ALA B 1 332 ? -15.938 -28.828 0.63 1 96.19 332 ALA B C 1
ATOM 5659 O O . ALA B 1 332 ? -15.32 -29.766 1.141 1 96.19 332 ALA B O 1
ATOM 5660 N N . ALA B 1 333 ? -15.352 -27.797 0.163 1 94.75 333 ALA B N 1
ATOM 5661 C CA . ALA B 1 333 ? -13.898 -27.672 0.175 1 94.75 333 ALA B CA 1
ATOM 5662 C C . ALA B 1 333 ? -13.367 -27.547 1.602 1 94.75 333 ALA B C 1
ATOM 5664 O O . ALA B 1 333 ? -12.367 -28.156 1.958 1 94.75 333 ALA B O 1
ATOM 5665 N N . LEU B 1 334 ? -14.031 -26.703 2.398 1 94.12 334 LEU B N 1
ATOM 5666 C CA . LEU B 1 334 ? -13.633 -26.562 3.797 1 94.12 334 LEU B CA 1
ATOM 5667 C C . LEU B 1 334 ? -13.641 -27.922 4.496 1 94.12 334 LEU B C 1
ATOM 5669 O O . LEU B 1 334 ? -12.695 -28.266 5.207 1 94.12 334 LEU B O 1
ATOM 5673 N N . ASN B 1 335 ? -14.672 -28.656 4.242 1 93.75 335 ASN B N 1
ATOM 5674 C CA . ASN B 1 335 ? -14.773 -29.984 4.832 1 93.75 335 ASN B CA 1
ATOM 5675 C C . ASN B 1 335 ? -13.672 -30.922 4.332 1 93.75 335 ASN B C 1
ATOM 5677 O O . ASN B 1 335 ? -13.039 -31.625 5.121 1 93.75 335 ASN B O 1
ATOM 5681 N N . GLN B 1 336 ? -13.453 -30.875 3.105 1 92.12 336 GLN B N 1
ATOM 5682 C CA . GLN B 1 336 ? -12.43 -31.719 2.504 1 92.12 336 GLN B CA 1
ATOM 5683 C C . GLN B 1 336 ? -11.047 -31.406 3.08 1 92.12 336 GLN B C 1
ATOM 5685 O O . GLN B 1 336 ? -10.227 -32.312 3.26 1 92.12 336 GLN B O 1
ATOM 5690 N N . HIS B 1 337 ? -10.75 -30.156 3.348 1 91.5 337 HIS B N 1
ATOM 5691 C CA . HIS B 1 337 ? -9.461 -29.719 3.848 1 91.5 337 HIS B CA 1
ATOM 5692 C C . HIS B 1 337 ? -9.383 -29.844 5.367 1 91.5 337 HIS B C 1
ATOM 5694 O O . HIS B 1 337 ? -8.344 -29.547 5.965 1 91.5 337 HIS B O 1
ATOM 5700 N N . GLY B 1 338 ? -10.484 -30.172 5.977 1 88.31 338 GLY B N 1
ATOM 5701 C CA . GLY B 1 338 ? -10.508 -30.281 7.426 1 88.31 338 GLY B CA 1
ATOM 5702 C C . GLY B 1 338 ? -10.477 -28.938 8.133 1 88.31 338 GLY B C 1
ATOM 5703 O O . GLY B 1 338 ? -9.867 -28.812 9.195 1 88.31 338 GLY B O 1
ATOM 5704 N N . VAL B 1 339 ? -11 -27.938 7.477 1 88.38 339 VAL B N 1
ATOM 5705 C CA . VAL B 1 339 ? -11.062 -26.594 8.047 1 88.38 339 VAL B CA 1
ATOM 5706 C C . VAL B 1 339 ? -12.445 -26.359 8.641 1 88.38 339 VAL B C 1
ATOM 5708 O O . VAL B 1 339 ? -13.461 -26.656 8 1 88.38 339 VAL B O 1
ATOM 5711 N N . ASN B 1 340 ? -12.508 -25.828 9.836 1 89.19 340 ASN B N 1
ATOM 5712 C CA . ASN B 1 340 ? -13.781 -25.547 10.492 1 89.19 340 ASN B CA 1
ATOM 5713 C C . ASN B 1 340 ? -14.562 -24.453 9.773 1 89.19 340 ASN B C 1
ATOM 5715 O O . ASN B 1 340 ? -14.133 -23.297 9.734 1 89.19 340 ASN B O 1
ATOM 5719 N N . PRO B 1 341 ? -15.68 -24.797 9.266 1 92.06 341 PRO B N 1
ATOM 5720 C CA . PRO B 1 341 ? -16.453 -23.812 8.523 1 92.06 341 PRO B CA 1
ATOM 5721 C C . PRO B 1 341 ? -16.828 -22.594 9.359 1 92.06 341 PRO B C 1
ATOM 5723 O O . PRO B 1 341 ? -17 -21.484 8.828 1 92.06 341 PRO B O 1
ATOM 5726 N N . ALA B 1 342 ? -16.938 -22.719 10.609 1 89.88 342 ALA B N 1
ATOM 5727 C CA . ALA B 1 342 ? -17.297 -21.609 11.492 1 89.88 342 ALA B CA 1
ATOM 5728 C C . ALA B 1 342 ? -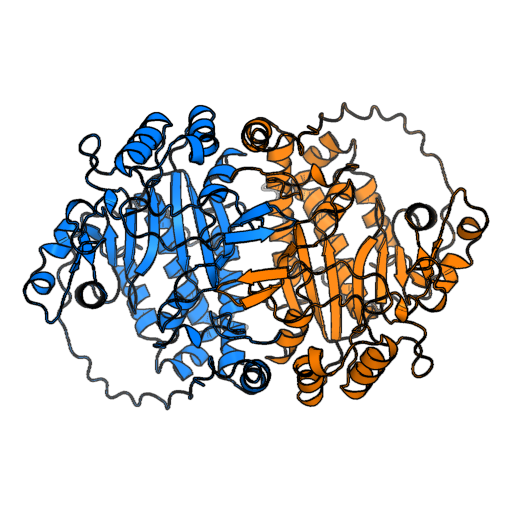16.281 -20.484 11.414 1 89.88 342 ALA B C 1
ATOM 5730 O O . ALA B 1 342 ? -16.625 -19.312 11.539 1 89.88 342 ALA B O 1
ATOM 5731 N N . ASP B 1 343 ? -15.031 -20.844 11.148 1 85.94 343 ASP B N 1
ATOM 5732 C CA . ASP B 1 343 ? -13.953 -19.859 11.055 1 85.94 343 ASP B CA 1
ATOM 5733 C C . ASP B 1 343 ? -14.062 -19.047 9.766 1 85.94 343 ASP B C 1
ATOM 5735 O O . ASP B 1 343 ? -13.438 -17.984 9.633 1 85.94 343 ASP B O 1
ATOM 5739 N N . TYR B 1 344 ? -14.852 -19.547 8.867 1 91.62 344 TYR B N 1
ATOM 5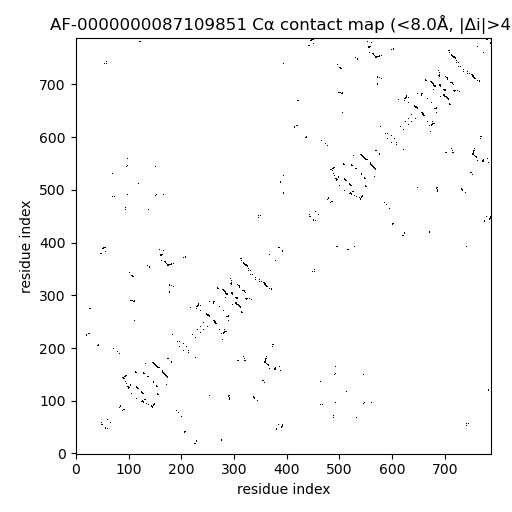740 C CA . TYR B 1 344 ? -15.008 -18.891 7.578 1 91.62 344 TYR B CA 1
ATOM 5741 C C . TYR B 1 344 ? -16.484 -18.609 7.281 1 91.62 344 TYR B C 1
ATOM 5743 O O . TYR B 1 344 ? -16.906 -18.672 6.129 1 91.62 344 TYR B O 1
ATOM 5751 N N . LYS B 1 345 ? -17.219 -18.391 8.32 1 92.88 345 LYS B N 1
ATOM 5752 C CA . LYS B 1 345 ? -18.641 -18.125 8.188 1 92.88 345 LYS B CA 1
ATOM 5753 C C . LYS B 1 345 ? -18.891 -16.922 7.285 1 92.88 345 LYS B C 1
ATOM 5755 O O . LYS B 1 345 ? -19.797 -16.938 6.445 1 92.88 345 LYS B O 1
ATOM 5760 N N . TRP B 1 346 ? -18.125 -15.867 7.48 1 92.69 346 TRP B N 1
ATOM 5761 C CA . TRP B 1 346 ? -18.281 -14.672 6.656 1 92.69 346 TRP B CA 1
ATOM 5762 C C . TRP B 1 346 ? -18.125 -15.008 5.176 1 92.69 346 TRP B C 1
ATOM 5764 O O . TRP B 1 346 ? -18.844 -14.477 4.332 1 92.69 346 TRP B O 1
ATOM 5774 N N . TYR B 1 347 ? -17.188 -15.844 4.879 1 94.56 347 TYR B N 1
ATOM 5775 C CA . TYR B 1 347 ? -16.844 -16.234 3.516 1 94.56 347 TYR B CA 1
ATOM 5776 C C . TYR B 1 347 ? -17.984 -17.016 2.871 1 94.56 347 TYR B C 1
ATOM 5778 O O . TYR B 1 347 ? -18.297 -16.812 1.698 1 94.56 347 TYR B O 1
ATOM 5786 N N . ILE B 1 348 ? -18.594 -17.875 3.658 1 96.31 348 ILE B N 1
ATOM 5787 C CA . ILE B 1 348 ? -19.75 -18.641 3.211 1 96.31 348 ILE B CA 1
ATOM 5788 C C . ILE B 1 348 ? -20.953 -17.719 3.039 1 96.31 348 ILE B C 1
ATOM 5790 O O . ILE B 1 348 ? -21.625 -17.75 2.012 1 96.31 348 ILE B O 1
ATOM 5794 N N . ASP B 1 349 ? -21.141 -16.844 4.016 1 96.38 349 ASP B N 1
ATOM 5795 C CA . ASP B 1 349 ? -22.25 -15.898 3.971 1 96.38 349 ASP B CA 1
ATOM 5796 C C . ASP B 1 349 ? -22.141 -14.984 2.752 1 96.38 349 ASP B C 1
ATOM 5798 O O . ASP B 1 349 ? -23.156 -14.664 2.119 1 96.38 349 ASP B O 1
ATOM 5802 N N . MET B 1 350 ? -20.938 -14.547 2.506 1 95.94 350 MET B N 1
ATOM 5803 C CA . MET B 1 350 ? -20.703 -13.672 1.358 1 95.94 350 MET B CA 1
ATOM 5804 C C . MET B 1 350 ? -21.156 -14.344 0.064 1 95.94 350 MET B C 1
ATOM 5806 O O . MET B 1 350 ? -21.797 -13.703 -0.779 1 95.94 350 MET B O 1
ATOM 5810 N N . ARG B 1 351 ? -20.922 -15.617 -0.11 1 96.81 351 ARG B N 1
ATOM 5811 C CA . ARG B 1 351 ? -21.281 -16.359 -1.316 1 96.81 351 ARG B CA 1
ATOM 5812 C C . ARG B 1 351 ? -22.781 -16.641 -1.356 1 96.81 351 ARG B C 1
ATOM 5814 O O . ARG B 1 351 ? -23.375 -16.75 -2.434 1 96.81 351 ARG B O 1
ATOM 5821 N N . GLN B 1 352 ? -23.328 -16.828 -0.162 1 97.12 352 GLN B N 1
ATOM 5822 C CA . GLN B 1 352 ? -24.781 -16.984 -0.112 1 97.12 352 GLN B CA 1
ATOM 5823 C C . GLN B 1 352 ? -25.484 -15.695 -0.542 1 97.12 352 GLN B C 1
ATOM 5825 O O . GLN B 1 352 ? -26.484 -15.742 -1.264 1 97.12 352 GLN B O 1
ATOM 5830 N N . LEU B 1 353 ? -24.953 -14.648 -0.106 1 95.94 353 LEU B N 1
ATOM 5831 C CA . LEU B 1 353 ? -25.562 -13.352 -0.402 1 95.94 353 LEU B CA 1
ATOM 5832 C C . LEU B 1 353 ? -25.359 -12.984 -1.869 1 95.94 353 LEU B C 1
ATOM 5834 O O . LEU B 1 353 ? -26.297 -12.547 -2.535 1 95.94 353 LEU B O 1
ATOM 5838 N N . LYS B 1 354 ? -24.125 -13.109 -2.365 1 95.44 354 LYS B N 1
ATOM 5839 C CA . LYS B 1 354 ? -23.797 -12.711 -3.732 1 95.44 354 LYS B CA 1
ATOM 5840 C C . LYS B 1 354 ? -22.812 -13.703 -4.371 1 95.44 354 LYS B C 1
ATOM 5842 O O . LYS B 1 354 ? -21.609 -13.461 -4.41 1 95.44 354 LYS B O 1
ATOM 5847 N N . PRO B 1 355 ? -23.375 -14.789 -4.902 1 96.69 355 PRO B N 1
ATOM 5848 C CA . PRO B 1 355 ? -22.484 -15.703 -5.637 1 96.69 355 PRO B CA 1
ATOM 5849 C C . PRO B 1 355 ? -21.891 -15.055 -6.887 1 96.69 355 PRO B C 1
ATOM 5851 O O . PRO B 1 355 ? -22.594 -14.352 -7.621 1 96.69 355 PRO B O 1
ATOM 5854 N N . LEU B 1 356 ? -20.609 -15.188 -7.047 1 96.44 356 LEU B N 1
ATOM 5855 C CA . LEU B 1 356 ? -19.906 -14.625 -8.195 1 96.44 356 LEU B CA 1
ATOM 5856 C C . LEU B 1 356 ? -18.875 -15.602 -8.727 1 96.44 356 LEU B C 1
ATOM 5858 O O . LEU B 1 356 ? -18.156 -16.25 -7.953 1 96.44 356 LEU B O 1
ATOM 5862 N N . HIS B 1 357 ? -18.844 -15.781 -10.047 1 97.31 357 HIS B N 1
ATOM 5863 C CA . HIS B 1 357 ? -17.781 -16.531 -10.719 1 97.31 357 HIS B CA 1
ATOM 5864 C C . HIS B 1 357 ? -16.547 -15.664 -10.914 1 97.31 357 HIS B C 1
ATOM 5866 O O . HIS B 1 357 ? -16.531 -14.766 -11.758 1 97.31 357 HIS B O 1
ATOM 5872 N N . THR B 1 358 ? -15.477 -15.953 -10.07 1 98 358 THR B N 1
ATOM 5873 C CA . THR B 1 358 ? -14.328 -15.055 -10.078 1 98 358 THR B CA 1
ATOM 5874 C C . THR B 1 358 ? -13.023 -15.852 -10.148 1 98 358 THR B C 1
ATOM 5876 O O . THR B 1 358 ? -13 -17.031 -9.812 1 98 358 THR B O 1
ATOM 5879 N N . THR B 1 359 ? -12.008 -15.242 -10.633 1 98.5 359 THR B N 1
ATOM 5880 C CA . THR B 1 359 ? -10.625 -15.703 -10.625 1 98.5 359 THR B CA 1
ATOM 5881 C C . THR B 1 359 ? -9.688 -14.578 -10.203 1 98.5 359 THR B C 1
ATOM 5883 O O . THR B 1 359 ? -10.094 -13.422 -10.102 1 98.5 359 THR B O 1
ATOM 5886 N N . GLY B 1 360 ? -8.5 -14.922 -9.773 1 98.12 360 GLY B N 1
ATOM 5887 C CA . GLY B 1 360 ? -7.512 -13.938 -9.359 1 98.12 360 GLY B CA 1
ATOM 5888 C C . GLY B 1 360 ? -6.086 -14.445 -9.461 1 98.12 360 GLY B C 1
ATOM 5889 O O . GLY B 1 360 ? -5.859 -15.648 -9.648 1 98.12 360 GLY B O 1
ATOM 5890 N N . TRP B 1 361 ? -5.238 -13.539 -9.438 1 98.38 361 TRP B N 1
ATOM 5891 C CA . TRP B 1 361 ? -3.824 -13.898 -9.461 1 98.38 361 TRP B CA 1
ATOM 5892 C C . TRP B 1 361 ? -2.994 -12.898 -8.664 1 98.38 361 TRP B C 1
ATOM 5894 O O . TRP B 1 361 ? -3.469 -11.805 -8.344 1 98.38 361 TRP B O 1
ATOM 5904 N N . GLY B 1 362 ? -1.822 -13.32 -8.242 1 97.5 362 GLY B N 1
ATOM 5905 C CA . GLY B 1 362 ? -0.843 -12.508 -7.539 1 97.5 362 GLY B CA 1
ATOM 5906 C C . GLY B 1 362 ? 0.581 -12.758 -7.996 1 97.5 362 GLY B C 1
ATOM 5907 O O . GLY B 1 362 ? 0.937 -13.891 -8.344 1 97.5 362 GLY B O 1
ATOM 5908 N N . ILE B 1 363 ? 1.339 -11.727 -8 1 97.12 363 ILE B N 1
ATOM 5909 C CA . ILE B 1 363 ? 2.748 -11.828 -8.359 1 97.12 363 ILE B CA 1
ATOM 5910 C C . ILE B 1 363 ? 3.611 -11.234 -7.254 1 97.12 363 ILE B C 1
ATOM 5912 O O . ILE B 1 363 ? 3.27 -10.195 -6.684 1 97.12 363 ILE B O 1
ATOM 5916 N N . GLY B 1 364 ? 4.637 -11.953 -6.863 1 94.19 364 GLY B N 1
ATOM 5917 C CA . GLY B 1 364 ? 5.676 -11.375 -6.02 1 94.19 364 GLY B CA 1
ATOM 5918 C C . GLY B 1 364 ? 6.668 -10.531 -6.793 1 94.19 364 GLY B C 1
ATOM 5919 O O . GLY B 1 364 ? 7.438 -11.055 -7.605 1 94.19 364 GLY B O 1
ATOM 5920 N N . SER B 1 365 ? 6.766 -9.312 -6.445 1 95.56 365 SER B N 1
ATOM 5921 C CA . SER B 1 365 ? 7.551 -8.367 -7.23 1 95.56 365 SER B CA 1
ATOM 5922 C C . SER B 1 365 ? 9.039 -8.68 -7.145 1 95.56 365 SER B C 1
ATOM 5924 O O . SER B 1 365 ? 9.758 -8.586 -8.141 1 95.56 365 SER B O 1
ATOM 5926 N N . GLU B 1 366 ? 9.492 -9.039 -5.965 1 95.31 366 GLU B N 1
ATOM 5927 C CA . GLU B 1 366 ? 10.914 -9.297 -5.801 1 95.31 366 GLU B CA 1
ATOM 5928 C C . GLU B 1 366 ? 11.344 -10.539 -6.582 1 95.31 366 GLU B C 1
ATOM 5930 O O . GLU B 1 366 ? 12.445 -10.578 -7.133 1 95.31 366 GLU B O 1
ATOM 5935 N N . ARG B 1 367 ? 10.477 -11.539 -6.633 1 94.44 367 ARG B N 1
ATOM 5936 C CA . ARG B 1 367 ? 10.805 -12.711 -7.434 1 94.44 367 ARG B CA 1
ATOM 5937 C C . ARG B 1 367 ? 10.875 -12.367 -8.914 1 94.44 367 ARG B C 1
ATOM 5939 O O . ARG B 1 367 ? 11.789 -12.812 -9.617 1 94.44 367 ARG B O 1
ATOM 5946 N N . PHE B 1 368 ? 9.938 -11.656 -9.391 1 97.69 368 PHE B N 1
ATOM 5947 C CA . PHE B 1 368 ? 9.953 -11.234 -10.781 1 97.69 368 PHE B CA 1
ATOM 5948 C C . PHE B 1 368 ? 11.203 -10.422 -11.086 1 97.69 368 PHE B C 1
ATOM 5950 O O . PHE B 1 368 ? 11.859 -10.633 -12.109 1 97.69 368 PHE B O 1
ATOM 5957 N N . LEU B 1 369 ? 11.539 -9.484 -10.188 1 97.56 369 LEU B N 1
ATOM 5958 C CA . LEU B 1 369 ? 12.695 -8.625 -10.398 1 97.56 369 LEU B CA 1
ATOM 5959 C C . LEU B 1 369 ? 13.992 -9.422 -10.312 1 97.56 369 LEU B C 1
ATOM 5961 O O . LEU B 1 369 ? 14.977 -9.094 -10.969 1 97.56 369 LEU B O 1
ATOM 5965 N N . SER B 1 370 ? 13.969 -10.438 -9.461 1 95.94 370 SER B N 1
ATOM 5966 C CA . SER B 1 370 ? 15.125 -11.328 -9.445 1 95.94 370 SER B CA 1
ATOM 5967 C C . SER B 1 370 ? 15.375 -11.938 -10.828 1 95.94 370 SER B C 1
ATOM 5969 O O . SER B 1 370 ? 16.516 -12.078 -11.25 1 95.94 370 SER B O 1
ATOM 5971 N N . TRP B 1 371 ? 14.305 -12.344 -11.445 1 97.06 371 TRP B N 1
ATOM 5972 C CA . TRP B 1 371 ? 14.43 -12.852 -12.812 1 97.06 371 TRP B CA 1
ATOM 5973 C C . TRP B 1 371 ? 14.906 -11.758 -13.766 1 97.06 371 TRP B C 1
ATOM 5975 O O . TRP B 1 371 ? 15.812 -11.984 -14.57 1 97.06 371 TRP B O 1
ATOM 5985 N N . VAL B 1 372 ? 14.367 -10.539 -13.68 1 98.19 372 VAL B N 1
ATOM 5986 C CA . VAL B 1 372 ? 14.711 -9.422 -14.555 1 98.19 372 VAL B CA 1
ATOM 5987 C C . VAL B 1 372 ? 16.203 -9.094 -14.43 1 98.19 372 VAL B C 1
ATOM 5989 O O . VAL B 1 372 ? 16.875 -8.898 -15.438 1 98.19 372 VAL B O 1
ATOM 5992 N N . LEU B 1 373 ? 16.641 -9.094 -13.227 1 97.31 373 LEU B N 1
ATOM 5993 C CA . LEU B 1 373 ? 18 -8.664 -12.953 1 97.31 373 LEU B CA 1
ATOM 5994 C C . LEU B 1 373 ? 18.953 -9.852 -12.906 1 97.31 373 LEU B C 1
ATOM 5996 O O . LEU B 1 373 ? 20.156 -9.688 -12.672 1 97.31 373 LEU B O 1
ATOM 6000 N N . GLN B 1 374 ? 18.391 -11.047 -13.109 1 95.31 374 GLN B N 1
ATOM 6001 C CA . GLN B 1 374 ? 19.156 -12.281 -13.117 1 95.31 374 GLN B CA 1
ATOM 6002 C C . GLN B 1 374 ? 19.984 -12.414 -11.844 1 95.31 374 GLN B C 1
ATOM 6004 O O . GLN B 1 374 ? 21.203 -12.664 -11.906 1 95.31 374 GLN B O 1
ATOM 6009 N N . HIS B 1 375 ? 19.297 -12.141 -10.758 1 94.12 375 HIS B N 1
ATOM 6010 C CA . HIS B 1 375 ? 19.938 -12.203 -9.445 1 94.12 375 HIS B CA 1
ATOM 6011 C C . HIS B 1 375 ? 19.453 -13.406 -8.648 1 94.12 375 HIS B C 1
ATOM 6013 O O . HIS B 1 375 ? 18.266 -13.727 -8.664 1 94.12 375 HIS B O 1
ATOM 6019 N N . ASP B 1 376 ? 20.281 -14.031 -7.871 1 91.5 376 ASP B N 1
ATOM 6020 C CA . ASP B 1 376 ? 20 -15.344 -7.305 1 91.5 376 ASP B CA 1
ATOM 6021 C C . ASP B 1 376 ? 19.547 -15.227 -5.848 1 91.5 376 ASP B C 1
ATOM 6023 O O . ASP B 1 376 ? 19.312 -16.234 -5.184 1 91.5 376 ASP B O 1
ATOM 6027 N N . ASP B 1 377 ? 19.531 -14.016 -5.328 1 94.06 377 ASP B N 1
ATOM 6028 C CA . ASP B 1 377 ? 19.156 -13.82 -3.934 1 94.06 377 ASP B CA 1
ATOM 6029 C C . ASP B 1 377 ? 18.156 -12.672 -3.793 1 94.06 377 ASP B C 1
ATOM 6031 O O . ASP B 1 377 ? 18.531 -11.5 -3.883 1 94.06 377 ASP B O 1
ATOM 6035 N N . ILE B 1 378 ? 16.906 -13.023 -3.484 1 93.5 378 ILE B N 1
ATOM 6036 C CA . ILE B 1 378 ? 15.836 -12.039 -3.475 1 93.5 378 ILE B CA 1
ATOM 6037 C C . ILE B 1 378 ? 16.016 -11.102 -2.281 1 93.5 378 ILE B C 1
ATOM 6039 O O . ILE B 1 378 ? 15.383 -10.047 -2.219 1 93.5 378 ILE B O 1
ATOM 6043 N N . ARG B 1 379 ? 16.859 -11.445 -1.332 1 93.69 379 ARG B N 1
ATOM 6044 C CA . ARG B 1 379 ? 17.094 -10.602 -0.163 1 93.69 379 ARG B CA 1
ATOM 6045 C C . ARG B 1 379 ? 17.844 -9.344 -0.542 1 93.69 379 ARG B C 1
ATOM 6047 O O . ARG B 1 379 ? 17.797 -8.336 0.172 1 93.69 379 ARG B O 1
ATOM 6054 N N . ASP B 1 380 ? 18.5 -9.391 -1.671 1 95.12 380 ASP B N 1
ATOM 6055 C CA . ASP B 1 380 ? 19.234 -8.234 -2.172 1 95.12 380 ASP B CA 1
ATOM 6056 C C . ASP B 1 380 ? 18.312 -7.305 -2.961 1 95.12 380 ASP B C 1
ATOM 6058 O O . ASP B 1 380 ? 18.719 -6.215 -3.363 1 95.12 380 ASP B O 1
ATOM 6062 N N . ILE B 1 381 ? 17.078 -7.699 -3.188 1 95.38 381 ILE B N 1
ATOM 6063 C CA . ILE B 1 381 ? 16.125 -6.941 -3.992 1 95.38 381 ILE B CA 1
ATOM 6064 C C . ILE B 1 381 ? 15.141 -6.223 -3.078 1 95.38 381 ILE B C 1
ATOM 6066 O O . ILE B 1 381 ? 13.93 -6.242 -3.324 1 95.38 381 ILE B O 1
ATOM 6070 N N . GLN B 1 382 ? 15.555 -5.766 -2.004 1 93.94 382 GLN B N 1
ATOM 6071 C CA . GLN B 1 382 ? 14.789 -4.957 -1.055 1 93.94 382 GLN B CA 1
ATOM 6072 C C . GLN B 1 382 ? 15.539 -3.676 -0.702 1 93.94 382 GLN B C 1
ATOM 6074 O O . GLN B 1 382 ? 16.734 -3.707 -0.422 1 93.94 382 GLN B O 1
ATOM 6079 N N . LEU B 1 383 ? 14.859 -2.588 -0.707 1 92.62 383 LEU B N 1
ATOM 6080 C CA . LEU B 1 383 ? 15.484 -1.319 -0.344 1 92.62 383 LEU B CA 1
ATOM 6081 C C . LEU B 1 383 ? 15.711 -1.236 1.162 1 92.62 383 LEU B C 1
ATOM 6083 O O . LEU B 1 383 ? 16.578 -0.49 1.624 1 92.62 383 LEU B O 1
ATOM 6087 N N . LEU B 1 384 ? 14.836 -1.94 1.883 1 87.81 384 LEU B N 1
ATOM 6088 C CA . LEU B 1 384 ? 14.953 -2.07 3.33 1 87.81 384 LEU B CA 1
ATOM 6089 C C . LEU B 1 384 ? 14.562 -3.473 3.785 1 87.81 384 LEU B C 1
ATOM 6091 O O . LEU B 1 384 ? 13.383 -3.76 3.98 1 87.81 384 LEU B O 1
ATOM 6095 N N . PRO B 1 385 ? 15.57 -4.246 4.078 1 87.56 385 PRO B N 1
ATOM 6096 C CA . PRO B 1 385 ? 15.273 -5.633 4.445 1 87.56 385 PRO B CA 1
ATOM 6097 C C . PRO B 1 385 ? 14.508 -5.742 5.762 1 87.56 385 PRO B C 1
ATOM 6099 O O . PRO B 1 385 ? 14.859 -5.082 6.742 1 87.56 385 PRO B O 1
ATOM 6102 N N . ARG B 1 386 ? 13.438 -6.457 5.77 1 86.44 386 ARG B N 1
ATOM 6103 C CA . ARG B 1 386 ? 12.711 -6.879 6.965 1 86.44 386 ARG B CA 1
ATOM 6104 C C . ARG B 1 386 ? 12.68 -8.398 7.078 1 86.44 386 ARG B C 1
ATOM 6106 O O . ARG B 1 386 ? 11.711 -9.039 6.672 1 86.44 386 ARG B O 1
ATOM 6113 N N . LEU B 1 387 ? 13.727 -8.906 7.648 1 84.44 387 LEU B N 1
ATOM 6114 C CA . LEU B 1 387 ? 13.953 -10.352 7.699 1 84.44 387 LEU B CA 1
ATOM 6115 C C . LEU B 1 387 ? 13.938 -10.852 9.141 1 84.44 387 LEU B C 1
ATOM 6117 O O . LEU B 1 387 ? 14.477 -10.195 10.031 1 84.44 387 LEU B O 1
ATOM 6121 N N . LYS B 1 388 ? 13.32 -11.922 9.258 1 80.69 388 LYS B N 1
ATOM 6122 C CA . LYS B 1 388 ? 13.227 -12.562 10.57 1 80.69 388 LYS B CA 1
ATOM 6123 C C . LYS B 1 388 ? 14.609 -12.727 11.195 1 80.69 388 LYS B C 1
ATOM 6125 O O . LYS B 1 388 ? 15.547 -13.172 10.539 1 80.69 388 LYS B O 1
ATOM 6130 N N . GLY B 1 389 ? 14.664 -12.312 12.391 1 76.25 389 GLY B N 1
ATOM 6131 C CA . GLY B 1 389 ? 15.898 -12.469 13.141 1 76.25 389 GLY B CA 1
ATOM 6132 C C . GLY B 1 389 ? 16.875 -11.32 12.938 1 76.25 389 GLY B C 1
ATOM 6133 O O . GLY B 1 389 ? 17.953 -11.305 13.523 1 76.25 389 GLY B O 1
ATOM 6134 N N . LEU B 1 390 ? 16.469 -10.391 12.07 1 78 390 LEU B N 1
ATOM 6135 C CA . LEU B 1 390 ? 17.328 -9.234 11.812 1 78 390 LEU B CA 1
ATOM 6136 C C . LEU B 1 390 ? 16.562 -7.938 12.078 1 78 390 LEU B C 1
ATOM 6138 O O . LEU B 1 390 ? 15.383 -7.828 11.758 1 78 390 LEU B O 1
ATOM 6142 N N . THR B 1 391 ? 17.312 -7.012 12.75 1 76.56 391 THR B N 1
ATOM 6143 C CA . THR B 1 391 ? 16.766 -5.68 12.961 1 76.56 391 THR B CA 1
ATOM 6144 C C . THR B 1 391 ? 17.484 -4.652 12.086 1 76.56 391 THR B C 1
ATOM 6146 O O . THR B 1 391 ? 18.703 -4.68 11.977 1 76.56 391 THR B O 1
ATOM 6149 N N . CYS B 1 392 ? 16.672 -3.92 11.375 1 80.25 392 CYS B N 1
ATOM 6150 C CA . CYS B 1 392 ? 17.25 -2.92 10.477 1 80.25 392 CYS B CA 1
ATOM 6151 C C . CYS B 1 392 ? 16.484 -1.604 10.57 1 80.25 392 CYS B C 1
ATOM 6153 O O . CYS B 1 392 ? 15.273 -1.563 10.32 1 80.25 392 CYS B O 1
ATOM 6155 N N . ALA B 1 393 ? 17.094 -0.563 11.109 1 82 393 ALA B N 1
ATOM 6156 C CA . ALA B 1 393 ? 16.547 0.784 11.047 1 82 393 ALA B CA 1
ATOM 6157 C C . ALA B 1 393 ? 16.781 1.419 9.68 1 82 393 ALA B C 1
ATOM 6159 O O . ALA B 1 393 ? 17.797 1.148 9.039 1 82 393 ALA B O 1
ATOM 6160 N N . PRO B 1 394 ? 15.891 2.246 9.078 1 83.88 394 PRO B N 1
ATOM 6161 C CA . PRO B 1 394 ? 14.672 2.688 9.758 1 83.88 394 PRO B CA 1
ATOM 6162 C C . PRO B 1 394 ? 13.539 1.667 9.664 1 83.88 394 PRO B C 1
ATOM 6164 O O . PRO B 1 394 ? 13.266 1.14 8.586 1 83.88 394 PRO B O 1
#

pLDDT: mean 85.21, std 20.31, range [20.08, 98.81]

Organism: NCBI:txid702518

Foldseek 3Di:
DPPPPPPPDPPPPPDPDDQLPQPDPPAFDDPPPPPPPPPLPAADDFDPCLFVFACQQVVLVPDPNLVLLVVLVVLLVVLLVCLCCPPVRNAAEDDDDQWDLDAQFDPFVFADFDWAWDQDPNDIITGYQDCVLVQVVVCQVDVHFKYKYWAKGATDDADDQQDARIFIKIKMKGFDAQSVAQLSVLVSLLSSLVSCCVPPQPVLCNNQSHQVLSVQSNVQCVVSVSAFNEDEPVVLCPDPCNVPPPDNQKDQRDPPDCLQFIDGDQVNLVVVCNRRRFKYKYFWGQQSHDGLQFAAPPPPVSGTGGWIFIAGDSGGFKIKGKGDQALVRSVVSCVVSVHDCVSVVVVSVSSVVPGGTMMMMMGGPLNSVCRSSVNRGSSSSDSFGDGPPGHYDD/DPPPPPPPDPPPPPDPDDQLDQPDPDAFDDPPPPPPPPPLPAADDFDPCLFVFACQQVVLVPDPVLVLLVVLVVLLVVLLVCLCCPPVRNAAEDDDDQWDLAAQFDPQVFADFDWAWDQDPNDIITGYQDCVLVQVVVCQVDVHFKYKYWAKGATDDADDQQDARIFIKIKMKGFDAQSVAQLSVLVSLLSSLVSCCVPPQPVLCNNQSHQVLSVQSNVQCVVSVSAFNEDEPVVLCPDPCCVPPPDNQKDQRDPPDCLQFIDGDQVVLVVVCNRRRFKYKYFWGQQSHDGLQFAAPPPPVSGTGGWIFIAGDSGGFKIKGKGDQALVRSVVSCVVSVHDCVSVVVVSVSSVVPGGTMMMMMGGPLNSVCRSSVNRGSSSSDSFGDGPPGHYDD

Radius of gyration: 27.4 Å; Cα contacts (8 Å, |Δi|>4): 1551; chains: 2; bounding box: 67×80×76 Å

Nearest PDB structures (foldseek):
  8h53-assembly1_A  TM=8.616E-01  e=8.209E-23  Homo sapiens
  2xgt-assembly1_A  TM=8.289E-01  e=1.240E-22  Brugia malayi
  2xgt-assembly1_B  TM=8.432E-01  e=5.410E-22  Brugia malayi
  2xti-assembly1_A  TM=8.301E-01  e=2.668E-22  Brugia malayi
  3m4p-assembly2_D  TM=8.448E-01  e=3.565E-21  Entamoeba histolytica